Protein AF-0000000084369225 (afdb_homodimer)

Foldseek 3Di:
DDPAAEEEEEAEQAQQQQDDDPPPPGGLRVLLCVLVLLLLLVQQVVPDFRYWYWYKYAQACDQDDPVSDPRIHTQGDIGRHYLLVLLVSVPPRHRDHDPDPDLATQLVNVVRVLVSVCVVCPPPDYAAEYEYEDLCPSHPQLPPVSLVVSQVSCVVVVYAYEYENSCVVPDDPPPSSVNRVVSVVVSQVSHPNYDYYYSVVSVVCSQPPDDADDDWDWQFKDKEKEPFDPVPPVGDQVPDPRMDIAIKIKTFPDDDDDADDDADFDQDPVRDTDHDDDDDWDKDWAFPPPPVDPVCVVVPDPVVVVPGDTDIDTDDPVRDFDFDDDDPDTHGDPPVVVVVVFDWDAFYKYWDFKDAPVPDDPVQQDDGKMKMAGDPVDPVRRVVLQVVLVVCVVVRMKTWIWGDGHTSDDIFIKIWHKDWADDPDPPPVDPPPPDDSVPTRIIIMIGTGDDPVRDDDDDDPDPQQPCDPVRDRPSPPVVVDADPQLVVLVVVLVVLQDQCVVANQPPVPPDPPPPNPPSDDPRRDDDCPPRPHLVDADDLVNSQVSVLSSQLSSVQSNDPVHSVVSVPDPPSRDDRDPVNVCSVPRDPVSCVRNVVSVVSSCVRVVPDDPDPPPPPPPVPPPPPPPPDPPPCCVDPVVVVVVVVD/DDPAAEEEEEAEQAQQQQDDDPPPPGGLRVLLCVLVLLLLLVQQVVPDFRYWYWYKYAQACDQDDPVSDHRIHTQGDIGRHYLLVLLVSVPPRHRDHDPDPDLATQLVNVVRVLVSVCVVCPPPDYAAEYEYEDLCPSHPQLDPVSLVVSLVSCVVVVYAYEYENSCVVPDDPPPSSVNRVVSVVVSQVSHPNYDYDYSVVSVVCSQPPDDAQDDWDWQFKDKEKEQFDPVPPVGDQVPDPRMDIAIKIKTFPDDDDDADDDADFDQDPVRDTDHDDDDDWDKDWAFPPPPVDPVCVVVPDPVVVVPGDTDIDTDDPVRDFDFDDDDPDTHGDPPVVVVVVFDWDAFYKYWDFKDAPVVDDPVQQDDGKMKMAGDPVDPVRRVVLQVVLVVCVVVRMKTWIWGDGHTSDDIFIKIWHKDWADDPDPPPVDPPPPDDSVPTRIIIMIGTGDDPVRDDDDDDPDPQQPCDPVRDRPSPPVVVDADPQLVVLVVVLVVLQDQCVVANQPPVPPDPPPPNPPSDDPRRDDDCPPRPHLVDADDLVNSQVSVLSSQLSSVQSNDPVHSVVSVPDPPSRDDRDPVNVCSVPGDPVSCVRNVVSVVVSCVRVVPDDPDPPPPPPPVPPPPPPPPDPPPCCVDPVVVVVVVVD

Organism: Wickerhamomyces anomalus (strain ATCC 58044 / CBS 1984 / NCYC 433 / NRRL Y-366-8) (NCBI:txid683960)

Solvent-accessible surface area (backbone atoms only — not comparable to full-atom values): 70685 Å² total; per-residue (Å²): 130,57,92,26,36,37,37,38,38,38,37,45,17,29,44,75,24,54,42,65,57,85,80,68,86,42,27,30,42,60,54,34,40,50,46,54,52,50,51,49,41,52,49,14,54,68,46,47,79,52,44,27,33,24,39,32,37,23,45,32,92,52,45,46,45,96,84,62,43,74,22,26,24,56,78,38,68,80,35,59,56,39,65,65,52,54,29,47,63,61,68,62,69,51,55,39,81,63,89,68,90,72,38,57,36,64,64,53,48,50,54,49,49,52,49,53,50,50,65,71,45,62,88,55,67,57,44,40,35,39,38,37,33,37,68,46,74,70,50,47,82,72,43,69,68,58,44,51,51,48,45,50,50,33,61,74,68,55,38,28,44,34,38,32,25,28,53,64,76,46,90,64,86,52,63,68,48,48,54,41,50,50,41,49,53,58,46,47,71,67,33,68,85,33,47,81,39,28,21,66,56,45,50,50,33,69,74,58,56,71,65,75,60,57,82,65,54,79,69,30,64,34,40,38,30,42,62,66,60,79,81,42,83,79,54,47,67,60,74,36,71,59,27,43,52,41,44,30,32,24,27,52,35,32,47,85,71,72,62,84,74,70,43,65,21,28,58,42,97,82,70,42,81,32,70,52,46,81,46,82,44,38,30,32,69,44,62,62,72,76,60,88,48,79,65,48,62,75,64,48,48,73,68,58,57,69,74,47,71,54,48,80,42,79,41,55,78,84,48,50,40,54,22,42,57,32,48,90,43,70,45,64,64,51,71,72,50,57,61,63,53,47,64,82,40,64,37,25,37,36,53,43,27,28,42,52,60,83,43,58,56,74,71,41,33,41,24,49,23,29,33,37,32,32,28,88,90,31,56,62,25,30,11,53,45,28,26,52,28,51,34,30,57,76,67,51,34,27,34,34,27,30,35,19,59,42,72,54,36,64,73,38,44,29,39,37,38,55,44,73,46,66,63,78,71,76,84,70,81,66,74,65,85,82,71,75,74,70,74,35,42,54,29,26,40,36,28,38,40,56,32,50,54,13,46,38,22,47,70,67,76,57,77,41,58,55,67,47,94,82,70,53,75,50,84,49,55,72,64,40,45,49,50,72,66,44,32,52,33,42,38,52,28,50,61,41,28,34,46,52,78,81,43,63,59,52,37,82,51,84,52,61,71,61,56,40,44,63,75,62,72,92,60,80,60,94,62,83,70,62,79,76,30,82,70,64,32,76,52,51,59,48,51,46,41,50,49,42,52,40,50,45,50,53,52,12,43,69,32,93,68,30,50,73,51,44,64,68,45,79,83,69,65,69,77,79,57,66,65,62,59,47,61,68,40,48,54,67,66,41,50,63,69,23,44,66,39,37,40,53,34,34,62,63,58,61,49,63,52,75,74,74,72,78,72,74,78,74,75,76,75,69,76,75,67,76,76,56,60,61,76,75,66,71,47,72,59,64,63,50,54,63,64,70,106,130,57,92,26,36,37,37,38,37,39,38,46,17,31,45,75,26,54,43,65,58,86,80,68,86,42,28,31,41,59,54,34,41,50,45,54,52,50,51,50,42,51,49,14,55,69,47,48,80,51,44,27,33,26,39,33,37,23,44,34,90,50,46,46,45,96,83,63,44,74,22,28,24,56,79,39,69,80,34,59,55,38,66,66,52,55,30,47,63,62,68,62,69,51,56,40,81,63,90,66,90,72,39,56,37,63,63,52,48,49,54,50,47,53,50,53,50,49,63,68,45,63,88,56,66,58,44,37,35,39,38,37,33,37,68,47,76,70,49,47,79,72,42,71,66,58,43,51,52,49,44,50,50,34,61,74,69,55,39,28,43,34,37,33,25,29,52,64,76,45,89,64,86,52,61,69,46,46,52,40,51,49,40,51,53,57,48,48,72,66,34,68,85,36,46,80,41,28,21,66,56,44,48,49,35,70,74,59,56,70,65,76,62,56,80,68,54,78,71,31,63,33,39,39,30,42,63,67,59,80,83,43,82,81,55,48,69,61,74,37,71,61,26,44,52,40,45,29,33,23,28,52,37,33,48,87,71,71,64,84,75,70,43,66,22,28,57,42,100,84,68,41,79,34,69,51,45,80,43,80,42,38,30,32,71,44,62,61,73,78,59,88,47,79,64,48,62,77,64,48,49,73,68,58,58,68,72,46,72,55,48,78,43,79,42,57,79,85,49,50,42,54,21,42,60,32,49,91,43,68,45,64,62,49,70,72,48,57,62,63,55,48,66,83,41,65,37,24,38,37,55,41,28,27,41,51,60,82,43,58,58,75,70,42,33,41,24,49,22,29,33,36,33,33,29,86,91,31,56,59,26,30,12,52,46,28,25,52,28,52,33,29,54,76,68,50,34,27,36,33,27,31,36,20,60,42,71,55,34,66,72,36,45,30,39,36,38,58,45,71,46,66,64,76,72,75,85,70,82,67,73,65,86,83,70,74,74,71,73,35,40,53,28,27,40,36,30,37,40,59,33,50,56,13,47,38,25,49,69,68,76,58,78,39,60,55,67,47,95,80,70,54,76,50,85,48,58,71,64,41,44,49,51,69,65,43,32,51,32,42,37,53,30,50,61,41,27,36,46,51,77,81,44,64,58,54,40,86,49,83,62,49,76,62,54,35,45,64,76,62,73,94,58,82,61,96,62,82,72,63,78,76,29,83,70,62,34,75,52,51,59,47,52,46,41,50,51,40,52,42,50,43,51,54,52,10,42,69,32,92,68,28,48,73,50,44,66,70,48,80,83,71,67,69,78,80,56,67,65,63,58,46,60,67,40,48,55,67,66,40,50,62,68,23,44,65,39,36,39,53,35,33,61,63,58,61,51,64,52,73,74,72,70,79,74,74,79,74,74,76,76,70,76,76,67,78,77,58,61,59,75,73,65,70,46,73,59,62,61,51,55,63,66,70,105

Radius of gyration: 36.24 Å; Cα contacts (8 Å, |Δi|>4): 2403; chains: 2; bounding box: 73×120×83 Å

Secondary structure (DSSP, 8-state):
--S-EEEEEEEE--GGGGS--TT-SS-HHHHHHHHHHHHHHHHHHHT-TTEEEEEEEES-S---STT--TTEEEEEEEE---HHHHHHHHHS------------HHHHHHHHHHHHHHHHHTTS--EEEEEEEE--SS-----HHHHHHHHHHHHHHTEEEEEEETTTTS----HHHHHHHHHHHHHHHTSTT-EEEEHHHHHHHHHSPPPP-PPPPP-EEEEEEES--TT-TT--GGG-TT-EEEEEEEEESB----PPPPEEEEE-TTS-EEE-EEEEEEEEEEE-S--SSHHHHHT--HHHHHHS-EEEEEE-GGGEEEEEEETTEEEE--HHHHHHTS----SEEEEEEEEETTTS-GGG--S--EEEEE-TT-HHHHHHHHHHHHHHHHHTEEEEEEEE-STT--EEEEEEEEEEE-----------SSS--TTSEEEEEEEEEPPGGGB-------TT--B-TT--B---GGGGS--HHHHHHHHHHHHHTBGGGTS----SSSS-SS-------SS------SS--TT----HHHHHHHHHHHHHHHHHHHSTTHHHHHTTSS--SPPPPHHHHHHTS--HHHHHHHHHHHHHHHHHHT----------------------S------HHHHHHHH--/--S-EEEEEEEE--GGGGS--TT-SS-HHHHHHHHHHHHHHHHHHHT-TTEEEEEEEES-S---STT--TTEEEEEEEE---HHHHHHHHHS------------HHHHHHHHHHHHHHHHHTTS--EEEEEEEE--SS-----HHHHHHHHHHHHHHTEEEEEEETTTTS----HHHHHHHHHHHHHHHTSTT-EEEEHHHHHHHHHSPPPP-PPPPP-EEEEEEES--TT-TT--GGG-TT-EEEEEEEEESB----PPPPEEEEEPTTS-EEE-EEEEEEEEEEE-S--SSHHHHHT--HHHHHHS-EEEEEE-GGGEEEEEEETTEEE---HHHHHHTS----SEEEEEEEEETTTS-GGG--S--EEEEE-TT-HHHHHHHHHHHHHHHHHTEEEEEEEE-STT--EEEEEEEEEEE-----------SSS--TTSEEEEEEEEEPPGGGB-------TT--B-TT--B---GGGGS--HHHHHHHHHHHHHTBGGGTS----SSSS-SS-------SS------SS--TT----HHHHHHHHHHHHHHHHHHHSTTHHHHHTTSS--SPPPPHHHHHHTS--HHHHHHHHHHHHHHHHHTT----------------------S------HHHHHHHHT-

pLDDT: mean 74.27, std 18.86, range [22.52, 97.38]

Nearest PDB structures (foldseek):
  5y58-assembly2_D  TM=8.095E-01  e=2.363E-42  Saccharomyces cerevisiae S288C
  5y58-assembly3_F  TM=7.830E-01  e=1.779E-42  Saccharomyces cerevisiae S288C
  5y58-assembly1_B  TM=7.819E-01  e=2.233E-42  Saccharomyces cerevisiae S288C
  6erg-assembly2_E  TM=7.793E-01  e=6.082E-32  Homo sapiens
  8ag4-assembly1_B  TM=6.938E-01  e=1.166E-30  Homo sapiens

Sequence (1290 aa):
MADKEITAFIIDVGAAMGGAHNGHGVSDLEYGLKYVKDVVASKIIKGRKTDLISLITVDSEESNNPAKLQHISVISEFKQPFYEDLRDLDLHPNPKEYDEDDHDGIIRALLLTFQSTNNFVGKKKFKKNVVLVTNSVNTPELDDEYSQAIVEIVTASNFNMILIGADFDNPTEVHDYVTNRQSWEQLFNQLPGSVLMSGKKANDLIEYPNPKIVRPVKTFSGEFRIGANLLDESFQPHDDISCVCFDVEGYPATKIDRPPGRKIYGLSKTDEPEPISTSNDYEIRLYTNDFDNENEMENADEDELETRQYDIQPVNKEELSKGYKYGKSTVVLPPVLEDKKKYKTSPGIDIRGVVSNTALPRCYSTSESVFIVGKKSSEKDTRALAGFVDSLTELDLFAIARYVQKPNSEVQMVVLIPVYIKKNDGASTKRKAEDENLEDIRALILTRLPFFEDEKISTFPPLTEAHTTSGKVLKKHEKFLPSDEALDAMESYIKSMDLDQEKETDFEGKKRIFNPLTAGSLLPLPTSLGNHDNLVKLATGIHRNNLVLKDVAIKGATFEGGLKEYCKQEDIIPPLEGKLLQDTLPDPKLVKNSQDELAKLAKLLNVSYIGRQKKQDKNNVDEIVAKEEEEDDISLEELLSRGARMADKEITAFIIDVGAAMGGAHNGHGVSDLEYGLKYVKDVVASKIIKGRKTDLISLITVDSEESNNPAKLQHISVISEFKQPFYEDLRDLDLHPNPKEYDEDDHDGIIRALLLTFQSTNNFVGKKKFKKNVVLVTNSVNTPELDDEYSQAIVEIVTASNFNMILIGADFDNPTEVHDYVTNRQSWEQLFNQLPGSVLMSGKKANDLIEYPNPKIVRPVKTFSGEFRIGANLLDESFQPHDDISCVCFDVEGYPATKIDRPPGRKIYGLSKTDEPEPISTSNDYEIRLYTNDFDNENEMENADEDELETRQYDIQPVNKEELSKGYKYGKSTVVLPPVLEDKKKYKTSPGIDIRGVVSNTALPRCYSTSESVFIVGKKSSEKDTRALAGFVDSLTELDLFAIARYVQKPNSEVQMVVLIPVYIKKNDGASTKRKAEDENLEDIRALILTRLPFFEDEKISTFPPLTEAHTTSGKVLKKHEKFLPSDEALDAMESYIKSMDLDQEKETDFEGKKRIFNPLTAGSLLPLPTSLGNHDNLVKLATGIHRNNLVLKDVAIKGATFEGGLKEYCKQEDIIPPLEGKLLQDTLPDPKLVKNSQDELAKLAKLLNVSYIGRQKKQDKNNVDEIVAKEEEEDDISLEELLSRGAR

Structure (mmCIF, N/CA/C/O backbone):
data_AF-0000000084369225-model_v1
#
loop_
_entity.id
_entity.type
_entity.pdbx_description
1 polymer 'ATP-dependent DNA helicase II subunit 2'
#
loop_
_atom_site.group_PDB
_atom_site.id
_atom_site.type_symbol
_atom_site.label_atom_id
_atom_site.label_alt_id
_atom_site.label_comp_id
_atom_site.label_asym_id
_atom_site.label_entity_id
_atom_site.label_seq_id
_atom_site.pdbx_PDB_ins_code
_atom_site.Cartn_x
_atom_site.Cartn_y
_atom_site.Cartn_z
_atom_site.occupancy
_atom_site.B_iso_or_equiv
_atom_site.auth_seq_id
_atom_site.auth_comp_id
_atom_site.auth_asym_id
_atom_site.auth_atom_id
_atom_site.pdbx_PDB_model_num
ATOM 1 N N . MET A 1 1 ? -19.156 21.562 11.156 1 42.41 1 MET A N 1
ATOM 2 C CA . MET A 1 1 ? -18.125 22.578 11.375 1 42.41 1 MET A CA 1
ATOM 3 C C . MET A 1 1 ? -17.594 23.109 10.055 1 42.41 1 MET A C 1
ATOM 5 O O . MET A 1 1 ? -17.484 22.359 9.078 1 42.41 1 MET A O 1
ATOM 9 N N . ALA A 1 2 ? -17.75 24.375 9.898 1 49.84 2 ALA A N 1
ATOM 10 C CA . ALA A 1 2 ? -17.531 25.125 8.664 1 49.84 2 ALA A CA 1
ATOM 11 C C . ALA A 1 2 ? -16.109 24.938 8.141 1 49.84 2 ALA A C 1
ATOM 13 O O . ALA A 1 2 ? -15.156 25.016 8.906 1 49.84 2 ALA A O 1
ATOM 14 N N . ASP A 1 3 ? -15.82 24.359 7.012 1 67.62 3 ASP A N 1
ATOM 15 C CA . ASP A 1 3 ? -14.578 24.141 6.277 1 67.62 3 ASP A CA 1
ATOM 16 C C . ASP A 1 3 ? -13.977 25.469 5.805 1 67.62 3 ASP A C 1
ATOM 18 O O . ASP A 1 3 ? -12.844 25.5 5.324 1 67.62 3 ASP A O 1
ATOM 22 N N . LYS A 1 4 ? -14.641 26.672 6.184 1 85.19 4 LYS A N 1
ATOM 23 C CA . LYS A 1 4 ? -14.141 27.984 5.773 1 85.19 4 LYS A CA 1
ATOM 24 C C . LYS A 1 4 ? -13.477 28.703 6.941 1 85.19 4 LYS A C 1
ATOM 26 O O . LYS A 1 4 ? -13.93 28.594 8.086 1 85.19 4 LYS A O 1
ATOM 31 N N . GLU A 1 5 ? -12.414 29.375 6.684 1 90.81 5 GLU A N 1
ATOM 32 C CA . GLU A 1 5 ? -11.664 30.047 7.734 1 90.81 5 GLU A CA 1
ATOM 33 C C . GLU A 1 5 ? -11.305 31.484 7.328 1 90.81 5 GLU A C 1
ATOM 35 O O . GLU A 1 5 ? -11.008 31.734 6.16 1 90.81 5 GLU A O 1
ATOM 40 N N . ILE A 1 6 ? -11.508 32.406 8.242 1 94.5 6 ILE A N 1
ATOM 41 C CA . ILE A 1 6 ? -11.133 33.781 8.055 1 94.5 6 ILE A CA 1
ATOM 42 C C . ILE A 1 6 ? -10.188 34.219 9.172 1 94.5 6 ILE A C 1
ATOM 44 O O . ILE A 1 6 ? -10.453 33.969 10.352 1 94.5 6 ILE A O 1
ATOM 48 N N . THR A 1 7 ? -9.023 34.75 8.82 1 96.31 7 THR A N 1
ATOM 49 C CA . THR A 1 7 ? -8.023 35.188 9.797 1 96.31 7 THR A CA 1
ATOM 50 C C . THR A 1 7 ? -7.656 36.656 9.594 1 96.31 7 THR A C 1
ATOM 52 O O . THR A 1 7 ? -7.199 37.031 8.516 1 96.31 7 THR A O 1
ATOM 55 N N . ALA A 1 8 ? -7.91 37.469 10.578 1 97.38 8 ALA A N 1
ATOM 56 C CA . ALA A 1 8 ? -7.477 38.875 10.57 1 97.38 8 ALA A CA 1
ATOM 57 C C . ALA A 1 8 ? -6.184 39.031 11.359 1 97.38 8 ALA A C 1
ATOM 59 O O . ALA A 1 8 ? -6.109 38.656 12.531 1 97.38 8 ALA A O 1
ATOM 60 N N . PHE A 1 9 ? -5.172 39.625 10.75 1 97.25 9 PHE A N 1
ATOM 61 C CA . PHE A 1 9 ? -3.9 39.875 11.414 1 97.25 9 PHE A CA 1
ATOM 62 C C . PHE A 1 9 ? -3.809 41.344 11.82 1 97.25 9 PHE A C 1
ATOM 64 O O . PHE A 1 9 ? -3.951 42.25 10.984 1 97.25 9 PHE A O 1
ATOM 71 N N . ILE A 1 1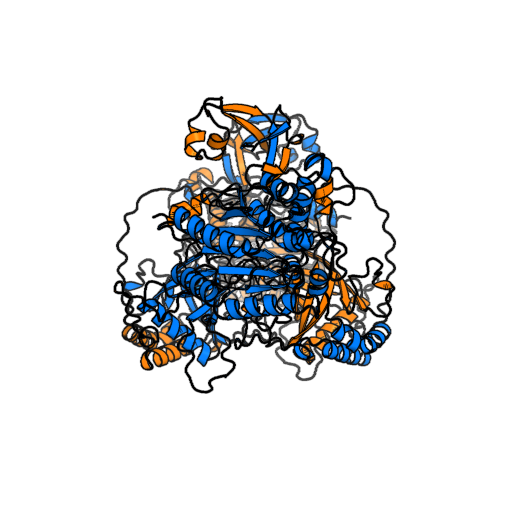0 ? -3.641 41.594 13.07 1 95.75 10 ILE A N 1
ATOM 72 C CA . ILE A 1 10 ? -3.393 42.938 13.594 1 95.75 10 ILE A CA 1
ATOM 73 C C . ILE A 1 10 ? -1.931 43.062 14.016 1 95.75 10 ILE A C 1
ATOM 75 O O . ILE A 1 10 ? -1.487 42.406 14.953 1 95.75 10 ILE A O 1
ATOM 79 N N . ILE A 1 11 ? -1.216 43.938 13.383 1 94.69 11 ILE A N 1
ATOM 80 C CA . ILE A 1 11 ? 0.216 44.062 13.625 1 94.69 11 ILE A CA 1
ATOM 81 C C . ILE A 1 11 ? 0.5 45.438 14.266 1 94.69 11 ILE A C 1
ATOM 83 O O . ILE A 1 11 ? 0.209 46.469 13.672 1 94.69 11 ILE A O 1
ATOM 87 N N . ASP A 1 12 ? 1.093 45.375 15.445 1 91.75 12 ASP A N 1
ATOM 88 C CA . ASP A 1 12 ? 1.538 46.594 16.109 1 91.75 12 ASP A CA 1
ATOM 89 C C . ASP A 1 12 ? 2.818 47.125 15.484 1 91.75 12 ASP A C 1
ATOM 91 O O . ASP A 1 12 ? 3.85 46.469 15.484 1 91.75 12 ASP A O 1
ATOM 95 N N . VAL A 1 13 ? 2.744 48.375 14.945 1 90.75 13 VAL A N 1
ATOM 96 C CA . VAL A 1 13 ? 3.912 48.938 14.297 1 90.75 13 VAL A CA 1
ATOM 97 C C . VAL A 1 13 ? 4.375 50.188 15.078 1 90.75 13 VAL A C 1
ATOM 99 O O . VAL A 1 13 ? 4.895 51.125 14.492 1 90.75 13 VAL A O 1
ATOM 102 N N . GLY A 1 14 ? 4.105 50.125 16.312 1 84.19 14 GLY A N 1
ATOM 103 C CA . GLY A 1 14 ? 4.59 51.219 17.156 1 84.19 14 GLY A CA 1
ATOM 104 C C . GLY A 1 14 ? 6.102 51.312 17.203 1 84.19 14 GLY A C 1
ATOM 105 O O . GLY A 1 14 ? 6.793 50.344 16.891 1 84.19 14 GLY A O 1
ATOM 106 N N . ALA A 1 15 ? 6.617 52.406 17.656 1 83.56 15 ALA A N 1
ATOM 107 C CA . ALA A 1 15 ? 8.055 52.656 17.688 1 83.56 15 ALA A CA 1
ATOM 108 C C . ALA A 1 15 ? 8.773 51.625 18.547 1 83.56 15 ALA A C 1
ATOM 110 O O . ALA A 1 15 ? 9.898 51.219 18.234 1 83.56 15 ALA A O 1
ATOM 111 N N . ALA A 1 16 ? 8.117 51.156 19.578 1 83.62 16 ALA A N 1
ATOM 112 C CA . ALA A 1 16 ? 8.727 50.188 20.484 1 83.62 16 ALA A CA 1
ATOM 113 C C . ALA A 1 16 ? 8.969 48.844 19.797 1 83.62 16 ALA A C 1
ATOM 115 O O . ALA A 1 16 ? 9.836 48.094 20.219 1 83.62 16 ALA A O 1
ATOM 116 N N . MET A 1 17 ? 8.25 48.625 18.75 1 90.19 17 MET A N 1
ATOM 117 C CA . MET A 1 17 ? 8.359 47.344 18.016 1 90.19 17 MET A CA 1
ATOM 118 C C . MET A 1 17 ? 9.617 47.344 17.172 1 90.19 17 MET A C 1
ATOM 120 O O . MET A 1 17 ? 10.047 46.281 16.703 1 90.19 17 MET A O 1
ATOM 124 N N . GLY A 1 18 ? 10.18 48.438 16.922 1 87.38 18 GLY A N 1
ATOM 125 C CA . GLY A 1 18 ? 11.391 48.531 16.125 1 87.38 18 GLY A CA 1
ATOM 126 C C . GLY A 1 18 ? 12.641 48.156 16.891 1 87.38 18 GLY A C 1
ATOM 127 O O . GLY A 1 18 ? 13.68 47.875 16.297 1 87.38 18 GLY A O 1
ATOM 128 N N . GLY A 1 19 ? 12.555 48.031 18.188 1 83.75 19 GLY A N 1
ATOM 129 C CA . GLY A 1 19 ? 13.688 47.625 19.016 1 83.75 19 GLY A CA 1
ATOM 130 C C . GLY A 1 19 ? 13.898 46.125 19.031 1 83.75 19 GLY A C 1
ATOM 131 O O . GLY A 1 19 ? 12.977 45.375 18.75 1 83.75 19 GLY A O 1
ATOM 132 N N . ALA A 1 20 ? 15.211 45.75 19.141 1 83.12 20 ALA A N 1
ATOM 133 C CA . ALA A 1 20 ? 15.562 44.312 19.25 1 83.12 20 ALA A CA 1
ATOM 134 C C . ALA A 1 20 ? 15.789 43.938 20.703 1 83.12 20 ALA A C 1
ATOM 136 O O . ALA A 1 20 ? 16.609 44.531 21.406 1 83.12 20 ALA A O 1
ATOM 137 N N . HIS A 1 21 ? 15 43.031 21.094 1 76.5 21 HIS A N 1
ATOM 138 C CA . HIS A 1 21 ? 15.148 42.562 22.469 1 76.5 21 HIS A CA 1
ATOM 139 C C . HIS A 1 21 ? 15.391 41.062 22.531 1 76.5 21 HIS A C 1
ATOM 141 O O . HIS A 1 21 ? 15.234 40.375 21.516 1 76.5 21 HIS A O 1
ATOM 147 N N . ASN A 1 22 ? 15.859 40.469 23.688 1 73.75 22 ASN A N 1
ATOM 148 C CA . ASN A 1 22 ? 15.992 39.062 24.031 1 73.75 22 ASN A CA 1
ATOM 149 C C . ASN A 1 22 ? 17.078 38.375 23.203 1 73.75 22 ASN A C 1
ATOM 151 O O . ASN A 1 22 ? 17.062 37.156 23.047 1 73.75 22 ASN A O 1
ATOM 155 N N . GLY A 1 23 ? 17.875 39.188 22.562 1 69.25 23 GLY A N 1
ATOM 156 C CA . GLY A 1 23 ? 19.047 38.594 21.906 1 69.25 23 GLY A CA 1
ATOM 157 C C . GLY A 1 23 ? 18.719 37.906 20.609 1 69.25 23 GLY A C 1
ATOM 158 O O . GLY A 1 23 ? 19.484 37.094 20.125 1 69.25 23 GLY A O 1
ATOM 159 N N . HIS A 1 24 ? 17.578 38.188 20.062 1 75.44 24 HIS A N 1
ATOM 160 C CA . HIS A 1 24 ? 17.188 37.5 18.844 1 75.44 24 HIS A CA 1
ATOM 161 C C . HIS A 1 24 ? 17.875 38.125 17.625 1 75.44 24 HIS A C 1
ATOM 163 O O . HIS A 1 24 ? 17.891 37.531 16.547 1 75.44 24 HIS A O 1
ATOM 169 N N . GLY A 1 25 ? 18.516 39.219 17.766 1 80.38 25 GLY A N 1
ATOM 170 C CA . GLY A 1 25 ? 19.234 39.906 16.703 1 80.38 25 GLY A CA 1
ATOM 171 C C . GLY A 1 25 ? 18.328 40.594 15.711 1 80.38 25 GLY A C 1
ATOM 172 O O . GLY A 1 25 ? 18.797 41.25 14.766 1 80.38 25 GLY A O 1
ATOM 173 N N . VAL A 1 26 ? 17.016 40.438 15.82 1 87.94 26 VAL A N 1
ATOM 174 C CA . VAL A 1 26 ? 16.062 41.094 14.938 1 87.94 26 VAL A CA 1
ATOM 175 C C . VAL A 1 26 ? 15.086 41.938 15.773 1 87.94 26 VAL A C 1
ATOM 177 O O . VAL A 1 26 ? 14.992 41.75 16.984 1 87.94 26 VAL A O 1
ATOM 180 N N . SER A 1 27 ? 14.461 42.844 15.078 1 90.56 27 SER A N 1
ATOM 181 C CA . SER A 1 27 ? 13.484 43.688 15.766 1 90.56 27 SER A CA 1
ATOM 182 C C . SER A 1 27 ? 12.297 42.875 16.25 1 90.56 27 SER A C 1
ATOM 184 O O . SER A 1 27 ? 12.055 41.781 15.75 1 90.56 27 SER A O 1
ATOM 186 N N . ASP A 1 28 ? 11.625 43.375 17.25 1 90.56 28 ASP A N 1
ATOM 187 C CA . ASP A 1 28 ? 10.453 42.688 17.781 1 90.56 28 ASP A CA 1
ATOM 188 C C . ASP A 1 28 ? 9.391 42.531 16.688 1 90.56 28 ASP A C 1
ATOM 190 O O . ASP A 1 28 ? 8.672 41.5 16.672 1 90.56 28 ASP A O 1
ATOM 194 N N . LEU A 1 29 ? 9.289 43.531 15.859 1 92.31 29 LEU A N 1
ATOM 195 C CA . LEU A 1 29 ? 8.344 43.438 14.758 1 92.31 29 LEU A CA 1
ATOM 196 C C . LEU A 1 29 ? 8.68 42.281 13.828 1 92.31 29 LEU A C 1
ATOM 198 O O . LEU A 1 29 ? 7.812 41.469 13.492 1 92.31 29 LEU A O 1
ATOM 202 N N . GLU A 1 30 ? 9.914 42.219 13.469 1 90.88 30 GLU A N 1
ATOM 203 C CA . GLU A 1 30 ? 10.344 41.156 12.578 1 90.88 30 GLU A CA 1
ATOM 204 C C . GLU A 1 30 ? 10.172 39.781 13.234 1 90.88 30 GLU A C 1
ATOM 206 O O . GLU A 1 30 ? 9.773 38.812 12.57 1 90.88 30 GLU A O 1
ATOM 211 N N . TYR A 1 31 ? 10.445 39.75 14.445 1 91.38 31 TYR A N 1
ATOM 212 C CA . TYR A 1 31 ? 10.344 38.5 15.203 1 91.38 31 TYR A CA 1
ATOM 213 C C . TYR A 1 31 ? 8.898 38.031 15.258 1 91.38 31 TYR A C 1
ATOM 215 O O . TYR A 1 31 ? 8.625 36.844 15.102 1 91.38 31 TYR A O 1
ATOM 223 N N . GLY A 1 32 ? 8.016 38.906 15.492 1 91.75 32 GLY A N 1
ATOM 224 C CA . GLY A 1 32 ? 6.602 38.562 15.547 1 91.75 32 GLY A CA 1
ATOM 225 C C . GLY A 1 32 ? 6.004 38.25 14.188 1 91.75 32 GLY A C 1
ATOM 226 O O . GLY A 1 32 ? 5.086 37.438 14.078 1 91.75 32 GLY A O 1
ATOM 227 N N . LEU A 1 33 ? 6.566 38.875 13.18 1 94.31 33 LEU A N 1
ATOM 228 C CA . LEU A 1 33 ? 6.016 38.719 11.836 1 94.31 33 LEU A CA 1
ATOM 229 C C . LEU A 1 33 ? 6.387 37.375 11.234 1 94.31 33 LEU A C 1
ATOM 231 O O . LEU A 1 33 ? 5.801 36.969 10.234 1 94.31 33 LEU A O 1
ATOM 235 N N . LYS A 1 34 ? 7.359 36.75 11.805 1 92.19 34 LYS A N 1
ATOM 236 C CA . LYS A 1 34 ? 7.754 35.438 11.289 1 92.19 34 LYS A CA 1
ATOM 237 C C . LYS A 1 34 ? 6.57 34.469 11.273 1 92.19 34 LYS A C 1
ATOM 239 O O . LYS A 1 34 ? 6.348 33.781 10.281 1 92.19 34 LYS A O 1
ATOM 244 N N . TYR A 1 35 ? 5.871 34.469 12.336 1 93.5 35 TYR A N 1
ATOM 245 C CA . TYR A 1 35 ? 4.691 33.625 12.445 1 93.5 35 TYR A CA 1
ATOM 246 C C . TYR A 1 35 ? 3.658 34 11.383 1 93.5 35 TYR A C 1
ATOM 248 O O . TYR A 1 35 ? 3.107 33.125 10.711 1 93.5 35 TYR A O 1
ATOM 256 N N . VAL A 1 36 ? 3.42 35.25 11.258 1 95.19 36 VAL A N 1
ATOM 257 C CA . VAL A 1 36 ? 2.402 35.719 10.328 1 95.19 36 VAL A CA 1
ATOM 258 C C . VAL A 1 36 ? 2.797 35.375 8.898 1 95.19 36 VAL A C 1
ATOM 260 O O . VAL A 1 36 ? 1.977 34.875 8.125 1 95.19 36 VAL A O 1
ATOM 263 N N . LYS A 1 37 ? 4.012 35.656 8.609 1 93.81 37 LYS A N 1
ATOM 264 C CA . LYS A 1 37 ? 4.496 35.375 7.266 1 93.81 37 LYS A CA 1
ATOM 265 C C . LYS A 1 37 ? 4.391 33.875 6.957 1 93.81 37 LYS A C 1
ATOM 267 O O . LYS A 1 37 ? 4.008 33.5 5.848 1 93.81 37 LYS A O 1
ATOM 272 N N . ASP A 1 38 ? 4.711 33.094 7.898 1 92.19 38 ASP A N 1
ATOM 273 C CA . ASP A 1 38 ? 4.637 31.641 7.715 1 92.19 38 ASP A CA 1
ATOM 274 C C . ASP A 1 38 ? 3.199 31.188 7.465 1 92.19 38 ASP A C 1
ATOM 276 O O . ASP A 1 38 ? 2.941 30.375 6.566 1 92.19 38 ASP A O 1
ATOM 280 N N . VAL A 1 39 ? 2.289 31.672 8.219 1 92.38 39 VAL A N 1
ATOM 281 C CA . VAL A 1 39 ? 0.881 31.312 8.094 1 92.38 39 VAL A CA 1
ATOM 282 C C . VAL A 1 39 ? 0.348 31.75 6.734 1 92.38 39 VAL A C 1
ATOM 284 O O . VAL A 1 39 ? -0.345 30.984 6.059 1 92.38 39 VAL A O 1
ATOM 287 N N . VAL A 1 40 ? 0.671 32.938 6.383 1 92.69 40 VAL A N 1
ATOM 288 C CA . VAL A 1 40 ? 0.199 33.469 5.105 1 92.69 40 VAL A CA 1
ATOM 289 C C . VAL A 1 40 ? 0.785 32.625 3.961 1 92.69 40 VAL A C 1
ATOM 291 O O . VAL A 1 40 ? 0.073 32.281 3.023 1 92.69 40 VAL A O 1
ATOM 294 N N . ALA A 1 41 ? 2.041 32.375 4.047 1 89.31 41 ALA A N 1
ATOM 295 C CA . ALA A 1 41 ? 2.676 31.547 3.025 1 89.31 41 ALA A CA 1
ATOM 296 C C . ALA A 1 41 ? 2.002 30.172 2.932 1 89.31 41 ALA A C 1
ATOM 298 O O . ALA A 1 41 ? 1.773 29.672 1.834 1 89.31 41 ALA A O 1
ATOM 299 N N . SER A 1 42 ? 1.724 29.594 4.051 1 87.5 42 SER A N 1
ATOM 300 C CA . SER A 1 42 ? 1.064 28.297 4.082 1 87.5 42 SER A CA 1
ATOM 301 C C . SER A 1 42 ? -0.3 28.344 3.4 1 87.5 42 SER A C 1
ATOM 303 O O . SER A 1 42 ? -0.672 27.438 2.668 1 87.5 42 SER A O 1
ATOM 305 N N . LYS A 1 43 ? -1.006 29.391 3.693 1 88.12 43 LYS A N 1
ATOM 306 C CA . LYS A 1 43 ? -2.324 29.562 3.09 1 88.12 43 LYS A CA 1
ATOM 307 C C . LYS A 1 43 ? -2.219 29.734 1.577 1 88.12 43 LYS A C 1
ATOM 309 O O . LYS A 1 43 ? -3.074 29.25 0.83 1 88.12 43 LYS A O 1
ATOM 314 N N . ILE A 1 44 ? -1.197 30.391 1.168 1 86.31 44 ILE A N 1
ATOM 315 C CA . ILE A 1 44 ? -0.975 30.594 -0.258 1 86.31 44 ILE A CA 1
ATOM 316 C C . ILE A 1 44 ? -0.673 29.266 -0.939 1 86.31 44 ILE A C 1
ATOM 318 O O . ILE A 1 44 ? -1.21 28.969 -2.01 1 86.31 44 ILE A O 1
ATOM 322 N N . ILE A 1 45 ? 0.118 28.516 -0.344 1 79.38 45 ILE A N 1
ATOM 323 C CA . ILE A 1 45 ? 0.531 27.234 -0.91 1 79.38 45 ILE A CA 1
ATOM 324 C C . ILE A 1 45 ? -0.673 26.297 -1.005 1 79.38 45 ILE A C 1
ATOM 326 O O . ILE A 1 45 ? -0.825 25.562 -1.986 1 79.38 45 ILE A O 1
ATOM 330 N N . LYS A 1 46 ? -1.462 26.297 -0.047 1 78.5 46 LYS A N 1
ATOM 331 C CA . LYS A 1 46 ? -2.652 25.453 -0.072 1 78.5 46 LYS A CA 1
ATOM 332 C C . LYS A 1 46 ? -3.65 25.938 -1.119 1 78.5 46 LYS A C 1
ATOM 334 O O . LYS A 1 46 ? -4.367 25.141 -1.721 1 78.5 46 LYS A O 1
ATOM 339 N N . GLY A 1 47 ? -3.754 27.219 -1.21 1 78.38 47 GLY A N 1
ATOM 340 C CA . GLY A 1 47 ? -4.527 27.828 -2.281 1 78.38 47 GLY A CA 1
ATOM 341 C C . GLY A 1 47 ? -6.023 27.672 -2.1 1 78.38 47 GLY A C 1
ATOM 342 O O . GLY A 1 47 ? -6.77 27.609 -3.08 1 78.38 47 GLY A O 1
ATOM 343 N N . ARG A 1 48 ? -6.52 27.594 -0.917 1 80.94 48 ARG A N 1
ATOM 344 C CA . ARG A 1 48 ? -7.949 27.453 -0.666 1 80.94 48 ARG A CA 1
ATOM 345 C C . ARG A 1 48 ? -8.68 28.781 -0.85 1 80.94 48 ARG A C 1
ATOM 347 O O . ARG A 1 48 ? -8.273 29.797 -0.289 1 80.94 48 ARG A O 1
ATOM 354 N N . LYS A 1 49 ? -9.742 28.703 -1.551 1 81.94 49 LYS A N 1
ATOM 355 C CA . LYS A 1 49 ? -10.523 29.922 -1.813 1 81.94 49 LYS A CA 1
ATOM 356 C C . LYS A 1 49 ? -11.289 30.359 -0.569 1 81.94 49 LYS A C 1
ATOM 358 O O . LYS A 1 49 ? -11.625 31.531 -0.426 1 81.94 49 LYS A O 1
ATOM 363 N N . THR A 1 50 ? -11.516 29.438 0.315 1 87.38 50 THR A N 1
ATOM 364 C CA . THR A 1 50 ? -12.344 29.734 1.483 1 87.38 50 THR A CA 1
ATOM 365 C C . THR A 1 50 ? -11.477 30.062 2.691 1 87.38 50 THR A C 1
ATOM 367 O O . THR A 1 50 ? -11.969 30.125 3.82 1 87.38 50 THR A O 1
ATOM 370 N N . ASP A 1 51 ? -10.203 30.219 2.467 1 89.81 51 ASP A N 1
ATOM 371 C CA . ASP A 1 51 ? -9.258 30.609 3.508 1 89.81 51 ASP A CA 1
ATOM 372 C C . ASP A 1 51 ? -8.797 32.031 3.314 1 89.81 51 ASP A C 1
ATOM 374 O O . ASP A 1 51 ? -7.824 32.312 2.598 1 89.81 51 ASP A O 1
ATOM 378 N N . LEU A 1 52 ? -9.492 32.938 4.031 1 94.44 52 LEU A N 1
ATOM 379 C CA . LEU A 1 52 ? -9.328 34.375 3.775 1 94.44 52 LEU A CA 1
ATOM 380 C C . LEU A 1 52 ? -8.477 35.031 4.863 1 94.44 52 LEU A C 1
ATOM 382 O O . LEU A 1 52 ? -8.445 34.531 5.996 1 94.44 52 LEU A O 1
ATOM 386 N N . ILE A 1 53 ? -7.789 36.125 4.461 1 96.12 53 ILE A N 1
ATOM 387 C CA . ILE A 1 53 ? -6.98 36.844 5.441 1 96.12 53 ILE A CA 1
ATOM 388 C C . ILE A 1 53 ? -7.234 38.344 5.32 1 96.12 53 ILE A C 1
ATOM 390 O O . ILE A 1 53 ? -7.734 38.812 4.293 1 96.12 53 ILE A O 1
ATOM 394 N N . SER A 1 54 ? -7.02 39.031 6.328 1 96.5 54 SER A N 1
ATOM 395 C CA . SER A 1 54 ? -6.977 40.5 6.371 1 96.5 54 SER A CA 1
ATOM 396 C C . SER A 1 54 ? -5.773 41 7.164 1 96.5 54 SER A C 1
ATOM 398 O O . SER A 1 54 ? -5.363 40.375 8.141 1 96.5 54 SER A O 1
ATOM 400 N N . LEU A 1 55 ? -5.184 42.062 6.703 1 95.06 55 LEU A N 1
ATOM 401 C CA . LEU A 1 55 ? -4.004 42.625 7.352 1 95.06 55 LEU A CA 1
ATOM 402 C C . LEU A 1 55 ? -4.285 44.031 7.84 1 95.06 55 LEU A C 1
ATOM 404 O O . LEU A 1 55 ? -4.695 44.906 7.059 1 95.06 55 LEU A O 1
ATOM 408 N N . ILE A 1 56 ? -4.066 44.281 9.133 1 94.69 56 ILE A N 1
ATOM 409 C CA . ILE A 1 56 ? -4.309 45.562 9.766 1 94.69 56 ILE A CA 1
ATOM 410 C C . ILE A 1 56 ? -3.074 46 10.562 1 94.69 56 ILE A C 1
ATOM 412 O O . ILE A 1 56 ? -2.451 45.156 11.234 1 94.69 56 ILE A O 1
ATOM 416 N N . THR A 1 57 ? -2.66 47.188 10.43 1 92.44 57 THR A N 1
ATOM 417 C CA . THR A 1 57 ? -1.573 47.719 11.234 1 92.44 57 THR A CA 1
ATOM 418 C C . THR A 1 57 ? -2.104 48.719 12.25 1 92.44 57 THR A C 1
ATOM 420 O O . THR A 1 57 ? -3.029 49.5 11.945 1 92.44 57 THR A O 1
ATOM 423 N N . VAL A 1 58 ? -1.581 48.719 13.406 1 90.5 58 VAL A N 1
ATOM 424 C CA . VAL A 1 58 ? -1.98 49.625 14.469 1 90.5 58 VAL A CA 1
ATOM 425 C C . VAL A 1 58 ? -0.776 50.469 14.922 1 90.5 58 VAL A C 1
ATOM 427 O O . VAL A 1 58 ? 0.367 50 14.805 1 90.5 58 VAL A O 1
ATOM 430 N N . ASP A 1 59 ? -1.024 51.625 15.477 1 86.44 59 ASP A N 1
ATOM 431 C CA . ASP A 1 59 ? -0.018 52.594 15.898 1 86.44 59 ASP A CA 1
ATOM 432 C C . ASP A 1 59 ? 0.836 53.031 14.711 1 86.44 59 ASP A C 1
ATOM 434 O O . ASP A 1 59 ? 2.055 53.188 14.836 1 86.44 59 ASP A O 1
ATOM 438 N N . SER A 1 60 ? 0.127 53.062 13.609 1 83.12 60 SER A N 1
ATOM 439 C CA . SER A 1 60 ? 0.771 53.5 12.375 1 83.12 60 SER A CA 1
ATOM 440 C C . SER A 1 60 ? 0.608 55 12.164 1 83.12 60 SER A C 1
ATOM 442 O O . SER A 1 60 ? -0.248 55.625 12.781 1 83.12 60 SER A O 1
ATOM 444 N N . GLU A 1 61 ? 1.36 55.5 11.32 1 78.31 61 GLU A N 1
ATOM 445 C CA . GLU A 1 61 ? 1.237 56.906 10.961 1 78.31 61 GLU A CA 1
ATOM 446 C C . GLU A 1 61 ? -0.006 57.156 10.109 1 78.31 61 GLU A C 1
ATOM 448 O O . GLU A 1 61 ? -0.682 58.156 10.273 1 78.31 61 GLU A O 1
ATOM 453 N N . GLU A 1 62 ? -0.251 56.156 9.375 1 81.69 62 GLU A N 1
ATOM 454 C CA . GLU A 1 62 ? -1.406 56.281 8.484 1 81.69 62 GLU A CA 1
ATOM 455 C C . GLU A 1 62 ? -2.68 55.812 9.18 1 81.69 62 GLU A C 1
ATOM 457 O O . GLU A 1 62 ? -2.627 54.969 10.102 1 81.69 62 GLU A O 1
ATOM 462 N N . SER A 1 63 ? -3.795 56.375 8.883 1 87.06 63 SER A N 1
ATOM 463 C CA . SER A 1 63 ? -5.105 56 9.422 1 87.06 63 SER A CA 1
ATOM 464 C C . SER A 1 63 ? -6.07 55.625 8.305 1 87.06 63 SER A C 1
ATOM 466 O O . SER A 1 63 ? -7.098 56.281 8.109 1 87.06 63 SER A O 1
ATOM 468 N N . ASN A 1 64 ? -5.758 54.625 7.633 1 89.88 64 ASN A N 1
ATOM 469 C CA . ASN A 1 64 ? -6.598 54.156 6.527 1 89.88 64 ASN A CA 1
ATOM 470 C C . ASN A 1 64 ? -7.531 53.031 6.961 1 89.88 64 ASN A C 1
ATOM 472 O O . ASN A 1 64 ? -7.16 51.844 6.918 1 89.88 64 ASN A O 1
ATOM 476 N N . ASN A 1 65 ? -8.812 53.281 7.328 1 89.31 65 ASN A N 1
ATOM 477 C CA . ASN A 1 65 ? -9.828 52.312 7.711 1 89.31 65 ASN A CA 1
ATOM 478 C C . ASN A 1 65 ? -11.234 52.875 7.52 1 89.31 65 ASN A C 1
ATOM 480 O O . ASN A 1 65 ? -11.43 54.094 7.523 1 89.31 65 ASN A O 1
ATOM 484 N N . PRO A 1 66 ? -12.141 52.125 7.328 1 85.06 66 PRO A N 1
ATOM 485 C CA . PRO A 1 66 ? -13.508 52.594 7.066 1 85.06 66 PRO A CA 1
ATOM 486 C C . PRO A 1 66 ? -14.102 53.375 8.234 1 85.06 66 PRO A C 1
ATOM 488 O O . PRO A 1 66 ? -14.977 54.219 8.031 1 85.06 66 PRO A O 1
ATOM 491 N N . ALA A 1 67 ? -13.688 53.125 9.445 1 87.19 67 ALA A N 1
ATOM 492 C CA . ALA A 1 67 ? -14.25 53.781 10.633 1 87.19 67 ALA A CA 1
ATOM 493 C C . ALA A 1 67 ? -13.484 55.031 10.992 1 87.19 67 ALA A C 1
ATOM 495 O O . ALA A 1 67 ? -13.828 55.719 11.953 1 87.19 67 ALA A O 1
ATOM 496 N N . LYS A 1 68 ? -12.406 55.406 10.312 1 86.5 68 LYS A N 1
ATOM 497 C CA . LYS A 1 68 ? -11.594 56.594 10.461 1 86.5 68 LYS A CA 1
ATOM 498 C C . LYS A 1 68 ? -10.953 56.656 11.844 1 86.5 68 LYS A C 1
ATOM 500 O O . LYS A 1 68 ? -10.93 57.719 12.469 1 86.5 68 LYS A O 1
ATOM 505 N N . LEU A 1 69 ? -10.625 55.531 12.234 1 87.38 69 LEU A N 1
ATOM 506 C CA . LEU A 1 69 ? -9.906 55.5 13.5 1 87.38 69 LEU A CA 1
ATOM 507 C C . LEU A 1 69 ? -8.445 55.906 13.312 1 87.38 69 LEU A C 1
ATOM 509 O O . LEU A 1 69 ? -7.824 55.531 12.312 1 87.38 69 LEU A O 1
ATOM 513 N N . GLN A 1 70 ? -8.047 56.625 14.234 1 84.75 70 GLN A N 1
ATOM 514 C CA . GLN A 1 70 ? -6.695 57.156 14.125 1 84.75 70 GLN A CA 1
ATOM 515 C C . GLN A 1 70 ? -5.648 56.062 14.328 1 84.75 70 GLN A C 1
ATOM 517 O O . GLN A 1 70 ? -5.824 55.188 15.172 1 84.75 70 GLN A O 1
ATOM 522 N N . HIS A 1 71 ? -4.574 56.031 13.516 1 86.06 71 HIS A N 1
ATOM 523 C CA . HIS A 1 71 ? -3.365 55.219 13.625 1 86.06 71 HIS A CA 1
ATOM 524 C C . HIS A 1 71 ? -3.664 53.75 13.391 1 86.06 71 HIS A C 1
ATOM 526 O O . HIS A 1 71 ? -3.01 52.875 13.969 1 86.06 71 HIS A O 1
ATOM 532 N N . ILE A 1 72 ? -4.742 53.531 12.797 1 90.44 72 ILE A N 1
ATOM 533 C CA . ILE A 1 72 ? -5.086 52.188 12.359 1 90.44 72 ILE A CA 1
ATOM 534 C C . ILE A 1 72 ? -5.207 52.156 10.836 1 90.44 72 ILE A C 1
ATOM 536 O O . ILE A 1 72 ? -5.887 53 10.25 1 90.44 72 ILE A O 1
ATOM 540 N N . SER A 1 73 ? -4.543 51.25 10.211 1 91.69 73 SER A N 1
ATOM 541 C CA . SER A 1 73 ? -4.578 51.156 8.758 1 91.69 73 SER A CA 1
ATOM 542 C C . SER A 1 73 ? -4.883 49.75 8.297 1 91.69 73 SER A C 1
ATOM 544 O O . SER A 1 73 ? -4.199 48.812 8.703 1 91.69 73 SER A O 1
ATOM 546 N N . VAL A 1 74 ? -5.91 49.656 7.527 1 93.44 74 VAL A N 1
ATOM 547 C CA . VAL A 1 74 ? -6.223 48.375 6.895 1 93.44 74 VAL A CA 1
ATOM 548 C C . VAL A 1 74 ? -5.43 48.219 5.598 1 93.44 74 VAL A C 1
ATOM 550 O O . VAL A 1 74 ? -5.688 48.938 4.625 1 93.44 74 VAL A O 1
ATOM 553 N N . ILE A 1 75 ? -4.523 47.375 5.555 1 91.12 75 ILE A N 1
ATOM 554 C CA . ILE A 1 75 ? -3.658 47.188 4.398 1 91.12 75 ILE A CA 1
ATOM 555 C C . ILE A 1 75 ? -4.379 46.312 3.354 1 91.12 75 ILE A C 1
ATOM 557 O O . ILE A 1 75 ? -4.293 46.594 2.154 1 91.12 75 ILE A O 1
ATOM 561 N N . SER A 1 76 ? -5.016 45.281 3.836 1 91.94 76 SER A N 1
ATOM 562 C CA . SER A 1 76 ? -5.773 44.406 2.947 1 91.94 76 SER A CA 1
ATOM 563 C C . SER A 1 76 ? -7.07 43.938 3.6 1 91.94 76 SER A C 1
ATOM 565 O O . SER A 1 76 ? -7.066 43.469 4.738 1 91.94 76 SER A O 1
ATOM 567 N N . GLU A 1 77 ? -8.125 44.094 2.873 1 92 77 GLU A N 1
ATOM 568 C CA . GLU A 1 77 ? -9.406 43.562 3.314 1 92 77 GLU A CA 1
ATOM 569 C C . GLU A 1 77 ? -9.438 42.031 3.18 1 92 77 GLU A C 1
ATOM 571 O O . GLU A 1 77 ? -8.477 41.438 2.703 1 92 77 GLU A O 1
ATOM 576 N N . PHE A 1 78 ? -10.508 41.5 3.648 1 94.38 78 PHE A N 1
ATOM 577 C CA . PHE A 1 78 ? -10.609 40.062 3.637 1 94.38 78 PHE A CA 1
ATOM 578 C C . PHE A 1 78 ? -10.57 39.5 2.211 1 94.38 78 PHE A C 1
ATOM 580 O O . PHE A 1 78 ? -11.406 39.875 1.384 1 94.38 78 PHE A O 1
ATOM 587 N N . LYS A 1 79 ? -9.531 38.688 1.949 1 92.12 79 LYS A N 1
ATOM 588 C CA . LYS A 1 79 ? -9.344 38.094 0.631 1 92.12 79 LYS A CA 1
ATOM 589 C C . LYS A 1 79 ? -8.477 36.844 0.715 1 92.12 79 LYS A C 1
ATOM 591 O O . LYS A 1 79 ? -7.836 36.594 1.739 1 92.12 79 LYS A O 1
ATOM 596 N N . GLN A 1 80 ? -8.594 36.125 -0.343 1 90.44 80 GLN A N 1
ATOM 597 C CA . GLN A 1 80 ? -7.637 35.031 -0.476 1 90.44 80 GLN A CA 1
ATOM 598 C C . GLN A 1 80 ? -6.219 35.562 -0.669 1 90.44 80 GLN A C 1
ATOM 600 O O . GLN A 1 80 ? -5.992 36.438 -1.49 1 90.44 80 GLN A O 1
ATOM 605 N N . PRO A 1 81 ? -5.324 35.062 0.15 1 90.56 81 PRO A N 1
ATOM 606 C CA . PRO A 1 81 ? -3.959 35.594 0.018 1 90.56 81 PRO A CA 1
ATOM 607 C C . PRO A 1 81 ? -3.25 35.062 -1.229 1 90.56 81 PRO A C 1
ATOM 609 O O . PRO A 1 81 ? -3.461 33.906 -1.625 1 90.56 81 PRO A O 1
ATOM 612 N N . PHE A 1 82 ? -2.43 35.969 -1.764 1 83.94 82 PHE A N 1
ATOM 613 C CA . PHE A 1 82 ? -1.59 35.625 -2.908 1 83.94 82 PHE A CA 1
ATOM 614 C C . PHE A 1 82 ? -0.143 36.031 -2.652 1 83.94 82 PHE A C 1
ATOM 616 O O . PHE A 1 82 ? 0.176 36.594 -1.597 1 83.94 82 PHE A O 1
ATOM 623 N N . TYR A 1 83 ? 0.658 35.781 -3.586 1 81.75 83 TYR A N 1
ATOM 624 C CA . TYR A 1 83 ? 2.096 36 -3.449 1 81.75 83 TYR A CA 1
ATOM 625 C C . TYR A 1 83 ? 2.41 37.438 -3.141 1 81.75 83 TYR A C 1
ATOM 627 O O . TYR A 1 83 ? 3.309 37.75 -2.348 1 81.75 83 TYR A O 1
ATOM 635 N N . GLU A 1 84 ? 1.697 38.312 -3.65 1 81.38 84 GLU A N 1
ATOM 636 C CA . GLU A 1 84 ? 1.928 39.75 -3.48 1 81.38 84 GLU A CA 1
ATOM 637 C C . GLU A 1 84 ? 1.673 40.188 -2.039 1 81.38 84 GLU A C 1
ATOM 639 O O . GLU A 1 84 ? 2.252 41.156 -1.567 1 81.38 84 GLU A O 1
ATOM 644 N N . ASP A 1 85 ? 0.842 39.438 -1.455 1 87.88 85 ASP A N 1
ATOM 645 C CA . ASP A 1 85 ? 0.503 39.781 -0.079 1 87.88 85 ASP A CA 1
ATOM 646 C C . ASP A 1 85 ? 1.697 39.562 0.85 1 87.88 85 ASP A C 1
ATOM 648 O O . ASP A 1 85 ? 1.79 40.219 1.901 1 87.88 85 ASP A O 1
ATOM 652 N N . LEU A 1 86 ? 2.578 38.688 0.474 1 89.06 86 LEU A N 1
ATOM 653 C CA . LEU A 1 86 ? 3.795 38.5 1.257 1 89.06 86 LEU A CA 1
ATOM 654 C C . LEU A 1 86 ? 4.691 39.75 1.165 1 89.06 86 LEU A C 1
ATOM 656 O O . LEU A 1 86 ? 5.355 40.094 2.139 1 89.06 86 LEU A O 1
ATOM 660 N N . ARG A 1 87 ? 4.668 40.312 0.06 1 86.5 87 ARG A N 1
ATOM 661 C CA . ARG A 1 87 ? 5.414 41.562 -0.114 1 86.5 87 ARG A CA 1
ATOM 662 C C . ARG A 1 87 ? 4.82 42.688 0.737 1 86.5 87 ARG A C 1
ATOM 664 O O . ARG A 1 87 ? 5.555 43.469 1.33 1 86.5 87 ARG A O 1
ATOM 671 N N . ASP A 1 88 ? 3.553 42.688 0.733 1 87.94 88 ASP A N 1
ATOM 672 C CA . ASP A 1 88 ? 2.863 43.688 1.52 1 87.94 88 ASP A CA 1
ATOM 673 C C . ASP A 1 88 ? 3.205 43.562 3.002 1 87.94 88 ASP A C 1
ATOM 675 O O . ASP A 1 88 ? 3.279 44.562 3.715 1 87.94 88 ASP A O 1
ATOM 679 N N . LEU A 1 89 ? 3.404 42.375 3.414 1 89.62 89 LEU A N 1
ATOM 680 C CA . LEU A 1 89 ? 3.729 42.125 4.812 1 89.62 89 LEU A CA 1
ATOM 681 C C . LEU A 1 89 ? 5.125 42.625 5.148 1 89.62 89 LEU A C 1
ATOM 683 O O . LEU A 1 89 ? 5.438 42.875 6.316 1 89.62 89 LEU A O 1
ATOM 687 N N . ASP A 1 90 ? 5.898 42.781 4.203 1 83.56 90 ASP A N 1
ATOM 688 C CA . ASP A 1 90 ? 7.254 43.281 4.418 1 83.56 90 ASP A CA 1
ATOM 689 C C . ASP A 1 90 ? 7.305 44.812 4.281 1 83.56 90 ASP A C 1
ATOM 691 O O . ASP A 1 90 ? 8.023 45.469 5.027 1 83.56 90 ASP A O 1
ATOM 695 N N . LEU A 1 91 ? 6.508 45.312 3.408 1 77.69 91 LEU A N 1
ATOM 696 C CA . LEU A 1 91 ? 6.594 46.719 3.033 1 77.69 91 LEU A CA 1
ATOM 697 C C . LEU A 1 91 ? 5.824 47.594 4.02 1 77.69 91 LEU A C 1
ATOM 699 O O . LEU A 1 91 ? 6.277 48.688 4.379 1 77.69 91 LEU A O 1
ATOM 703 N N . HIS A 1 92 ? 4.801 47.125 4.535 1 76.31 92 HIS A N 1
ATOM 704 C CA . HIS A 1 92 ? 3.867 48.031 5.188 1 76.31 92 HIS A CA 1
ATOM 705 C C . HIS A 1 92 ? 4.129 48.094 6.688 1 76.31 92 HIS A C 1
ATOM 707 O O . HIS A 1 92 ? 4.094 49.188 7.27 1 76.31 92 HIS A O 1
ATOM 713 N N . PRO A 1 93 ? 4.453 46.969 7.281 1 76.25 93 PRO A N 1
ATOM 714 C CA . PRO A 1 93 ? 4.734 47.125 8.711 1 76.25 93 PRO A CA 1
ATOM 715 C C . PRO A 1 93 ? 6.082 47.781 8.984 1 76.25 93 PRO A C 1
ATOM 717 O O . PRO A 1 93 ? 7.133 47.156 8.797 1 76.25 93 PRO A O 1
ATOM 720 N N . ASN A 1 94 ? 6.047 49.094 9.188 1 79.19 94 ASN A N 1
ATOM 721 C CA . ASN A 1 94 ? 7.242 49.875 9.477 1 79.19 94 ASN A CA 1
ATOM 722 C C . ASN A 1 94 ? 7.105 50.656 10.781 1 79.19 94 ASN A C 1
ATOM 724 O O . ASN A 1 94 ? 6.195 51.469 10.938 1 79.19 94 ASN A O 1
ATOM 728 N N . PRO A 1 95 ? 8.055 50.25 11.664 1 80.12 95 PRO A N 1
ATOM 729 C CA . PRO A 1 95 ? 7.957 50.938 12.945 1 80.12 95 PRO A CA 1
ATOM 730 C C . PRO A 1 95 ? 8.289 52.438 12.812 1 80.12 95 PRO A C 1
ATOM 732 O O . PRO A 1 95 ? 9.273 52.812 12.172 1 80.12 95 PRO A O 1
ATOM 735 N N . LYS A 1 96 ? 7.418 53.312 13 1 71.69 96 LYS A N 1
ATOM 736 C CA . LYS A 1 96 ? 7.695 54.75 12.977 1 71.69 96 LYS A CA 1
ATOM 737 C C . LYS A 1 96 ? 7.309 55.406 14.297 1 71.69 96 LYS A C 1
ATOM 739 O O . LYS A 1 96 ? 6.391 54.938 14.984 1 71.69 96 LYS A O 1
ATOM 744 N N . GLU A 1 97 ? 8.266 56.312 14.695 1 65.19 97 GLU A N 1
ATOM 745 C CA . GLU A 1 97 ? 8.016 57.094 15.906 1 65.19 97 GLU A CA 1
ATOM 746 C C . GLU A 1 97 ? 6.887 58.094 15.703 1 65.19 97 GLU A C 1
ATOM 748 O O . GLU A 1 97 ? 6.828 58.781 14.672 1 65.19 97 GLU A O 1
ATOM 753 N N . TYR A 1 98 ? 5.859 57.75 16.109 1 58.78 98 TYR A N 1
ATOM 754 C CA . TYR A 1 98 ? 4.918 58.875 16.062 1 58.78 98 TYR A CA 1
ATOM 755 C C . TYR A 1 98 ? 4.672 59.438 17.453 1 58.78 98 TYR A C 1
ATOM 757 O O . TYR A 1 98 ? 4.742 58.719 18.453 1 58.78 98 TYR A O 1
ATOM 765 N N . ASP A 1 99 ? 4.895 60.688 17.625 1 53.81 99 ASP A N 1
ATOM 766 C CA . ASP A 1 99 ? 4.898 61.5 18.828 1 53.81 99 ASP A CA 1
ATOM 767 C C . ASP A 1 99 ? 3.621 61.281 19.641 1 53.81 99 ASP A C 1
ATOM 769 O O . ASP A 1 99 ? 3.473 61.844 20.734 1 53.81 99 ASP A O 1
ATOM 773 N N . GLU A 1 100 ? 2.475 60.75 19.172 1 54.91 100 GLU A N 1
ATOM 774 C CA . GLU A 1 100 ? 1.291 61.125 19.938 1 54.91 100 GLU A CA 1
ATOM 775 C C . GLU A 1 100 ? 0.996 60.094 21.047 1 54.91 100 GLU A C 1
ATOM 777 O O . GLU A 1 100 ? 1.297 58.906 20.906 1 54.91 100 GLU A O 1
ATOM 782 N N . ASP A 1 101 ? 0.602 60.688 22.281 1 54.91 101 ASP A N 1
ATOM 783 C CA . ASP A 1 101 ? 0.117 60.188 23.562 1 54.91 101 ASP A CA 1
ATOM 784 C C . ASP A 1 101 ? -1.042 59.219 23.359 1 54.91 101 ASP A C 1
ATOM 786 O O . ASP A 1 101 ? -1.801 58.938 24.297 1 54.91 101 ASP A O 1
ATOM 790 N N . ASP A 1 102 ? -1.377 58.875 22.203 1 58.34 102 ASP A N 1
ATOM 791 C CA . ASP A 1 102 ? -2.545 58 22.062 1 58.34 102 ASP A CA 1
ATOM 792 C C . ASP A 1 102 ? -2.158 56.531 22.203 1 58.34 102 ASP A C 1
ATOM 794 O O . ASP A 1 102 ? -1.43 56 21.375 1 58.34 102 ASP A O 1
ATOM 798 N N . HIS A 1 103 ? -2.514 55.906 23.422 1 61.5 103 HIS A N 1
ATOM 799 C CA . HIS A 1 103 ? -2.1 54.594 23.844 1 61.5 103 HIS A CA 1
ATOM 800 C C . HIS A 1 103 ? -3.193 53.562 23.578 1 61.5 103 HIS A C 1
ATOM 802 O O . HIS A 1 103 ? -3.055 52.375 23.938 1 61.5 103 HIS A O 1
ATOM 808 N N . ASP A 1 104 ? -4.312 53.938 23.016 1 61.66 104 ASP A N 1
ATOM 809 C CA . ASP A 1 104 ? -5.406 52.969 22.953 1 61.66 104 ASP A CA 1
ATOM 810 C C . ASP A 1 104 ? -5.562 52.406 21.547 1 61.66 104 ASP A C 1
ATOM 812 O O . ASP A 1 104 ? -6.648 51.969 21.156 1 61.66 104 ASP A O 1
ATOM 816 N N . GLY A 1 105 ? -4.574 52.281 20.812 1 79 105 GLY A N 1
ATOM 817 C CA . GLY A 1 105 ? -4.664 51.906 19.406 1 79 105 GLY A CA 1
ATOM 818 C C . GLY A 1 105 ? -4.98 50.438 19.203 1 79 105 GLY A C 1
ATOM 819 O O . GLY A 1 105 ? -5.812 50.094 18.359 1 79 105 GLY A O 1
ATOM 820 N N . ILE A 1 106 ? -4.531 49.562 20.078 1 87.81 106 ILE A N 1
ATOM 821 C CA . ILE A 1 106 ? -4.648 48.125 19.891 1 87.81 106 ILE A CA 1
ATOM 822 C C . ILE A 1 106 ? -6.086 47.688 20.156 1 87.81 106 ILE A C 1
ATOM 824 O O . ILE A 1 106 ? -6.656 46.906 19.406 1 87.81 106 ILE A O 1
ATOM 828 N N . ILE A 1 107 ? -6.707 48.25 21.234 1 85.81 107 ILE A N 1
ATOM 829 C CA . ILE A 1 107 ? -8.07 47.875 21.594 1 85.81 107 ILE A CA 1
ATOM 830 C C . ILE A 1 107 ? -9.039 48.344 20.5 1 85.81 107 ILE A C 1
ATOM 832 O O . ILE A 1 107 ? -9.953 47.625 20.125 1 85.81 107 ILE A O 1
ATOM 836 N N . ARG A 1 108 ? -8.789 49.562 20.062 1 87.06 108 ARG A N 1
ATOM 837 C CA . ARG A 1 108 ? -9.617 50.062 18.984 1 87.06 108 ARG A CA 1
ATOM 838 C C . ARG A 1 108 ? -9.5 49.219 17.734 1 87.06 108 ARG A C 1
ATOM 840 O O . ARG A 1 108 ? -10.5 48.969 17.047 1 87.06 108 ARG A O 1
ATOM 847 N N . ALA A 1 109 ? -8.336 48.812 17.484 1 90.81 109 ALA A N 1
ATOM 848 C CA . ALA A 1 109 ? -8.109 47.969 16.312 1 90.81 109 ALA A CA 1
ATOM 849 C C . ALA A 1 109 ? -8.812 46.625 16.469 1 90.81 109 ALA A C 1
ATOM 851 O O . ALA A 1 109 ? -9.367 46.094 15.5 1 90.81 109 ALA A O 1
ATOM 852 N N . LEU A 1 110 ? -8.758 46.062 17.656 1 92.5 110 LEU A N 1
ATOM 853 C CA . LEU A 1 110 ? -9.438 44.812 17.938 1 92.5 110 LEU A CA 1
ATOM 854 C C . LEU A 1 110 ? -10.938 44.938 17.703 1 92.5 110 LEU A C 1
ATOM 856 O O . LEU A 1 110 ? -11.539 44.094 17.031 1 92.5 110 LEU A O 1
ATOM 860 N N . LEU A 1 111 ? -11.508 45.969 18.266 1 89.5 111 LEU A N 1
ATOM 861 C CA . LEU A 1 111 ? -12.938 46.188 18.141 1 89.5 111 LEU A CA 1
ATOM 862 C C . LEU A 1 111 ? -13.328 46.406 16.672 1 89.5 111 LEU A C 1
ATOM 864 O O . LEU A 1 111 ? -14.344 45.875 16.219 1 89.5 111 LEU A O 1
ATOM 868 N N . LEU A 1 112 ? -12.492 47.156 15.992 1 91.56 112 LEU A N 1
ATOM 869 C CA . LEU A 1 112 ? -12.719 47.344 14.562 1 91.56 112 LEU A CA 1
ATOM 870 C C . LEU A 1 112 ? -12.672 46.031 13.82 1 91.56 112 LEU A C 1
ATOM 872 O O . LEU A 1 112 ? -13.5 45.781 12.938 1 91.56 112 LEU A O 1
ATOM 876 N N . THR A 1 113 ? -11.734 45.219 14.133 1 94.81 113 THR A N 1
ATOM 877 C CA . THR A 1 113 ? -11.547 43.938 13.461 1 94.81 113 THR A CA 1
ATOM 878 C C . THR A 1 113 ? -12.727 43 13.734 1 94.81 113 THR A C 1
ATOM 880 O O . THR A 1 113 ? -13.195 42.312 12.828 1 94.81 113 THR A O 1
ATOM 883 N N . PHE A 1 114 ? -13.203 43 15 1 94.62 114 PHE A N 1
ATOM 884 C CA . PHE A 1 114 ? -14.359 42.188 15.336 1 94.62 114 PHE A CA 1
ATOM 885 C C . PHE A 1 114 ? -15.57 42.594 14.516 1 94.62 114 PHE A C 1
ATOM 887 O O . PHE A 1 114 ? -16.266 41.75 13.945 1 94.62 114 PHE A O 1
ATOM 894 N N . GLN A 1 115 ? -15.695 43.812 14.469 1 92.19 115 GLN A N 1
ATOM 895 C CA . GLN A 1 115 ? -16.844 44.344 13.742 1 92.19 115 GLN A CA 1
ATOM 896 C C . GLN A 1 115 ? -16.734 44.062 12.242 1 92.19 115 GLN A C 1
ATOM 898 O O . GLN A 1 115 ? -17.703 43.594 11.625 1 92.19 115 GLN A O 1
ATOM 903 N N . SER A 1 116 ? -15.641 44.375 11.688 1 93.75 116 SER A N 1
ATOM 904 C CA . SER A 1 116 ? -15.43 44.156 10.258 1 93.75 116 SER A CA 1
ATOM 905 C C . SER A 1 116 ? -15.57 42.688 9.898 1 93.75 116 SER A C 1
ATOM 907 O O . SER A 1 116 ? -16.109 42.344 8.844 1 93.75 116 SER A O 1
ATOM 909 N N . THR A 1 117 ? -15.047 41.781 10.727 1 95.44 117 THR A N 1
ATOM 910 C CA . THR A 1 117 ? -15.141 40.344 10.484 1 95.44 117 THR A CA 1
ATOM 911 C C . THR A 1 117 ? -16.594 39.875 10.531 1 95.44 117 THR A C 1
ATOM 913 O O . THR A 1 117 ? -17.031 39.125 9.656 1 95.44 117 THR A O 1
ATOM 916 N N . ASN A 1 118 ? -17.312 40.344 11.484 1 93.69 118 ASN A N 1
ATOM 917 C CA . ASN A 1 118 ? -18.719 40 11.602 1 93.69 118 ASN A CA 1
ATOM 918 C C . ASN A 1 118 ? -19.531 40.5 10.414 1 93.69 118 ASN A C 1
ATOM 920 O O . ASN A 1 118 ? -20.422 39.781 9.922 1 93.69 118 ASN A O 1
ATOM 924 N N . ASN A 1 119 ? -19.188 41.688 10.055 1 92.31 119 ASN A N 1
ATOM 925 C CA . ASN A 1 119 ? -19.891 42.281 8.906 1 92.31 119 ASN A CA 1
ATOM 926 C C . ASN A 1 119 ? -19.625 41.469 7.629 1 92.31 119 ASN A C 1
ATOM 928 O O . ASN A 1 119 ? -20.516 41.281 6.816 1 92.31 119 ASN A O 1
ATOM 932 N N . PHE A 1 120 ? -18.5 41.062 7.453 1 93.69 120 PHE A N 1
ATOM 933 C CA . PHE A 1 120 ? -18.094 40.344 6.258 1 93.69 120 PHE A CA 1
ATOM 934 C C . PHE A 1 120 ? -18.719 38.938 6.25 1 93.69 120 PHE A C 1
ATOM 936 O O . PHE A 1 120 ? -19.234 38.5 5.227 1 93.69 120 PHE A O 1
ATOM 943 N N . VAL A 1 121 ? -18.609 38.219 7.348 1 92.69 121 VAL A N 1
ATOM 944 C CA . VAL A 1 121 ? -19.078 36.844 7.449 1 92.69 121 VAL A CA 1
ATOM 945 C C . VAL A 1 121 ? -20.594 36.812 7.41 1 92.69 121 VAL A C 1
ATOM 947 O O . VAL A 1 121 ? -21.188 35.906 6.816 1 92.69 121 VAL A O 1
ATOM 950 N N . GLY A 1 122 ? -21.234 37.688 8.086 1 89.38 122 GLY A N 1
ATOM 951 C CA . GLY A 1 122 ? -22.688 37.688 8.133 1 89.38 122 GLY A CA 1
ATOM 952 C C . GLY A 1 122 ? -23.281 36.406 8.68 1 89.38 122 GLY A C 1
ATOM 953 O O . GLY A 1 122 ? -22.969 36.031 9.812 1 89.38 122 GLY A O 1
ATOM 954 N N . LYS A 1 123 ? -23.969 35.656 7.789 1 85.44 123 LYS A N 1
ATOM 955 C CA . LYS A 1 123 ? -24.641 34.438 8.211 1 85.44 123 LYS A CA 1
ATOM 956 C C . LYS A 1 123 ? -23.859 33.188 7.789 1 85.44 123 LYS A C 1
ATOM 958 O O . LYS A 1 123 ? -24.234 32.062 8.125 1 85.44 123 LYS A O 1
ATOM 963 N N . LYS A 1 124 ? -22.797 33.531 7.082 1 87.38 124 LYS A N 1
ATOM 964 C CA . LYS A 1 124 ? -22 32.406 6.613 1 87.38 124 LYS A CA 1
ATOM 965 C C . LYS A 1 124 ? -21.25 31.734 7.773 1 87.38 124 LYS A C 1
ATOM 967 O O . LYS A 1 124 ? -20.969 32.375 8.781 1 87.38 124 LYS A O 1
ATOM 972 N N . LYS A 1 125 ? -21.094 30.531 7.695 1 85.56 125 LYS A N 1
ATOM 973 C CA . LYS A 1 125 ? -20.391 29.766 8.727 1 85.56 125 LYS A CA 1
ATOM 974 C C . LYS A 1 125 ? -18.891 29.781 8.477 1 85.56 125 LYS A C 1
ATOM 976 O O . LYS A 1 125 ? -18.391 29.047 7.621 1 85.56 125 LYS A O 1
ATOM 981 N N . PHE A 1 126 ? -18.109 30.656 9.234 1 89.19 126 PHE A N 1
ATOM 982 C CA . PHE A 1 126 ? -16.656 30.766 9.172 1 89.19 126 PHE A CA 1
ATOM 983 C C . PHE A 1 126 ? -16.047 30.562 10.547 1 89.19 126 PHE A C 1
ATOM 985 O O . PHE A 1 126 ? -16.594 31.016 11.555 1 89.19 126 PHE A O 1
ATOM 992 N N . LYS A 1 127 ? -14.969 29.828 10.523 1 88.75 127 LYS A N 1
ATOM 993 C CA . LYS A 1 127 ? -14.125 29.938 11.703 1 88.75 127 LYS A CA 1
ATOM 994 C C . LYS A 1 127 ? -13.398 31.281 11.734 1 88.75 127 LYS A C 1
ATOM 996 O O . LYS A 1 127 ? -12.68 31.625 10.789 1 88.75 127 LYS A O 1
ATOM 1001 N N . LYS A 1 128 ? -13.656 32 12.766 1 93.19 128 LYS A N 1
ATOM 1002 C CA . LYS A 1 128 ? -13.133 33.375 12.844 1 93.19 128 LYS A CA 1
ATOM 1003 C C . LYS A 1 128 ? -11.898 33.438 13.742 1 93.19 128 LYS A C 1
ATOM 1005 O O . LYS A 1 128 ? -11.969 33.125 14.93 1 93.19 128 LYS A O 1
ATOM 1010 N N . ASN A 1 129 ? -10.766 33.875 13.141 1 94.88 129 ASN A N 1
ATOM 1011 C CA . ASN A 1 129 ? -9.516 34 13.891 1 94.88 129 ASN A CA 1
ATOM 1012 C C . ASN A 1 129 ? -8.992 35.438 13.852 1 94.88 129 ASN A C 1
ATOM 1014 O O . ASN A 1 129 ? -9.094 36.094 12.828 1 94.88 129 ASN A O 1
ATOM 1018 N N . VAL A 1 130 ? -8.5 35.875 14.992 1 96.31 130 VAL A N 1
ATOM 1019 C CA . VAL A 1 130 ? -7.812 37.156 15.07 1 96.31 130 VAL A CA 1
ATOM 1020 C C . VAL A 1 130 ? -6.43 36.969 15.695 1 96.31 130 VAL A C 1
ATOM 1022 O O . VAL A 1 130 ? -6.309 36.438 16.812 1 96.31 130 VAL A O 1
ATOM 1025 N N . VAL A 1 131 ? -5.434 37.344 14.977 1 96.88 131 VAL A N 1
ATOM 1026 C CA . VAL A 1 131 ? -4.059 37.219 15.453 1 96.88 131 VAL A CA 1
ATOM 1027 C C . VAL A 1 131 ? -3.482 38.625 15.719 1 96.88 131 VAL A C 1
ATOM 1029 O O . VAL A 1 131 ? -3.408 39.438 14.805 1 96.88 131 VAL A O 1
ATOM 1032 N N . LEU A 1 132 ? -3.133 38.844 16.938 1 96.19 132 LEU A N 1
ATOM 1033 C CA . LEU A 1 132 ? -2.541 40.125 17.328 1 96.19 132 LEU A CA 1
ATOM 1034 C C . LEU A 1 132 ? -1.058 39.938 17.641 1 96.19 132 LEU A C 1
ATOM 1036 O O . LEU A 1 132 ? -0.676 39.062 18.422 1 96.19 132 LEU A O 1
ATOM 1040 N N . VAL A 1 133 ? -0.208 40.75 16.984 1 95.44 133 VAL A N 1
ATOM 1041 C CA . VAL A 1 133 ? 1.229 40.75 17.234 1 95.44 133 VAL A CA 1
ATOM 1042 C C . VAL A 1 133 ? 1.632 42.062 17.906 1 95.44 133 VAL A C 1
ATOM 1044 O O . VAL A 1 133 ? 1.431 43.156 17.344 1 95.44 133 VAL A O 1
ATOM 1047 N N . THR A 1 134 ? 2.164 41.969 19.094 1 92.38 134 THR A N 1
ATOM 1048 C CA . THR A 1 134 ? 2.529 43.188 19.828 1 92.38 134 THR A CA 1
ATOM 1049 C C . THR A 1 134 ? 3.613 42.875 20.859 1 92.38 134 THR A C 1
ATOM 1051 O O . THR A 1 134 ? 3.807 41.719 21.234 1 92.38 134 THR A O 1
ATOM 1054 N N . ASN A 1 135 ? 4.406 43.875 21.219 1 88.19 135 ASN A N 1
ATOM 1055 C CA . ASN A 1 135 ? 5.285 43.75 22.375 1 88.19 135 ASN A CA 1
ATOM 1056 C C . ASN A 1 135 ? 4.688 44.406 23.609 1 88.19 135 ASN A C 1
ATOM 1058 O O . ASN A 1 135 ? 5.289 44.406 24.688 1 88.19 135 ASN A O 1
ATOM 1062 N N . SER A 1 136 ? 3.408 45.031 23.438 1 82.19 136 SER A N 1
ATOM 1063 C CA . SER A 1 136 ? 2.537 45.594 24.453 1 82.19 136 SER A CA 1
ATOM 1064 C C . SER A 1 136 ? 3.266 46.625 25.297 1 82.19 136 SER A C 1
ATOM 1066 O O . SER A 1 136 ? 2.98 46.812 26.484 1 82.19 136 SER A O 1
ATOM 1068 N N . VAL A 1 137 ? 4.301 47.25 24.703 1 75.44 137 VAL A N 1
ATOM 1069 C CA . VAL A 1 137 ? 5 48.312 25.453 1 75.44 137 VAL A CA 1
ATOM 1070 C C . VAL A 1 137 ? 4.094 49.531 25.609 1 75.44 137 VAL A C 1
ATOM 1072 O O . VAL A 1 137 ? 4.023 50.125 26.672 1 75.44 137 VAL A O 1
ATOM 1075 N N . ASN A 1 138 ? 3.504 49.875 24.453 1 65.12 138 ASN A N 1
ATOM 1076 C CA . ASN A 1 138 ? 2.656 51.062 24.484 1 65.12 138 ASN A CA 1
ATOM 1077 C C . ASN A 1 138 ? 1.184 50.688 24.641 1 65.12 138 ASN A C 1
ATOM 1079 O O . ASN A 1 138 ? 0.301 51.469 24.297 1 65.12 138 ASN A O 1
ATOM 1083 N N . THR A 1 139 ? 0.918 49.5 25.188 1 61.28 139 THR A N 1
ATOM 1084 C CA . THR A 1 139 ? -0.454 49 25.156 1 61.28 139 THR A CA 1
ATOM 1085 C C . THR A 1 139 ? -1.275 49.625 26.281 1 61.28 139 THR A C 1
ATOM 1087 O O . THR A 1 139 ? -0.848 49.656 27.438 1 61.28 139 THR A O 1
ATOM 1090 N N . PRO A 1 140 ? -2.354 50.312 25.812 1 56.94 140 PRO A N 1
ATOM 1091 C CA . PRO A 1 140 ? -3.252 50.875 26.828 1 56.94 140 PRO A CA 1
ATOM 1092 C C . PRO A 1 140 ? -3.633 49.844 27.906 1 56.94 140 PRO A C 1
ATOM 1094 O O . PRO A 1 140 ? -3.609 48.625 27.656 1 56.94 140 PRO A O 1
ATOM 1097 N N . GLU A 1 141 ? -3.775 50.312 29.078 1 58.34 141 GLU A N 1
ATOM 1098 C CA . GLU A 1 141 ? -4.297 49.625 30.25 1 58.34 141 GLU A CA 1
ATOM 1099 C C . GLU A 1 141 ? -5.609 48.906 29.922 1 58.34 141 GLU A C 1
ATOM 1101 O O . GLU A 1 141 ? -6.547 49.531 29.422 1 58.34 141 GLU A O 1
ATOM 1106 N N . LEU A 1 142 ? -5.625 47.531 29.406 1 73.56 142 LEU A N 1
ATOM 1107 C CA . LEU A 1 142 ? -6.797 46.656 29.391 1 73.56 142 LEU A CA 1
ATOM 1108 C C . LEU A 1 142 ? -7.598 46.812 30.688 1 73.56 142 LEU A C 1
ATOM 1110 O O . LEU A 1 142 ? -7.363 46.094 31.656 1 73.56 142 LEU A O 1
ATOM 1114 N N . ASP A 1 143 ? -8.336 48.062 30.688 1 74.31 143 ASP A N 1
ATOM 1115 C CA . ASP A 1 143 ? -9.18 48.219 31.875 1 74.31 143 ASP A CA 1
ATOM 1116 C C . ASP A 1 143 ? -10.266 47.156 31.938 1 74.31 143 ASP A C 1
ATOM 1118 O O . ASP A 1 143 ? -10.484 46.438 30.969 1 74.31 143 ASP A O 1
ATOM 1122 N N . ASP A 1 144 ? -10.883 47 32.938 1 78.88 144 ASP A N 1
ATOM 1123 C CA . ASP A 1 144 ? -11.844 45.938 33.219 1 78.88 144 ASP A CA 1
ATOM 1124 C C . ASP A 1 144 ? -13.039 46.031 32.281 1 78.88 144 ASP A C 1
ATOM 1126 O O . ASP A 1 144 ? -13.578 45 31.859 1 78.88 144 ASP A O 1
ATOM 1130 N N . GLU A 1 145 ? -13.352 47.281 31.922 1 80.75 145 GLU A N 1
ATOM 1131 C CA . GLU A 1 145 ? -14.516 47.438 31.062 1 80.75 145 GLU A CA 1
ATOM 1132 C C . GLU A 1 145 ? -14.234 46.938 29.641 1 80.75 145 GLU A C 1
ATOM 1134 O O . GLU A 1 145 ? -15.062 46.219 29.062 1 80.75 145 GLU A O 1
ATOM 1139 N N . TYR A 1 146 ? -13.109 47.281 29.172 1 82.25 146 TYR A N 1
ATOM 1140 C CA . TYR A 1 146 ? -12.734 46.844 27.828 1 82.25 146 TYR A CA 1
ATOM 1141 C C . TYR A 1 146 ? -12.562 45.344 27.797 1 82.25 146 TYR A C 1
ATOM 1143 O O . TYR A 1 146 ? -12.977 44.688 26.844 1 82.25 146 TYR A O 1
ATOM 1151 N N . SER A 1 147 ? -12.031 44.812 28.828 1 87.44 147 SER A N 1
ATOM 1152 C CA . SER A 1 147 ? -11.805 43.375 28.906 1 87.44 147 SER A CA 1
ATOM 1153 C C . SER A 1 147 ? -13.125 42.594 28.875 1 87.44 147 SER A C 1
ATOM 1155 O O . SER A 1 147 ? -13.242 41.594 28.156 1 87.44 147 SER A O 1
ATOM 1157 N N . GLN A 1 148 ? -14.062 43.125 29.578 1 87.44 148 GLN A N 1
ATOM 1158 C CA . GLN A 1 148 ? -15.359 42.469 29.609 1 87.44 148 GLN A CA 1
ATOM 1159 C C . GLN A 1 148 ? -16.047 42.531 28.25 1 87.44 148 GLN A C 1
ATOM 1161 O O . GLN A 1 148 ? -16.703 41.594 27.812 1 87.44 148 GLN A O 1
ATOM 1166 N N . ALA A 1 149 ? -15.898 43.688 27.656 1 86.75 149 ALA A N 1
ATOM 1167 C CA . ALA A 1 149 ? -16.484 43.875 26.344 1 86.75 149 ALA A CA 1
ATOM 1168 C C . ALA A 1 149 ? -15.891 42.875 25.328 1 86.75 149 ALA A C 1
ATOM 1170 O O . ALA A 1 149 ? -16.609 42.312 24.516 1 86.75 149 ALA A O 1
ATOM 1171 N N . ILE A 1 150 ? -14.656 42.75 25.391 1 90.56 150 ILE A N 1
ATOM 1172 C CA . ILE A 1 150 ? -13.953 41.844 24.484 1 90.56 150 ILE A CA 1
ATOM 1173 C C . ILE A 1 150 ? -14.398 40.406 24.734 1 90.56 150 ILE A C 1
ATOM 1175 O O . ILE A 1 150 ? -14.656 39.656 23.781 1 90.56 150 ILE A O 1
ATOM 1179 N N . VAL A 1 151 ? -14.477 40.031 25.969 1 92.81 151 VAL A N 1
ATOM 1180 C CA . VAL A 1 151 ? -14.891 38.688 26.312 1 92.81 151 VAL A CA 1
ATOM 1181 C C . VAL A 1 151 ? -16.297 38.406 25.75 1 92.81 151 VAL A C 1
ATOM 1183 O O . VAL A 1 151 ? -16.547 37.344 25.203 1 92.81 151 VAL A O 1
ATOM 1186 N N . GLU A 1 152 ? -17.125 39.406 25.906 1 92.19 152 GLU A N 1
ATOM 1187 C CA . GLU A 1 152 ? -18.5 39.25 25.438 1 92.19 152 GLU A CA 1
ATOM 1188 C C . GLU A 1 152 ? -18.547 39.094 23.922 1 92.19 152 GLU A C 1
ATOM 1190 O O . GLU A 1 152 ? -19.25 38.219 23.391 1 92.19 152 GLU A O 1
ATOM 1195 N N . ILE A 1 153 ? -17.828 39.875 23.234 1 91.81 153 ILE A N 1
ATOM 1196 C CA . ILE A 1 153 ? -17.828 39.844 21.766 1 91.81 153 ILE A CA 1
ATOM 1197 C C . ILE A 1 153 ? -17.234 38.531 21.281 1 91.81 153 ILE A C 1
ATOM 1199 O O . ILE A 1 153 ? -17.797 37.875 20.406 1 91.81 153 ILE A O 1
ATOM 1203 N N . VAL A 1 154 ? -16.141 38.094 21.797 1 93.12 154 VAL A N 1
ATOM 1204 C CA . VAL A 1 154 ? -15.422 36.906 21.391 1 93.12 154 VAL A CA 1
ATOM 1205 C C . VAL A 1 154 ? -16.281 35.656 21.641 1 93.12 154 VAL A C 1
ATOM 1207 O O . VAL A 1 154 ? -16.344 34.75 20.797 1 93.12 154 VAL A O 1
ATOM 1210 N N . THR A 1 155 ? -16.938 35.688 22.703 1 92.06 155 THR A N 1
ATOM 1211 C CA . THR A 1 155 ? -17.781 34.562 23.047 1 92.06 155 THR A CA 1
ATOM 1212 C C . THR A 1 155 ? -19.047 34.531 22.203 1 92.06 155 THR A C 1
ATOM 1214 O O . THR A 1 155 ? -19.469 33.469 21.734 1 92.06 155 THR A O 1
ATOM 1217 N N . ALA A 1 156 ? -19.625 35.688 22.031 1 90.25 156 ALA A N 1
ATOM 1218 C CA . ALA A 1 156 ? -20.891 35.781 21.297 1 90.25 156 ALA A CA 1
ATOM 1219 C C . ALA A 1 156 ? -20.672 35.438 19.812 1 90.25 156 ALA A C 1
ATOM 1221 O O . ALA A 1 156 ? -21.531 34.812 19.188 1 90.25 156 ALA A O 1
ATOM 1222 N N . SER A 1 157 ? -19.625 35.812 19.266 1 91.94 157 SER A N 1
ATOM 1223 C CA . SER A 1 157 ? -19.375 35.625 17.844 1 91.94 157 SER A CA 1
ATOM 1224 C C . SER A 1 157 ? -18.406 34.469 17.578 1 91.94 157 SER A C 1
ATOM 1226 O O . SER A 1 157 ? -18.016 34.25 16.438 1 91.94 157 SER A O 1
ATOM 1228 N N . ASN A 1 158 ? -17.953 33.781 18.562 1 89.38 158 ASN A N 1
ATOM 1229 C CA . ASN A 1 158 ? -17.109 32.594 18.453 1 89.38 158 ASN A CA 1
ATOM 1230 C C . ASN A 1 158 ? -15.789 32.938 17.75 1 89.38 158 ASN A C 1
ATOM 1232 O O . ASN A 1 158 ? -15.414 32.25 16.797 1 89.38 158 ASN A O 1
ATOM 1236 N N . PHE A 1 159 ? -15.07 33.906 18.219 1 92.56 159 PHE A N 1
ATOM 1237 C CA . PHE A 1 159 ? -13.75 34.25 17.719 1 92.56 159 PHE A CA 1
ATOM 1238 C C . PHE A 1 159 ? -12.672 33.438 18.422 1 92.56 159 PHE A C 1
ATOM 1240 O O . PHE A 1 159 ? -12.805 33.125 19.609 1 92.56 159 PHE A O 1
ATOM 1247 N N . ASN A 1 160 ? -11.719 33.094 17.703 1 92.5 160 ASN A N 1
ATOM 1248 C CA . ASN A 1 160 ? -10.469 32.594 18.297 1 92.5 160 ASN A CA 1
ATOM 1249 C C . ASN A 1 160 ? -9.398 33.688 18.297 1 92.5 160 ASN A C 1
ATOM 1251 O O . ASN A 1 160 ? -8.93 34.094 17.234 1 92.5 160 ASN A O 1
ATOM 1255 N N . MET A 1 161 ? -9.008 34.062 19.422 1 94.19 161 MET A N 1
ATOM 1256 C CA . MET A 1 161 ? -8.008 35.094 19.516 1 94.19 161 MET A CA 1
ATOM 1257 C C . MET A 1 161 ? -6.629 34.531 19.812 1 94.19 161 MET A C 1
ATOM 1259 O O . MET A 1 161 ? -6.48 33.656 20.688 1 94.19 161 MET A O 1
ATOM 1263 N N . ILE A 1 162 ? -5.715 34.969 19.031 1 95.25 162 ILE A N 1
ATOM 1264 C CA . ILE A 1 162 ? -4.328 34.562 19.234 1 95.25 162 ILE A CA 1
ATOM 1265 C C . ILE A 1 162 ? -3.457 35.781 19.453 1 95.25 162 ILE A C 1
ATOM 1267 O O . ILE A 1 162 ? -3.475 36.719 18.641 1 95.25 162 ILE A O 1
ATOM 1271 N N . LEU A 1 163 ? -2.824 35.844 20.531 1 95.75 163 LEU A N 1
ATOM 1272 C CA . LEU A 1 163 ? -1.899 36.938 20.812 1 95.75 163 LEU A CA 1
ATOM 1273 C C . LEU A 1 163 ? -0.456 36.469 20.797 1 95.75 163 LEU A C 1
ATOM 1275 O O . LEU A 1 163 ? -0.116 35.5 21.484 1 95.75 163 LEU A O 1
ATOM 1279 N N . ILE A 1 164 ? 0.307 37.094 19.984 1 95.88 164 ILE A N 1
ATOM 1280 C CA . ILE A 1 164 ? 1.739 36.812 19.938 1 95.88 164 ILE A CA 1
ATOM 1281 C C . ILE A 1 164 ? 2.506 37.969 20.578 1 95.88 164 ILE A C 1
ATOM 1283 O O . ILE A 1 164 ? 2.646 39.031 19.984 1 95.88 164 ILE A O 1
ATOM 1287 N N . GLY A 1 165 ? 2.928 37.688 21.781 1 93 165 GLY A N 1
ATOM 1288 C CA . GLY A 1 165 ? 3.803 38.625 22.438 1 93 165 GLY A CA 1
ATOM 1289 C C . GLY A 1 165 ? 5.246 38.531 21.984 1 93 165 GLY A C 1
ATOM 1290 O O . GLY A 1 165 ? 6.004 37.688 22.469 1 93 165 GLY A O 1
ATOM 1291 N N . ALA A 1 166 ? 5.637 39.406 21.109 1 90.19 166 ALA A N 1
ATOM 1292 C CA . ALA A 1 166 ? 6.941 39.344 20.453 1 90.19 166 ALA A CA 1
ATOM 1293 C C . ALA A 1 166 ? 8.07 39.25 21.484 1 90.19 166 ALA A C 1
ATOM 1295 O O . ALA A 1 166 ? 9.055 38.562 21.281 1 90.19 166 ALA A O 1
ATOM 1296 N N . ASP A 1 167 ? 7.902 39.938 22.625 1 86.69 167 ASP A N 1
ATOM 1297 C CA . ASP A 1 167 ? 8.969 39.969 23.625 1 86.69 167 ASP A CA 1
ATOM 1298 C C . ASP A 1 167 ? 8.461 39.469 24.969 1 86.69 167 ASP A C 1
ATOM 1300 O O . ASP A 1 167 ? 8.953 39.906 26.016 1 86.69 167 ASP A O 1
ATOM 1304 N N . PHE A 1 168 ? 7.48 38.656 25 1 88 168 PHE A N 1
ATOM 1305 C CA . PHE A 1 168 ? 6.859 38.219 26.234 1 88 168 PHE A CA 1
ATOM 1306 C C . PHE A 1 168 ? 7.742 37.188 26.953 1 88 168 PHE A C 1
ATOM 1308 O O . PHE A 1 168 ? 7.504 36.844 28.109 1 88 168 PHE A O 1
ATOM 1315 N N . ASP A 1 169 ? 8.672 36.688 26.281 1 82.69 169 ASP A N 1
ATOM 1316 C CA . ASP A 1 169 ? 9.609 35.781 26.906 1 82.69 169 ASP A CA 1
ATOM 1317 C C . ASP A 1 169 ? 10.727 36.5 27.625 1 82.69 169 ASP A C 1
ATOM 1319 O O . ASP A 1 169 ? 11.523 35.906 28.344 1 82.69 169 ASP A O 1
ATOM 1323 N N . ASN A 1 170 ? 10.82 37.75 27.406 1 76.75 170 ASN A N 1
ATOM 1324 C CA . ASN A 1 170 ? 11.852 38.562 28.047 1 76.75 170 ASN A CA 1
ATOM 1325 C C . ASN A 1 170 ? 11.484 38.906 29.5 1 76.75 170 ASN A C 1
ATOM 1327 O O . ASN A 1 170 ? 10.438 39.5 29.75 1 76.75 170 ASN A O 1
ATOM 1331 N N . PRO A 1 171 ? 12.359 38.438 30.344 1 75.06 171 PRO A N 1
ATOM 1332 C CA . PRO A 1 171 ? 12.094 38.844 31.734 1 75.06 171 PRO A CA 1
ATOM 1333 C C . PRO A 1 171 ? 12.328 40.344 31.969 1 75.06 171 PRO A C 1
ATOM 1335 O O . PRO A 1 171 ? 13.336 40.875 31.516 1 75.06 171 PRO A O 1
ATOM 1338 N N . THR A 1 172 ? 11.32 41.062 31.969 1 73.81 172 THR A N 1
ATOM 1339 C CA . THR A 1 172 ? 11.477 42.5 32.25 1 73.81 172 THR A CA 1
ATOM 1340 C C . THR A 1 172 ? 10.914 42.844 33.625 1 73.81 172 THR A C 1
ATOM 1342 O O . THR A 1 172 ? 9.945 42.219 34.094 1 73.81 172 THR A O 1
ATOM 1345 N N . GLU A 1 173 ? 11.609 43.812 34.281 1 73.62 173 GLU A N 1
ATOM 1346 C CA . GLU A 1 173 ? 11.156 44.281 35.594 1 73.62 173 GLU A CA 1
ATOM 1347 C C . GLU A 1 173 ? 10.438 45.625 35.469 1 73.62 173 GLU A C 1
ATOM 1349 O O . GLU A 1 173 ? 9.977 46.188 36.469 1 73.62 173 GLU A O 1
ATOM 1354 N N . VAL A 1 174 ? 10.273 46.031 34.188 1 78.62 174 VAL A N 1
ATOM 1355 C CA . VAL A 1 174 ? 9.57 47.281 34.031 1 78.62 174 VAL A CA 1
ATOM 1356 C C . VAL A 1 174 ? 8.094 47.125 34.406 1 78.62 174 VAL A C 1
ATOM 1358 O O . VAL A 1 174 ? 7.406 46.281 33.812 1 78.62 174 VAL A O 1
ATOM 1361 N N . HIS A 1 175 ? 7.656 47.938 35.281 1 80.25 175 HIS A N 1
ATOM 1362 C CA . HIS A 1 175 ? 6.348 47.781 35.906 1 80.25 175 HIS A CA 1
ATOM 1363 C C . HIS A 1 175 ? 5.234 47.812 34.875 1 80.25 175 HIS A C 1
ATOM 1365 O O . HIS A 1 175 ? 4.344 46.938 34.875 1 80.25 175 HIS A O 1
ATOM 1371 N N . ASP A 1 176 ? 5.262 48.75 33.969 1 76.06 176 ASP A N 1
ATOM 1372 C CA . ASP A 1 176 ? 4.199 48.906 32.969 1 76.06 176 ASP A CA 1
ATOM 1373 C C . ASP A 1 176 ? 4.121 47.688 32.062 1 76.06 176 ASP A C 1
ATOM 1375 O O . ASP A 1 176 ? 3.031 47.219 31.719 1 76.06 176 ASP A O 1
ATOM 1379 N N . TYR A 1 177 ? 5.219 47.156 31.812 1 78.69 177 TYR A N 1
ATOM 1380 C CA . TYR A 1 177 ? 5.277 45.969 30.938 1 78.69 177 TYR A CA 1
ATOM 1381 C C . TYR A 1 177 ? 4.699 44.75 31.625 1 78.69 177 TYR A C 1
ATOM 1383 O O . TYR A 1 177 ? 3.951 43.969 31.016 1 78.69 177 TYR A O 1
ATOM 1391 N N . VAL A 1 178 ? 5.012 44.656 32.844 1 83.12 178 VAL A N 1
ATOM 1392 C CA . VAL A 1 178 ? 4.547 43.5 33.625 1 83.12 178 VAL A CA 1
ATOM 1393 C C . VAL A 1 178 ? 3.035 43.594 33.781 1 83.12 178 VAL A C 1
ATOM 1395 O O . VAL A 1 178 ? 2.336 42.594 33.656 1 83.12 178 VAL A O 1
ATOM 1398 N N . THR A 1 179 ? 2.611 44.812 34.062 1 83.06 179 THR A N 1
ATOM 1399 C CA . THR A 1 179 ? 1.181 45 34.281 1 83.06 179 THR A CA 1
ATOM 1400 C C . THR A 1 179 ? 0.409 44.719 33 1 83.06 179 THR A C 1
ATOM 1402 O O . THR A 1 179 ? -0.662 44.125 33.031 1 83.06 179 THR A O 1
ATOM 1405 N N . ASN A 1 180 ? 0.943 45.188 31.906 1 83.19 180 ASN A N 1
ATOM 1406 C CA . ASN A 1 180 ? 0.297 44.938 30.625 1 83.19 180 ASN A CA 1
ATOM 1407 C C . ASN A 1 180 ? 0.227 43.438 30.297 1 83.19 180 ASN A C 1
ATOM 1409 O O . ASN A 1 180 ? -0.81 42.938 29.859 1 83.19 180 ASN A O 1
ATOM 1413 N N . ARG A 1 181 ? 1.267 42.812 30.516 1 86.44 181 ARG A N 1
ATOM 1414 C CA . ARG A 1 181 ? 1.323 41.375 30.25 1 86.44 181 ARG A CA 1
ATOM 1415 C C . ARG A 1 181 ? 0.325 40.625 31.125 1 86.44 181 ARG A C 1
ATOM 1417 O O . ARG A 1 181 ? -0.351 39.688 30.641 1 86.44 181 ARG A O 1
ATOM 1424 N N . GLN A 1 182 ? 0.251 41 32.312 1 85.69 182 GLN A N 1
ATOM 1425 C CA . GLN A 1 182 ? -0.68 40.344 33.25 1 85.69 182 GLN A CA 1
ATOM 1426 C C . GLN A 1 182 ? -2.127 40.594 32.844 1 85.69 182 GLN A C 1
ATOM 1428 O O . GLN A 1 182 ? -2.982 39.719 33 1 85.69 182 GLN A O 1
ATOM 1433 N N . SER A 1 183 ? -2.322 41.781 32.375 1 86.62 183 SER A N 1
ATOM 1434 C CA . SER A 1 183 ? -3.668 42.125 31.906 1 86.62 183 SER A CA 1
ATOM 1435 C C . SER A 1 183 ? -4.078 41.25 30.719 1 86.62 183 SER A C 1
ATOM 1437 O O . SER A 1 183 ? -5.227 40.812 30.641 1 86.62 183 SER A O 1
ATOM 1439 N N . TRP A 1 184 ? -3.145 41.031 29.828 1 90.5 184 TRP A N 1
ATOM 1440 C CA . TRP A 1 184 ? -3.414 40.156 28.688 1 90.5 184 TRP A CA 1
ATOM 1441 C C . TRP A 1 184 ? -3.682 38.75 29.156 1 90.5 184 TRP A C 1
ATOM 1443 O O . TRP A 1 184 ? -4.613 38.094 28.688 1 90.5 184 TRP A O 1
ATOM 1453 N N . GLU A 1 185 ? -2.885 38.281 30.062 1 89.69 185 GLU A N 1
ATOM 1454 C CA . GLU A 1 185 ? -3.043 36.906 30.578 1 89.69 185 GLU A CA 1
ATOM 1455 C C . GLU A 1 185 ? -4.406 36.719 31.234 1 89.69 185 GLU A C 1
ATOM 1457 O O . GLU A 1 185 ? -5.055 35.688 31.062 1 89.69 185 GLU A O 1
ATOM 1462 N N . GLN A 1 186 ? -4.773 37.781 31.984 1 88.94 186 GLN A N 1
ATOM 1463 C CA . GLN A 1 186 ? -6.074 37.719 32.625 1 88.94 186 GLN A CA 1
ATOM 1464 C C . GLN A 1 186 ? -7.207 37.688 31.609 1 88.94 186 GLN A C 1
ATOM 1466 O O . GLN A 1 186 ? -8.188 36.938 31.781 1 88.94 186 GLN A O 1
ATOM 1471 N N . LEU A 1 187 ? -7.051 38.469 30.656 1 90.88 187 LEU A N 1
ATOM 1472 C CA . LEU A 1 187 ? -8.062 38.5 29.609 1 90.88 187 LEU A CA 1
ATOM 1473 C C . LEU A 1 187 ? -8.148 37.156 28.891 1 90.88 187 LEU A C 1
ATOM 1475 O O . LEU A 1 187 ? -9.242 36.625 28.734 1 90.88 187 LEU A O 1
ATOM 1479 N N . PHE A 1 188 ? -7.059 36.594 28.484 1 93 188 PHE A N 1
ATOM 1480 C CA . PHE A 1 188 ? -7.035 35.375 27.672 1 93 188 PHE A CA 1
ATOM 1481 C C . PHE A 1 188 ? -7.465 34.156 28.484 1 93 188 PHE A C 1
ATOM 1483 O O . PHE A 1 188 ? -7.902 33.156 27.922 1 93 188 PHE A O 1
ATOM 1490 N N . ASN A 1 189 ? -7.32 34.25 29.703 1 90.69 189 ASN A N 1
ATOM 1491 C CA . ASN A 1 189 ? -7.828 33.188 30.562 1 90.69 189 ASN A CA 1
ATOM 1492 C C . ASN A 1 189 ? -9.352 33.062 30.484 1 90.69 189 ASN A C 1
ATOM 1494 O O . ASN A 1 189 ? -9.922 32.031 30.781 1 90.69 189 ASN A O 1
ATOM 1498 N N . GLN A 1 190 ? -9.922 34.156 30.094 1 90.44 190 GLN A N 1
ATOM 1499 C CA . GLN A 1 190 ? -11.383 34.188 30.031 1 90.44 190 GLN A CA 1
ATOM 1500 C C . GLN A 1 190 ? -11.891 33.906 28.625 1 90.44 190 GLN A C 1
ATOM 1502 O O . GLN A 1 190 ? -13.094 33.812 28.406 1 90.44 190 GLN A O 1
ATOM 1507 N N . LEU A 1 191 ? -11.055 33.812 27.719 1 91.62 191 LEU A N 1
ATOM 1508 C CA . LEU A 1 191 ? -11.453 33.688 26.328 1 91.62 191 LEU A CA 1
ATOM 1509 C C . LEU A 1 191 ? -11.391 32.219 25.891 1 91.62 191 LEU A C 1
ATOM 1511 O O . LEU A 1 191 ? -10.312 31.625 25.844 1 91.62 191 LEU A O 1
ATOM 1515 N N . PRO A 1 192 ? -12.516 31.688 25.516 1 84.62 192 PRO A N 1
ATOM 1516 C CA . PRO A 1 192 ? -12.5 30.297 25.062 1 84.62 192 PRO A CA 1
ATOM 1517 C C . PRO A 1 192 ? -11.781 30.125 23.719 1 84.62 192 PRO A C 1
ATOM 1519 O O . PRO A 1 192 ? -11.906 30.953 22.828 1 84.62 192 PRO A O 1
ATOM 1522 N N . GLY A 1 193 ? -11 29.062 23.547 1 78.38 193 GLY A N 1
ATOM 1523 C CA . GLY A 1 193 ? -10.352 28.719 22.297 1 78.38 193 GLY A CA 1
ATOM 1524 C C . GLY A 1 193 ? -9.227 29.672 21.922 1 78.38 193 GLY A C 1
ATOM 1525 O O . GLY A 1 193 ? -8.703 29.609 20.812 1 78.38 193 GLY A O 1
ATOM 1526 N N . SER A 1 194 ? -8.914 30.609 22.75 1 87.25 194 SER A N 1
ATOM 1527 C CA . SER A 1 194 ? -7.906 31.625 22.469 1 87.25 194 SER A CA 1
ATOM 1528 C C . SER A 1 194 ? -6.559 31.25 23.078 1 87.25 194 SER A C 1
ATOM 1530 O O . SER A 1 194 ? -6.5 30.453 24.016 1 87.25 194 SER A O 1
ATOM 1532 N N . VAL A 1 195 ? -5.527 31.75 22.422 1 91.81 195 VAL A N 1
ATOM 1533 C CA . VAL A 1 195 ? -4.188 31.344 22.828 1 91.81 195 VAL A CA 1
ATOM 1534 C C . VAL A 1 195 ? -3.289 32.594 22.953 1 91.81 195 VAL A C 1
ATOM 1536 O O . VAL A 1 195 ? -3.316 33.469 22.094 1 91.81 195 VAL A O 1
ATOM 1539 N N . LEU A 1 196 ? -2.656 32.688 24.078 1 93.94 196 LEU A N 1
ATOM 1540 C CA . LEU A 1 196 ? -1.59 33.656 24.281 1 93.94 196 LEU A CA 1
ATOM 1541 C C . LEU A 1 196 ? -0.221 33 24.219 1 93.94 196 LEU A C 1
ATOM 1543 O O . LEU A 1 196 ? 0.045 32.031 24.953 1 93.94 196 LEU A O 1
ATOM 1547 N N . MET A 1 197 ? 0.577 33.406 23.281 1 92.44 197 MET A N 1
ATOM 1548 C CA . MET A 1 197 ? 1.896 32.812 23.172 1 92.44 197 MET A CA 1
ATOM 1549 C C . MET A 1 197 ? 2.977 33.875 22.984 1 92.44 197 MET A C 1
ATOM 1551 O O . MET A 1 197 ? 2.701 34.969 22.484 1 92.44 197 MET A O 1
ATOM 1555 N N . SER A 1 198 ? 4.168 33.5 23.422 1 92.25 198 SER A N 1
ATOM 1556 C CA . SER A 1 198 ? 5.324 34.375 23.203 1 92.25 198 SER A CA 1
ATOM 1557 C C . SER A 1 198 ? 5.848 34.25 21.781 1 92.25 198 SER A C 1
ATOM 1559 O O . SER A 1 198 ? 5.477 33.344 21.047 1 92.25 198 SER A O 1
ATOM 1561 N N . GLY A 1 199 ? 6.598 35.25 21.438 1 91.31 199 GLY A N 1
ATOM 1562 C CA . GLY A 1 199 ? 7.234 35.188 20.125 1 91.31 199 GLY A CA 1
ATOM 1563 C C . GLY A 1 199 ? 8.039 33.906 19.922 1 91.31 199 GLY A C 1
ATOM 1564 O O . GLY A 1 199 ? 8.008 33.312 18.844 1 91.31 199 GLY A O 1
ATOM 1565 N N . LYS A 1 200 ? 8.703 33.5 20.938 1 90 200 LYS A N 1
ATOM 1566 C CA . LYS A 1 200 ? 9.523 32.312 20.875 1 90 200 LYS A CA 1
ATOM 1567 C C . LYS A 1 200 ? 8.656 31.062 20.656 1 90 200 LYS A C 1
ATOM 1569 O O . LYS A 1 200 ? 8.961 30.234 19.797 1 90 200 LYS A O 1
ATOM 1574 N N . LYS A 1 201 ? 7.645 30.969 21.375 1 89.94 201 LYS A N 1
ATOM 1575 C CA . LYS A 1 201 ? 6.75 29.828 21.25 1 89.94 201 LYS A CA 1
ATOM 1576 C C . LYS A 1 201 ? 6.113 29.781 19.859 1 89.94 201 LYS A C 1
ATOM 1578 O O . LYS A 1 201 ? 5.984 28.719 19.266 1 89.94 201 LYS A O 1
ATOM 1583 N N . ALA A 1 202 ? 5.73 30.922 19.391 1 91.88 202 ALA A N 1
ATOM 1584 C CA . ALA A 1 202 ? 5.125 31.016 18.062 1 91.88 202 ALA A CA 1
ATOM 1585 C C . ALA A 1 202 ? 6.102 30.562 16.984 1 91.88 202 ALA A C 1
ATOM 1587 O O . ALA A 1 202 ? 5.727 29.828 16.062 1 91.88 202 ALA A O 1
ATOM 1588 N N . ASN A 1 203 ? 7.293 30.969 17.109 1 88.62 203 ASN A N 1
ATOM 1589 C CA . ASN A 1 203 ? 8.305 30.609 16.125 1 88.62 203 ASN A CA 1
ATOM 1590 C C . ASN A 1 203 ? 8.672 29.141 16.188 1 88.62 203 ASN A C 1
ATOM 1592 O O . ASN A 1 203 ? 8.961 28.516 15.172 1 88.62 203 ASN A O 1
ATOM 1596 N N . ASP A 1 204 ? 8.602 28.609 17.359 1 83 204 ASP A N 1
ATOM 1597 C CA . ASP A 1 204 ? 8.836 27.188 17.516 1 83 204 ASP A CA 1
ATOM 1598 C C . ASP A 1 204 ? 7.734 26.359 16.844 1 83 204 ASP A C 1
ATOM 1600 O O . ASP A 1 204 ? 8 25.297 16.281 1 83 204 ASP A O 1
ATOM 1604 N N . LEU A 1 205 ? 6.617 26.859 16.922 1 83.56 205 LEU A N 1
ATOM 1605 C CA . LEU A 1 205 ? 5.461 26.156 16.359 1 83.56 205 LEU A CA 1
ATOM 1606 C C . LEU A 1 205 ? 5.562 26.078 14.836 1 83.56 205 LEU A C 1
ATOM 1608 O O . LEU A 1 205 ? 5.113 25.094 14.234 1 83.56 205 LEU A O 1
ATOM 1612 N N . ILE A 1 206 ? 6.062 27.062 14.242 1 85.19 206 ILE A N 1
ATOM 1613 C CA . ILE A 1 206 ? 6.113 27.078 12.789 1 85.19 206 ILE A CA 1
ATOM 1614 C C . ILE A 1 206 ? 7.242 26.172 12.297 1 85.19 206 ILE A C 1
ATOM 1616 O O . ILE A 1 206 ? 7.191 25.641 11.188 1 85.19 206 ILE A O 1
ATOM 1620 N N . GLU A 1 207 ? 8.141 25.984 13.102 1 76.25 207 GLU A N 1
ATOM 1621 C CA . GLU A 1 207 ? 9.258 25.109 12.75 1 76.25 207 GLU A CA 1
ATOM 1622 C C . GLU A 1 207 ? 8.859 23.641 12.867 1 76.25 207 GLU A C 1
ATOM 1624 O O . GLU A 1 207 ? 9.398 22.797 12.148 1 76.25 207 GLU A O 1
ATOM 1629 N N . TYR A 1 208 ? 8.016 23.391 13.789 1 72.94 208 TYR A N 1
ATOM 1630 C CA . TYR A 1 208 ? 7.516 22.047 14.016 1 72.94 208 TYR A CA 1
ATOM 1631 C C . TYR A 1 208 ? 5.992 22.031 14.047 1 72.94 208 TYR A C 1
ATOM 1633 O O . TYR A 1 208 ? 5.391 21.859 15.117 1 72.94 208 TYR A O 1
ATOM 1641 N N . PRO A 1 209 ? 5.477 22.188 12.828 1 67.94 209 PRO A N 1
ATOM 1642 C CA . PRO A 1 209 ? 4.023 22.375 12.812 1 67.94 209 PRO A CA 1
ATOM 1643 C C . PRO A 1 209 ? 3.27 21.078 13.125 1 67.94 209 PRO A C 1
ATOM 1645 O O . PRO A 1 209 ? 3.797 19.984 12.906 1 67.94 209 PRO A O 1
ATOM 1648 N N . ASN A 1 210 ? 2.117 21.312 13.648 1 64.62 210 ASN A N 1
ATOM 1649 C CA . ASN A 1 210 ? 1.229 20.188 13.891 1 64.62 210 ASN A CA 1
ATOM 1650 C C . ASN A 1 210 ? 0.629 19.656 12.586 1 64.62 210 ASN A C 1
ATOM 1652 O O . ASN A 1 210 ? 0.384 20.422 11.656 1 64.62 210 ASN A O 1
ATOM 1656 N N . PRO A 1 211 ? 0.65 18.359 12.508 1 63 211 PRO A N 1
ATOM 1657 C CA . PRO A 1 211 ? 0.076 17.797 11.281 1 63 211 PRO A CA 1
ATOM 1658 C C . PRO A 1 211 ? -1.353 18.281 11.031 1 63 211 PRO A C 1
ATOM 1660 O O . PRO A 1 211 ? -2.074 18.609 11.969 1 63 211 PRO A O 1
ATOM 1663 N N . LYS A 1 212 ? -1.697 18.359 9.75 1 61.69 212 LYS A N 1
ATOM 1664 C CA . LYS A 1 212 ? -3.004 18.828 9.297 1 61.69 212 LYS A CA 1
ATOM 1665 C C . LYS A 1 212 ? -4.102 17.828 9.664 1 61.69 212 LYS A C 1
ATOM 1667 O O . LYS A 1 212 ? -3.895 16.625 9.602 1 61.69 212 LYS A O 1
ATOM 1672 N N . ILE A 1 213 ? -5.152 18.328 10.273 1 60.56 213 ILE A N 1
ATOM 1673 C CA . ILE A 1 213 ? -6.328 17.5 10.531 1 60.56 213 ILE A CA 1
ATOM 1674 C C . ILE A 1 213 ? -7.242 17.5 9.312 1 60.56 213 ILE A C 1
ATOM 1676 O O . ILE A 1 213 ? -7.605 18.562 8.805 1 60.56 213 ILE A O 1
ATOM 1680 N N . VAL A 1 214 ? -7.363 16.375 8.633 1 60.62 214 VAL A N 1
ATOM 1681 C CA . VAL A 1 214 ? -8.203 16.297 7.441 1 60.62 214 VAL A CA 1
ATOM 1682 C C . VAL A 1 214 ? -9.531 15.625 7.793 1 60.62 214 VAL A C 1
ATOM 1684 O O . VAL A 1 214 ? -9.578 14.742 8.656 1 60.62 214 VAL A O 1
ATOM 1687 N N . ARG A 1 215 ? -10.594 16.25 7.277 1 63.62 215 ARG A N 1
ATOM 1688 C CA . ARG A 1 215 ? -11.883 15.586 7.422 1 63.62 215 ARG A CA 1
ATOM 1689 C C . ARG A 1 215 ? -11.875 14.203 6.781 1 63.62 215 ARG A C 1
ATOM 1691 O O . ARG A 1 215 ? -11.328 14.023 5.688 1 63.62 215 ARG A O 1
ATOM 1698 N N . PRO A 1 216 ? -12.438 13.297 7.547 1 69.06 216 PRO A N 1
ATOM 1699 C CA . PRO A 1 216 ? -12.422 11.945 6.984 1 69.06 216 PRO A CA 1
ATOM 1700 C C . PRO A 1 216 ? -13.289 11.82 5.734 1 69.06 216 PRO A C 1
ATOM 1702 O O . PRO A 1 216 ? -14.383 12.383 5.676 1 69.06 216 PRO A O 1
ATOM 1705 N N . VAL A 1 217 ? -12.828 11.367 4.734 1 75.56 217 VAL A N 1
ATOM 1706 C CA . VAL A 1 217 ? -13.562 11.055 3.516 1 75.56 217 VAL A CA 1
ATOM 1707 C C . VAL A 1 217 ? -13.992 9.586 3.531 1 75.56 217 VAL A C 1
ATOM 1709 O O . VAL A 1 217 ? -13.188 8.703 3.826 1 75.56 217 VAL A O 1
ATOM 1712 N N . LYS A 1 218 ? -15.297 9.469 3.295 1 85.69 218 LYS A N 1
ATOM 1713 C CA . LYS A 1 218 ? -15.82 8.109 3.242 1 85.69 218 LYS A CA 1
ATOM 1714 C C . LYS A 1 218 ? -15.203 7.328 2.084 1 85.69 218 LYS A C 1
ATOM 1716 O O . LYS A 1 218 ? -15.25 7.773 0.936 1 85.69 218 LYS A O 1
ATOM 1721 N N . THR A 1 219 ? -14.625 6.254 2.352 1 88.5 219 THR A N 1
ATOM 1722 C CA . THR A 1 219 ? -13.984 5.453 1.32 1 88.5 219 THR A CA 1
ATOM 1723 C C . THR A 1 219 ? -14.781 4.176 1.052 1 88.5 219 THR A C 1
ATOM 1725 O O . THR A 1 219 ? -14.531 3.48 0.066 1 88.5 219 THR A O 1
ATOM 1728 N N . PHE A 1 220 ? -15.688 3.844 1.947 1 93.38 220 PHE A N 1
ATOM 1729 C CA . PHE A 1 220 ? -16.469 2.621 1.811 1 93.38 220 PHE A CA 1
ATOM 1730 C C . PHE A 1 220 ? -17.875 2.812 2.377 1 93.38 220 PHE A C 1
ATOM 1732 O O . PHE A 1 220 ? -18.047 3.445 3.42 1 93.38 220 PHE A O 1
ATOM 1739 N N . SER A 1 221 ? -18.781 2.365 1.685 1 93.69 221 SER A N 1
ATOM 1740 C CA . SER A 1 221 ? -20.172 2.215 2.131 1 93.69 221 SER A CA 1
ATOM 1741 C C . SER A 1 221 ? -20.766 0.891 1.661 1 93.69 221 SER A C 1
ATOM 1743 O O . SER A 1 221 ? -20.719 0.573 0.471 1 93.69 221 SER A O 1
ATOM 1745 N N . GLY A 1 222 ? -21.219 0.079 2.598 1 93.38 222 GLY A N 1
ATOM 1746 C CA . GLY A 1 222 ? -21.75 -1.22 2.223 1 93.38 222 GLY A CA 1
ATOM 1747 C C . GLY A 1 222 ? -22.375 -1.967 3.389 1 93.38 222 GLY A C 1
ATOM 1748 O O . GLY A 1 222 ? -22.578 -1.398 4.465 1 93.38 222 GLY A O 1
ATOM 1749 N N . GLU A 1 223 ? -22.703 -3.17 3.094 1 91.88 223 GLU A N 1
ATOM 1750 C CA . GLU A 1 223 ? -23.359 -4.004 4.09 1 91.88 223 GLU A CA 1
ATOM 1751 C C . GLU A 1 223 ? -22.344 -4.844 4.867 1 91.88 223 GLU A C 1
ATOM 1753 O O . GLU A 1 223 ? -21.344 -5.293 4.309 1 91.88 223 GLU A O 1
ATOM 1758 N N . PHE A 1 224 ? -22.672 -4.883 6.117 1 93.75 224 PHE A N 1
ATOM 1759 C CA . PHE A 1 224 ? -22.016 -5.82 7.008 1 93.75 224 PHE A CA 1
ATOM 1760 C C . PHE A 1 224 ? -22.859 -7.059 7.234 1 93.75 224 PHE A C 1
ATOM 1762 O O . PHE A 1 224 ? -23.953 -6.973 7.789 1 93.75 224 PHE A O 1
ATOM 1769 N N . ARG A 1 225 ? -22.344 -8.195 6.797 1 88.75 225 ARG A N 1
ATOM 1770 C CA . ARG A 1 225 ? -23.188 -9.391 6.77 1 88.75 225 ARG A CA 1
ATOM 1771 C C . ARG A 1 225 ? -22.562 -10.516 7.598 1 88.75 225 ARG A C 1
ATOM 1773 O O . ARG A 1 225 ? -21.375 -10.812 7.461 1 88.75 225 ARG A O 1
ATOM 1780 N N . ILE A 1 226 ? -23.391 -11.031 8.414 1 85.94 226 ILE A N 1
ATOM 1781 C CA . ILE A 1 226 ? -23.016 -12.188 9.227 1 85.94 226 ILE A CA 1
ATOM 1782 C C . ILE A 1 226 ? -23.859 -13.398 8.828 1 85.94 226 ILE A C 1
ATOM 1784 O O . ILE A 1 226 ? -25.078 -13.367 8.922 1 85.94 226 ILE A O 1
ATOM 1788 N N . GLY A 1 227 ? -23.172 -14.367 8.305 1 77 227 GLY A N 1
ATOM 1789 C CA . GLY A 1 227 ? -23.859 -15.602 7.957 1 77 227 GLY A CA 1
ATOM 1790 C C . GLY A 1 227 ? -24.484 -15.57 6.578 1 77 227 GLY A C 1
ATOM 1791 O O . GLY A 1 227 ? -25.375 -16.375 6.273 1 77 227 GLY A O 1
ATOM 1792 N N . ALA A 1 228 ? -24.125 -14.688 5.762 1 73.75 228 ALA A N 1
ATOM 1793 C CA . ALA A 1 228 ? -24.703 -14.578 4.426 1 73.75 228 ALA A CA 1
ATOM 1794 C C . ALA A 1 228 ? -24.172 -15.664 3.502 1 73.75 228 ALA A C 1
ATOM 1796 O O . ALA A 1 228 ? -22.984 -16 3.553 1 73.75 228 ALA A O 1
ATOM 1797 N N . ASN A 1 229 ? -25.109 -16.25 2.801 1 70.88 229 ASN A N 1
ATOM 1798 C CA . ASN A 1 229 ? -24.719 -17.188 1.743 1 70.88 229 ASN A CA 1
ATOM 1799 C C . ASN A 1 229 ? -24.531 -16.469 0.408 1 70.88 229 ASN A C 1
ATOM 1801 O O . ASN A 1 229 ? -25.5 -16.234 -0.312 1 70.88 229 ASN A O 1
ATOM 1805 N N . LEU A 1 230 ? -23.422 -16.203 0.014 1 69.5 230 LEU A N 1
ATOM 1806 C CA . LEU A 1 230 ? -23.109 -15.391 -1.157 1 69.5 230 LEU A CA 1
ATOM 1807 C C . LEU A 1 230 ? -23.188 -16.219 -2.432 1 69.5 230 LEU A C 1
ATOM 1809 O O . LEU A 1 230 ? -23.188 -15.68 -3.537 1 69.5 230 LEU A O 1
ATOM 1813 N N . LEU A 1 231 ? -23.203 -17.531 -2.281 1 68.06 231 LEU A N 1
ATOM 1814 C CA . LEU A 1 231 ? -23.297 -18.391 -3.451 1 68.06 231 LEU A CA 1
ATOM 1815 C C . LEU A 1 231 ? -24.703 -18.422 -4.012 1 68.06 231 LEU A C 1
ATOM 1817 O O . LEU A 1 231 ? -24.922 -18.766 -5.176 1 68.06 231 LEU A O 1
ATOM 1821 N N . ASP A 1 232 ? -25.578 -18.094 -3.111 1 60.5 232 ASP A N 1
ATOM 1822 C CA . ASP A 1 232 ? -26.969 -18.047 -3.562 1 60.5 232 ASP A CA 1
ATOM 1823 C C . ASP A 1 232 ? -27.25 -16.75 -4.312 1 60.5 232 ASP A C 1
ATOM 1825 O O . ASP A 1 232 ? -27.281 -15.664 -3.719 1 60.5 232 ASP A O 1
ATOM 1829 N N . GLU A 1 233 ? -27.125 -16.891 -5.676 1 57.81 233 GLU A N 1
ATOM 1830 C CA . GLU A 1 233 ? -27.359 -15.742 -6.539 1 57.81 233 GLU A CA 1
ATOM 1831 C C . GLU A 1 233 ? -28.656 -15.023 -6.172 1 57.81 233 GLU A C 1
ATOM 1833 O O . GLU A 1 233 ? -28.797 -13.828 -6.434 1 57.81 233 GLU A O 1
ATOM 1838 N N . SER A 1 234 ? -29.547 -15.828 -5.656 1 54 234 SER A N 1
ATOM 1839 C CA . SER A 1 234 ? -30.859 -15.281 -5.309 1 54 234 SER A CA 1
ATOM 1840 C C . SER A 1 234 ? -30.844 -14.688 -3.902 1 54 234 SER A C 1
ATOM 1842 O O . SER A 1 234 ? -31.891 -14.258 -3.4 1 54 234 SER A O 1
ATOM 1844 N N . PHE A 1 235 ? -29.578 -14.773 -3.387 1 54.16 235 PHE A N 1
ATOM 1845 C CA . PHE A 1 235 ? -29.469 -14.344 -1.998 1 54.16 235 PHE A CA 1
ATOM 1846 C C . PHE A 1 235 ? -29.844 -12.875 -1.852 1 54.16 235 PHE A C 1
ATOM 1848 O O . PHE A 1 235 ? -29.297 -12.016 -2.545 1 54.16 235 PHE A O 1
ATOM 1855 N N . GLN A 1 236 ? -31.016 -12.664 -1.287 1 54.47 236 GLN A N 1
ATOM 1856 C CA . GLN A 1 236 ? -31.375 -11.328 -0.838 1 54.47 236 GLN A CA 1
ATOM 1857 C C . GLN A 1 236 ? -31.188 -11.18 0.67 1 54.47 236 GLN A C 1
ATOM 1859 O O . GLN A 1 236 ? -31.844 -11.875 1.451 1 54.47 236 GLN A O 1
ATOM 1864 N N . PRO A 1 237 ? -29.953 -10.625 1.088 1 53.31 237 PRO A N 1
ATOM 1865 C CA . PRO A 1 237 ? -29.609 -10.562 2.508 1 53.31 237 PRO A CA 1
ATOM 1866 C C . PRO A 1 237 ? -30.812 -10.281 3.402 1 53.31 237 PRO A C 1
ATOM 1868 O O . PRO A 1 237 ? -30.906 -10.828 4.5 1 53.31 237 PRO A O 1
ATOM 1871 N N . HIS A 1 238 ? -31.703 -9.43 2.879 1 51.91 238 HIS A N 1
ATOM 1872 C CA . HIS A 1 238 ? -32.75 -8.922 3.771 1 51.91 238 HIS A CA 1
ATOM 1873 C C . HIS A 1 238 ? -33.812 -9.977 4.031 1 51.91 238 HIS A C 1
ATOM 1875 O O . HIS A 1 238 ? -34.562 -9.867 5 1 51.91 238 HIS A O 1
ATOM 1881 N N . ASP A 1 239 ? -33.812 -11.039 3.145 1 51.88 239 ASP A N 1
ATOM 1882 C CA . ASP A 1 239 ? -34.906 -11.992 3.279 1 51.88 239 ASP A CA 1
ATOM 1883 C C . ASP A 1 239 ? -34.438 -13.242 4.031 1 51.88 239 ASP A C 1
ATOM 1885 O O . ASP A 1 239 ? -35.25 -14.125 4.32 1 51.88 239 ASP A O 1
ATOM 1889 N N . ASP A 1 240 ? -33.188 -13.219 4.32 1 55.03 240 ASP A N 1
ATOM 1890 C CA . ASP A 1 240 ? -32.719 -14.469 4.902 1 55.03 240 ASP A CA 1
ATOM 1891 C C . ASP A 1 240 ? -32.688 -14.383 6.426 1 55.03 240 ASP A C 1
ATOM 1893 O O . ASP A 1 240 ? -31.969 -13.547 6.988 1 55.03 240 ASP A O 1
ATOM 1897 N N . ILE A 1 241 ? -33.688 -14.992 7.098 1 57.22 241 ILE A N 1
ATOM 1898 C CA . ILE A 1 241 ? -33.812 -15.062 8.547 1 57.22 241 ILE A CA 1
ATOM 1899 C C . ILE A 1 241 ? -32.5 -15.562 9.164 1 57.22 241 ILE A C 1
ATOM 1901 O O . ILE A 1 241 ? -32.219 -15.305 10.336 1 57.22 241 ILE A O 1
ATOM 1905 N N . SER A 1 242 ? -31.656 -16.047 8.297 1 63.06 242 SER A N 1
ATOM 1906 C CA . SER A 1 242 ? -30.469 -16.688 8.859 1 63.06 242 SER A CA 1
ATOM 1907 C C . SER A 1 242 ? -29.234 -15.797 8.703 1 63.06 242 SER A C 1
ATOM 1909 O O . SER A 1 242 ? -28.109 -16.234 8.938 1 63.06 242 SER A O 1
ATOM 1911 N N . CYS A 1 243 ? -29.562 -14.484 8.352 1 75.94 243 CYS A N 1
ATOM 1912 C CA . CYS A 1 243 ? -28.406 -13.609 8.18 1 75.94 243 CYS A CA 1
ATOM 1913 C C . CYS A 1 243 ? -28.641 -12.258 8.859 1 75.94 243 CYS A C 1
ATOM 1915 O O . CYS A 1 243 ? -29.766 -11.773 8.914 1 75.94 243 CYS A O 1
ATOM 1917 N N . VAL A 1 244 ? -27.75 -11.766 9.648 1 82.94 244 VAL A N 1
ATOM 1918 C CA . VAL A 1 244 ? -27.766 -10.422 10.203 1 82.94 244 VAL A CA 1
ATOM 1919 C C . VAL A 1 244 ? -27.031 -9.469 9.266 1 82.94 244 VAL A C 1
ATOM 1921 O O . VAL A 1 244 ? -25.875 -9.703 8.906 1 82.94 244 VAL A O 1
ATOM 1924 N N . CYS A 1 245 ? -27.812 -8.539 8.797 1 87.12 245 CYS A N 1
ATOM 1925 C CA . CYS A 1 245 ? -27.234 -7.594 7.859 1 87.12 245 CYS A CA 1
ATOM 1926 C C . CYS A 1 245 ? -27.5 -6.156 8.297 1 87.12 245 CYS A C 1
ATOM 1928 O O . CYS A 1 245 ? -28.625 -5.816 8.672 1 87.12 245 CYS A O 1
ATOM 1930 N N . PHE A 1 246 ? -26.484 -5.293 8.344 1 89.25 246 PHE A N 1
ATOM 1931 C CA . PHE A 1 246 ? -26.625 -3.871 8.625 1 89.25 246 PHE A CA 1
ATOM 1932 C C . PHE A 1 246 ? -25.625 -3.049 7.832 1 89.25 246 PHE A C 1
ATOM 1934 O O . PHE A 1 246 ? -24.688 -3.6 7.25 1 89.25 246 PHE A O 1
ATOM 1941 N N . ASP A 1 247 ? -25.844 -1.768 7.816 1 92.25 247 ASP A N 1
ATOM 1942 C CA . ASP A 1 247 ? -25.031 -0.899 6.98 1 92.25 247 ASP A CA 1
ATOM 1943 C C . ASP A 1 247 ? -23.859 -0.315 7.773 1 92.25 247 ASP A C 1
ATOM 1945 O O . ASP A 1 247 ? -24.016 0.044 8.945 1 92.25 247 ASP A O 1
ATOM 1949 N N . VAL A 1 248 ? -22.75 -0.264 7.09 1 94.69 248 VAL A N 1
ATOM 1950 C CA . VAL A 1 248 ? -21.562 0.302 7.711 1 94.69 248 VAL A CA 1
ATOM 1951 C C . VAL A 1 248 ? -20.875 1.261 6.734 1 94.69 248 VAL A C 1
ATOM 1953 O O . VAL A 1 248 ? -21.188 1.27 5.543 1 94.69 248 VAL A O 1
ATOM 1956 N N . GLU A 1 249 ? -20.016 2.061 7.285 1 92.25 249 GLU A N 1
ATOM 1957 C CA . GLU A 1 249 ? -19.219 3.016 6.531 1 92.25 249 GLU A CA 1
ATOM 1958 C C . GLU A 1 249 ? -17.734 2.895 6.887 1 92.25 249 GLU A C 1
ATOM 1960 O O . GLU A 1 249 ? -17.391 2.539 8.016 1 92.25 249 GLU A O 1
ATOM 1965 N N . GLY A 1 250 ? -16.922 3.129 5.867 1 91.81 250 GLY A N 1
ATOM 1966 C CA . GLY A 1 250 ? -15.477 3.062 6.062 1 91.81 250 GLY A CA 1
ATOM 1967 C C . GLY A 1 250 ? -14.781 4.398 5.859 1 91.81 250 GLY A C 1
ATOM 1968 O O . GLY A 1 250 ? -15.109 5.133 4.926 1 91.81 250 GLY A O 1
ATOM 1969 N N . TYR A 1 251 ? -13.844 4.719 6.797 1 87.25 251 TYR A N 1
ATOM 1970 C CA . TYR A 1 251 ? -13.016 5.918 6.734 1 87.25 251 TYR A CA 1
ATOM 1971 C C . TYR A 1 251 ? -11.539 5.57 6.879 1 87.25 251 TYR A C 1
ATOM 1973 O O . TYR A 1 251 ? -11.18 4.656 7.629 1 87.25 251 TYR A O 1
ATOM 1981 N N . PRO A 1 252 ? -10.711 6.289 6.234 1 85.62 252 PRO A N 1
ATOM 1982 C CA . PRO A 1 252 ? -9.289 5.977 6.375 1 85.62 252 PRO A CA 1
ATOM 1983 C C . PRO A 1 252 ? -8.781 6.141 7.805 1 85.62 252 PRO A C 1
ATOM 1985 O O . PRO A 1 252 ? -9.07 7.148 8.453 1 85.62 252 PRO A O 1
ATOM 1988 N N . ALA A 1 253 ? -8.141 5.195 8.297 1 84.06 253 ALA A N 1
ATOM 1989 C CA . ALA A 1 253 ? -7.457 5.285 9.586 1 84.06 253 ALA A CA 1
ATOM 1990 C C . ALA A 1 253 ? -5.996 5.68 9.406 1 84.06 253 ALA A C 1
ATOM 1992 O O . ALA A 1 253 ? -5.492 6.559 10.109 1 84.06 253 ALA A O 1
ATOM 1993 N N . THR A 1 254 ? -5.34 4.996 8.531 1 84.75 254 THR A N 1
ATOM 1994 C CA . THR A 1 254 ? -3.986 5.359 8.125 1 84.75 254 THR A CA 1
ATOM 1995 C C . THR A 1 254 ? -3.898 5.52 6.613 1 84.75 254 THR A C 1
ATOM 1997 O O . THR A 1 254 ? -4.469 4.723 5.863 1 84.75 254 THR A O 1
ATOM 2000 N N . LYS A 1 255 ? -3.357 6.574 6.195 1 84.12 255 LYS A N 1
ATOM 2001 C CA . LYS A 1 255 ? -3.125 6.871 4.785 1 84.12 255 LYS A CA 1
ATOM 2002 C C . LYS A 1 255 ? -1.869 7.715 4.598 1 84.12 255 LYS A C 1
ATOM 2004 O O . LYS A 1 255 ? -1.712 8.758 5.242 1 84.12 255 LYS A O 1
ATOM 2009 N N . ILE A 1 256 ? -1.037 7.293 3.758 1 84.06 256 ILE A N 1
ATOM 2010 C CA . ILE A 1 256 ? 0.236 7.973 3.547 1 84.06 256 ILE A CA 1
ATOM 2011 C C . ILE A 1 256 ? -0.01 9.359 2.959 1 84.06 256 ILE A C 1
ATOM 2013 O O . ILE A 1 256 ? -0.759 9.508 1.989 1 84.06 256 ILE A O 1
ATOM 2017 N N . ASP A 1 257 ? 0.585 10.312 3.576 1 81.38 257 ASP A N 1
ATOM 2018 C CA . ASP A 1 257 ? 0.553 11.688 3.072 1 81.38 257 ASP A CA 1
ATOM 2019 C C . ASP A 1 257 ? 1.753 11.969 2.17 1 81.38 257 ASP A C 1
ATOM 2021 O O . ASP A 1 257 ? 2.865 11.516 2.453 1 81.38 257 ASP A O 1
ATOM 2025 N N . ARG A 1 258 ? 1.519 12.617 1.168 1 79.5 258 ARG A N 1
ATOM 2026 C CA . ARG A 1 258 ? 2.578 12.953 0.224 1 79.5 258 ARG A CA 1
ATOM 2027 C C . ARG A 1 258 ? 2.695 14.461 0.05 1 79.5 258 ARG A C 1
ATOM 2029 O O . ARG A 1 258 ? 1.724 15.195 0.254 1 79.5 258 ARG A O 1
ATOM 2036 N N . PRO A 1 259 ? 3.906 14.836 -0.204 1 76.44 259 PRO A N 1
ATOM 2037 C CA . PRO A 1 259 ? 4.059 16.266 -0.481 1 76.44 259 PRO A CA 1
ATOM 2038 C C . PRO A 1 259 ? 3.252 16.719 -1.697 1 76.44 259 PRO A C 1
ATOM 2040 O O . PRO A 1 259 ? 2.918 15.906 -2.561 1 76.44 259 PRO A O 1
ATOM 2043 N N . PRO A 1 260 ? 2.938 17.938 -1.729 1 70.81 260 PRO A N 1
ATOM 2044 C CA . PRO A 1 260 ? 2.172 18.453 -2.873 1 70.81 260 PRO A CA 1
ATOM 2045 C C . PRO A 1 260 ? 2.887 18.219 -4.203 1 70.81 260 PRO A C 1
ATOM 2047 O O . PRO A 1 260 ? 4.113 18.328 -4.277 1 70.81 260 PRO A O 1
ATOM 2050 N N . GLY A 1 261 ? 2.133 17.797 -5.125 1 69.31 261 GLY A N 1
ATOM 2051 C CA . GLY A 1 261 ? 2.67 17.531 -6.449 1 69.31 261 GLY A CA 1
ATOM 2052 C C . GLY A 1 261 ? 2.889 18.781 -7.273 1 69.31 261 GLY A C 1
ATOM 2053 O O . GLY A 1 261 ? 2.385 19.844 -6.93 1 69.31 261 GLY A O 1
ATOM 2054 N N . ARG A 1 262 ? 3.75 18.625 -8.188 1 74.88 262 ARG A N 1
ATOM 2055 C CA . ARG A 1 262 ? 4.02 19.688 -9.148 1 74.88 262 ARG A CA 1
ATOM 2056 C C . ARG A 1 262 ? 3.129 19.562 -10.383 1 74.88 262 ARG A C 1
ATOM 2058 O O . ARG A 1 262 ? 2.691 18.453 -10.719 1 74.88 262 ARG A O 1
ATOM 2065 N N . LYS A 1 263 ? 2.771 20.719 -10.852 1 74.69 263 LYS A N 1
ATOM 2066 C CA . LYS A 1 263 ? 2.031 20.719 -12.109 1 74.69 263 LYS A CA 1
ATOM 2067 C C . LYS A 1 263 ? 2.932 21.109 -13.273 1 74.69 263 LYS A C 1
ATOM 2069 O O . LYS A 1 263 ? 3.902 21.844 -13.102 1 74.69 263 LYS A O 1
ATOM 2074 N N . ILE A 1 264 ? 2.572 20.516 -14.359 1 75.94 264 ILE A N 1
ATOM 2075 C CA . ILE A 1 264 ? 3.355 20.797 -15.555 1 75.94 264 ILE A CA 1
ATOM 2076 C C . ILE A 1 264 ? 2.795 22.031 -16.266 1 75.94 264 ILE A C 1
ATOM 2078 O O . ILE A 1 264 ? 1.581 22.156 -16.438 1 75.94 264 ILE A O 1
ATOM 2082 N N . TYR A 1 265 ? 3.754 22.984 -16.531 1 76.75 265 TYR A N 1
ATOM 2083 C CA . TYR A 1 265 ? 3.396 24.203 -17.234 1 76.75 265 TYR A CA 1
ATOM 2084 C C . TYR A 1 265 ? 4.258 24.391 -18.484 1 76.75 265 TYR A C 1
ATOM 2086 O O . TYR A 1 265 ? 5.371 23.859 -18.562 1 76.75 265 TYR A O 1
ATOM 2094 N N . GLY A 1 266 ? 3.598 24.906 -19.5 1 75.94 266 GLY A N 1
ATOM 2095 C CA . GLY A 1 266 ? 4.34 25.328 -20.688 1 75.94 266 GLY A CA 1
ATOM 2096 C C . GLY A 1 266 ? 4.617 26.812 -20.719 1 75.94 266 GLY A C 1
ATOM 2097 O O . GLY A 1 266 ? 3.855 27.609 -20.156 1 75.94 266 GLY A O 1
ATOM 2098 N N . LEU A 1 267 ? 5.855 27.156 -21.156 1 72.88 267 LEU A N 1
ATOM 2099 C CA . LEU A 1 267 ? 6.172 28.562 -21.297 1 72.88 267 LEU A CA 1
ATOM 2100 C C . LEU A 1 267 ? 5.523 29.141 -22.547 1 72.88 267 LEU A C 1
ATOM 2102 O O . LEU A 1 267 ? 5.711 28.609 -23.656 1 72.88 267 LEU A O 1
ATOM 2106 N N . SER A 1 268 ? 4.613 30.078 -22.25 1 69.56 268 SER A N 1
ATOM 2107 C CA . SER A 1 268 ? 4 30.781 -23.391 1 69.56 268 SER A CA 1
ATOM 2108 C C . SER A 1 268 ? 5.027 31.609 -24.141 1 69.56 268 SER A C 1
ATOM 2110 O O . SER A 1 268 ? 6.184 31.703 -23.734 1 69.56 268 SER A O 1
ATOM 2112 N N . LYS A 1 269 ? 4.582 32.156 -25.266 1 66.88 269 LYS A N 1
ATOM 2113 C CA . LYS A 1 269 ? 5.426 33.031 -26.047 1 66.88 269 LYS A CA 1
ATOM 2114 C C . LYS A 1 269 ? 5.902 34.219 -25.219 1 66.88 269 LYS A C 1
ATOM 2116 O O . LYS A 1 269 ? 6.961 34.812 -25.5 1 66.88 269 LYS A O 1
ATOM 2121 N N . THR A 1 270 ? 5.156 34.625 -24.125 1 67.81 270 THR A N 1
ATOM 2122 C CA . THR A 1 270 ? 5.535 35.719 -23.25 1 67.81 270 THR A CA 1
ATOM 2123 C C . THR A 1 270 ? 6.324 35.219 -22.047 1 67.81 270 THR A C 1
ATOM 2125 O O . THR A 1 270 ? 6.5 35.938 -21.062 1 67.81 270 THR A O 1
ATOM 2128 N N . ASP A 1 271 ? 6.734 33.969 -22.031 1 66.94 271 ASP A N 1
ATOM 2129 C CA . ASP A 1 271 ? 7.566 33.312 -21.016 1 66.94 271 ASP A CA 1
ATOM 2130 C C . ASP A 1 271 ? 6.809 33.188 -19.703 1 66.94 271 ASP A C 1
ATOM 2132 O O . ASP A 1 271 ? 7.391 33.344 -18.625 1 66.94 271 ASP A O 1
ATOM 2136 N N . GLU A 1 272 ? 5.488 33.219 -19.797 1 69.06 272 GLU A N 1
ATOM 2137 C CA . GLU A 1 272 ? 4.664 32.969 -18.625 1 69.06 272 GLU A CA 1
ATOM 2138 C C . GLU A 1 272 ? 4.207 31.516 -18.547 1 69.06 272 GLU A C 1
ATOM 2140 O O . GLU A 1 272 ? 3.885 30.906 -19.578 1 69.06 272 GLU A O 1
ATOM 2145 N N . PRO A 1 273 ? 4.34 30.969 -17.359 1 72.25 273 PRO A N 1
ATOM 2146 C CA . PRO A 1 273 ? 3.875 29.594 -17.234 1 72.25 273 PRO A CA 1
ATOM 2147 C C . PRO A 1 273 ? 2.371 29.453 -17.453 1 72.25 273 PRO A C 1
ATOM 2149 O O . PRO A 1 273 ? 1.582 30.188 -16.844 1 72.25 273 PRO A O 1
ATOM 2152 N N . GLU A 1 274 ? 2.031 28.656 -18.453 1 73.81 274 GLU A N 1
ATOM 2153 C CA . GLU A 1 274 ? 0.632 28.391 -18.766 1 73.81 274 GLU A CA 1
ATOM 2154 C C . GLU A 1 274 ? 0.319 26.906 -18.625 1 73.81 274 GLU A C 1
ATOM 2156 O O . GLU A 1 274 ? 1.158 26.047 -18.938 1 73.81 274 GLU A O 1
ATOM 2161 N N . PRO A 1 275 ? -0.873 26.656 -18.109 1 74.81 275 PRO A N 1
ATOM 2162 C CA . PRO A 1 275 ? -1.251 25.234 -18.031 1 74.81 275 PRO A CA 1
ATOM 2163 C C . PRO A 1 275 ? -1.274 24.562 -19.406 1 74.81 275 PRO A C 1
ATOM 2165 O O . PRO A 1 275 ? -1.654 25.188 -20.391 1 74.81 275 PRO A O 1
ATOM 2168 N N . ILE A 1 276 ? -0.834 23.359 -19.422 1 76.69 276 ILE A N 1
ATOM 2169 C CA . ILE A 1 276 ? -0.729 22.641 -20.672 1 76.69 276 ILE A CA 1
ATOM 2170 C C . ILE A 1 276 ? -1.813 21.562 -20.75 1 76.69 276 ILE A C 1
ATOM 2172 O O . ILE A 1 276 ? -2.279 21.078 -19.703 1 76.69 276 ILE A O 1
ATOM 2176 N N . SER A 1 277 ? -2.32 21.422 -21.875 1 78.06 277 SER A N 1
ATOM 2177 C CA . SER A 1 277 ? -3.16 20.266 -22.156 1 78.06 277 SER A CA 1
ATOM 2178 C C . SER A 1 277 ? -2.375 19.188 -22.906 1 78.06 277 SER A C 1
ATOM 2180 O O . SER A 1 277 ? -1.543 19.5 -23.75 1 78.06 277 SER A O 1
ATOM 2182 N N . THR A 1 278 ? -2.531 18 -22.328 1 77.75 278 THR A N 1
ATOM 2183 C CA . THR A 1 278 ? -1.823 16.891 -22.953 1 77.75 278 THR A CA 1
ATOM 2184 C C . THR A 1 278 ? -2.756 16.078 -23.859 1 77.75 278 THR A C 1
ATOM 2186 O O . THR A 1 278 ? -3.906 15.82 -23.5 1 77.75 278 THR A O 1
ATOM 2189 N N . SER A 1 279 ? -2.371 15.984 -25.109 1 76.19 279 SER A N 1
ATOM 2190 C CA . SER A 1 279 ? -3.072 15.086 -26.016 1 76.19 279 SER A CA 1
ATOM 2191 C C . SER A 1 279 ? -2.188 13.914 -26.422 1 76.19 279 SER A C 1
ATOM 2193 O O . SER A 1 279 ? -0.988 14.078 -26.656 1 76.19 279 SER A O 1
ATOM 2195 N N . ASN A 1 280 ? -2.682 12.742 -26.25 1 78.31 280 ASN A N 1
ATOM 2196 C CA . ASN A 1 280 ? -1.948 11.547 -26.641 1 78.31 280 ASN A CA 1
ATOM 2197 C C . ASN A 1 280 ? -2.211 11.172 -28.094 1 78.31 280 ASN A C 1
ATOM 2199 O O . ASN A 1 280 ? -3.361 11.148 -28.531 1 78.31 280 ASN A O 1
ATOM 2203 N N . ASP A 1 281 ? -1.096 11.148 -28.859 1 78.38 281 ASP A N 1
ATOM 2204 C CA . ASP A 1 281 ? -1.177 10.609 -30.203 1 78.38 281 ASP A CA 1
ATOM 2205 C C . ASP A 1 281 ? -0.669 9.172 -30.25 1 78.38 281 ASP A C 1
ATOM 2207 O O . ASP A 1 281 ? 0.297 8.828 -29.578 1 78.38 281 ASP A O 1
ATOM 2211 N N . TYR A 1 282 ? -1.404 8.352 -31 1 82.75 282 TYR A N 1
ATOM 2212 C CA . TYR A 1 282 ? -1.049 6.945 -31.141 1 82.75 282 TYR A CA 1
ATOM 2213 C C . TYR A 1 282 ? -0.604 6.633 -32.562 1 82.75 282 TYR A C 1
ATOM 2215 O O . TYR A 1 282 ? -1.218 7.098 -33.531 1 82.75 282 TYR A O 1
ATOM 2223 N N . GLU A 1 283 ? 0.544 5.984 -32.688 1 83 283 GLU A N 1
ATOM 2224 C CA . GLU A 1 283 ? 1.062 5.656 -34 1 83 283 GLU A CA 1
ATOM 2225 C C . GLU A 1 283 ? 1.545 4.211 -34.062 1 83 283 GLU A C 1
ATOM 2227 O O . GLU A 1 283 ? 2.02 3.664 -33.062 1 83 283 GLU A O 1
ATOM 2232 N N . ILE A 1 284 ? 1.303 3.551 -35.188 1 82.69 284 ILE A N 1
ATOM 2233 C CA . ILE A 1 284 ? 1.872 2.246 -35.5 1 82.69 284 ILE A CA 1
ATOM 2234 C C . ILE A 1 284 ? 3.102 2.422 -36.406 1 82.69 284 ILE A C 1
ATOM 2236 O O . ILE A 1 284 ? 3.053 3.143 -37.406 1 82.69 284 ILE A O 1
ATOM 2240 N N . ARG A 1 285 ? 4.191 1.922 -35.969 1 76.62 285 ARG A N 1
ATOM 2241 C CA . ARG A 1 285 ? 5.406 1.969 -36.781 1 76.62 285 ARG A CA 1
ATOM 2242 C C . ARG A 1 285 ? 5.496 0.763 -37.719 1 76.62 285 ARG A C 1
ATOM 2244 O O . ARG A 1 285 ? 5.578 -0.377 -37.25 1 76.62 285 ARG A O 1
ATOM 2251 N N . LEU A 1 286 ? 5.305 1 -38.938 1 75.81 286 LEU A N 1
ATOM 2252 C CA . LEU A 1 286 ? 5.418 -0.043 -39.938 1 75.81 286 LEU A CA 1
ATOM 2253 C C . LEU A 1 286 ? 6.832 -0.103 -40.5 1 75.81 286 LEU A C 1
ATOM 2255 O O . LEU A 1 286 ? 7.219 0.746 -41.312 1 75.81 286 LEU A O 1
ATOM 2259 N N . TYR A 1 287 ? 7.562 -0.975 -39.906 1 68.75 287 TYR A N 1
ATOM 2260 C CA . TYR A 1 287 ? 8.945 -1.089 -40.375 1 68.75 287 TYR A CA 1
ATOM 2261 C C . TYR A 1 287 ? 9.016 -1.684 -41.75 1 68.75 287 TYR A C 1
ATOM 2263 O O . TYR A 1 287 ? 8.25 -2.59 -42.094 1 68.75 287 TYR A O 1
ATOM 2271 N N . THR A 1 288 ? 9.562 -0.978 -42.719 1 59.62 288 THR A N 1
ATOM 2272 C CA . THR A 1 288 ? 9.727 -1.411 -44.094 1 59.62 288 THR A CA 1
ATOM 2273 C C . THR A 1 288 ? 10.469 -2.744 -44.156 1 59.62 288 THR A C 1
ATOM 2275 O O . THR A 1 288 ? 11.242 -3.072 -43.281 1 59.62 288 THR A O 1
ATOM 2278 N N . ASN A 1 289 ? 10.109 -3.746 -45.031 1 53.31 289 ASN A N 1
ATOM 2279 C CA . ASN A 1 289 ? 10.297 -5.133 -45.438 1 53.31 289 ASN A CA 1
ATOM 2280 C C . ASN A 1 289 ? 11.734 -5.594 -45.219 1 53.31 289 ASN A C 1
ATOM 2282 O O . ASN A 1 289 ? 12.164 -6.602 -45.781 1 53.31 289 ASN A O 1
ATOM 2286 N N . ASP A 1 290 ? 12.664 -4.844 -44.812 1 50.41 290 ASP A N 1
ATOM 2287 C CA . ASP A 1 290 ? 13.812 -5.707 -45.062 1 50.41 290 ASP A CA 1
ATOM 2288 C C . ASP A 1 290 ? 13.859 -6.855 -44.062 1 50.41 290 ASP A C 1
ATOM 2290 O O . ASP A 1 290 ? 14.906 -7.477 -43.844 1 50.41 290 ASP A O 1
ATOM 2294 N N . PHE A 1 291 ? 12.914 -6.844 -43.094 1 50.38 291 PHE A N 1
ATOM 2295 C CA . PHE A 1 291 ? 13.109 -8.047 -42.312 1 50.38 291 PHE A CA 1
ATOM 2296 C C . PHE A 1 291 ? 12.617 -9.281 -43.062 1 50.38 291 PHE A C 1
ATOM 2298 O O . PHE A 1 291 ? 11.547 -9.258 -43.688 1 50.38 291 PHE A O 1
ATOM 2305 N N . ASP A 1 292 ? 13.406 -10.055 -43.688 1 49.59 292 ASP A N 1
ATOM 2306 C CA . ASP A 1 292 ? 13.094 -11.25 -44.469 1 49.59 292 ASP A CA 1
ATOM 2307 C C . ASP A 1 292 ? 11.977 -12.055 -43.812 1 49.59 292 ASP A C 1
ATOM 2309 O O . ASP A 1 292 ? 11.203 -12.734 -44.5 1 49.59 292 ASP A O 1
ATOM 2313 N N . ASN A 1 293 ? 12.008 -12.383 -42.406 1 44.16 293 ASN A N 1
ATOM 2314 C CA . ASN A 1 293 ? 11.023 -13.242 -41.75 1 44.16 293 ASN A CA 1
ATOM 2315 C C . ASN A 1 293 ? 10.359 -12.539 -40.562 1 44.16 293 ASN A C 1
ATOM 2317 O O . ASN A 1 293 ? 10.992 -11.719 -39.906 1 44.16 293 ASN A O 1
ATOM 2321 N N . GLU A 1 294 ? 8.984 -12.453 -40.5 1 47.06 294 GLU A N 1
ATOM 2322 C CA . GLU A 1 294 ? 8.094 -11.969 -39.469 1 47.06 294 GLU A CA 1
ATOM 2323 C C . GLU A 1 294 ? 8.695 -12.203 -38.062 1 47.06 294 GLU A C 1
ATOM 2325 O O . GLU A 1 294 ? 8.508 -11.391 -37.156 1 47.06 294 GLU A O 1
ATOM 2330 N N . ASN A 1 295 ? 9.383 -13.227 -37.969 1 47.47 295 ASN A N 1
ATOM 2331 C CA . ASN A 1 295 ? 10 -13.633 -36.719 1 47.47 295 ASN A CA 1
ATOM 2332 C C . ASN A 1 295 ? 11.117 -12.672 -36.312 1 47.47 295 ASN A C 1
ATOM 2334 O O . ASN A 1 295 ? 11.414 -12.523 -35.125 1 47.47 295 ASN A O 1
ATOM 2338 N N . GLU A 1 296 ? 11.656 -12.094 -37.312 1 53 296 GLU A N 1
ATOM 2339 C CA . GLU A 1 296 ? 12.805 -11.242 -37 1 53 296 GLU A CA 1
ATOM 2340 C C . GLU A 1 296 ? 12.375 -9.961 -36.312 1 53 296 GLU A C 1
ATOM 2342 O O . GLU A 1 296 ? 13.094 -9.438 -35.438 1 53 296 GLU A O 1
ATOM 2347 N N . MET A 1 297 ? 11.281 -9.469 -36.75 1 54.72 297 MET A N 1
ATOM 2348 C CA . MET A 1 297 ? 10.773 -8.25 -36.125 1 54.72 297 MET A CA 1
ATOM 2349 C C . MET A 1 297 ? 10.461 -8.492 -34.625 1 54.72 297 MET A C 1
ATOM 2351 O O . MET A 1 297 ? 10.75 -7.645 -33.781 1 54.72 297 MET A O 1
ATOM 2355 N N . GLU A 1 298 ? 9.828 -9.57 -34.5 1 53.47 298 GLU A N 1
ATOM 2356 C CA . GLU A 1 298 ? 9.398 -9.898 -33.156 1 53.47 298 GLU A CA 1
ATOM 2357 C C . GLU A 1 298 ? 10.594 -10.047 -32.219 1 53.47 298 GLU A C 1
ATOM 2359 O O . GLU A 1 298 ? 10.484 -9.789 -31.016 1 53.47 298 GLU A O 1
ATOM 2364 N N . ASN A 1 299 ? 11.703 -10.492 -32.875 1 51.88 299 ASN A N 1
ATOM 2365 C CA . ASN A 1 299 ? 12.906 -10.719 -32.094 1 51.88 299 ASN A CA 1
ATOM 2366 C C . ASN A 1 299 ? 13.836 -9.508 -32.125 1 51.88 299 ASN A C 1
ATOM 2368 O O . ASN A 1 299 ? 14.961 -9.562 -31.625 1 51.88 299 ASN A O 1
ATOM 2372 N N . ALA A 1 300 ? 13.508 -8.555 -32.938 1 55.59 300 ALA A N 1
ATOM 2373 C CA . ALA A 1 300 ? 14.438 -7.441 -33.062 1 55.59 300 ALA A CA 1
ATOM 2374 C C . ALA A 1 300 ? 14.523 -6.641 -31.766 1 55.59 300 ALA A C 1
ATOM 2376 O O . ALA A 1 300 ? 13.5 -6.387 -31.109 1 55.59 300 ALA A O 1
ATOM 2377 N N . ASP A 1 301 ? 15.703 -6.449 -31.281 1 56.12 301 ASP A N 1
ATOM 2378 C CA . ASP A 1 301 ? 15.977 -5.691 -30.078 1 56.12 301 ASP A CA 1
ATOM 2379 C C . ASP A 1 301 ? 15.602 -4.223 -30.25 1 56.12 301 ASP A C 1
ATOM 2381 O O . ASP A 1 301 ? 15.562 -3.711 -31.359 1 56.12 301 ASP A O 1
ATOM 2385 N N . GLU A 1 302 ? 15.117 -3.555 -29.25 1 55.22 302 GLU A N 1
ATOM 2386 C CA . GLU A 1 302 ? 14.727 -2.148 -29.219 1 55.22 302 GLU A CA 1
ATOM 2387 C C . GLU A 1 302 ? 15.727 -1.279 -29.969 1 55.22 302 GLU A C 1
ATOM 2389 O O . GLU A 1 302 ? 15.336 -0.351 -30.688 1 55.22 302 GLU A O 1
ATOM 2394 N N . ASP A 1 303 ? 16.922 -1.681 -29.922 1 56.41 303 ASP A N 1
ATOM 2395 C CA . ASP A 1 303 ? 17.984 -0.887 -30.547 1 56.41 303 ASP A CA 1
ATOM 2396 C C . ASP A 1 303 ? 17.922 -0.993 -32.062 1 56.41 303 ASP A C 1
ATOM 2398 O O . ASP A 1 303 ? 18.156 -0.006 -32.781 1 56.41 303 ASP A O 1
ATOM 2402 N N . GLU A 1 304 ? 17.656 -2.211 -32.531 1 60.28 304 GLU A N 1
ATOM 2403 C CA . GLU A 1 304 ? 17.625 -2.393 -33.969 1 60.28 304 GLU A CA 1
ATOM 2404 C C . GLU A 1 304 ? 16.422 -1.685 -34.594 1 60.28 304 GLU A C 1
ATOM 2406 O O . GLU A 1 304 ? 16.5 -1.168 -35.719 1 60.28 304 GLU A O 1
ATOM 2411 N N . LEU A 1 305 ? 15.422 -1.713 -33.812 1 63.19 305 LEU A N 1
ATOM 2412 C CA . LEU A 1 305 ? 14.203 -1.074 -34.312 1 63.19 305 LEU A CA 1
ATOM 2413 C C . LEU A 1 305 ? 14.367 0.442 -34.344 1 63.19 305 LEU A C 1
ATOM 2415 O O . LEU A 1 305 ? 13.75 1.114 -35.188 1 63.19 305 LEU A O 1
ATOM 2419 N N . GLU A 1 306 ? 15.203 0.946 -33.438 1 60.69 306 GLU A N 1
ATOM 2420 C CA . GLU A 1 306 ? 15.375 2.393 -33.375 1 60.69 306 GLU A CA 1
ATOM 2421 C C . GLU A 1 306 ? 16.094 2.922 -34.594 1 60.69 306 GLU A C 1
ATOM 2423 O O . GLU A 1 306 ? 15.883 4.066 -35 1 60.69 306 GLU A O 1
ATOM 2428 N N . THR A 1 307 ? 16.938 2.066 -35.281 1 62.31 307 THR A N 1
ATOM 2429 C CA . THR A 1 307 ? 17.75 2.547 -36.406 1 62.31 307 THR A CA 1
ATOM 2430 C C . THR A 1 307 ? 17.062 2.27 -37.719 1 62.31 307 THR A C 1
ATOM 2432 O O . THR A 1 307 ? 17.5 2.75 -38.781 1 62.31 307 THR A O 1
ATOM 2435 N N . ARG A 1 308 ? 16.047 1.562 -37.656 1 67.81 308 ARG A N 1
ATOM 2436 C CA . ARG A 1 308 ? 15.445 1.186 -38.938 1 67.81 308 ARG A CA 1
ATOM 2437 C C . ARG A 1 308 ? 14.367 2.182 -39.344 1 67.81 308 ARG A C 1
ATOM 2439 O O . ARG A 1 308 ? 13.703 2.773 -38.5 1 67.81 308 ARG A O 1
ATOM 2446 N N . GLN A 1 309 ? 14.32 2.393 -40.656 1 71.5 309 GLN A N 1
ATOM 2447 C CA . GLN A 1 309 ? 13.328 3.305 -41.219 1 71.5 309 GLN A CA 1
ATOM 2448 C C . GLN A 1 309 ? 11.922 2.727 -41.094 1 71.5 309 GLN A C 1
ATOM 2450 O O . GLN A 1 309 ? 11.719 1.523 -41.281 1 71.5 309 GLN A O 1
ATOM 2455 N N . TYR A 1 310 ? 11.078 3.348 -40.438 1 75.38 310 TYR A N 1
ATOM 2456 C CA . TYR A 1 310 ? 9.688 2.906 -40.344 1 75.38 310 TYR A CA 1
ATOM 2457 C C . TYR A 1 310 ? 8.734 3.98 -40.844 1 75.38 310 TYR A C 1
ATOM 2459 O O . TYR A 1 310 ? 9.086 5.16 -40.906 1 75.38 310 TYR A O 1
ATOM 2467 N N . ASP A 1 311 ? 7.621 3.482 -41.562 1 78.69 311 ASP A N 1
ATOM 2468 C CA . ASP A 1 311 ? 6.508 4.367 -41.875 1 78.69 311 ASP A CA 1
ATOM 2469 C C . ASP A 1 311 ? 5.551 4.492 -40.688 1 78.69 311 ASP A C 1
ATOM 2471 O O . ASP A 1 311 ? 5.375 3.545 -39.938 1 78.69 311 ASP A O 1
ATOM 2475 N N . ILE A 1 312 ? 5.09 5.676 -40.438 1 80.12 312 ILE A N 1
ATOM 2476 C CA . ILE A 1 312 ? 4.207 5.941 -39.312 1 80.12 312 ILE A CA 1
ATOM 2477 C C . ILE A 1 312 ? 2.752 5.891 -39.781 1 80.12 312 ILE A C 1
ATOM 2479 O O . ILE A 1 312 ? 2.387 6.52 -40.781 1 80.12 312 ILE A O 1
ATOM 2483 N N . GLN A 1 313 ? 1.979 5.031 -39.219 1 83 313 GLN A N 1
ATOM 2484 C CA . GLN A 1 313 ? 0.529 5.02 -39.406 1 83 313 GLN A CA 1
ATOM 2485 C C . GLN A 1 313 ? -0.173 5.551 -38.156 1 83 313 GLN A C 1
ATOM 2487 O O . GLN A 1 313 ? -0.215 4.875 -37.125 1 83 313 GLN A O 1
ATOM 2492 N N . PRO A 1 314 ? -0.742 6.75 -38.25 1 82.56 314 PRO A N 1
ATOM 2493 C CA . PRO A 1 314 ? -1.471 7.27 -37.094 1 82.56 314 PRO A CA 1
ATOM 2494 C C . PRO A 1 314 ? -2.719 6.453 -36.781 1 82.56 314 PRO A C 1
ATOM 2496 O O . PRO A 1 314 ? -3.398 5.969 -37.688 1 82.56 314 PRO A O 1
ATOM 2499 N N . VAL A 1 315 ? -2.93 6.18 -35.562 1 83.5 315 VAL A N 1
ATOM 2500 C CA . VAL A 1 315 ? -4.098 5.438 -35.094 1 83.5 315 VAL A CA 1
ATOM 2501 C C . VAL A 1 315 ? -4.957 6.328 -34.188 1 83.5 315 VAL A C 1
ATOM 2503 O O . VAL A 1 315 ? -4.438 7.016 -33.312 1 83.5 315 VAL A O 1
ATOM 2506 N N . ASN A 1 316 ? -6.238 6.395 -34.5 1 79.69 316 ASN A N 1
ATOM 2507 C CA . ASN A 1 316 ? -7.168 7.133 -33.656 1 79.69 316 ASN A CA 1
ATOM 2508 C C . ASN A 1 316 ? -7.477 6.375 -32.344 1 79.69 316 ASN A C 1
ATOM 2510 O O . ASN A 1 316 ? -7.383 5.148 -32.312 1 79.69 316 ASN A O 1
ATOM 2514 N N . LYS A 1 317 ? -7.773 7.16 -31.359 1 78.88 317 LYS A N 1
ATOM 2515 C CA . LYS A 1 317 ? -8.07 6.598 -30.047 1 78.88 317 LYS A CA 1
ATOM 2516 C C . LYS A 1 317 ? -9.164 5.531 -30.141 1 78.88 317 LYS A C 1
ATOM 2518 O O . LYS A 1 317 ? -9.117 4.527 -29.438 1 78.88 317 LYS A O 1
ATOM 2523 N N . GLU A 1 318 ? -10.047 5.73 -31.062 1 75.44 318 GLU A N 1
ATOM 2524 C CA . GLU A 1 318 ? -11.18 4.816 -31.219 1 75.44 318 GLU A CA 1
ATOM 2525 C C . GLU A 1 318 ? -10.734 3.475 -31.781 1 75.44 318 GLU A C 1
ATOM 2527 O O . GLU A 1 318 ? -11.438 2.471 -31.641 1 75.44 318 GLU A O 1
ATOM 2532 N N . GLU A 1 319 ? -9.555 3.523 -32.406 1 76.38 319 GLU A N 1
ATOM 2533 C CA . GLU A 1 319 ? -9.07 2.307 -33.062 1 76.38 319 GLU A CA 1
ATOM 2534 C C . GLU A 1 319 ? -8.125 1.537 -32.125 1 76.38 319 GLU A C 1
ATOM 2536 O O . GLU A 1 319 ? -7.5 0.561 -32.562 1 76.38 319 GLU A O 1
ATOM 2541 N N . LEU A 1 320 ? -8.086 2.041 -30.984 1 79.62 320 LEU A N 1
ATOM 2542 C CA . LEU A 1 320 ? -7.242 1.351 -30.016 1 79.62 320 LEU A CA 1
ATOM 2543 C C . LEU A 1 320 ? -8.008 0.229 -29.328 1 79.62 320 LEU A C 1
ATOM 2545 O O . LEU A 1 320 ? -9.203 0.362 -29.062 1 79.62 320 LEU A O 1
ATOM 2549 N N . SER A 1 321 ? -7.379 -0.948 -29.281 1 74.94 321 SER A N 1
ATOM 2550 C CA . SER A 1 321 ? -7.953 -2.072 -28.547 1 74.94 321 SER A CA 1
ATOM 2551 C C . SER A 1 321 ? -6.969 -2.637 -27.531 1 74.94 321 SER A C 1
ATOM 2553 O O . SER A 1 321 ? -5.754 -2.512 -27.703 1 74.94 321 SER A O 1
ATOM 2555 N N . LYS A 1 322 ? -7.508 -3.047 -26.516 1 74.25 322 LYS A N 1
ATOM 2556 C CA . LYS A 1 322 ? -6.672 -3.717 -25.531 1 74.25 322 LYS A CA 1
ATOM 2557 C C . LYS A 1 322 ? -6.672 -5.227 -25.734 1 74.25 322 LYS A C 1
ATOM 2559 O O . LYS A 1 322 ? -7.703 -5.816 -26.078 1 74.25 322 LYS A O 1
ATOM 2564 N N . GLY A 1 323 ? -5.492 -5.812 -25.812 1 73.12 323 GLY A N 1
ATOM 2565 C CA . GLY A 1 323 ? -5.383 -7.246 -26.031 1 73.12 323 GLY A CA 1
ATOM 2566 C C . GLY A 1 323 ? -4.379 -7.914 -25.109 1 73.12 323 GLY A C 1
ATOM 2567 O O . GLY A 1 323 ? -3.645 -7.234 -24.391 1 73.12 323 GLY A O 1
ATOM 2568 N N . TYR A 1 324 ? -4.562 -9.188 -24.953 1 71.5 324 TYR A N 1
ATOM 2569 C CA . TYR A 1 324 ? -3.609 -10.023 -24.234 1 71.5 324 TYR A CA 1
ATOM 2570 C C . TYR A 1 324 ? -2.611 -10.664 -25.188 1 71.5 324 TYR A C 1
ATOM 2572 O O . TYR A 1 324 ? -2.975 -11.07 -26.297 1 71.5 324 TYR A O 1
ATOM 2580 N N . LYS A 1 325 ? -1.363 -10.578 -24.797 1 65.44 325 LYS A N 1
ATOM 2581 C CA . LYS A 1 325 ? -0.347 -11.227 -25.609 1 65.44 325 LYS A CA 1
ATOM 2582 C C . LYS A 1 325 ? -0.238 -12.711 -25.281 1 65.44 325 LYS A C 1
ATOM 2584 O O . LYS A 1 325 ? -0.084 -13.086 -24.109 1 65.44 325 LYS A O 1
ATOM 2589 N N . TYR A 1 326 ? -0.661 -13.469 -26.203 1 63.69 326 TYR A N 1
ATOM 2590 C CA . TYR A 1 326 ? -0.471 -14.914 -26.109 1 63.69 326 TYR A CA 1
ATOM 2591 C C . TYR A 1 326 ? 0.657 -15.375 -27.031 1 63.69 326 TYR A C 1
ATOM 2593 O O . TYR A 1 326 ? 0.413 -15.797 -28.156 1 63.69 326 TYR A O 1
ATOM 2601 N N . GLY A 1 327 ? 1.931 -15.289 -26.453 1 60.84 327 GLY A N 1
ATOM 2602 C CA . GLY A 1 327 ? 3.066 -15.555 -27.328 1 60.84 327 GLY A CA 1
ATOM 2603 C C . GLY A 1 327 ? 3.246 -14.508 -28.406 1 60.84 327 GLY A C 1
ATOM 2604 O O . GLY A 1 327 ? 3.441 -13.328 -28.109 1 60.84 327 GLY A O 1
ATOM 2605 N N . LYS A 1 328 ? 3.131 -15.008 -29.688 1 60.31 328 LYS A N 1
ATOM 2606 C CA . LYS A 1 328 ? 3.279 -14.117 -30.828 1 60.31 328 LYS A CA 1
ATOM 2607 C C . LYS A 1 328 ? 1.938 -13.523 -31.25 1 60.31 328 LYS A C 1
ATOM 2609 O O . LYS A 1 328 ? 1.889 -12.562 -32 1 60.31 328 LYS A O 1
ATOM 2614 N N . SER A 1 329 ? 0.937 -14.172 -30.656 1 62.81 329 SER A N 1
ATOM 2615 C CA . SER A 1 329 ? -0.402 -13.742 -31.062 1 62.81 329 SER A CA 1
ATOM 2616 C C . SER A 1 329 ? -1.016 -12.812 -30.016 1 62.81 329 SER A C 1
ATOM 2618 O O . SER A 1 329 ? -0.729 -12.93 -28.828 1 62.81 329 SER A O 1
ATOM 2620 N N . THR A 1 330 ? -1.51 -11.688 -30.484 1 64.69 330 THR A N 1
ATOM 2621 C CA . THR A 1 330 ? -2.273 -10.781 -29.625 1 64.69 330 THR A CA 1
ATOM 2622 C C . THR A 1 330 ? -3.766 -11.078 -29.719 1 64.69 330 THR A C 1
ATOM 2624 O O . THR A 1 330 ? -4.312 -11.211 -30.812 1 64.69 330 THR A O 1
ATOM 2627 N N . VAL A 1 331 ? -4.262 -11.453 -28.609 1 64.94 331 VAL A N 1
ATOM 2628 C CA . VAL A 1 331 ? -5.695 -11.742 -28.578 1 64.94 331 VAL A CA 1
ATOM 2629 C C . VAL A 1 331 ? -6.453 -10.539 -28.016 1 64.94 331 VAL A C 1
ATOM 2631 O O . VAL A 1 331 ? -6.18 -10.094 -26.906 1 64.94 331 VAL A O 1
ATOM 2634 N N . VAL A 1 332 ? -7.164 -9.875 -28.922 1 66.25 332 VAL A N 1
ATOM 2635 C CA . VAL A 1 332 ? -8.047 -8.789 -28.516 1 66.25 332 VAL A CA 1
ATOM 2636 C C . VAL A 1 332 ? -9.414 -9.352 -28.125 1 66.25 332 VAL A C 1
ATOM 2638 O O . VAL A 1 332 ? -10.102 -9.945 -28.953 1 66.25 332 VAL A O 1
ATOM 2641 N N . LEU A 1 333 ? -9.586 -9.391 -26.828 1 66.56 333 LEU A N 1
ATOM 2642 C CA . LEU A 1 333 ? -10.891 -9.859 -26.375 1 66.56 333 LEU A CA 1
ATOM 2643 C C . LEU A 1 333 ? -11.969 -8.82 -26.688 1 66.56 333 LEU A C 1
ATOM 2645 O O . LEU A 1 333 ? -11.734 -7.617 -26.562 1 66.56 333 LEU A O 1
ATOM 2649 N N . PRO A 1 334 ? -13.023 -9.312 -27.234 1 63.81 334 PRO A N 1
ATOM 2650 C CA . PRO A 1 334 ? -14.133 -8.375 -27.453 1 63.81 334 PRO A CA 1
ATOM 2651 C C . PRO A 1 334 ? -14.57 -7.68 -26.172 1 63.81 334 PRO A C 1
ATOM 2653 O O . PRO A 1 334 ? -14.422 -8.234 -25.078 1 63.81 334 PRO A O 1
ATOM 2656 N N . PRO A 1 335 ? -14.891 -6.441 -26.344 1 63.22 335 PRO A N 1
ATOM 2657 C CA . PRO A 1 335 ? -15.328 -5.66 -25.172 1 63.22 335 PRO A CA 1
ATOM 2658 C C . PRO A 1 335 ? -16.328 -6.41 -24.312 1 63.22 335 PRO A C 1
ATOM 2660 O O . PRO A 1 335 ? -16.344 -6.238 -23.078 1 63.22 335 PRO A O 1
ATOM 2663 N N . VAL A 1 336 ? -17.188 -7.223 -25 1 59.47 336 VAL A N 1
ATOM 2664 C CA . VAL A 1 336 ? -18.203 -7.961 -24.266 1 59.47 336 VAL A CA 1
ATOM 2665 C C . VAL A 1 336 ? -17.531 -8.891 -23.25 1 59.47 336 VAL A C 1
ATOM 2667 O O . VAL A 1 336 ? -18.047 -9.078 -22.141 1 59.47 336 VAL A O 1
ATOM 2670 N N . LEU A 1 337 ? -16.438 -9.344 -23.641 1 62.69 337 LEU A N 1
ATOM 2671 C CA . LEU A 1 337 ? -15.734 -10.289 -22.766 1 62.69 337 LEU A CA 1
ATOM 2672 C C . LEU A 1 337 ? -15.031 -9.562 -21.625 1 62.69 337 LEU A C 1
ATOM 2674 O O . LEU A 1 337 ? -14.797 -10.148 -20.562 1 62.69 337 LEU A O 1
ATOM 2678 N N . GLU A 1 338 ? -14.867 -8.32 -21.891 1 65.5 338 GLU A N 1
ATOM 2679 C CA . GLU A 1 338 ? -14.18 -7.551 -20.844 1 65.5 338 GLU A CA 1
ATOM 2680 C C . GLU A 1 338 ? -15.023 -7.461 -19.578 1 65.5 338 GLU A C 1
ATOM 2682 O O . GLU A 1 338 ? -14.5 -7.594 -18.469 1 65.5 338 GLU A O 1
ATOM 2687 N N . ASP A 1 339 ? -16.25 -7.301 -19.844 1 63.06 339 ASP A N 1
ATOM 2688 C CA . ASP A 1 339 ? -17.141 -7.188 -18.688 1 63.06 339 ASP A CA 1
ATOM 2689 C C . ASP A 1 339 ? -17.359 -8.547 -18.031 1 63.06 339 ASP A C 1
ATOM 2691 O O . ASP A 1 339 ? -17.484 -8.641 -16.812 1 63.06 339 ASP A O 1
ATOM 2695 N N . LYS A 1 340 ? -17.344 -9.547 -18.891 1 62.84 340 LYS A N 1
ATOM 2696 C CA . LYS A 1 340 ? -17.688 -10.867 -18.391 1 62.84 340 LYS A CA 1
ATOM 2697 C C . LYS A 1 340 ? -16.5 -11.5 -17.672 1 62.84 340 LYS A C 1
ATOM 2699 O O . LYS A 1 340 ? -16.672 -12.414 -16.859 1 62.84 340 LYS A O 1
ATOM 2704 N N . LYS A 1 341 ? -15.375 -10.945 -17.953 1 66.94 341 LYS A N 1
ATOM 2705 C CA . LYS A 1 341 ? -14.164 -11.492 -17.344 1 66.94 341 LYS A CA 1
ATOM 2706 C C . LYS A 1 341 ? -14.062 -11.094 -15.883 1 66.94 341 LYS A C 1
ATOM 2708 O O . LYS A 1 341 ? -13.359 -11.742 -15.102 1 66.94 341 LYS A O 1
ATOM 2713 N N . LYS A 1 342 ? -14.867 -10.094 -15.617 1 66.94 342 LYS A N 1
ATOM 2714 C CA . LYS A 1 342 ? -14.758 -9.586 -14.25 1 66.94 342 LYS A CA 1
ATOM 2715 C C . LYS A 1 342 ? -15.641 -10.391 -13.297 1 66.94 342 LYS A C 1
ATOM 2717 O O . LYS A 1 342 ? -16.75 -10.797 -13.656 1 66.94 342 LYS A O 1
ATOM 2722 N N . TYR A 1 343 ? -15.07 -10.828 -12.172 1 71.75 343 TYR A N 1
ATOM 2723 C CA . TYR A 1 343 ? -15.875 -11.367 -11.086 1 71.75 343 TYR A CA 1
ATOM 2724 C C . TYR A 1 343 ? -16.797 -10.305 -10.508 1 71.75 343 TYR A C 1
ATOM 2726 O O . TYR A 1 343 ? -16.328 -9.305 -9.945 1 71.75 343 TYR A O 1
ATOM 2734 N N . LYS A 1 344 ? -18.047 -10.43 -10.852 1 74.88 344 LYS A N 1
ATOM 2735 C CA . LYS A 1 344 ? -19 -9.43 -10.383 1 74.88 344 LYS A CA 1
ATOM 2736 C C . LYS A 1 344 ? -19.188 -9.516 -8.867 1 74.88 344 LYS A C 1
ATOM 2738 O O . LYS A 1 344 ? -19.438 -10.594 -8.328 1 74.88 344 LYS A O 1
ATOM 2743 N N . THR A 1 345 ? -18.844 -8.484 -8.242 1 81.44 345 THR A N 1
ATOM 2744 C CA . THR A 1 345 ? -18.953 -8.422 -6.793 1 81.44 345 THR A CA 1
ATOM 2745 C C . THR A 1 345 ? -19.75 -7.191 -6.359 1 81.44 345 THR A C 1
ATOM 2747 O O . THR A 1 345 ? -19.906 -6.242 -7.133 1 81.44 345 THR A O 1
ATOM 2750 N N . SER A 1 346 ? -20.406 -7.266 -5.195 1 84.06 346 SER A N 1
ATOM 2751 C CA . SER A 1 346 ? -21.078 -6.141 -4.562 1 84.06 346 SER A CA 1
ATOM 2752 C C . SER A 1 346 ? -20.375 -5.699 -3.291 1 84.06 346 SER A C 1
ATOM 2754 O O . SER A 1 346 ? -19.812 -6.527 -2.566 1 84.06 346 SER A O 1
ATOM 2756 N N . PRO A 1 347 ? -20.375 -4.41 -3.105 1 91.38 347 PRO A N 1
ATOM 2757 C CA . PRO A 1 347 ? -19.688 -3.93 -1.907 1 91.38 347 PRO A CA 1
ATOM 2758 C C . PRO A 1 347 ? -20.234 -4.539 -0.621 1 91.38 347 PRO A C 1
ATOM 2760 O O . PRO A 1 347 ? -21.453 -4.742 -0.5 1 91.38 347 PRO A O 1
ATOM 2763 N N . GLY A 1 348 ? -19.328 -4.844 0.268 1 93.94 348 GLY A N 1
ATOM 2764 C CA . GLY A 1 348 ? -19.766 -5.375 1.547 1 93.94 348 GLY A CA 1
ATOM 2765 C C . GLY A 1 348 ? -18.672 -6.082 2.311 1 93.94 348 GLY A C 1
ATOM 2766 O O . GLY A 1 348 ? -17.562 -6.246 1.8 1 93.94 348 GLY A O 1
ATOM 2767 N N . ILE A 1 349 ? -18.969 -6.367 3.551 1 95.5 349 ILE A N 1
ATOM 2768 C CA . ILE A 1 349 ? -18.125 -7.129 4.457 1 95.5 349 ILE A CA 1
ATOM 2769 C C . ILE A 1 349 ? -18.844 -8.398 4.898 1 95.5 349 ILE A C 1
ATOM 2771 O O . ILE A 1 349 ? -19.922 -8.328 5.488 1 95.5 349 ILE A O 1
ATOM 2775 N N . ASP A 1 350 ? -18.266 -9.477 4.625 1 91.19 350 ASP A N 1
ATOM 2776 C CA . ASP A 1 350 ? -18.859 -10.766 4.984 1 91.19 350 ASP A CA 1
ATOM 2777 C C . ASP A 1 350 ? -17.969 -11.516 5.969 1 91.19 350 ASP A C 1
ATOM 2779 O O . ASP A 1 350 ? -16.859 -11.938 5.617 1 91.19 350 ASP A O 1
ATOM 2783 N N . ILE A 1 351 ? -18.484 -11.766 7.129 1 91.31 351 ILE A N 1
ATOM 2784 C CA . ILE A 1 351 ? -17.688 -12.398 8.172 1 91.31 351 ILE A CA 1
ATOM 2785 C C . ILE A 1 351 ? -17.453 -13.867 7.832 1 91.31 351 ILE A C 1
ATOM 2787 O O . ILE A 1 351 ? -18.406 -14.602 7.551 1 91.31 351 ILE A O 1
ATOM 2791 N N . ARG A 1 352 ? -16.266 -14.273 7.914 1 87.81 352 ARG A N 1
ATOM 2792 C CA . ARG A 1 352 ? -15.898 -15.656 7.637 1 87.81 352 ARG A CA 1
ATOM 2793 C C . ARG A 1 352 ? -15.672 -16.438 8.93 1 87.81 352 ARG A C 1
ATOM 2795 O O . ARG A 1 352 ? -15.945 -17.641 9 1 87.81 352 ARG A O 1
ATOM 2802 N N . GLY A 1 353 ? -15.07 -15.773 9.828 1 88.38 353 GLY A N 1
ATOM 2803 C CA . GLY A 1 353 ? -14.75 -16.375 11.109 1 88.38 353 GLY A CA 1
ATOM 2804 C C . GLY A 1 353 ? -13.922 -15.477 12.008 1 88.38 353 GLY A C 1
ATOM 2805 O O . GLY A 1 353 ? -13.703 -14.305 11.68 1 88.38 353 GLY A O 1
ATOM 2806 N N . VAL A 1 354 ? -13.672 -15.992 13.195 1 90.12 354 VAL A N 1
ATOM 2807 C CA . VAL A 1 354 ? -12.906 -15.211 14.156 1 90.12 354 VAL A CA 1
ATOM 2808 C C . VAL A 1 354 ? -11.664 -15.992 14.578 1 90.12 354 VAL A C 1
ATOM 2810 O O . VAL A 1 354 ? -11.633 -17.219 14.484 1 90.12 354 VAL A O 1
ATOM 2813 N N . VAL A 1 355 ? -10.648 -15.289 14.938 1 86.62 355 VAL A N 1
ATOM 2814 C CA . VAL A 1 355 ? -9.391 -15.875 15.398 1 86.62 355 VAL A CA 1
ATOM 2815 C C . VAL A 1 355 ? -8.898 -15.133 16.641 1 86.62 355 VAL A C 1
ATOM 2817 O O . VAL A 1 355 ? -9.266 -13.977 16.859 1 86.62 355 VAL A O 1
ATOM 2820 N N . SER A 1 356 ? -8.07 -15.805 17.328 1 84.56 356 SER A N 1
ATOM 2821 C CA . SER A 1 356 ? -7.445 -15.148 18.469 1 84.56 356 SER A CA 1
ATOM 2822 C C . SER A 1 356 ? -6.555 -13.992 18.031 1 84.56 356 SER A C 1
ATOM 2824 O O . SER A 1 356 ? -5.902 -14.07 16.984 1 84.56 356 SER A O 1
ATOM 2826 N N . ASN A 1 357 ? -6.512 -12.977 18.812 1 80.62 357 ASN A N 1
ATOM 2827 C CA . ASN A 1 357 ? -5.691 -11.82 18.484 1 80.62 357 ASN A CA 1
ATOM 2828 C C . ASN A 1 357 ? -4.211 -12.18 18.422 1 80.62 357 ASN A C 1
ATOM 2830 O O . ASN A 1 357 ? -3.436 -11.516 17.719 1 80.62 357 ASN A O 1
ATOM 2834 N N . THR A 1 358 ? -3.791 -13.25 19.016 1 74.12 358 THR A N 1
ATOM 2835 C CA . THR A 1 358 ? -2.393 -13.656 19.047 1 74.12 358 THR A CA 1
ATOM 2836 C C . THR A 1 358 ? -2.062 -14.57 17.875 1 74.12 358 THR A C 1
ATOM 2838 O O . THR A 1 358 ? -0.89 -14.805 17.578 1 74.12 358 THR A O 1
ATOM 2841 N N . ALA A 1 359 ? -3.121 -15.016 17.25 1 74.06 359 ALA A N 1
ATOM 2842 C CA . ALA A 1 359 ? -2.916 -16 16.188 1 74.06 359 ALA A CA 1
ATOM 2843 C C . ALA A 1 359 ? -2.525 -15.328 14.883 1 74.06 359 ALA A C 1
ATOM 2845 O O . ALA A 1 359 ? -1.922 -15.961 14.008 1 74.06 359 ALA A O 1
ATOM 2846 N N . LEU A 1 360 ? -2.791 -14.117 14.688 1 78.69 360 LEU A N 1
ATOM 2847 C CA . LEU A 1 360 ? -2.516 -13.43 13.43 1 78.69 360 LEU A CA 1
ATOM 2848 C C . LEU A 1 360 ? -1.114 -12.828 13.438 1 78.69 360 LEU A C 1
ATOM 2850 O O . LEU A 1 360 ? -0.804 -11.977 14.266 1 78.69 360 LEU A O 1
ATOM 2854 N N . PRO A 1 361 ? -0.29 -13.25 12.516 1 77.31 361 PRO A N 1
ATOM 2855 C CA . PRO A 1 361 ? 1.045 -12.648 12.445 1 77.31 361 PRO A CA 1
ATOM 2856 C C . PRO A 1 361 ? 1.007 -11.172 12.062 1 77.31 361 PRO A C 1
ATOM 2858 O O . PRO A 1 361 ? 0.174 -10.758 11.258 1 77.31 361 PRO A O 1
ATOM 2861 N N . ARG A 1 362 ? 1.888 -10.445 12.555 1 76.75 362 ARG A N 1
ATOM 2862 C CA . ARG A 1 362 ? 1.934 -9.008 12.328 1 76.75 362 ARG A CA 1
ATOM 2863 C C . ARG A 1 362 ? 2.217 -8.688 10.867 1 76.75 362 ARG A C 1
ATOM 2865 O O . ARG A 1 362 ? 1.709 -7.703 10.328 1 76.75 362 ARG A O 1
ATOM 2872 N N . CYS A 1 363 ? 2.965 -9.531 10.234 1 75.19 363 CYS A N 1
ATOM 2873 C CA . CYS A 1 363 ? 3.391 -9.266 8.867 1 75.19 363 CYS A CA 1
ATOM 2874 C C . CYS A 1 363 ? 2.24 -9.469 7.891 1 75.19 363 CYS A C 1
ATOM 2876 O O . CYS A 1 363 ? 2.359 -9.141 6.707 1 75.19 363 CYS A O 1
ATOM 2878 N N . TYR A 1 364 ? 1.161 -9.945 8.336 1 78.44 364 TYR A N 1
ATOM 2879 C CA . TYR A 1 364 ? 0.037 -10.195 7.441 1 78.44 364 TYR A CA 1
ATOM 2880 C C . TYR A 1 364 ? -0.786 -8.93 7.227 1 78.44 364 TYR A C 1
ATOM 2882 O O . TYR A 1 364 ? -1.667 -8.898 6.367 1 78.44 364 TYR A O 1
ATOM 2890 N N . SER A 1 365 ? -0.526 -7.91 7.996 1 82 365 SER A N 1
ATOM 2891 C CA . SER A 1 365 ? -1.132 -6.621 7.676 1 82 365 SER A CA 1
ATOM 2892 C C . SER A 1 365 ? -0.399 -5.934 6.527 1 82 365 SER A C 1
ATOM 2894 O O . SER A 1 365 ? 0.765 -5.555 6.668 1 82 365 SER A O 1
ATOM 2896 N N . THR A 1 366 ? -1.015 -5.797 5.418 1 79.19 366 THR A N 1
ATOM 2897 C CA . THR A 1 366 ? -0.281 -5.434 4.215 1 79.19 366 THR A CA 1
ATOM 2898 C C . THR A 1 366 ? -0.792 -4.109 3.648 1 79.19 366 THR A C 1
ATOM 2900 O O . THR A 1 366 ? -0.472 -3.748 2.514 1 79.19 366 THR A O 1
ATOM 2903 N N . SER A 1 367 ? -1.655 -3.461 4.332 1 85.81 367 SER A N 1
ATOM 2904 C CA . SER A 1 367 ? -2.242 -2.281 3.707 1 85.81 367 SER A CA 1
ATOM 2905 C C . SER A 1 367 ? -2.5 -1.183 4.734 1 85.81 367 SER A C 1
ATOM 2907 O O . SER A 1 367 ? -2.373 -1.409 5.938 1 85.81 367 SER A O 1
ATOM 2909 N N . GLU A 1 368 ? -2.814 -0.04 4.137 1 88.44 368 GLU A N 1
ATOM 2910 C CA . GLU A 1 368 ? -3.398 1.016 4.957 1 88.44 368 GLU A CA 1
ATOM 2911 C C . GLU A 1 368 ? -4.672 0.537 5.645 1 88.44 368 GLU A C 1
ATOM 2913 O O . GLU A 1 368 ? -5.332 -0.39 5.168 1 88.44 368 GLU A O 1
ATOM 2918 N N . SER A 1 369 ? -4.898 1.075 6.738 1 89.44 369 SER A N 1
ATOM 2919 C CA . SER A 1 369 ? -6.035 0.619 7.527 1 89.44 369 SER A CA 1
ATOM 2920 C C . SER A 1 369 ? -7.242 1.533 7.34 1 89.44 369 SER A C 1
ATOM 2922 O O . SER A 1 369 ? -7.094 2.689 6.938 1 89.44 369 SER A O 1
ATOM 2924 N N . VAL A 1 370 ? -8.445 1.004 7.594 1 90.81 370 VAL A N 1
ATOM 2925 C CA . VAL A 1 370 ? -9.719 1.7 7.441 1 90.81 370 VAL A CA 1
ATOM 2926 C C . VAL A 1 370 ? -10.562 1.512 8.703 1 90.81 370 VAL A C 1
ATOM 2928 O O . VAL A 1 370 ? -10.664 0.402 9.234 1 90.81 370 VAL A O 1
ATOM 2931 N N . PHE A 1 371 ? -11.156 2.572 9.18 1 89 371 PHE A N 1
ATOM 2932 C CA . PHE A 1 371 ? -12.156 2.477 10.242 1 89 371 PHE A CA 1
ATOM 2933 C C . PHE A 1 371 ? -13.508 2.059 9.672 1 89 371 PHE A C 1
ATOM 2935 O O . PHE A 1 371 ? -13.977 2.623 8.68 1 89 371 PHE A O 1
ATOM 2942 N N . ILE A 1 372 ? -14.031 1.11 10.258 1 92.94 372 ILE A N 1
ATOM 2943 C CA . ILE A 1 372 ? -15.398 0.714 9.93 1 92.94 372 ILE A CA 1
ATOM 2944 C C . ILE A 1 372 ? -16.328 1.087 11.078 1 92.94 372 ILE A C 1
ATOM 2946 O O . ILE A 1 372 ? -16.141 0.655 12.219 1 92.94 372 ILE A O 1
ATOM 2950 N N . VAL A 1 373 ? -17.312 1.886 10.781 1 89.94 373 VAL A N 1
ATOM 2951 C CA . VAL A 1 373 ? -18.281 2.318 11.773 1 89.94 373 VAL A CA 1
ATOM 2952 C C . VAL A 1 373 ? -19.70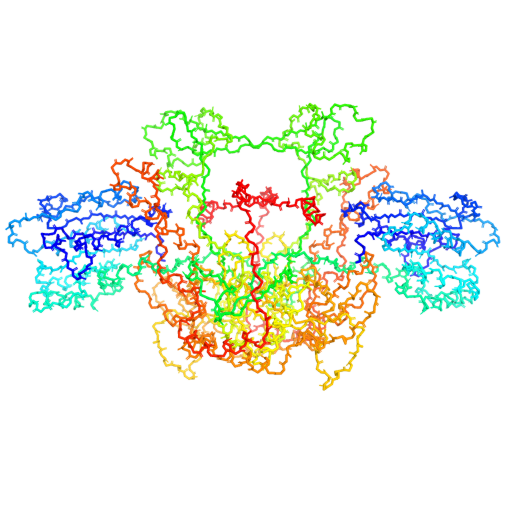3 2.061 11.242 1 89.94 373 VAL A C 1
ATOM 2954 O O . VAL A 1 373 ? -19.891 1.861 10.047 1 89.94 373 VAL A O 1
ATOM 2957 N N . GLY A 1 374 ? -20.625 1.961 12.195 1 89.38 374 GLY A N 1
ATOM 2958 C CA . GLY A 1 374 ? -22 1.895 11.75 1 89.38 374 GLY A CA 1
ATOM 2959 C C . GLY A 1 374 ? -22.438 3.115 10.953 1 89.38 374 GLY A C 1
ATOM 2960 O O . GLY A 1 374 ? -21.875 4.199 11.125 1 89.38 374 GLY A O 1
ATOM 2961 N N . LYS A 1 375 ? -23.359 2.852 10.078 1 86.88 375 LYS A N 1
ATOM 2962 C CA . LYS A 1 375 ? -23.875 3.99 9.32 1 86.88 375 LYS A CA 1
ATOM 2963 C C . LYS A 1 375 ? -24.328 5.109 10.258 1 86.88 375 LYS A C 1
ATOM 2965 O O . LYS A 1 375 ? -25.172 4.895 11.125 1 86.88 375 LYS A O 1
ATOM 2970 N N . LYS A 1 376 ? -23.797 6.234 10.07 1 74.06 376 LYS A N 1
ATOM 2971 C CA . LYS A 1 376 ? -23.953 7.379 10.969 1 74.06 376 LYS A CA 1
ATOM 2972 C C . LYS A 1 376 ? -25.422 7.742 11.133 1 74.06 376 LYS A C 1
ATOM 2974 O O . LYS A 1 376 ? -25.859 8.141 12.227 1 74.06 376 LYS A O 1
ATOM 2979 N N . SER A 1 377 ? -26.188 7.559 10.18 1 74.44 377 SER A N 1
ATOM 2980 C CA . SER A 1 377 ? -27.578 8 10.188 1 74.44 377 SER A CA 1
ATOM 2981 C C . SER A 1 377 ? -28.5 6.926 10.766 1 74.44 377 SER A C 1
ATOM 2983 O O . SER A 1 377 ? -29.703 7.125 10.883 1 74.44 377 SER A O 1
ATOM 2985 N N . SER A 1 378 ? -27.859 5.828 11.172 1 80.81 378 SER A N 1
ATOM 2986 C CA . SER A 1 378 ? -28.688 4.711 11.617 1 80.81 378 SER A CA 1
ATOM 2987 C C . SER A 1 378 ? -28.281 4.238 13.008 1 80.81 378 SER A C 1
ATOM 2989 O O . SER A 1 378 ? -27.219 3.623 13.172 1 80.81 378 SER A O 1
ATOM 2991 N N . GLU A 1 379 ? -29.156 4.43 13.867 1 78.44 379 GLU A N 1
ATOM 2992 C CA . GLU A 1 379 ? -28.906 3.996 15.234 1 78.44 379 GLU A CA 1
ATOM 2993 C C . GLU A 1 379 ? -28.828 2.475 15.328 1 78.44 379 GLU A C 1
ATOM 2995 O O . GLU A 1 379 ? -28.016 1.927 16.078 1 78.44 379 GLU A O 1
ATOM 3000 N N . LYS A 1 380 ? -29.719 1.892 14.594 1 81.56 380 LYS A N 1
ATOM 3001 C CA . LYS A 1 380 ? -29.766 0.433 14.617 1 81.56 380 LYS A CA 1
ATOM 3002 C C . LYS A 1 380 ? -28.469 -0.178 14.125 1 81.56 380 LYS A C 1
ATOM 3004 O O . LYS A 1 380 ? -27.953 -1.135 14.711 1 81.56 380 LYS A O 1
ATOM 3009 N N . ASP A 1 381 ? -28 0.374 13.07 1 87.19 381 ASP A N 1
ATOM 3010 C CA . ASP A 1 381 ? -26.766 -0.128 12.5 1 87.19 381 ASP A CA 1
ATOM 3011 C C . ASP A 1 381 ? -25.578 0.104 13.445 1 87.19 381 ASP A C 1
ATOM 3013 O O . ASP A 1 381 ? -24.734 -0.768 13.609 1 87.19 381 ASP A O 1
ATOM 3017 N N . THR A 1 382 ? -25.578 1.175 14.109 1 85.12 382 THR A N 1
ATOM 3018 C CA . THR A 1 382 ? -24.516 1.507 15.062 1 85.12 382 THR A CA 1
ATOM 3019 C C . THR A 1 382 ? -24.578 0.579 16.266 1 85.12 382 THR A C 1
ATOM 3021 O O . THR A 1 382 ? -23.531 0.121 16.75 1 85.12 382 THR A O 1
ATOM 3024 N N . ARG A 1 383 ? -25.703 0.277 16.672 1 84.25 383 ARG A N 1
ATOM 3025 C CA . ARG A 1 383 ? -25.891 -0.618 17.797 1 84.25 383 ARG A CA 1
ATOM 3026 C C . ARG A 1 383 ? -25.422 -2.031 17.469 1 84.25 383 ARG A C 1
ATOM 3028 O O . ARG A 1 383 ? -24.781 -2.689 18.281 1 84.25 383 ARG A O 1
ATOM 3035 N N . ALA A 1 384 ? -25.844 -2.432 16.312 1 86.56 384 ALA A N 1
ATOM 3036 C CA . ALA A 1 384 ? -25.453 -3.773 15.883 1 86.56 384 ALA A CA 1
ATOM 3037 C C . ALA A 1 384 ? -23.938 -3.914 15.828 1 86.56 384 ALA A C 1
ATOM 3039 O O . ALA A 1 384 ? -23.375 -4.883 16.344 1 86.56 384 ALA A O 1
ATOM 3040 N N . LEU A 1 385 ? -23.312 -2.955 15.258 1 91.31 385 LEU A N 1
ATOM 3041 C CA . LEU A 1 385 ? -21.859 -3.006 15.172 1 91.31 385 LEU A CA 1
ATOM 3042 C C . LEU A 1 385 ? -21.219 -2.928 16.562 1 91.31 385 LEU A C 1
ATOM 3044 O O . LEU A 1 385 ? -20.234 -3.6 16.828 1 91.31 385 LEU A O 1
ATOM 3048 N N . ALA A 1 386 ? -21.797 -2.096 17.359 1 87.38 386 ALA A N 1
ATOM 3049 C CA . ALA A 1 386 ? -21.281 -1.961 18.734 1 87.38 386 ALA A CA 1
ATOM 3050 C C . ALA A 1 386 ? -21.297 -3.305 19.453 1 87.38 386 ALA A C 1
ATOM 3052 O O . ALA A 1 386 ? -20.328 -3.645 20.141 1 87.38 386 ALA A O 1
ATOM 3053 N N . GLY A 1 387 ? -22.375 -3.998 19.281 1 87.25 387 GLY A N 1
ATOM 3054 C CA . GLY A 1 387 ? -22.438 -5.324 19.875 1 87.25 387 GLY A CA 1
ATOM 3055 C C . GLY A 1 387 ? -21.344 -6.246 19.375 1 87.25 387 GLY A C 1
ATOM 3056 O O . GLY A 1 387 ? -20.766 -7 20.172 1 87.25 387 GLY A O 1
ATOM 3057 N N . PHE A 1 388 ? -21.109 -6.199 18.109 1 92.12 388 PHE A N 1
ATOM 3058 C CA . PHE A 1 388 ? -20.078 -7.023 17.516 1 92.12 388 PHE A CA 1
ATOM 3059 C C . PHE A 1 388 ? -18.703 -6.637 18.047 1 92.12 388 PHE A C 1
ATOM 3061 O O . PHE A 1 388 ? -17.906 -7.504 18.422 1 92.12 388 PHE A O 1
ATOM 3068 N N . VAL A 1 389 ? -18.438 -5.371 18.141 1 92.44 389 VAL A N 1
ATOM 3069 C CA . VAL A 1 389 ? -17.156 -4.844 18.594 1 92.44 389 VAL A CA 1
ATOM 3070 C C . VAL A 1 389 ? -16.938 -5.211 20.062 1 92.44 389 VAL A C 1
ATOM 3072 O O . VAL A 1 389 ? -15.875 -5.711 20.438 1 92.44 389 VAL A O 1
ATOM 3075 N N . ASP A 1 390 ? -17.891 -4.988 20.844 1 88.75 390 ASP A N 1
ATOM 3076 C CA . ASP A 1 390 ? -17.797 -5.297 22.266 1 88.75 390 ASP A CA 1
ATOM 3077 C C . ASP A 1 390 ? -17.531 -6.781 22.484 1 88.75 390 ASP A C 1
ATOM 3079 O O . ASP A 1 390 ? -16.703 -7.148 23.344 1 88.75 390 ASP A O 1
ATOM 3083 N N . SER A 1 391 ? -18.219 -7.562 21.719 1 90.69 391 SER A N 1
ATOM 3084 C CA . SER A 1 391 ? -18.062 -9.008 21.859 1 90.69 391 SER A CA 1
ATOM 3085 C C . SER A 1 391 ? -16.656 -9.445 21.484 1 90.69 391 SER A C 1
ATOM 3087 O O . SER A 1 391 ? -16.031 -10.25 22.172 1 90.69 391 SER A O 1
ATOM 3089 N N . LEU A 1 392 ? -16.156 -8.969 20.375 1 92.38 392 LEU A N 1
ATOM 3090 C CA . LEU A 1 392 ? -14.789 -9.289 19.953 1 92.38 392 LEU A CA 1
ATOM 3091 C C . LEU A 1 392 ? -13.781 -8.875 21.016 1 92.38 392 LEU A C 1
ATOM 3093 O O . LEU A 1 392 ? -12.836 -9.609 21.312 1 92.38 392 LEU A O 1
ATOM 3097 N N . THR A 1 393 ? -13.992 -7.684 21.547 1 88.88 393 THR A N 1
ATOM 3098 C CA . THR A 1 393 ? -13.078 -7.141 22.547 1 88.88 393 THR A CA 1
ATOM 3099 C C . THR A 1 393 ? -13.094 -7.992 23.812 1 88.88 393 THR A C 1
ATOM 3101 O O . THR A 1 393 ? -12.031 -8.344 24.344 1 88.88 393 THR A O 1
ATOM 3104 N N . GLU A 1 394 ? -14.227 -8.32 24.266 1 87.19 394 GLU A N 1
ATOM 3105 C CA . GLU A 1 394 ? -14.367 -9.102 25.5 1 87.19 394 GLU A CA 1
ATOM 3106 C C . GLU A 1 394 ? -13.734 -10.484 25.344 1 87.19 394 GLU A C 1
ATOM 3108 O O . GLU A 1 394 ? -13.156 -11.016 26.297 1 87.19 394 GLU A O 1
ATOM 3113 N N . LEU A 1 395 ? -13.812 -11 24.156 1 90.31 395 LEU A N 1
ATOM 3114 C CA . LEU A 1 395 ? -13.328 -12.359 23.922 1 90.31 395 LEU A CA 1
ATOM 3115 C C . LEU A 1 395 ? -11.898 -12.344 23.406 1 90.31 395 LEU A C 1
ATOM 3117 O O . LEU A 1 395 ? -11.297 -13.398 23.188 1 90.31 395 LEU A O 1
ATOM 3121 N N . ASP A 1 396 ? -11.289 -11.188 23.156 1 88.56 396 ASP A N 1
ATOM 3122 C CA . ASP A 1 396 ? -9.93 -11.008 22.656 1 88.56 396 ASP A CA 1
ATOM 3123 C C . ASP A 1 396 ? -9.758 -11.703 21.297 1 88.56 396 ASP A C 1
ATOM 3125 O O . ASP A 1 396 ? -8.82 -12.477 21.109 1 88.56 396 ASP A O 1
ATOM 3129 N N . LEU A 1 397 ? -10.734 -11.398 20.453 1 90.88 397 LEU A N 1
ATOM 3130 C CA . LEU A 1 397 ? -10.742 -12.031 19.125 1 90.88 397 LEU A CA 1
ATOM 3131 C C . LEU A 1 397 ? -10.703 -10.977 18.031 1 90.88 397 LEU A C 1
ATOM 3133 O O . LEU A 1 397 ? -11.086 -9.828 18.234 1 90.88 397 LEU A O 1
ATOM 3137 N N . PHE A 1 398 ? -10.148 -11.375 16.891 1 91.25 398 PHE A N 1
ATOM 3138 C CA . PHE A 1 398 ? -10.258 -10.648 15.625 1 91.25 398 PHE A CA 1
ATOM 3139 C C . PHE A 1 398 ? -11.195 -11.375 14.664 1 91.25 398 PHE A C 1
ATOM 3141 O O . PHE A 1 398 ? -11.367 -12.594 14.758 1 91.25 398 PHE A O 1
ATOM 3148 N N . ALA A 1 399 ? -11.797 -10.609 13.82 1 93.88 399 ALA A N 1
ATOM 3149 C CA . ALA A 1 399 ? -12.656 -11.219 12.812 1 93.88 399 ALA A CA 1
ATOM 3150 C C . ALA A 1 399 ? -11.984 -11.234 11.445 1 93.88 399 ALA A C 1
ATOM 3152 O O . ALA A 1 399 ? -11.312 -10.273 11.07 1 93.88 399 ALA A O 1
ATOM 3153 N N . ILE A 1 400 ? -12.102 -12.305 10.75 1 91.12 400 ILE A N 1
ATOM 3154 C CA . ILE A 1 400 ? -11.68 -12.43 9.359 1 91.12 400 ILE A CA 1
ATOM 3155 C C . ILE A 1 400 ? -12.891 -12.281 8.438 1 91.12 400 ILE A C 1
ATOM 3157 O O . ILE A 1 400 ? -13.953 -12.844 8.711 1 91.12 400 ILE A O 1
ATOM 3161 N N . ALA A 1 401 ? -12.711 -11.5 7.387 1 93.62 401 ALA A N 1
ATOM 3162 C CA . ALA A 1 401 ? -13.883 -11.227 6.559 1 93.62 401 ALA A CA 1
ATOM 3163 C C . ALA A 1 401 ? -13.5 -11.094 5.086 1 93.62 401 ALA A C 1
ATOM 3165 O O . ALA A 1 401 ? -12.336 -10.844 4.766 1 93.62 401 ALA A O 1
ATOM 3166 N N . ARG A 1 402 ? -14.477 -11.383 4.254 1 91.62 402 ARG A N 1
ATOM 3167 C CA . ARG A 1 402 ? -14.445 -11.031 2.84 1 91.62 402 ARG A CA 1
ATOM 3168 C C . ARG A 1 402 ? -14.875 -9.578 2.631 1 91.62 402 ARG A C 1
ATOM 3170 O O . ARG A 1 402 ? -15.906 -9.148 3.146 1 91.62 402 ARG A O 1
ATOM 3177 N N . TYR A 1 403 ? -14.109 -8.82 1.899 1 94.19 403 TYR A N 1
ATOM 3178 C CA . TYR A 1 403 ? -14.352 -7.391 1.759 1 94.19 403 TYR A CA 1
ATOM 3179 C C . TYR A 1 403 ? -14.336 -6.977 0.292 1 94.19 403 TYR A C 1
ATOM 3181 O O . TYR A 1 403 ? -13.398 -7.305 -0.442 1 94.19 403 TYR A O 1
ATOM 3189 N N . VAL A 1 404 ? -15.375 -6.355 -0.181 1 92.88 404 VAL A N 1
ATOM 3190 C CA . VAL A 1 404 ? -15.477 -5.703 -1.48 1 92.88 404 VAL A CA 1
ATOM 3191 C C . VAL A 1 404 ? -15.742 -4.211 -1.289 1 92.88 404 VAL A C 1
ATOM 3193 O O . VAL A 1 404 ? -16.812 -3.826 -0.791 1 92.88 404 VAL A O 1
ATOM 3196 N N . GLN A 1 405 ? -14.859 -3.414 -1.683 1 94.12 405 GLN A N 1
ATOM 3197 C CA . GLN A 1 405 ? -14.906 -1.989 -1.375 1 94.12 405 GLN A CA 1
ATOM 3198 C C . GLN A 1 405 ? -15.906 -1.267 -2.275 1 94.12 405 GLN A C 1
ATOM 3200 O O . GLN A 1 405 ? -16.672 -0.42 -1.81 1 94.12 405 GLN A O 1
ATOM 3205 N N . LYS A 1 406 ? -15.836 -1.54 -3.623 1 91.69 406 LYS A N 1
ATOM 3206 C CA . LYS A 1 406 ? -16.688 -0.926 -4.645 1 91.69 406 LYS A CA 1
ATOM 3207 C C . LYS A 1 406 ? -17.328 -1.985 -5.535 1 91.69 406 LYS A C 1
ATOM 3209 O O . LYS A 1 406 ? -16.859 -3.127 -5.582 1 91.69 406 LYS A O 1
ATOM 3214 N N . PRO A 1 407 ? -18.312 -1.564 -6.141 1 87.06 407 PRO A N 1
ATOM 3215 C CA . PRO A 1 407 ? -18.922 -2.543 -7.043 1 87.06 407 PRO A CA 1
ATOM 3216 C C . PRO A 1 407 ? -17.953 -3.066 -8.094 1 87.06 407 PRO A C 1
ATOM 3218 O O . PRO A 1 407 ? -17.203 -2.287 -8.688 1 87.06 407 PRO A O 1
ATOM 3221 N N . ASN A 1 408 ? -17.953 -4.359 -8.203 1 82.31 408 ASN A N 1
ATOM 3222 C CA . ASN A 1 408 ? -17.156 -5.059 -9.211 1 82.31 408 ASN A CA 1
ATOM 3223 C C . ASN A 1 408 ? -15.656 -4.848 -8.992 1 82.31 408 ASN A C 1
ATOM 3225 O O . ASN A 1 408 ? -14.883 -4.816 -9.945 1 82.31 408 ASN A O 1
ATOM 3229 N N . SER A 1 409 ? -15.383 -4.605 -7.789 1 85.88 409 SER A N 1
ATOM 3230 C CA . SER A 1 409 ? -13.961 -4.5 -7.453 1 85.88 409 SER A CA 1
ATOM 3231 C C . SER A 1 409 ? -13.438 -5.809 -6.879 1 85.88 409 SER A C 1
ATOM 3233 O O . SER A 1 409 ? -14.172 -6.785 -6.762 1 85.88 409 SER A O 1
ATOM 3235 N N . GLU A 1 410 ? -12.211 -5.844 -6.609 1 85.56 410 GLU A N 1
ATOM 3236 C CA . GLU A 1 410 ? -11.516 -7.031 -6.129 1 85.56 410 GLU A CA 1
ATOM 3237 C C . GLU A 1 410 ? -12.086 -7.5 -4.793 1 85.56 410 GLU A C 1
ATOM 3239 O O . GLU A 1 410 ? -12.406 -6.684 -3.928 1 85.56 410 GLU A O 1
ATOM 3244 N N . VAL A 1 411 ? -12.242 -8.812 -4.73 1 88.5 411 VAL A N 1
ATOM 3245 C CA . VAL A 1 411 ? -12.531 -9.43 -3.439 1 88.5 411 VAL A CA 1
ATOM 3246 C C . VAL A 1 411 ? -11.258 -9.484 -2.596 1 88.5 411 VAL A C 1
ATOM 3248 O O . VAL A 1 411 ? -10.227 -9.977 -3.051 1 88.5 411 VAL A O 1
ATOM 3251 N N . GLN A 1 412 ? -11.398 -8.992 -1.413 1 91.19 412 GLN A N 1
ATOM 3252 C CA . GLN A 1 412 ? -10.266 -9.008 -0.498 1 91.19 412 GLN A CA 1
ATOM 3253 C C . GLN A 1 412 ? -10.578 -9.82 0.755 1 91.19 412 GLN A C 1
ATOM 3255 O O . GLN A 1 412 ? -11.742 -9.938 1.15 1 91.19 412 GLN A O 1
ATOM 3260 N N . MET A 1 413 ? -9.492 -10.367 1.273 1 90.44 413 MET A N 1
ATOM 3261 C CA . MET A 1 413 ? -9.578 -10.875 2.641 1 90.44 413 MET A CA 1
ATOM 3262 C C . MET A 1 413 ? -9 -9.867 3.629 1 90.44 413 MET A C 1
ATOM 3264 O O . MET A 1 413 ? -7.965 -9.25 3.359 1 90.44 413 MET A O 1
ATOM 3268 N N . VAL A 1 414 ? -9.758 -9.711 4.723 1 93.31 414 VAL A N 1
ATOM 3269 C CA . VAL A 1 414 ? -9.344 -8.672 5.652 1 93.31 414 VAL A CA 1
ATOM 3270 C C . VAL A 1 414 ? -9.477 -9.172 7.09 1 93.31 414 VAL A C 1
ATOM 3272 O O . VAL A 1 414 ? -10.156 -10.172 7.344 1 93.31 414 VAL A O 1
ATOM 3275 N N . VAL A 1 415 ? -8.766 -8.531 7.957 1 92.69 415 VAL A N 1
ATOM 3276 C CA . VAL A 1 415 ? -8.961 -8.719 9.391 1 92.69 415 VAL A CA 1
ATOM 3277 C C . VAL A 1 415 ? -9.656 -7.488 9.984 1 92.69 415 VAL A C 1
ATOM 3279 O O . VAL A 1 415 ? -9.367 -6.355 9.594 1 92.69 415 VAL A O 1
ATOM 3282 N N . LEU A 1 416 ? -10.586 -7.738 10.836 1 95.5 416 LEU A N 1
ATOM 3283 C CA . LEU A 1 416 ? -11.305 -6.691 11.562 1 95.5 416 LEU A CA 1
ATOM 3284 C C . LEU A 1 416 ? -10.898 -6.68 13.039 1 95.5 416 LEU A C 1
ATOM 3286 O O . LEU A 1 416 ? -11.156 -7.645 13.766 1 95.5 416 LEU A O 1
ATOM 3290 N N . ILE A 1 417 ? -10.328 -5.605 13.438 1 92.19 417 ILE A N 1
ATOM 3291 C CA . ILE A 1 417 ? -9.82 -5.445 14.797 1 92.19 417 ILE A CA 1
ATOM 3292 C C . ILE A 1 417 ? -10.695 -4.453 15.562 1 92.19 417 ILE A C 1
ATOM 3294 O O . ILE A 1 417 ? -10.852 -3.307 15.141 1 92.19 417 ILE A O 1
ATOM 3298 N N . PRO A 1 418 ? -11.297 -4.887 16.656 1 91.62 418 PRO A N 1
ATOM 3299 C CA . PRO A 1 418 ? -12.141 -3.965 17.422 1 91.62 418 PRO A CA 1
ATOM 3300 C C . PRO A 1 418 ? -11.344 -2.852 18.094 1 91.62 418 PRO A C 1
ATOM 3302 O O . PRO A 1 418 ? -10.242 -3.094 18.594 1 91.62 418 PRO A O 1
ATOM 3305 N N . VAL A 1 419 ? -11.914 -1.677 18.047 1 85.38 419 VAL A N 1
ATOM 3306 C CA . VAL A 1 419 ? -11.266 -0.529 18.672 1 85.38 419 VAL A CA 1
ATOM 3307 C C . VAL A 1 419 ? -12.32 0.42 19.234 1 85.38 419 VAL A C 1
ATOM 3309 O O . VAL A 1 419 ? -13.445 0.468 18.75 1 85.38 419 VAL A O 1
ATOM 3312 N N . TYR A 1 420 ? -11.961 1.11 20.297 1 79.94 420 TYR A N 1
ATOM 3313 C CA . TYR A 1 420 ? -12.781 2.184 20.844 1 79.94 420 TYR A CA 1
ATOM 3314 C C . TYR A 1 420 ? -12.172 3.547 20.531 1 79.94 420 TYR A C 1
ATOM 3316 O O . TYR A 1 420 ? -11.008 3.803 20.859 1 79.94 420 TYR A O 1
ATOM 3324 N N . ILE A 1 421 ? -12.883 4.32 19.844 1 75.38 421 ILE A N 1
ATOM 3325 C CA . ILE A 1 421 ? -12.43 5.672 19.531 1 75.38 421 ILE A CA 1
ATOM 3326 C C . ILE A 1 421 ? -12.961 6.652 20.562 1 75.38 421 ILE A C 1
ATOM 3328 O O . ILE A 1 421 ? -14.18 6.746 20.781 1 75.38 421 ILE A O 1
ATOM 3332 N N . LYS A 1 422 ? -12 7.238 21.328 1 61.88 422 LYS A N 1
ATOM 3333 C CA . LYS A 1 422 ? -12.391 8.156 22.406 1 61.88 422 LYS A CA 1
ATOM 3334 C C . LYS A 1 422 ? -12.859 9.492 21.844 1 61.88 422 LYS A C 1
ATOM 3336 O O . LYS A 1 422 ? -12.305 9.977 20.844 1 61.88 422 LYS A O 1
ATOM 3341 N N . LYS A 1 423 ? -13.977 9.914 22.375 1 54.81 423 LYS A N 1
ATOM 3342 C CA . LYS A 1 423 ? -14.43 11.266 22.047 1 54.81 423 LYS A CA 1
ATOM 3343 C C . LYS A 1 423 ? -13.461 12.312 22.578 1 54.81 423 LYS A C 1
ATOM 3345 O O . LYS A 1 423 ? -12.812 12.094 23.609 1 54.81 423 LYS A O 1
ATOM 3350 N N . ASN A 1 424 ? -13.008 13.305 22.031 1 47.22 424 ASN A N 1
ATOM 3351 C CA . ASN A 1 424 ? -12.203 14.43 22.484 1 47.22 424 ASN A CA 1
ATOM 3352 C C . ASN A 1 424 ? -12.508 14.797 23.938 1 47.22 424 ASN A C 1
ATOM 3354 O O . ASN A 1 424 ? -12.352 15.953 24.328 1 47.22 424 ASN A O 1
ATOM 3358 N N . ASP A 1 425 ? -13.203 14.148 24.953 1 40.25 425 ASP A N 1
ATOM 3359 C CA . ASP A 1 425 ? -13.203 15.039 26.109 1 40.25 425 ASP A CA 1
ATOM 3360 C C . ASP A 1 425 ? -11.781 15.328 26.594 1 40.25 425 ASP A C 1
ATOM 3362 O O . ASP A 1 425 ? -10.867 14.547 26.328 1 40.25 425 ASP A O 1
ATOM 3366 N N . GLY A 1 426 ? -11.305 16.594 27.297 1 33.97 426 GLY A N 1
ATOM 3367 C CA . GLY A 1 426 ? -10.273 16.875 28.281 1 33.97 426 GLY A CA 1
ATOM 3368 C C . GLY A 1 426 ? -9.75 15.617 28.969 1 33.97 426 GLY A C 1
ATOM 3369 O O . GLY A 1 426 ? -10.406 14.57 28.953 1 33.97 426 GLY A O 1
ATOM 3370 N N . ALA A 1 427 ? -8.352 15.609 29.141 1 28.83 427 ALA A N 1
ATOM 3371 C CA . ALA A 1 427 ? -7.543 14.648 29.875 1 28.83 427 ALA A CA 1
ATOM 3372 C C . ALA A 1 427 ? -8.281 14.141 31.109 1 28.83 427 ALA A C 1
ATOM 3374 O O . ALA A 1 427 ? -8.383 14.844 32.125 1 28.83 427 ALA A O 1
ATOM 3375 N N . SER A 1 428 ? -9.516 13.773 31.266 1 30.28 428 SER A N 1
ATOM 3376 C CA . SER A 1 428 ? -9.672 13.281 32.625 1 30.28 428 SER A CA 1
ATOM 3377 C C . SER A 1 428 ? -8.75 12.102 32.906 1 30.28 428 SER A C 1
ATOM 3379 O O . SER A 1 428 ? -8.664 11.18 32.094 1 30.28 428 SER A O 1
ATOM 3381 N N . THR A 1 429 ? -7.539 12.391 33.594 1 27.64 429 THR A N 1
ATOM 3382 C CA . THR A 1 429 ? -6.527 11.508 34.156 1 27.64 429 THR A CA 1
ATOM 3383 C C . THR A 1 429 ? -7.156 10.211 34.656 1 27.64 429 THR A C 1
ATOM 3385 O O . THR A 1 429 ? -6.449 9.289 35.062 1 27.64 429 THR A O 1
ATOM 3388 N N . LYS A 1 430 ? -8.305 10.336 35.438 1 28.88 430 LYS A N 1
ATOM 3389 C CA . LYS A 1 430 ? -8.625 9.211 36.312 1 28.88 430 LYS A CA 1
ATOM 3390 C C . LYS A 1 430 ? -9.234 8.055 35.531 1 28.88 430 LYS A C 1
ATOM 3392 O O . LYS A 1 430 ? -10.141 8.266 34.719 1 28.88 430 LYS A O 1
ATOM 3397 N N . ARG A 1 431 ? -8.453 7.043 35.406 1 32.84 431 ARG A N 1
ATOM 3398 C CA . ARG A 1 431 ? -8.977 5.738 35 1 32.84 431 ARG A CA 1
ATOM 3399 C C . ARG A 1 431 ? -10.344 5.488 35.656 1 32.84 431 ARG A C 1
ATOM 3401 O O . ARG A 1 431 ? -10.445 5.332 36.875 1 32.84 431 ARG A O 1
ATOM 3408 N N . LYS A 1 432 ? -11.477 6.207 35.406 1 31.84 432 LYS A N 1
ATOM 3409 C CA . LYS A 1 432 ? -12.461 5.648 36.312 1 31.84 432 LYS A CA 1
ATOM 3410 C C . LYS A 1 432 ? -12.523 4.129 36.188 1 31.84 432 LYS A C 1
ATOM 3412 O O . LYS A 1 432 ? -12.625 3.594 35.094 1 31.84 432 LYS A O 1
ATOM 3417 N N . ALA A 1 433 ? -12.016 3.498 37.094 1 31.59 433 ALA A N 1
ATOM 3418 C CA . ALA A 1 433 ? -12.094 2.055 37.312 1 31.59 433 ALA A CA 1
ATOM 3419 C C . ALA A 1 433 ? -13.297 1.456 36.562 1 31.59 433 ALA A C 1
ATOM 3421 O O . ALA A 1 433 ? -13.18 0.42 35.906 1 31.59 433 ALA A O 1
ATOM 3422 N N . GLU A 1 434 ? -14.523 1.489 37.062 1 33.81 434 GLU A N 1
ATOM 3423 C CA . GLU A 1 434 ? -15.836 0.861 36.969 1 33.81 434 GLU A CA 1
ATOM 3424 C C . GLU A 1 434 ? -16.641 1.451 35.812 1 33.81 434 GLU A C 1
ATOM 3426 O O . GLU A 1 434 ? -17.781 1.052 35.562 1 33.81 434 GLU A O 1
ATOM 3431 N N . ASP A 1 435 ? -16.547 2.826 35.406 1 38.34 435 ASP A N 1
ATOM 3432 C CA . ASP A 1 435 ? -17.531 3.389 34.469 1 38.34 435 ASP A CA 1
ATOM 3433 C C . ASP A 1 435 ? -17.312 2.877 33.062 1 38.34 435 ASP A C 1
ATOM 3435 O O . ASP A 1 435 ? -16.203 3 32.5 1 38.34 435 ASP A O 1
ATOM 3439 N N . GLU A 1 436 ? -18.047 2.004 32.5 1 45.19 436 GLU A N 1
ATOM 3440 C CA . GLU A 1 436 ? -18.391 1.364 31.234 1 45.19 436 GLU A CA 1
ATOM 3441 C C . GLU A 1 436 ? -18.188 2.318 30.062 1 45.19 436 GLU A C 1
ATOM 3443 O O . GLU A 1 436 ? -18.656 3.463 30.094 1 45.19 436 GLU A O 1
ATOM 3448 N N . ASN A 1 437 ? -17.016 2.365 29.266 1 53.41 437 ASN A N 1
ATOM 3449 C CA . ASN A 1 437 ? -16.609 2.842 27.938 1 53.41 437 ASN A CA 1
ATOM 3450 C C . ASN A 1 437 ? -17.828 3.096 27.047 1 53.41 437 ASN A C 1
ATOM 3452 O O . ASN A 1 437 ? -17.734 2.99 25.828 1 53.41 437 ASN A O 1
ATOM 3456 N N . LEU A 1 438 ? -18.891 3.439 27.609 1 56.75 438 LEU A N 1
ATOM 3457 C CA . LEU A 1 438 ? -20.156 3.465 26.891 1 56.75 438 LEU A CA 1
ATOM 3458 C C . LEU A 1 438 ? -20.203 4.629 25.906 1 56.75 438 LEU A C 1
ATOM 3460 O O . LEU A 1 438 ? -20.953 4.594 24.922 1 56.75 438 LEU A O 1
ATOM 3464 N N . GLU A 1 439 ? -19.203 5.695 26.125 1 62.69 439 GLU A N 1
ATOM 3465 C CA . GLU A 1 439 ? -19.328 6.852 25.234 1 62.69 439 GLU A CA 1
ATOM 3466 C C . GLU A 1 439 ? -18.391 6.734 24.047 1 62.69 439 GLU A C 1
ATOM 3468 O O . GLU A 1 439 ? -18.531 7.457 23.047 1 62.69 439 GLU A O 1
ATOM 3473 N N . ASP A 1 440 ? -17.562 5.805 24.094 1 72.88 440 ASP A N 1
ATOM 3474 C CA . ASP A 1 440 ? -16.594 5.664 23.016 1 72.88 440 ASP A CA 1
ATOM 3475 C C . ASP A 1 440 ? -17.234 5.09 21.766 1 72.88 440 ASP A C 1
ATOM 3477 O O . ASP A 1 440 ? -18.156 4.27 21.859 1 72.88 440 ASP A O 1
ATOM 3481 N N . ILE A 1 441 ? -16.812 5.609 20.734 1 78.75 441 ILE A N 1
ATOM 3482 C CA . ILE A 1 441 ? -17.297 5.094 19.469 1 78.75 441 ILE A CA 1
ATOM 3483 C C . ILE A 1 441 ? -16.688 3.713 19.203 1 78.75 441 ILE A C 1
ATOM 3485 O O . ILE A 1 441 ? -15.492 3.508 19.375 1 78.75 441 ILE A O 1
ATOM 3489 N N . ARG A 1 442 ? -17.609 2.789 18.984 1 85.38 442 ARG A N 1
ATOM 3490 C CA . ARG A 1 442 ? -17.172 1.444 18.641 1 85.38 442 ARG A CA 1
ATOM 3491 C C . ARG A 1 442 ? -16.875 1.337 17.141 1 85.38 442 ARG A C 1
ATOM 3493 O O . ARG A 1 442 ? -17.719 1.686 16.312 1 85.38 442 ARG A O 1
ATOM 3500 N N . ALA A 1 443 ? -15.68 0.944 16.828 1 88.75 443 ALA A N 1
ATOM 3501 C CA . ALA A 1 443 ? -15.289 0.8 15.422 1 88.75 443 ALA A CA 1
ATOM 3502 C C . ALA A 1 443 ? -14.422 -0.439 15.219 1 88.75 443 ALA A C 1
ATOM 3504 O O . ALA A 1 443 ? -14 -1.076 16.188 1 88.75 443 ALA A O 1
ATOM 3505 N N . LEU A 1 444 ? -14.305 -0.812 13.992 1 93.06 444 LEU A N 1
ATOM 3506 C CA . LEU A 1 444 ? -13.383 -1.858 13.578 1 93.06 444 LEU A CA 1
ATOM 3507 C C . LEU A 1 444 ? -12.281 -1.287 12.688 1 93.06 444 LEU A C 1
ATOM 3509 O O . LEU A 1 444 ? -12.539 -0.402 11.867 1 93.06 444 LEU A O 1
ATOM 3513 N N . ILE A 1 445 ? -11.141 -1.743 12.906 1 91.31 445 ILE A N 1
ATOM 3514 C CA . ILE A 1 445 ? -10.047 -1.434 11.984 1 91.31 445 ILE A CA 1
ATOM 3515 C C . ILE A 1 445 ? -9.906 -2.553 10.961 1 91.31 445 ILE A C 1
ATOM 3517 O O . ILE A 1 445 ? -9.727 -3.719 11.32 1 91.31 445 ILE A O 1
ATOM 3521 N N . LEU A 1 446 ? -10.016 -2.178 9.773 1 94.75 446 LEU A N 1
ATOM 3522 C CA . LEU A 1 446 ? -9.922 -3.117 8.664 1 94.75 446 LEU A CA 1
ATOM 3523 C C . LEU A 1 446 ? -8.555 -3.039 7.992 1 94.75 446 LEU A C 1
ATOM 3525 O O . LEU A 1 446 ? -8.109 -1.955 7.609 1 94.75 446 LEU A O 1
ATOM 3529 N N . THR A 1 447 ? -7.867 -4.137 7.879 1 92.19 447 THR A N 1
ATOM 3530 C CA . THR A 1 447 ? -6.605 -4.246 7.156 1 92.19 447 THR A CA 1
ATOM 3531 C C . THR A 1 447 ? -6.605 -5.477 6.254 1 92.19 447 THR A C 1
ATOM 3533 O O . THR A 1 447 ? -7.109 -6.535 6.637 1 92.19 447 THR A O 1
ATOM 3536 N N . ARG A 1 448 ? -5.996 -5.34 5.137 1 91.88 448 ARG A N 1
ATOM 3537 C CA . ARG A 1 448 ? -5.961 -6.418 4.152 1 91.88 448 ARG A CA 1
ATOM 3538 C C . ARG A 1 448 ? -5.02 -7.531 4.59 1 91.88 448 ARG A C 1
ATOM 3540 O O . ARG A 1 448 ? -3.932 -7.266 5.105 1 91.88 448 ARG A O 1
ATOM 3547 N N . LEU A 1 449 ? -5.484 -8.727 4.395 1 88.94 449 LEU A N 1
ATOM 3548 C CA . LEU A 1 449 ? -4.656 -9.914 4.586 1 88.94 449 LEU A CA 1
ATOM 3549 C C . LEU A 1 449 ? -4.121 -10.422 3.25 1 88.94 449 LEU A C 1
ATOM 3551 O O . LEU A 1 449 ? -4.816 -10.367 2.234 1 88.94 449 LEU A O 1
ATOM 3555 N N . PRO A 1 450 ? -2.936 -10.914 3.211 1 84.62 450 PRO A N 1
ATOM 3556 C CA . PRO A 1 450 ? -2.385 -11.422 1.956 1 84.62 450 PRO A CA 1
ATOM 3557 C C . PRO A 1 450 ? -3.033 -12.734 1.521 1 84.62 450 PRO A C 1
ATOM 3559 O O . PRO A 1 450 ? -3.322 -13.594 2.359 1 84.62 450 PRO A O 1
ATOM 3562 N N . PHE A 1 451 ? -3.32 -12.781 0.237 1 83.81 451 PHE A N 1
ATOM 3563 C CA . PHE A 1 451 ? -3.625 -14.078 -0.355 1 83.81 451 PHE A CA 1
ATOM 3564 C C . PHE A 1 451 ? -2.363 -14.93 -0.479 1 83.81 451 PHE A C 1
ATOM 3566 O O . PHE A 1 451 ? -1.252 -14.43 -0.293 1 83.81 451 PHE A O 1
ATOM 3573 N N . PHE A 1 452 ? -2.551 -16.094 -0.776 1 79.44 452 PHE A N 1
ATOM 3574 C CA . PHE A 1 452 ? -1.411 -17 -0.929 1 79.44 452 PHE A CA 1
ATOM 3575 C C . PHE A 1 452 ? -0.442 -16.469 -1.978 1 79.44 452 PHE A C 1
ATOM 3577 O O . PHE A 1 452 ? 0.775 -16.5 -1.784 1 79.44 452 PHE A O 1
ATOM 3584 N N . GLU A 1 453 ? -0.954 -15.93 -3.023 1 79.69 453 GLU A N 1
ATOM 3585 C CA . GLU A 1 453 ? -0.135 -15.406 -4.113 1 79.69 453 GLU A CA 1
ATOM 3586 C C . GLU A 1 453 ? 0.68 -14.195 -3.666 1 79.69 453 GLU A C 1
ATOM 3588 O O . GLU A 1 453 ? 1.734 -13.906 -4.234 1 79.69 453 GLU A O 1
ATOM 3593 N N . ASP A 1 454 ? 0.179 -13.523 -2.676 1 80.69 454 ASP A N 1
ATOM 3594 C CA . ASP A 1 454 ? 0.821 -12.305 -2.197 1 80.69 454 ASP A CA 1
ATOM 3595 C C . ASP A 1 454 ? 2.049 -12.625 -1.349 1 80.69 454 ASP A C 1
ATOM 3597 O O . ASP A 1 454 ? 2.891 -11.758 -1.11 1 80.69 454 ASP A O 1
ATOM 3601 N N . GLU A 1 455 ? 2.061 -13.805 -0.832 1 78.69 455 GLU A N 1
ATOM 3602 C CA . GLU A 1 455 ? 3.188 -14.211 0.006 1 78.69 455 GLU A CA 1
ATOM 3603 C C . GLU A 1 455 ? 4.398 -14.586 -0.843 1 78.69 455 GLU A C 1
ATOM 3605 O O . GLU A 1 455 ? 4.305 -15.445 -1.724 1 78.69 455 GLU A O 1
ATOM 3610 N N . LYS A 1 456 ? 5.438 -13.781 -0.726 1 70.19 456 LYS A N 1
ATOM 3611 C CA . LYS A 1 456 ? 6.645 -14.078 -1.494 1 70.19 456 LYS A CA 1
ATOM 3612 C C . LYS A 1 456 ? 7.648 -14.867 -0.658 1 70.19 456 LYS A C 1
ATOM 3614 O O . LYS A 1 456 ? 8.367 -14.289 0.164 1 70.19 456 LYS A O 1
ATOM 3619 N N . ILE A 1 457 ? 7.363 -16.094 -0.512 1 58.88 457 ILE A N 1
ATOM 3620 C CA . ILE A 1 457 ? 8.203 -17 0.265 1 58.88 457 ILE A CA 1
ATOM 3621 C C . ILE A 1 457 ? 9.492 -17.297 -0.5 1 58.88 457 ILE A C 1
ATOM 3623 O O . ILE A 1 457 ? 9.453 -17.719 -1.659 1 58.88 457 ILE A O 1
ATOM 3627 N N . SER A 1 458 ? 10.523 -16.547 -0.226 1 56.34 458 SER A N 1
ATOM 3628 C CA . SER A 1 458 ? 11.789 -16.766 -0.928 1 56.34 458 SER A CA 1
ATOM 3629 C C . SER A 1 458 ? 12.656 -17.797 -0.2 1 56.34 458 SER A C 1
ATOM 3631 O O . SER A 1 458 ? 12.539 -17.953 1.017 1 56.34 458 SER A O 1
ATOM 3633 N N . THR A 1 459 ? 13.117 -18.812 -0.97 1 55.31 459 THR A N 1
ATOM 3634 C CA . THR A 1 459 ? 14.125 -19.703 -0.404 1 55.31 459 THR A CA 1
ATOM 3635 C C . THR A 1 459 ? 15.469 -18.984 -0.277 1 55.31 459 THR A C 1
ATOM 3637 O O . THR A 1 459 ? 15.93 -18.344 -1.227 1 55.31 459 THR A O 1
ATOM 3640 N N . PHE A 1 460 ? 15.812 -18.703 1.014 1 57.19 460 PHE A N 1
ATOM 3641 C CA . PHE A 1 460 ? 17.125 -18.125 1.231 1 57.19 460 PHE A CA 1
ATOM 3642 C C . PHE A 1 460 ? 18.172 -19.203 1.442 1 57.19 460 PHE A C 1
ATOM 3644 O O . PHE A 1 460 ? 17.875 -20.266 1.994 1 57.19 460 PHE A O 1
ATOM 3651 N N . PRO A 1 461 ? 19.234 -19.219 0.565 1 49.22 461 PRO A N 1
ATOM 3652 C CA . PRO A 1 461 ? 20.266 -20.219 0.773 1 49.22 461 PRO A CA 1
ATOM 3653 C C . PRO A 1 461 ? 20.594 -20.438 2.25 1 49.22 461 PRO A C 1
ATOM 3655 O O . PRO A 1 461 ? 20.531 -19.5 3.043 1 49.22 461 PRO A O 1
ATOM 3658 N N . PRO A 1 462 ? 20.562 -21.766 2.57 1 46.44 462 PRO A N 1
ATOM 3659 C CA . PRO A 1 462 ? 20.922 -22.031 3.965 1 46.44 462 PRO A CA 1
ATOM 3660 C C . PRO A 1 462 ? 22.203 -21.312 4.395 1 46.44 462 PRO A C 1
ATOM 3662 O O . PRO A 1 462 ? 23.109 -21.125 3.582 1 46.44 462 PRO A O 1
ATOM 3665 N N . LEU A 1 463 ? 22.047 -20.422 5.305 1 45.03 463 LEU A N 1
ATOM 3666 C CA . LEU A 1 463 ? 23.203 -19.703 5.836 1 45.03 463 LEU A CA 1
ATOM 3667 C C . LEU A 1 463 ? 24.375 -20.656 6.066 1 45.03 463 LEU A C 1
ATOM 3669 O O . LEU A 1 463 ? 25.516 -20.219 6.18 1 45.03 463 LEU A O 1
ATOM 3673 N N . THR A 1 464 ? 24.109 -21.891 6.312 1 40.81 464 THR A N 1
ATOM 3674 C CA . THR A 1 464 ? 25.172 -22.812 6.691 1 40.81 464 THR A CA 1
ATOM 3675 C C . THR A 1 464 ? 25.859 -23.391 5.457 1 40.81 464 THR A C 1
ATOM 3677 O O . THR A 1 464 ? 26.859 -24.094 5.574 1 40.81 464 THR A O 1
ATOM 3680 N N . GLU A 1 465 ? 25.25 -23.344 4.328 1 41.84 465 GLU A N 1
ATOM 3681 C CA . GLU A 1 465 ? 25.953 -24.078 3.271 1 41.84 465 GLU A CA 1
ATOM 3682 C C . GLU A 1 465 ? 26.844 -23.141 2.457 1 41.84 465 GLU A C 1
ATOM 3684 O O . GLU A 1 465 ? 26.359 -22.312 1.698 1 41.84 465 GLU A O 1
ATOM 3689 N N . ALA A 1 466 ? 27.781 -22.406 3.004 1 39.5 466 ALA A N 1
ATOM 3690 C CA . ALA A 1 466 ? 28.844 -21.875 2.146 1 39.5 466 ALA A CA 1
ATOM 3691 C C . ALA A 1 466 ? 29.438 -22.984 1.272 1 39.5 466 ALA A C 1
ATOM 3693 O O . ALA A 1 466 ? 29.828 -24.031 1.773 1 39.5 466 ALA A O 1
ATOM 3694 N N . HIS A 1 467 ? 28.906 -23.172 0.102 1 36.84 467 HIS A N 1
ATOM 3695 C CA . HIS A 1 467 ? 29.625 -24.094 -0.785 1 36.84 467 HIS A CA 1
ATOM 3696 C C . HIS A 1 467 ? 31.016 -23.562 -1.111 1 36.84 467 HIS A C 1
ATOM 3698 O O . HIS A 1 467 ? 31.188 -22.391 -1.442 1 36.84 467 HIS A O 1
ATOM 3704 N N . THR A 1 468 ? 32.094 -24 -0.469 1 35.16 468 THR A N 1
ATOM 3705 C CA . THR A 1 468 ? 33.406 -23.719 -1.031 1 35.16 468 THR A CA 1
ATOM 3706 C C . THR A 1 468 ? 33.406 -23.984 -2.533 1 35.16 468 THR A C 1
ATOM 3708 O O . THR A 1 468 ? 32.594 -24.766 -3.039 1 35.16 468 THR A O 1
ATOM 3711 N N . THR A 1 469 ? 34.062 -23.219 -3.357 1 35.62 469 THR A N 1
ATOM 3712 C CA . THR A 1 469 ? 34.375 -23.531 -4.746 1 35.62 469 THR A CA 1
ATOM 3713 C C . THR A 1 469 ? 34.594 -25.031 -4.922 1 35.62 469 THR A C 1
ATOM 3715 O O . THR A 1 469 ? 34.469 -25.562 -6.031 1 35.62 469 THR A O 1
ATOM 3718 N N . SER A 1 470 ? 35.281 -25.703 -4 1 35.75 470 SER A N 1
ATOM 3719 C CA . SER A 1 470 ? 35.75 -27.062 -4.16 1 35.75 470 SER A CA 1
ATOM 3720 C C . SER A 1 470 ? 34.719 -28.078 -3.734 1 35.75 470 SER A C 1
ATOM 3722 O O . SER A 1 470 ? 35 -29.281 -3.658 1 35.75 470 SER A O 1
ATOM 3724 N N . GLY A 1 471 ? 33.344 -27.828 -3.711 1 37.59 471 GLY A N 1
ATOM 3725 C CA . GLY A 1 471 ? 32.281 -28.812 -3.533 1 37.59 471 GLY A CA 1
ATOM 3726 C C . GLY A 1 471 ? 32.094 -29.219 -2.086 1 37.59 471 GLY A C 1
ATOM 3727 O O . GLY A 1 471 ? 31.234 -30.062 -1.786 1 37.59 471 GLY A O 1
ATOM 3728 N N . LYS A 1 472 ? 33.094 -29.172 -1.133 1 38.56 472 LYS A N 1
ATOM 3729 C CA . LYS A 1 472 ? 32.969 -29.75 0.204 1 38.56 472 LYS A CA 1
ATOM 3730 C C . LYS A 1 472 ? 31.969 -28.969 1.046 1 38.56 472 LYS A C 1
ATOM 3732 O O . LYS A 1 472 ? 31.984 -27.734 1.055 1 38.56 472 LYS A O 1
ATOM 3737 N N . VAL A 1 473 ? 30.859 -29.578 1.495 1 40.22 473 VAL A N 1
ATOM 3738 C CA . VAL A 1 473 ? 29.844 -29.094 2.424 1 40.22 473 VAL A CA 1
ATOM 3739 C C . VAL A 1 473 ? 30.5 -28.719 3.754 1 40.22 473 VAL A C 1
ATOM 3741 O O . VAL A 1 473 ? 31.062 -29.578 4.43 1 40.22 473 VAL A O 1
ATOM 3744 N N . LEU A 1 474 ? 31.25 -27.719 4.012 1 41.66 474 LEU A N 1
ATOM 3745 C CA . LEU A 1 474 ? 31.688 -27.422 5.367 1 41.66 474 LEU A CA 1
ATOM 3746 C C . LEU A 1 474 ? 30.5 -27.203 6.293 1 41.66 474 LEU A C 1
ATOM 3748 O O . LEU A 1 474 ? 29.656 -26.344 6.027 1 41.66 474 LEU A O 1
ATOM 3752 N N . LYS A 1 475 ? 29.953 -28.141 7.016 1 42.94 475 LYS A N 1
ATOM 3753 C CA . LYS A 1 475 ? 28.953 -28.125 8.078 1 42.94 475 LYS A CA 1
ATOM 3754 C C . LYS A 1 475 ? 29.203 -26.984 9.055 1 42.94 475 LYS A C 1
ATOM 3756 O O . LYS A 1 475 ? 29.828 -27.172 10.102 1 42.94 475 LYS A O 1
ATOM 3761 N N . LYS A 1 476 ? 29.75 -25.812 8.859 1 44.16 476 LYS A N 1
ATOM 3762 C CA . LYS A 1 476 ? 30.172 -24.812 9.844 1 44.16 476 LYS A CA 1
ATOM 3763 C C . LYS A 1 476 ? 28.969 -23.984 10.32 1 44.16 476 LYS A C 1
ATOM 3765 O O . LYS A 1 476 ? 28.781 -22.859 9.883 1 44.16 476 LYS A O 1
ATOM 3770 N N . HIS A 1 477 ? 27.828 -24.531 10.82 1 49.94 477 HIS A N 1
ATOM 3771 C CA . HIS A 1 477 ? 26.688 -23.875 11.453 1 49.94 477 HIS A CA 1
ATOM 3772 C C . HIS A 1 477 ? 27.156 -22.797 12.422 1 49.94 477 HIS A C 1
ATOM 3774 O O . HIS A 1 477 ? 26.5 -21.75 12.547 1 49.94 477 HIS A O 1
ATOM 3780 N N . GLU A 1 478 ? 28.328 -23.047 13.172 1 55.59 478 GLU A N 1
ATOM 3781 C CA . GLU A 1 478 ? 28.812 -22.203 14.266 1 55.59 478 GLU A CA 1
ATOM 3782 C C . GLU A 1 478 ? 29.297 -20.859 13.742 1 55.59 478 GLU A C 1
ATOM 3784 O O . GLU A 1 478 ? 29.312 -19.875 14.484 1 55.59 478 GLU A O 1
ATOM 3789 N N . LYS A 1 479 ? 29.391 -20.844 12.391 1 59.19 479 LYS A N 1
ATOM 3790 C CA . LYS A 1 479 ? 30.078 -19.641 11.93 1 59.19 479 LYS A CA 1
ATOM 3791 C C . LYS A 1 479 ? 29.078 -18.5 11.664 1 59.19 479 LYS A C 1
ATOM 3793 O O . LYS A 1 479 ? 29.453 -17.328 11.688 1 59.19 479 LYS A O 1
ATOM 3798 N N . PHE A 1 480 ? 27.828 -18.891 11.578 1 69.06 480 PHE A N 1
ATOM 3799 C CA . PHE A 1 480 ? 26.875 -17.828 11.25 1 69.06 480 PHE A CA 1
ATOM 3800 C C . PHE A 1 480 ? 26.109 -17.391 12.492 1 69.06 480 PHE A C 1
ATOM 3802 O O . PHE A 1 480 ? 25.281 -16.484 12.43 1 69.06 480 PHE A O 1
ATOM 3809 N N . LEU A 1 481 ? 26.484 -18 13.594 1 76.56 481 LEU A N 1
ATOM 3810 C CA . LEU A 1 481 ? 25.797 -17.641 14.828 1 76.56 481 LEU A CA 1
ATOM 3811 C C . LEU A 1 481 ? 26.688 -16.797 15.727 1 76.56 481 LEU A C 1
ATOM 3813 O O . LEU A 1 481 ? 27.891 -17.016 15.789 1 76.56 481 LEU A O 1
ATOM 3817 N N . PRO A 1 482 ? 26.141 -15.867 16.312 1 78.75 482 PRO A N 1
ATOM 3818 C CA . PRO A 1 482 ? 26.922 -15.062 17.266 1 78.75 482 PRO A CA 1
ATOM 3819 C C . PRO A 1 482 ? 27.391 -15.867 18.469 1 78.75 482 PRO A C 1
ATOM 3821 O O . PRO A 1 482 ? 26.75 -16.844 18.844 1 78.75 482 PRO A O 1
ATOM 3824 N N . SER A 1 483 ? 28.516 -15.5 18.906 1 81.56 483 SER A N 1
ATOM 3825 C CA . SER A 1 483 ? 29 -16.094 20.156 1 81.56 483 SER A CA 1
ATOM 3826 C C . SER A 1 483 ? 28.078 -15.734 21.312 1 81.56 483 SER A C 1
ATOM 3828 O O . SER A 1 483 ? 27.312 -14.773 21.234 1 81.56 483 SER A O 1
ATOM 3830 N N . ASP A 1 484 ? 28.156 -16.516 22.359 1 85 484 ASP A N 1
ATOM 3831 C CA . ASP A 1 484 ? 27.344 -16.25 23.547 1 85 484 ASP A CA 1
ATOM 3832 C C . ASP A 1 484 ? 27.656 -14.867 24.125 1 85 484 ASP A C 1
ATOM 3834 O O . ASP A 1 484 ? 26.75 -14.164 24.578 1 85 484 ASP A O 1
ATOM 3838 N N . GLU A 1 485 ? 28.938 -14.555 24.062 1 86.69 485 GLU A N 1
ATOM 3839 C CA . GLU A 1 485 ? 29.344 -13.242 24.547 1 86.69 485 GLU A CA 1
ATOM 3840 C C . GLU A 1 485 ? 28.75 -12.125 23.703 1 86.69 485 GLU A C 1
ATOM 3842 O O . GLU A 1 485 ? 28.297 -11.109 24.219 1 86.69 485 GLU A O 1
ATOM 3847 N N . ALA A 1 486 ? 28.828 -12.367 22.469 1 84.88 486 ALA A N 1
ATOM 3848 C CA . ALA A 1 486 ? 28.266 -11.383 21.562 1 84.88 486 ALA A CA 1
ATOM 3849 C C . ALA A 1 486 ? 26.75 -11.266 21.75 1 84.88 486 ALA A C 1
ATOM 3851 O O . ALA A 1 486 ? 26.203 -10.164 21.703 1 84.88 486 ALA A O 1
ATOM 3852 N N . LEU A 1 487 ? 26.094 -12.352 22.016 1 88.44 487 LEU A N 1
ATOM 3853 C CA . LEU A 1 487 ? 24.656 -12.352 22.25 1 88.44 487 LEU A CA 1
ATOM 3854 C C . LEU A 1 487 ? 24.312 -11.617 23.531 1 88.44 487 LEU A C 1
ATOM 3856 O O . LEU A 1 487 ? 23.359 -10.844 23.562 1 88.44 487 LEU A O 1
ATOM 3860 N N . ASP A 1 488 ? 25.109 -11.859 24.5 1 90.12 488 ASP A N 1
ATOM 3861 C CA . ASP A 1 488 ? 24.891 -11.18 25.781 1 90.12 488 ASP A CA 1
ATOM 3862 C C . ASP A 1 488 ? 25.094 -9.672 25.625 1 90.12 488 ASP A C 1
ATOM 3864 O O . ASP A 1 488 ? 24.312 -8.883 26.172 1 90.12 488 ASP A O 1
ATOM 3868 N N . ALA A 1 489 ? 26.125 -9.375 24.938 1 88.75 489 ALA A N 1
ATOM 3869 C CA . ALA A 1 489 ? 26.375 -7.961 24.703 1 88.75 489 ALA A CA 1
ATOM 3870 C C . ALA A 1 489 ? 25.25 -7.328 23.891 1 88.75 489 ALA A C 1
ATOM 3872 O O . ALA A 1 489 ? 24.828 -6.199 24.156 1 88.75 489 ALA A O 1
ATOM 3873 N N . MET A 1 490 ? 24.797 -8.008 22.984 1 90.31 490 MET A N 1
ATOM 3874 C CA . MET A 1 490 ? 23.703 -7.523 22.141 1 90.31 490 MET A CA 1
ATOM 3875 C C . MET A 1 490 ? 22.438 -7.352 22.953 1 90.31 490 MET A C 1
ATOM 3877 O O . MET A 1 490 ? 21.734 -6.348 22.828 1 90.31 490 MET A O 1
ATOM 3881 N N . GLU A 1 491 ? 22.125 -8.234 23.766 1 91.31 491 GLU A N 1
ATOM 3882 C CA . GLU A 1 491 ? 20.938 -8.148 24.609 1 91.31 491 GLU A CA 1
ATOM 3883 C C . GLU A 1 491 ? 21.031 -6.941 25.547 1 91.31 491 GLU A C 1
ATOM 3885 O O . GLU A 1 491 ? 20.031 -6.23 25.734 1 91.31 491 GLU A O 1
ATOM 3890 N N . SER A 1 492 ? 22.203 -6.816 26.047 1 90.06 492 SER A N 1
ATOM 3891 C CA . SER A 1 492 ? 22.406 -5.676 26.922 1 90.06 492 SER A CA 1
ATOM 3892 C C . SER A 1 492 ? 22.203 -4.359 26.188 1 90.06 492 SER A C 1
ATOM 3894 O O . SER A 1 492 ? 21.578 -3.43 26.719 1 90.06 492 SER A O 1
ATOM 3896 N N . TYR A 1 493 ? 22.719 -4.293 25.109 1 89.12 493 TYR A N 1
ATOM 3897 C CA . TYR A 1 493 ? 22.531 -3.098 24.297 1 89.12 493 TYR A CA 1
ATOM 3898 C C . TYR A 1 493 ? 21.047 -2.869 24 1 89.12 493 TYR A C 1
ATOM 3900 O O . TYR A 1 493 ? 20.531 -1.761 24.172 1 89.12 493 TYR A O 1
ATOM 3908 N N . ILE A 1 494 ? 20.422 -3.879 23.516 1 90.81 494 ILE A N 1
ATOM 3909 C CA . ILE A 1 494 ? 19.016 -3.791 23.156 1 90.81 494 ILE A CA 1
ATOM 3910 C C . ILE A 1 494 ? 18.188 -3.322 24.359 1 90.81 494 ILE A C 1
ATOM 3912 O O . ILE A 1 494 ? 17.312 -2.461 24.219 1 90.81 494 ILE A O 1
ATOM 3916 N N . LYS A 1 495 ? 18.469 -3.785 25.453 1 88.31 495 LYS A N 1
ATOM 3917 C CA . LYS A 1 495 ? 17.766 -3.375 26.656 1 88.31 495 LYS A CA 1
ATOM 3918 C C . LYS A 1 495 ? 18 -1.896 26.953 1 88.31 495 LYS A C 1
ATOM 3920 O O . LYS A 1 495 ? 17.094 -1.202 27.438 1 88.31 495 LYS A O 1
ATOM 3925 N N . SER A 1 496 ? 19.156 -1.499 26.609 1 87 496 SER A N 1
ATOM 3926 C CA . SER A 1 496 ? 19.5 -0.105 26.875 1 87 496 SER A CA 1
ATOM 3927 C C . SER A 1 496 ? 18.797 0.833 25.891 1 87 496 SER A C 1
ATOM 3929 O O . SER A 1 496 ? 18.672 2.031 26.156 1 87 496 SER A O 1
ATOM 3931 N N . MET A 1 497 ? 18.312 0.312 24.828 1 87.06 497 MET A N 1
ATOM 3932 C CA . MET A 1 497 ? 17.672 1.122 23.797 1 87.06 497 MET A CA 1
ATOM 3933 C C . MET A 1 497 ? 16.156 1.036 23.922 1 87.06 497 MET A C 1
ATOM 3935 O O . MET A 1 497 ? 15.438 1.338 22.953 1 87.06 497 MET A O 1
ATOM 3939 N N . ASP A 1 498 ? 15.672 0.649 24.984 1 83.69 498 ASP A N 1
ATOM 3940 C CA . ASP A 1 498 ? 14.234 0.533 25.219 1 83.69 498 ASP A CA 1
ATOM 3941 C C . ASP A 1 498 ? 13.57 1.908 25.266 1 83.69 498 ASP A C 1
ATOM 3943 O O . ASP A 1 498 ? 13.852 2.711 26.156 1 83.69 498 ASP A O 1
ATOM 3947 N N . LEU A 1 499 ? 12.766 2.176 24.438 1 80.69 499 LEU A N 1
ATOM 3948 C CA . LEU A 1 499 ? 12.109 3.473 24.297 1 80.69 499 LEU A CA 1
ATOM 3949 C C . LEU A 1 499 ? 11.18 3.742 25.484 1 80.69 499 LEU A C 1
ATOM 3951 O O . LEU A 1 499 ? 10.859 4.898 25.766 1 80.69 499 LEU A O 1
ATOM 3955 N N . ASP A 1 500 ? 10.688 2.746 26.125 1 75.56 500 ASP A N 1
ATOM 3956 C CA . ASP A 1 500 ? 9.727 2.902 27.219 1 75.56 500 ASP A CA 1
ATOM 3957 C C . ASP A 1 500 ? 10.414 3.4 28.484 1 75.56 500 ASP A C 1
ATOM 3959 O O . ASP A 1 500 ? 9.75 3.811 29.438 1 75.56 500 ASP A O 1
ATOM 3963 N N . GLN A 1 501 ? 11.695 3.264 28.469 1 71.12 501 GLN A N 1
ATOM 3964 C CA . GLN A 1 501 ? 12.422 3.693 29.672 1 71.12 501 GLN A CA 1
ATOM 3965 C C . GLN A 1 501 ? 12.266 5.195 29.891 1 71.12 501 GLN A C 1
ATOM 3967 O O . GLN A 1 501 ? 12.227 5.656 31.031 1 71.12 501 GLN A O 1
ATOM 3972 N N . GLU A 1 502 ? 12.211 5.895 28.859 1 63.72 502 GLU A N 1
ATOM 3973 C CA . GLU A 1 502 ? 12.141 7.348 29 1 63.72 502 GLU A CA 1
ATOM 3974 C C . GLU A 1 502 ? 10.695 7.836 28.953 1 63.72 502 GLU A C 1
ATOM 3976 O O . GLU A 1 502 ? 10.258 8.586 29.828 1 63.72 502 GLU A O 1
ATOM 3981 N N . LYS A 1 503 ? 10.047 7.461 27.875 1 63.44 503 LYS A N 1
ATOM 3982 C CA . LYS A 1 503 ? 8.641 7.816 27.688 1 63.44 503 LYS A CA 1
ATOM 3983 C C . LYS A 1 503 ? 7.809 6.594 27.312 1 63.44 503 LYS A C 1
ATOM 3985 O O . LYS A 1 503 ? 8.156 5.855 26.391 1 63.44 503 LYS A O 1
ATOM 3990 N N . GLU A 1 504 ? 6.887 6.289 28.188 1 60.94 504 GLU A N 1
ATOM 3991 C CA . GLU A 1 504 ? 6.059 5.109 27.953 1 60.94 504 GLU A CA 1
ATOM 3992 C C . GLU A 1 504 ? 5.367 5.188 26.594 1 60.94 504 GLU A C 1
ATOM 3994 O O . GLU A 1 504 ? 4.855 6.242 26.203 1 60.94 504 GLU A O 1
ATOM 3999 N N . THR A 1 505 ? 5.75 4.219 25.688 1 59.66 505 THR A N 1
ATOM 4000 C CA . THR A 1 505 ? 5.016 4.074 24.438 1 59.66 505 THR A CA 1
ATOM 4001 C C . THR A 1 505 ? 3.584 3.617 24.703 1 59.66 505 THR A C 1
ATOM 4003 O O . THR A 1 505 ? 3.359 2.639 25.422 1 59.66 505 THR A O 1
ATOM 4006 N N . ASP A 1 506 ? 2.523 4.332 25.188 1 53.53 506 ASP A N 1
ATOM 4007 C CA . ASP A 1 506 ? 1.175 3.938 25.578 1 53.53 506 ASP A CA 1
ATOM 4008 C C . ASP A 1 506 ? 0.307 3.639 24.359 1 53.53 506 ASP A C 1
ATOM 4010 O O . ASP A 1 506 ? -0.297 4.547 23.781 1 53.53 506 ASP A O 1
ATOM 4014 N N . PHE A 1 507 ? 0.566 2.471 23.703 1 48.22 507 PHE A N 1
ATOM 4015 C CA . PHE A 1 507 ? -0.402 2.184 22.641 1 48.22 507 PHE A CA 1
ATOM 4016 C C . PHE A 1 507 ? -1.683 1.601 23.234 1 48.22 507 PHE A C 1
ATOM 4018 O O . PHE A 1 507 ? -2.652 1.368 22.516 1 48.22 507 PHE A O 1
ATOM 4025 N N . GLU A 1 508 ? -1.683 0.815 24.328 1 44.59 508 GLU A N 1
ATOM 4026 C CA . GLU A 1 508 ? -2.865 0.11 24.812 1 44.59 508 GLU A CA 1
ATOM 4027 C C . GLU A 1 508 ? -4.074 1.041 24.891 1 44.59 508 GLU A C 1
ATOM 4029 O O . GLU A 1 508 ? -5.129 0.66 25.391 1 44.59 508 GLU A O 1
ATOM 4034 N N . GLY A 1 509 ? -4.184 1.899 24.031 1 45.06 509 GLY A N 1
ATOM 4035 C CA . GLY A 1 509 ? -5.434 2.637 23.969 1 45.06 509 GLY A CA 1
ATOM 4036 C C . GLY A 1 509 ? -5.629 3.586 25.141 1 45.06 509 GLY A C 1
ATOM 4037 O O . GLY A 1 509 ? -6.648 4.27 25.219 1 45.06 509 GLY A O 1
ATOM 4038 N N . LYS A 1 510 ? -5.148 3.205 26.203 1 44.03 510 LYS A N 1
ATOM 4039 C CA . LYS A 1 510 ? -5.473 4.203 27.219 1 44.03 510 LYS A CA 1
ATOM 4040 C C . LYS A 1 510 ? -5.082 5.605 26.75 1 44.03 510 LYS A C 1
ATOM 4042 O O . LYS A 1 510 ? -5.703 6.594 27.141 1 44.03 510 LYS A O 1
ATOM 4047 N N . LYS A 1 511 ? -4.059 5.66 25.984 1 45.03 511 LYS A N 1
ATOM 4048 C CA . LYS A 1 511 ? -3.758 6.992 25.469 1 45.03 511 LYS A CA 1
ATOM 4049 C C . LYS A 1 511 ? -4.082 7.094 23.984 1 45.03 511 LYS A C 1
ATOM 4051 O O . LYS A 1 511 ? -4.676 6.18 23.406 1 45.03 511 LYS A O 1
ATOM 4056 N N . ARG A 1 512 ? -2.998 7.398 22.922 1 48.44 512 ARG A N 1
ATOM 4057 C CA . ARG A 1 512 ? -3.182 8.047 21.625 1 48.44 512 ARG A CA 1
ATOM 4058 C C . ARG A 1 512 ? -3.537 7.035 20.547 1 48.44 512 ARG A C 1
ATOM 4060 O O . ARG A 1 512 ? -2.65 6.441 19.938 1 48.44 512 ARG A O 1
ATOM 4067 N N . ILE A 1 513 ? -4.344 6.051 20.5 1 47.81 513 ILE A N 1
ATOM 4068 C CA . ILE A 1 513 ? -4.234 5.438 19.188 1 47.81 513 ILE A CA 1
ATOM 4069 C C . ILE A 1 513 ? -4.355 6.508 18.094 1 47.81 513 ILE A C 1
ATOM 4071 O O . ILE A 1 513 ? -3.541 6.559 17.172 1 47.81 513 ILE A O 1
ATOM 4075 N N . PHE A 1 514 ? -5.488 6.969 17.609 1 51.44 514 PHE A N 1
ATOM 4076 C CA . PHE A 1 514 ? -5.789 7.98 16.594 1 51.44 514 PHE A CA 1
ATOM 4077 C C . PHE A 1 514 ? -6.32 9.25 17.25 1 51.44 514 PHE A C 1
ATOM 4079 O O . PHE A 1 514 ? -7.344 9.227 17.938 1 51.44 514 PHE A O 1
ATOM 4086 N N . ASN A 1 515 ? -5.438 9.953 17.906 1 47.69 515 ASN A N 1
ATOM 4087 C CA . ASN A 1 515 ? -5.965 11.172 18.516 1 47.69 515 ASN A CA 1
ATOM 4088 C C . ASN A 1 515 ? -6.973 11.867 17.609 1 47.69 515 ASN A C 1
ATOM 4090 O O . ASN A 1 515 ? -6.672 12.156 16.453 1 47.69 515 ASN A O 1
ATOM 4094 N N . PRO A 1 516 ? -8.188 11.711 18 1 45.97 516 PRO A N 1
ATOM 4095 C CA . PRO A 1 516 ? -9.133 12.539 17.25 1 45.97 516 PRO A CA 1
ATOM 4096 C C . PRO A 1 516 ? -8.641 13.969 17.031 1 45.97 516 PRO A C 1
ATOM 4098 O O . PRO A 1 516 ? -8.359 14.672 18.016 1 45.97 516 PRO A O 1
ATOM 4101 N N . LEU A 1 517 ? -7.758 14.203 16.234 1 45.69 517 LEU A N 1
ATOM 4102 C CA . LEU A 1 517 ? -7.441 15.617 16.062 1 45.69 517 LEU A CA 1
ATOM 4103 C C . LEU A 1 517 ? -8.672 16.406 15.617 1 45.69 517 LEU A C 1
ATOM 4105 O O . LEU A 1 517 ? -9.336 16.016 14.656 1 45.69 517 LEU A O 1
ATOM 4109 N N . THR A 1 518 ? -9.5 16.812 16.531 1 44.59 518 THR A N 1
ATOM 4110 C CA . THR A 1 518 ? -10.555 17.75 16.188 1 44.59 518 THR A CA 1
ATOM 4111 C C . THR A 1 518 ? -10.062 18.766 15.164 1 44.59 518 THR A C 1
ATOM 4113 O O . THR A 1 518 ? -8.906 19.203 15.227 1 44.59 518 THR A O 1
ATOM 4116 N N . ALA A 1 519 ? -10.797 18.766 14.055 1 48.16 519 ALA A N 1
ATOM 4117 C CA . ALA A 1 519 ? -10.594 19.734 12.977 1 48.16 519 ALA A CA 1
ATOM 4118 C C . ALA A 1 519 ? -10.359 21.125 13.547 1 48.16 519 ALA A C 1
ATOM 4120 O O . ALA A 1 519 ? -11.305 21.797 13.969 1 48.16 519 ALA A O 1
ATOM 4121 N N . GLY A 1 520 ? -9.414 21.297 14.438 1 53.88 520 GLY A N 1
ATOM 4122 C CA . GLY A 1 520 ? -9.195 22.656 14.906 1 53.88 520 GLY A CA 1
ATOM 4123 C C . GLY A 1 520 ? -8.742 23.609 13.805 1 53.88 520 GLY A C 1
ATOM 4124 O O . GLY A 1 520 ? -8.922 23.312 12.617 1 53.88 520 GLY A O 1
ATOM 4125 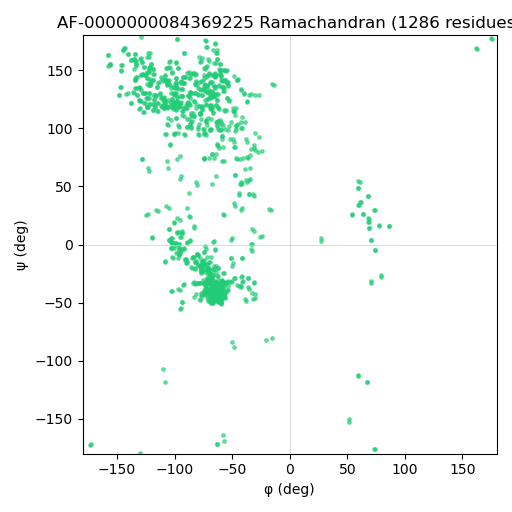N N . SER A 1 521 ? -8.359 24.812 14.172 1 62.81 521 SER A N 1
ATOM 4126 C CA . SER A 1 521 ? -7.871 25.906 13.336 1 62.81 521 SER A CA 1
ATOM 4127 C C . SER A 1 521 ? -6.703 25.453 12.469 1 62.81 521 SER A C 1
ATOM 4129 O O . SER A 1 521 ? -5.938 24.562 12.859 1 62.81 521 SER A O 1
ATOM 4131 N N . LEU A 1 522 ? -6.719 25.859 11.211 1 71.94 522 LEU A N 1
ATOM 4132 C CA . LEU A 1 522 ? -5.621 25.641 10.273 1 71.94 522 LEU A CA 1
ATOM 4133 C C . LEU A 1 522 ? -4.371 26.391 10.711 1 71.94 522 LEU A C 1
ATOM 4135 O O . LEU A 1 522 ? -3.301 26.219 10.125 1 71.94 522 LEU A O 1
ATOM 4139 N N . LEU A 1 523 ? -4.547 27.172 11.789 1 83.25 523 LEU A N 1
ATOM 4140 C CA . LEU A 1 523 ? -3.402 27.922 12.305 1 83.25 523 LEU A CA 1
ATOM 4141 C C . LEU A 1 523 ? -2.521 27.031 13.18 1 83.25 523 LEU A C 1
ATOM 4143 O O . LEU A 1 523 ? -3.023 26.156 13.883 1 83.25 523 LEU A O 1
ATOM 4147 N N . PRO A 1 524 ? -1.246 27.219 13.016 1 83.69 524 PRO A N 1
ATOM 4148 C CA . PRO A 1 524 ? -0.37 26.516 13.953 1 83.69 524 PRO A CA 1
ATOM 4149 C C . PRO A 1 524 ? -0.562 26.953 15.398 1 83.69 524 PRO A C 1
ATOM 4151 O O . PRO A 1 524 ? -0.227 28.094 15.75 1 83.69 524 PRO A O 1
ATOM 4154 N N . LEU A 1 525 ? -1.217 26.219 16.156 1 82.19 525 LEU A N 1
ATOM 4155 C CA . LEU A 1 525 ? -1.476 26.516 17.562 1 82.19 525 LEU A CA 1
ATOM 4156 C C . LEU A 1 525 ? -0.877 25.453 18.469 1 82.19 525 LEU A C 1
ATOM 4158 O O . LEU A 1 525 ? -0.668 24.312 18.031 1 82.19 525 LEU A O 1
ATOM 4162 N N . PRO A 1 526 ? -0.466 25.875 19.562 1 76.12 526 PRO A N 1
ATOM 4163 C CA . PRO A 1 526 ? 0.058 24.875 20.5 1 76.12 526 PRO A CA 1
ATOM 4164 C C . PRO A 1 526 ? -0.978 23.812 20.875 1 76.12 526 PRO A C 1
ATOM 4166 O O . PRO A 1 526 ? -2.109 24.156 21.219 1 76.12 526 PRO A O 1
ATOM 4169 N N . THR A 1 527 ? -0.84 22.672 20.359 1 65.44 527 THR A N 1
ATOM 4170 C CA . THR A 1 527 ? -1.741 21.578 20.703 1 65.44 527 THR A CA 1
ATOM 4171 C C . THR A 1 527 ? -1.022 20.531 21.562 1 65.44 527 THR A C 1
ATOM 4173 O O . THR A 1 527 ? 0.159 20.25 21.344 1 65.44 527 THR A O 1
ATOM 4176 N N . SER A 1 528 ? -1.653 20.359 22.672 1 56.97 528 SER A N 1
ATOM 4177 C CA . SER A 1 528 ? -1.086 19.281 23.469 1 56.97 528 SER A CA 1
ATOM 4178 C C . SER A 1 528 ? -1.191 17.938 22.766 1 56.97 528 SER A C 1
ATOM 4180 O O . SER A 1 528 ? -2.283 17.531 22.359 1 56.97 528 SER A O 1
ATOM 4182 N N . LEU A 1 529 ? -0.203 17.703 21.969 1 54.28 529 LEU A N 1
ATOM 4183 C CA . LEU A 1 529 ? -0.262 16.391 21.328 1 54.28 529 LEU A CA 1
ATOM 4184 C C . LEU A 1 529 ? -0.331 15.281 22.359 1 54.28 529 LEU A C 1
ATOM 4186 O O . LEU A 1 529 ? -0.318 14.102 22 1 54.28 529 LEU A O 1
ATOM 4190 N N . GLY A 1 530 ? -0.846 15.734 23.469 1 49.34 530 GLY A N 1
ATOM 4191 C CA . GLY A 1 530 ? -0.862 14.75 24.547 1 49.34 530 GLY A CA 1
ATOM 4192 C C . GLY A 1 530 ? 0.489 14.102 24.781 1 49.34 530 GLY A C 1
ATOM 4193 O O . GLY A 1 530 ? 1.529 14.727 24.562 1 49.34 530 GLY A O 1
ATOM 4194 N N . ASN A 1 531 ? 0.648 12.93 25.219 1 47.75 531 ASN A N 1
ATOM 4195 C CA . ASN A 1 531 ? 1.882 12.188 25.438 1 47.75 531 ASN A CA 1
ATOM 4196 C C . ASN A 1 531 ? 2.584 11.852 24.125 1 47.75 531 ASN A C 1
ATOM 4198 O O . ASN A 1 531 ? 2.035 11.133 23.281 1 47.75 531 ASN A O 1
ATOM 4202 N N . HIS A 1 532 ? 3.232 12.953 23.656 1 52.81 532 HIS A N 1
ATOM 4203 C CA . HIS A 1 532 ? 4.082 12.688 22.5 1 52.81 532 HIS A CA 1
ATOM 4204 C C . HIS A 1 532 ? 4.789 11.336 22.625 1 52.81 532 HIS A C 1
ATOM 4206 O O . HIS A 1 532 ? 5.539 11.117 23.578 1 52.81 532 HIS A O 1
ATOM 4212 N N . ASP A 1 533 ? 4.098 10.297 22.078 1 62.28 533 ASP A N 1
ATOM 4213 C CA . ASP A 1 533 ? 4.566 8.914 22.078 1 62.28 533 ASP A CA 1
ATOM 4214 C C . ASP A 1 533 ? 5.793 8.758 21.172 1 62.28 533 ASP A C 1
ATOM 4216 O O . ASP A 1 533 ? 5.973 9.516 20.219 1 62.28 533 ASP A O 1
ATOM 4220 N N . ASN A 1 534 ? 6.781 8.211 21.734 1 67.62 534 ASN A N 1
ATOM 4221 C CA . ASN A 1 534 ? 8.047 7.91 21.078 1 67.62 534 ASN A CA 1
ATOM 4222 C C . ASN A 1 534 ? 7.82 7.348 19.672 1 67.62 534 ASN A C 1
ATOM 4224 O O . ASN A 1 534 ? 8.734 7.336 18.859 1 67.62 534 ASN A O 1
ATOM 4228 N N . LEU A 1 535 ? 6.562 7.047 19.484 1 70.56 535 LEU A N 1
ATOM 4229 C CA . LEU A 1 535 ? 6.32 6.398 18.203 1 70.56 535 LEU A CA 1
ATOM 4230 C C . LEU A 1 535 ? 5.734 7.383 17.203 1 70.56 535 LEU A C 1
ATOM 4232 O O . LEU A 1 535 ? 5.68 7.098 16 1 70.56 535 LEU A O 1
ATOM 4236 N N . VAL A 1 536 ? 5.344 8.555 17.734 1 71.25 536 VAL A N 1
ATOM 4237 C CA . VAL A 1 536 ? 4.73 9.531 16.828 1 71.25 536 VAL A CA 1
ATOM 4238 C C . VAL A 1 536 ? 5.801 10.453 16.266 1 71.25 536 VAL A C 1
ATOM 4240 O O . VAL A 1 536 ? 6.43 11.219 17 1 71.25 536 VAL A O 1
ATOM 4243 N N . LYS A 1 537 ? 6.055 10.305 14.992 1 79.06 537 LYS A N 1
ATOM 4244 C CA . LYS A 1 537 ? 7.074 11.109 14.328 1 79.06 537 LYS A CA 1
ATOM 4245 C C . LYS A 1 537 ? 6.492 11.859 13.141 1 79.06 537 LYS A C 1
ATOM 4247 O O . LYS A 1 537 ? 5.543 11.398 12.508 1 79.06 537 LYS A O 1
ATOM 4252 N N . LEU A 1 538 ? 7.078 13.031 12.945 1 80.25 538 LEU A N 1
ATOM 4253 C CA . LEU A 1 538 ? 6.668 13.82 11.789 1 80.25 538 LEU A CA 1
ATOM 4254 C C . LEU A 1 538 ? 7.422 13.375 10.539 1 80.25 538 LEU A C 1
ATOM 4256 O O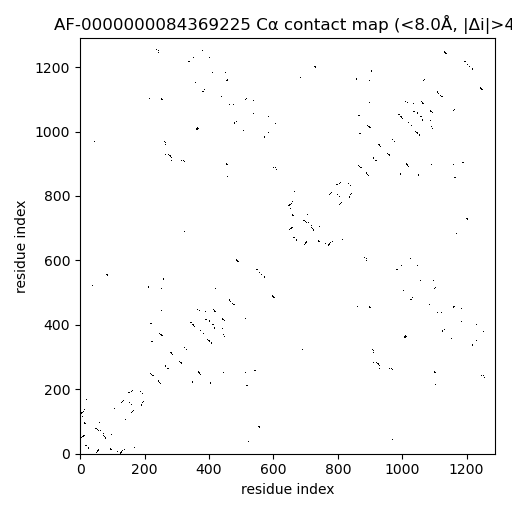 . LEU A 1 538 ? 8.586 12.969 10.625 1 80.25 538 LEU A O 1
ATOM 4260 N N . ALA A 1 539 ? 6.762 13.477 9.422 1 81.44 539 ALA A N 1
ATOM 4261 C CA . ALA A 1 539 ? 7.395 13.117 8.156 1 81.44 539 ALA A CA 1
ATOM 4262 C C . ALA A 1 539 ? 8.43 14.156 7.742 1 81.44 539 ALA A C 1
ATOM 4264 O O . ALA A 1 539 ? 8.078 15.25 7.285 1 81.44 539 ALA A O 1
ATOM 4265 N N . THR A 1 540 ? 9.617 13.852 7.848 1 79.12 540 THR A N 1
ATOM 4266 C CA . THR A 1 540 ? 10.711 14.773 7.594 1 79.12 540 THR A CA 1
ATOM 4267 C C . THR A 1 540 ? 10.672 15.297 6.16 1 79.12 540 THR A C 1
ATOM 4269 O O . THR A 1 540 ? 10.875 16.484 5.918 1 79.12 540 THR A O 1
ATOM 4272 N N . GLY A 1 541 ? 10.414 14.391 5.246 1 77.94 541 GLY A N 1
ATOM 4273 C CA . GLY A 1 541 ? 10.391 14.789 3.85 1 77.94 541 GLY A CA 1
ATOM 4274 C C . GLY A 1 541 ? 9.312 15.82 3.545 1 77.94 541 GLY A C 1
ATOM 4275 O O . GLY A 1 541 ? 9.57 16.797 2.836 1 77.94 541 GLY A O 1
ATOM 4276 N N . ILE A 1 542 ? 8.172 15.617 4.105 1 80.12 542 ILE A N 1
ATOM 4277 C CA . ILE A 1 542 ? 7.051 16.531 3.879 1 80.12 542 ILE A CA 1
ATOM 4278 C C . ILE A 1 542 ? 7.355 17.891 4.504 1 80.12 542 ILE A C 1
ATOM 4280 O O . ILE A 1 542 ? 7.145 18.922 3.873 1 80.12 542 ILE A O 1
ATOM 4284 N N . HIS A 1 543 ? 7.84 17.891 5.641 1 80.38 543 HIS A N 1
ATOM 4285 C CA . HIS A 1 543 ? 8.125 19.141 6.344 1 80.38 543 HIS A CA 1
ATOM 4286 C C . HIS A 1 543 ? 9.273 19.891 5.68 1 80.38 543 HIS A C 1
ATOM 4288 O O . HIS A 1 543 ? 9.258 21.125 5.613 1 80.38 543 HIS A O 1
ATOM 4294 N N . ARG A 1 544 ? 10.219 19.125 5.258 1 79.88 544 ARG A N 1
ATOM 4295 C CA . ARG A 1 544 ? 11.328 19.766 4.543 1 79.88 544 ARG A CA 1
ATOM 4296 C C . ARG A 1 544 ? 10.836 20.453 3.281 1 79.88 544 ARG A C 1
ATOM 4298 O O . ARG A 1 544 ? 11.195 21.609 3.02 1 79.88 544 ARG A O 1
ATOM 4305 N N . ASN A 1 545 ? 10.109 19.766 2.561 1 79.12 545 ASN A N 1
ATOM 4306 C CA . ASN A 1 545 ? 9.562 20.344 1.339 1 79.12 545 ASN A CA 1
ATOM 4307 C C . ASN A 1 545 ? 8.742 21.594 1.632 1 79.12 545 ASN A C 1
ATOM 4309 O O . ASN A 1 545 ? 8.898 22.609 0.955 1 79.12 545 ASN A O 1
ATOM 4313 N N . ASN A 1 546 ? 7.918 21.531 2.611 1 79.88 546 ASN A N 1
ATOM 4314 C CA . ASN A 1 546 ? 7.086 22.672 2.975 1 79.88 546 ASN A CA 1
ATOM 4315 C C . ASN A 1 546 ? 7.934 23.859 3.453 1 79.88 546 ASN A C 1
ATOM 4317 O O . ASN A 1 546 ? 7.656 25 3.107 1 79.88 546 ASN A O 1
ATOM 4321 N N . LEU A 1 547 ? 8.859 23.547 4.242 1 80.81 547 LEU A N 1
ATOM 4322 C CA . LEU A 1 547 ? 9.75 24.594 4.758 1 80.81 547 LEU A CA 1
ATOM 4323 C C . LEU A 1 547 ? 10.469 25.297 3.619 1 80.81 547 LEU A C 1
ATOM 4325 O O . LEU A 1 547 ? 10.555 26.531 3.611 1 80.81 547 LEU A O 1
ATOM 4329 N N . VAL A 1 548 ? 10.969 24.547 2.727 1 80 548 VAL A N 1
ATOM 4330 C CA . VAL A 1 548 ? 11.711 25.125 1.607 1 80 548 VAL A CA 1
ATOM 4331 C C . VAL A 1 548 ? 10.781 26 0.766 1 80 548 VAL A C 1
ATOM 4333 O O . VAL A 1 548 ? 11.133 27.125 0.412 1 80 548 VAL A O 1
ATOM 4336 N N . LEU A 1 549 ? 9.672 25.516 0.508 1 80.25 549 LEU A N 1
ATOM 4337 C CA . LEU A 1 549 ? 8.727 26.266 -0.314 1 80.25 549 LEU A CA 1
ATOM 4338 C C . LEU A 1 549 ? 8.328 27.562 0.367 1 80.25 549 LEU A C 1
ATOM 4340 O O . LEU A 1 549 ? 8.281 28.625 -0.276 1 80.25 549 LEU A O 1
ATOM 4344 N N . LYS A 1 550 ? 8.07 27.516 1.601 1 84.12 550 LYS A N 1
ATOM 4345 C CA . LYS A 1 550 ? 7.668 28.719 2.338 1 84.12 550 LYS A CA 1
ATOM 4346 C C . LYS A 1 550 ? 8.805 29.734 2.404 1 84.12 550 LYS A C 1
ATOM 4348 O O . LYS A 1 550 ? 8.594 30.922 2.197 1 84.12 550 LYS A O 1
ATOM 4353 N N . ASP A 1 551 ? 9.938 29.188 2.68 1 84.5 551 ASP A N 1
ATOM 4354 C CA . ASP A 1 551 ? 11.086 30.078 2.799 1 84.5 551 ASP A CA 1
ATOM 4355 C C . ASP A 1 551 ? 11.391 30.766 1.472 1 84.5 551 ASP A C 1
ATOM 4357 O O . ASP A 1 551 ? 11.68 31.969 1.441 1 84.5 551 ASP A O 1
ATOM 4361 N N . VAL A 1 552 ? 11.352 30.062 0.469 1 81.06 552 VAL A N 1
ATOM 4362 C CA . VAL A 1 552 ? 11.602 30.609 -0.858 1 81.06 552 VAL A CA 1
ATOM 4363 C C . VAL A 1 552 ? 10.523 31.641 -1.201 1 81.06 552 VAL A C 1
ATOM 4365 O O . VAL A 1 552 ? 10.812 32.688 -1.784 1 81.06 552 VAL A O 1
ATOM 4368 N N . ALA A 1 553 ? 9.336 31.312 -0.849 1 82.94 553 ALA A N 1
ATOM 4369 C CA . ALA A 1 553 ? 8.242 32.25 -1.115 1 82.94 553 ALA A CA 1
ATOM 4370 C C . ALA A 1 553 ? 8.414 33.531 -0.333 1 82.94 553 ALA A C 1
ATOM 4372 O O . ALA A 1 553 ? 8.289 34.625 -0.893 1 82.94 553 ALA A O 1
ATOM 4373 N N . ILE A 1 554 ? 8.711 33.406 0.867 1 87.94 554 ILE A N 1
ATOM 4374 C CA . ILE A 1 554 ? 8.82 34.562 1.742 1 87.94 554 ILE A CA 1
ATOM 4375 C C . ILE A 1 554 ? 10.023 35.406 1.334 1 87.94 554 ILE A C 1
ATOM 4377 O O . ILE A 1 554 ? 9.906 36.625 1.149 1 87.94 554 ILE A O 1
ATOM 4381 N N . LYS A 1 555 ? 11.109 34.781 1.191 1 86.38 555 LYS A N 1
ATOM 4382 C CA . LYS A 1 555 ? 12.328 35.531 0.848 1 86.38 555 LYS A CA 1
ATOM 4383 C C . LYS A 1 555 ? 12.289 36 -0.597 1 86.38 555 LYS A C 1
ATOM 4385 O O . LYS A 1 555 ? 12.828 37.062 -0.915 1 86.38 555 LYS A O 1
ATOM 4390 N N . GLY A 1 556 ? 11.742 35.25 -1.416 1 82.94 556 GLY A N 1
ATOM 4391 C CA . GLY A 1 556 ? 11.578 35.688 -2.797 1 82.94 556 GLY A CA 1
ATOM 4392 C C . GLY A 1 556 ? 10.703 36.906 -2.941 1 82.94 556 GLY A C 1
ATOM 4393 O O . GLY A 1 556 ? 10.938 37.75 -3.82 1 82.94 556 GLY A O 1
ATOM 4394 N N . ALA A 1 557 ? 9.711 37 -2.129 1 83 557 ALA A N 1
ATOM 4395 C CA . ALA A 1 557 ? 8.797 38.125 -2.18 1 83 557 ALA A CA 1
ATOM 4396 C C . ALA A 1 557 ? 9.492 39.438 -1.767 1 83 557 ALA A C 1
ATOM 4398 O O . ALA A 1 557 ? 9.133 40.531 -2.232 1 83 557 ALA A O 1
ATOM 4399 N N . THR A 1 558 ? 10.453 39.312 -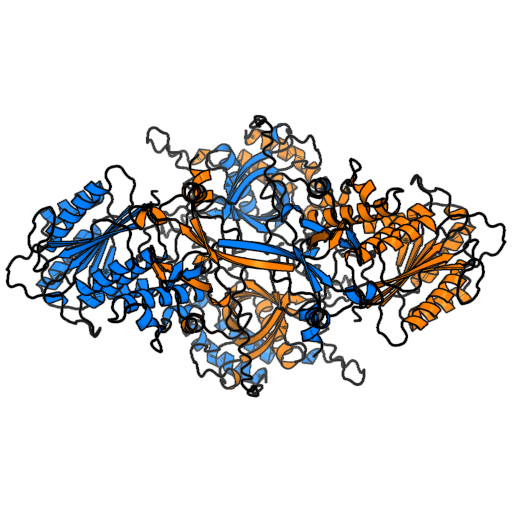0.91 1 83.06 558 THR A N 1
ATOM 4400 C CA . THR A 1 558 ? 11.117 40.5 -0.373 1 83.06 558 THR A CA 1
ATOM 4401 C C . THR A 1 558 ? 12.391 40.812 -1.152 1 83.06 558 THR A C 1
ATOM 4403 O O . THR A 1 558 ? 13.008 41.844 -0.959 1 83.06 558 THR A O 1
ATOM 4406 N N . PHE A 1 559 ? 12.68 40 -2.02 1 85.5 559 PHE A N 1
ATOM 4407 C CA . PHE A 1 559 ? 13.906 40.156 -2.789 1 85.5 559 PHE A CA 1
ATOM 4408 C C . PHE A 1 559 ? 13.711 41.188 -3.883 1 85.5 559 PHE A C 1
ATOM 4410 O O . PHE A 1 559 ? 12.672 41.219 -4.543 1 85.5 559 PHE A O 1
ATOM 4417 N N . GLU A 1 560 ? 14.578 42.125 -4.148 1 82.62 560 GLU A N 1
ATOM 4418 C CA . GLU A 1 560 ? 14.477 43.219 -5.098 1 82.62 560 GLU A CA 1
ATOM 4419 C C . GLU A 1 560 ? 14.266 42.719 -6.52 1 82.62 560 GLU A C 1
ATOM 4421 O O . GLU A 1 560 ? 13.484 43.281 -7.281 1 82.62 560 GLU A O 1
ATOM 4426 N N . GLY A 1 561 ? 14.781 41.562 -6.898 1 77.31 561 GLY A N 1
ATOM 4427 C CA . GLY A 1 561 ? 14.648 41 -8.234 1 77.31 561 GLY A CA 1
ATOM 4428 C C . GLY A 1 561 ? 13.492 40 -8.359 1 77.31 561 GLY A C 1
ATOM 4429 O O . GLY A 1 561 ? 13.227 39.5 -9.445 1 77.31 561 GLY A O 1
ATOM 4430 N N . GLY A 1 562 ? 12.703 40 -7.312 1 77.69 562 GLY A N 1
ATOM 4431 C CA . GLY A 1 562 ? 11.562 39.125 -7.336 1 77.69 562 GLY A CA 1
ATOM 4432 C C . GLY A 1 562 ? 11.938 37.656 -7.137 1 77.69 562 GLY A C 1
ATOM 4433 O O . GLY A 1 562 ? 13.094 37.344 -6.82 1 77.69 562 GLY A O 1
ATOM 4434 N N . LEU A 1 563 ? 10.953 36.875 -7.246 1 76.5 563 LEU A N 1
ATOM 4435 C CA . LEU A 1 563 ? 11.117 35.438 -6.992 1 76.5 563 LEU A CA 1
ATOM 4436 C C . LEU A 1 563 ? 12.086 34.812 -7.992 1 76.5 563 LEU A C 1
ATOM 4438 O O . LEU A 1 563 ? 12.93 34 -7.617 1 76.5 563 LEU A O 1
ATOM 4442 N N . LYS A 1 564 ? 12.008 35.188 -9.266 1 73.38 564 LYS A N 1
ATOM 4443 C CA . LYS A 1 564 ? 12.828 34.594 -10.32 1 73.38 564 LYS A CA 1
ATOM 4444 C C . LYS A 1 564 ? 14.312 34.844 -10.07 1 73.38 564 LYS A C 1
ATOM 4446 O O . LYS A 1 564 ? 15.133 33.969 -10.234 1 73.38 564 LYS A O 1
ATOM 4451 N N . GLU A 1 565 ? 14.594 36.062 -9.672 1 78.38 565 GLU A N 1
ATOM 4452 C CA . GLU A 1 565 ? 15.984 36.406 -9.414 1 78.38 565 GLU A CA 1
ATOM 4453 C C . GLU A 1 565 ? 16.484 35.781 -8.125 1 78.38 565 GLU A C 1
ATOM 4455 O O . GLU A 1 565 ? 17.672 35.406 -8.023 1 78.38 565 GLU A O 1
ATOM 4460 N N . TYR A 1 566 ? 15.562 35.688 -7.23 1 81.38 566 TYR A N 1
ATOM 4461 C CA . TYR A 1 566 ? 15.953 35.062 -5.969 1 81.38 566 TYR A CA 1
ATOM 4462 C C . TYR A 1 566 ? 16.359 33.625 -6.18 1 81.38 566 TYR A C 1
ATOM 4464 O O . TYR A 1 566 ? 17.344 33.156 -5.582 1 81.38 566 TYR A O 1
ATOM 4472 N N . CYS A 1 567 ? 15.688 32.938 -6.973 1 75.75 567 CYS A N 1
ATOM 4473 C CA . CYS A 1 567 ? 15.906 31.5 -7.191 1 75.75 567 CYS A CA 1
ATOM 4474 C C . CYS A 1 567 ? 17.219 31.266 -7.922 1 75.75 567 CYS A C 1
ATOM 4476 O O . CYS A 1 567 ? 17.734 30.141 -7.934 1 75.75 567 CYS A O 1
ATOM 4478 N N . LYS A 1 568 ? 17.797 32.281 -8.5 1 73.12 568 LYS A N 1
ATOM 4479 C CA . LYS A 1 568 ? 19.078 32.156 -9.195 1 73.12 568 LYS A CA 1
ATOM 4480 C C . LYS A 1 568 ? 20.25 32.188 -8.211 1 73.12 568 LYS A C 1
ATOM 4482 O O . LYS A 1 568 ? 21.375 31.828 -8.555 1 73.12 568 LYS A O 1
ATOM 4487 N N . GLN A 1 569 ? 19.891 32.625 -7.039 1 76.38 569 GLN A N 1
ATOM 4488 C CA . GLN A 1 569 ? 20.938 32.719 -6.035 1 76.38 569 GLN A CA 1
ATOM 4489 C C . GLN A 1 569 ? 21.391 31.328 -5.586 1 76.38 569 GLN A C 1
ATOM 4491 O O . GLN A 1 569 ? 20.672 30.344 -5.758 1 76.38 569 GLN A O 1
ATOM 4496 N N . GLU A 1 570 ? 22.609 31.344 -5.055 1 71.5 570 GLU A N 1
ATOM 4497 C CA . GLU A 1 570 ? 23.141 30.109 -4.512 1 71.5 570 GLU A CA 1
ATOM 4498 C C . GLU A 1 570 ? 22.672 29.891 -3.072 1 71.5 570 GLU A C 1
ATOM 4500 O O . GLU A 1 570 ? 22.406 30.844 -2.352 1 71.5 570 GLU A O 1
ATOM 4505 N N . ASP A 1 571 ? 22.453 28.75 -2.596 1 73.5 571 ASP A N 1
ATOM 4506 C CA . ASP A 1 571 ? 22.234 28.359 -1.207 1 73.5 571 ASP A CA 1
ATOM 4507 C C . ASP A 1 571 ? 20.906 28.922 -0.691 1 73.5 571 ASP A C 1
ATOM 4509 O O . ASP A 1 571 ? 20.859 29.547 0.369 1 73.5 571 ASP A O 1
ATOM 4513 N N . ILE A 1 572 ? 19.859 28.875 -1.515 1 77 572 ILE A N 1
ATOM 4514 C CA . ILE A 1 572 ? 18.547 29.406 -1.155 1 77 572 ILE A CA 1
ATOM 4515 C C . ILE A 1 572 ? 17.812 28.406 -0.264 1 77 572 ILE A C 1
ATOM 4517 O O . ILE A 1 572 ? 16.781 28.734 0.334 1 77 572 ILE A O 1
ATOM 4521 N N . ILE A 1 573 ? 18.328 27.25 -0.116 1 76.25 573 ILE A N 1
ATOM 4522 C CA . ILE A 1 573 ? 17.641 26.219 0.656 1 76.25 573 ILE A CA 1
ATOM 4523 C C . ILE A 1 573 ? 18 26.344 2.133 1 76.25 573 ILE A C 1
ATOM 4525 O O . ILE A 1 573 ? 19.188 26.281 2.494 1 76.25 573 ILE A O 1
ATOM 4529 N N . PRO A 1 574 ? 16.906 26.562 2.934 1 78.12 574 PRO A N 1
ATOM 4530 C CA . PRO A 1 574 ? 17.188 26.688 4.363 1 78.12 574 PRO A CA 1
ATOM 4531 C C . PRO A 1 574 ? 17.625 25.359 5 1 78.12 574 PRO A C 1
ATOM 4533 O O . PRO A 1 574 ? 17.234 24.297 4.527 1 78.12 574 PRO A O 1
ATOM 4536 N N . PRO A 1 575 ? 18.453 25.438 5.941 1 75.44 575 PRO A N 1
ATOM 4537 C CA . PRO A 1 575 ? 18.828 24.219 6.66 1 75.44 575 PRO A CA 1
ATOM 4538 C C . PRO A 1 575 ? 17.672 23.625 7.445 1 75.44 575 PRO A C 1
ATOM 4540 O O . PRO A 1 575 ? 16.719 24.328 7.793 1 75.44 575 PRO A O 1
ATOM 4543 N N . LEU A 1 576 ? 17.656 22.328 7.52 1 71.44 576 LEU A N 1
ATOM 4544 C CA . LEU A 1 576 ? 16.625 21.656 8.305 1 71.44 576 LEU A CA 1
ATOM 4545 C C . LEU A 1 576 ? 16.812 21.938 9.797 1 71.44 576 LEU A C 1
ATOM 4547 O O . LEU A 1 576 ? 17.938 21.953 10.297 1 71.44 576 LEU A O 1
ATOM 4551 N N . GLU A 1 577 ? 15.625 22.328 10.336 1 69.25 577 GLU A N 1
ATOM 4552 C CA . GLU A 1 577 ? 15.672 22.594 11.766 1 69.25 577 GLU A CA 1
ATOM 4553 C C . GLU A 1 577 ? 16.109 21.359 12.555 1 69.25 577 GLU A C 1
ATOM 4555 O O . GLU A 1 577 ? 15.758 20.234 12.195 1 69.25 577 GLU A O 1
ATOM 4560 N N . GLY A 1 578 ? 16.828 21.672 13.586 1 66.44 578 GLY A N 1
ATOM 4561 C CA . GLY A 1 578 ? 17.438 20.625 14.398 1 66.44 578 GLY A CA 1
ATOM 4562 C C . GLY A 1 578 ? 16.422 19.656 14.984 1 66.44 578 GLY A C 1
ATOM 4563 O O . GLY A 1 578 ? 16.625 18.453 14.977 1 66.44 578 GLY A O 1
ATOM 4564 N N . LYS A 1 579 ? 15.164 20.156 15.266 1 71.12 579 LYS A N 1
ATOM 4565 C CA . LYS A 1 579 ? 14.211 19.281 15.938 1 71.12 579 LYS A CA 1
ATOM 4566 C C . LYS A 1 579 ? 13.664 18.234 14.977 1 71.12 579 LYS A C 1
ATOM 4568 O O . LYS A 1 579 ? 13.453 17.078 15.359 1 71.12 579 LYS A O 1
ATOM 4573 N N . LEU A 1 580 ? 13.406 18.594 13.797 1 73.81 580 LEU A N 1
ATOM 4574 C CA . LEU A 1 580 ? 12.891 17.656 12.812 1 73.81 580 LEU A CA 1
ATOM 4575 C C . LEU A 1 580 ? 13.922 16.562 12.508 1 73.81 580 LEU A C 1
ATOM 4577 O O . LEU A 1 580 ? 13.562 15.398 12.32 1 73.81 580 LEU A O 1
ATOM 4581 N N . LEU A 1 581 ? 15.148 17 12.508 1 71.56 581 LEU A N 1
ATOM 4582 C CA . LEU A 1 581 ? 16.203 16.016 12.25 1 71.56 581 LEU A CA 1
ATOM 4583 C C . LEU A 1 581 ? 16.359 15.062 13.422 1 71.56 581 LEU A C 1
ATOM 4585 O O . LEU A 1 581 ? 16.594 13.867 13.219 1 71.56 581 LEU A O 1
ATOM 4589 N N . GLN A 1 582 ? 16.109 15.602 14.539 1 72.56 582 GLN A N 1
ATOM 4590 C CA . GLN A 1 582 ? 16.297 14.805 15.75 1 72.56 582 GLN A CA 1
ATOM 4591 C C . GLN A 1 582 ? 15.148 13.805 15.93 1 72.56 582 GLN A C 1
ATOM 4593 O O . GLN A 1 582 ? 15.312 12.781 16.594 1 72.56 582 GLN A O 1
ATOM 4598 N N . ASP A 1 583 ? 14.062 14.094 15.281 1 74.06 583 ASP A N 1
ATOM 4599 C CA . ASP A 1 583 ? 12.891 13.25 15.477 1 74.06 583 ASP A CA 1
ATOM 4600 C C . ASP A 1 583 ? 13.109 11.852 14.891 1 74.06 583 ASP A C 1
ATOM 4602 O O . ASP A 1 583 ? 12.602 10.867 15.422 1 74.06 583 ASP A O 1
ATOM 4606 N N . THR A 1 584 ? 13.93 11.789 13.844 1 74.88 584 THR A N 1
ATOM 4607 C CA . THR A 1 584 ? 14.125 10.5 13.195 1 74.88 584 THR A CA 1
ATOM 4608 C C . THR A 1 584 ? 15.383 9.82 13.727 1 74.88 584 THR A C 1
ATOM 4610 O O . THR A 1 584 ? 15.695 8.695 13.328 1 74.88 584 THR A O 1
ATOM 4613 N N . LEU A 1 585 ? 16.031 10.516 14.664 1 77 585 LEU A N 1
ATOM 4614 C CA . LEU A 1 585 ? 17.25 9.969 15.266 1 77 585 LEU A CA 1
ATOM 4615 C C . LEU A 1 585 ? 16.969 9.453 16.672 1 77 585 LEU A C 1
ATOM 4617 O O . LEU A 1 585 ? 15.953 9.797 17.281 1 77 585 LEU A O 1
ATOM 4621 N N . PRO A 1 586 ? 17.812 8.57 17.094 1 80.56 586 PRO A N 1
ATOM 4622 C CA . PRO A 1 586 ? 17.609 8.047 18.438 1 80.56 586 PRO A CA 1
ATOM 4623 C C . PRO A 1 586 ? 17.672 9.125 19.516 1 80.56 586 PRO A C 1
ATOM 4625 O O . PRO A 1 586 ? 18.391 10.117 19.359 1 80.56 586 PRO A O 1
ATOM 4628 N N . ASP A 1 587 ? 16.922 8.953 20.516 1 77.94 587 ASP A N 1
ATOM 4629 C CA . ASP A 1 587 ? 17 9.852 21.672 1 77.94 587 ASP A CA 1
ATOM 4630 C C . ASP A 1 587 ? 18.422 9.93 22.203 1 77.94 587 ASP A C 1
ATOM 4632 O O . ASP A 1 587 ? 19.047 8.898 22.484 1 77.94 587 ASP A O 1
ATOM 4636 N N . PRO A 1 588 ? 18.969 11.102 22.328 1 78.06 588 PRO A N 1
ATOM 4637 C CA . PRO A 1 588 ? 20.344 11.258 22.797 1 78.06 588 PRO A CA 1
ATOM 4638 C C . PRO A 1 588 ? 20.594 10.594 24.141 1 78.06 588 PRO A C 1
ATOM 4640 O O . PRO A 1 588 ? 21.703 10.094 24.391 1 78.06 588 PRO A O 1
ATOM 4643 N N . LYS A 1 589 ? 19.625 10.555 24.984 1 81.25 589 LYS A N 1
ATOM 4644 C CA . LYS A 1 589 ? 19.797 9.914 26.281 1 81.25 589 LYS A CA 1
ATOM 4645 C C . LYS A 1 589 ? 19.984 8.406 26.125 1 81.25 589 LYS A C 1
ATOM 4647 O O . LYS A 1 589 ? 20.828 7.816 26.812 1 81.25 589 LYS A O 1
ATOM 4652 N N . LEU A 1 590 ? 19.234 7.836 25.297 1 83.19 590 LEU A N 1
ATOM 4653 C CA . LEU A 1 590 ? 19.375 6.406 25.047 1 83.19 590 LEU A CA 1
ATOM 4654 C C . LEU A 1 590 ? 20.734 6.09 24.438 1 83.19 590 LEU A C 1
ATOM 4656 O O . LEU A 1 590 ? 21.359 5.074 24.766 1 83.19 590 LEU A O 1
ATOM 4660 N N . VAL A 1 591 ? 21.203 7.008 23.609 1 82.31 591 VAL A N 1
ATOM 4661 C CA . VAL A 1 591 ? 22.5 6.812 22.953 1 82.31 591 VAL A CA 1
ATOM 4662 C C . VAL A 1 591 ? 23.609 6.863 24 1 82.31 591 VAL A C 1
ATOM 4664 O O . VAL A 1 591 ? 24.516 6.027 23.984 1 82.31 591 VAL A O 1
ATOM 4667 N N . LYS A 1 592 ? 23.484 7.773 24.828 1 83.12 592 LYS A N 1
ATOM 4668 C CA . LYS A 1 592 ? 24.5 7.918 25.859 1 83.12 592 LYS A CA 1
ATOM 4669 C C . LYS A 1 592 ? 24.531 6.707 26.797 1 83.12 592 LYS A C 1
ATOM 4671 O O . LYS A 1 592 ? 25.594 6.199 27.141 1 83.12 592 LYS A O 1
ATOM 4676 N N . ASN A 1 593 ? 23.391 6.203 27.109 1 82.94 593 ASN A N 1
ATOM 4677 C CA . ASN A 1 593 ? 23.281 5.082 28.031 1 82.94 593 ASN A CA 1
ATOM 4678 C C . ASN A 1 593 ? 23.766 3.781 27.406 1 82.94 593 ASN A C 1
ATOM 4680 O O . ASN A 1 593 ? 24.125 2.84 28.109 1 82.94 593 ASN A O 1
ATOM 4684 N N . SER A 1 594 ? 23.797 3.727 26.078 1 86.56 594 SER A N 1
ATOM 4685 C CA . SER A 1 594 ? 24.094 2.469 25.406 1 86.56 594 SER A CA 1
ATOM 4686 C C . SER A 1 594 ? 25.516 2.477 24.844 1 86.56 594 SER A C 1
ATOM 4688 O O . SER A 1 594 ? 25.938 1.506 24.203 1 86.56 594 SER A O 1
ATOM 4690 N N . GLN A 1 595 ? 26.297 3.482 25.062 1 85.69 595 GLN A N 1
ATOM 4691 C CA . GLN A 1 595 ? 27.594 3.662 24.422 1 85.69 595 GLN A CA 1
ATOM 4692 C C . GLN A 1 595 ? 28.578 2.58 24.859 1 85.69 595 GLN A C 1
ATOM 4694 O O . GLN A 1 595 ? 29.344 2.062 24.047 1 85.69 595 GLN A O 1
ATOM 4699 N N . ASP A 1 596 ? 28.578 2.238 26.125 1 85.56 596 ASP A N 1
ATOM 4700 C CA . ASP A 1 596 ? 29.5 1.235 26.641 1 85.56 596 ASP A CA 1
ATOM 4701 C C . ASP A 1 596 ? 29.203 -0.145 26.062 1 85.56 596 ASP A C 1
ATOM 4703 O O . ASP A 1 596 ? 30.109 -0.872 25.656 1 85.56 596 ASP A O 1
ATOM 4707 N N . GLU A 1 597 ? 27.969 -0.433 26.109 1 87 597 GLU A N 1
ATOM 4708 C CA . GLU A 1 597 ? 27.547 -1.721 25.562 1 87 597 GLU A CA 1
ATOM 4709 C C . GLU A 1 597 ? 27.828 -1.798 24.062 1 87 597 GLU A C 1
ATOM 4711 O O . GLU A 1 597 ? 28.188 -2.859 23.547 1 87 597 GLU A O 1
ATOM 4716 N N . LEU A 1 598 ? 27.672 -0.686 23.422 1 86.81 598 LEU A N 1
ATOM 4717 C CA . LEU A 1 598 ? 27.906 -0.641 21.984 1 86.81 598 LEU A CA 1
ATOM 4718 C C . LEU A 1 598 ? 29.391 -0.824 21.672 1 86.81 598 LEU A C 1
ATOM 4720 O O . LEU A 1 598 ? 29.75 -1.52 20.719 1 86.81 598 LEU A O 1
ATOM 4724 N N . ALA A 1 599 ? 30.266 -0.238 22.375 1 83.62 599 ALA A N 1
ATOM 4725 C CA . ALA A 1 599 ? 31.703 -0.386 22.203 1 83.62 599 ALA A CA 1
ATOM 4726 C C . ALA A 1 599 ? 32.125 -1.838 22.391 1 83.62 599 ALA A C 1
ATOM 4728 O O . ALA A 1 599 ? 32.969 -2.352 21.625 1 83.62 599 ALA A O 1
ATOM 4729 N N . LYS A 1 600 ? 31.578 -2.441 23.344 1 85.25 600 LYS A N 1
ATOM 4730 C CA . LYS A 1 600 ? 31.859 -3.855 23.594 1 85.25 600 LYS A CA 1
ATOM 4731 C C . LYS A 1 600 ? 31.391 -4.715 22.422 1 85.25 600 LYS A C 1
ATOM 4733 O O . LYS A 1 600 ? 32.094 -5.621 21.984 1 85.25 600 LYS A O 1
ATOM 4738 N N . LEU A 1 601 ? 30.203 -4.441 21.984 1 86.06 601 LEU A N 1
ATOM 4739 C CA . LEU A 1 601 ? 29.625 -5.199 20.891 1 86.06 601 LEU A CA 1
ATOM 4740 C C . LEU A 1 601 ? 30.438 -5.027 19.609 1 86.06 601 LEU A C 1
ATOM 4742 O O . LEU A 1 601 ? 30.656 -5.992 18.875 1 86.06 601 LEU A O 1
ATOM 4746 N N . ALA A 1 602 ? 30.859 -3.824 19.281 1 81.75 602 ALA A N 1
ATOM 4747 C CA . ALA A 1 602 ? 31.656 -3.539 18.094 1 81.75 602 ALA A CA 1
ATOM 4748 C C . ALA A 1 602 ? 32.938 -4.355 18.094 1 81.75 602 ALA A C 1
ATOM 4750 O O . ALA A 1 602 ? 33.375 -4.855 17.062 1 81.75 602 ALA A O 1
ATOM 4751 N N . LYS A 1 603 ? 33.469 -4.543 19.203 1 79.62 603 LYS A N 1
ATOM 4752 C CA . LYS A 1 603 ? 34.688 -5.32 19.344 1 79.62 603 LYS A CA 1
ATOM 4753 C C . LYS A 1 603 ? 34.438 -6.809 19.125 1 79.62 603 LYS A C 1
ATOM 4755 O O . LYS A 1 603 ? 35.25 -7.496 18.484 1 79.62 603 LYS A O 1
ATOM 4760 N N . LEU A 1 604 ? 33.344 -7.277 19.656 1 81.56 604 LEU A N 1
ATOM 4761 C CA . LEU A 1 604 ? 33.031 -8.703 19.625 1 81.56 604 LEU A CA 1
ATOM 4762 C C . LEU A 1 604 ? 32.625 -9.133 18.219 1 81.56 604 LEU A C 1
ATOM 4764 O O . LEU A 1 604 ? 32.906 -10.258 17.797 1 81.56 604 LEU A O 1
ATOM 4768 N N . LEU A 1 605 ? 31.859 -8.406 17.484 1 76.44 605 LEU A N 1
ATOM 4769 C CA . LEU A 1 605 ? 31.344 -8.773 16.172 1 76.44 605 LEU A CA 1
ATOM 4770 C C . LEU A 1 605 ? 32.375 -8.469 15.078 1 76.44 605 LEU A C 1
ATOM 4772 O O . LEU A 1 605 ? 32.25 -8.969 13.961 1 76.44 605 LEU A O 1
ATOM 4776 N N . ASN A 1 606 ? 33.594 -8.227 15.367 1 64.25 606 ASN A N 1
ATOM 4777 C CA . ASN A 1 606 ? 34.688 -7.91 14.438 1 64.25 606 ASN A CA 1
ATOM 4778 C C . ASN A 1 606 ? 34.125 -7.242 13.172 1 64.25 606 ASN A C 1
ATOM 4780 O O . ASN A 1 606 ? 34.531 -7.598 12.062 1 64.25 606 ASN A O 1
ATOM 4784 N N . VAL A 1 607 ? 33.062 -6.926 12.969 1 56.62 607 VAL A N 1
ATOM 4785 C CA . VAL A 1 607 ? 32.438 -6.344 11.781 1 56.62 607 VAL A CA 1
ATOM 4786 C C . VAL A 1 607 ? 33 -4.93 11.57 1 56.62 607 VAL A C 1
ATOM 4788 O O . VAL A 1 607 ? 32.688 -4.023 12.352 1 56.62 607 VAL A O 1
ATOM 4791 N N . SER A 1 608 ? 34.438 -5.086 11.586 1 43.47 608 SER A N 1
ATOM 4792 C CA . SER A 1 608 ? 35 -3.762 11.336 1 43.47 608 SER A CA 1
ATOM 4793 C C . SER A 1 608 ? 34.5 -3.203 10 1 43.47 608 SER A C 1
ATOM 4795 O O . SER A 1 608 ? 33.938 -3.932 9.18 1 43.47 608 SER A O 1
ATOM 4797 N N . TYR A 1 609 ? 35.219 -2.154 9.531 1 41.78 609 TYR A N 1
ATOM 4798 C CA . TYR A 1 609 ? 35.094 -1.112 8.516 1 41.78 609 TYR A CA 1
ATOM 4799 C C . TYR A 1 609 ? 35.312 -1.686 7.117 1 41.78 609 TYR A C 1
ATOM 4801 O O . TYR A 1 609 ? 36.375 -2.219 6.801 1 41.78 609 TYR A O 1
ATOM 4809 N N . ILE A 1 610 ? 34.5 -2.383 6.5 1 37.06 610 ILE A N 1
ATOM 4810 C CA . ILE A 1 610 ? 34.906 -2.465 5.102 1 37.06 610 ILE A CA 1
ATOM 4811 C C . ILE A 1 610 ? 35 -1.061 4.508 1 37.06 610 ILE A C 1
ATOM 4813 O O . ILE A 1 610 ? 34.031 -0.301 4.547 1 37.06 610 ILE A O 1
ATOM 4817 N N . GLY A 1 611 ? 36.188 -0.524 4.355 1 33.47 611 GLY A N 1
ATOM 4818 C CA . GLY A 1 611 ? 36.5 0.694 3.625 1 33.47 611 GLY A CA 1
ATOM 4819 C C . GLY A 1 611 ? 35.75 0.798 2.299 1 33.47 611 GLY A C 1
ATOM 4820 O O . GLY A 1 611 ? 35.75 -0.152 1.515 1 33.47 611 GLY A O 1
ATOM 4821 N N . ARG A 1 612 ? 34.75 1.663 2.295 1 35.03 612 ARG A N 1
ATOM 4822 C CA . ARG A 1 612 ? 34.25 2.033 0.975 1 35.03 612 ARG A CA 1
ATOM 4823 C C . ARG A 1 612 ? 35.406 2.365 0.025 1 35.03 612 ARG A C 1
ATOM 4825 O O . ARG A 1 612 ? 36.219 3.234 0.316 1 35.03 612 ARG A O 1
ATOM 4832 N N . GLN A 1 613 ? 35.781 1.505 -0.764 1 32.31 613 GLN A N 1
ATOM 4833 C CA . GLN A 1 613 ? 36.469 2.133 -1.881 1 32.31 613 GLN A CA 1
ATOM 4834 C C . GLN A 1 613 ? 35.656 3.291 -2.455 1 32.31 613 GLN A C 1
ATOM 4836 O O . GLN A 1 613 ? 34.438 3.176 -2.639 1 32.31 613 GLN A O 1
ATOM 4841 N N . LYS A 1 614 ? 36.094 4.531 -2.438 1 30.8 614 LYS A N 1
ATOM 4842 C CA . LYS A 1 614 ? 35.562 5.672 -3.174 1 30.8 614 LYS A CA 1
ATOM 4843 C C . LYS A 1 614 ? 35.094 5.258 -4.566 1 30.8 614 LYS A C 1
ATOM 4845 O O . LYS A 1 614 ? 35.938 4.91 -5.418 1 30.8 614 LYS A O 1
ATOM 4850 N N . LYS A 1 615 ? 34.062 4.641 -4.828 1 30.27 615 LYS A N 1
ATOM 4851 C CA . LYS A 1 615 ? 33.719 4.645 -6.242 1 30.27 615 LYS A CA 1
ATOM 4852 C C . LYS A 1 615 ? 33.781 6.051 -6.824 1 30.27 615 LYS A C 1
ATOM 4854 O O . LYS A 1 615 ? 33.312 7.008 -6.207 1 30.27 615 LYS A O 1
ATOM 4859 N N . GLN A 1 616 ? 34.656 6.367 -7.75 1 25.66 616 GLN A N 1
ATOM 4860 C CA . GLN A 1 616 ? 34.719 7.523 -8.641 1 25.66 616 GLN A CA 1
ATOM 4861 C C . GLN A 1 616 ? 33.312 7.949 -9.062 1 25.66 616 GLN A C 1
ATOM 4863 O O . GLN A 1 616 ? 32.438 7.102 -9.328 1 25.66 616 GLN A O 1
ATOM 4868 N N . ASP A 1 617 ? 33.062 9.195 -8.891 1 26.83 617 ASP A N 1
ATOM 4869 C CA . ASP A 1 617 ? 31.922 9.969 -9.383 1 26.83 617 ASP A CA 1
ATOM 4870 C C . ASP A 1 617 ? 31.625 9.633 -10.844 1 26.83 617 ASP A C 1
ATOM 4872 O O . ASP A 1 617 ? 32.219 10.203 -11.75 1 26.83 617 ASP A O 1
ATOM 4876 N N . LYS A 1 618 ? 31.594 8.438 -11.383 1 27.97 618 LYS A N 1
ATOM 4877 C CA . LYS A 1 618 ? 31.047 8.578 -12.727 1 27.97 618 LYS A CA 1
ATOM 4878 C C . LYS A 1 618 ? 29.797 9.453 -12.727 1 27.97 618 LYS A C 1
ATOM 4880 O O . LYS A 1 618 ? 28.844 9.188 -11.977 1 27.97 618 LYS A O 1
ATOM 4885 N N . ASN A 1 619 ? 29.844 10.758 -13.156 1 23.22 619 ASN A N 1
ATOM 4886 C CA . ASN A 1 619 ? 28.938 11.836 -13.531 1 23.22 619 ASN A CA 1
ATOM 4887 C C . ASN A 1 619 ? 27.688 11.297 -14.211 1 23.22 619 ASN A C 1
ATOM 4889 O O . ASN A 1 619 ? 27.078 11.984 -15.039 1 23.22 619 ASN A O 1
ATOM 4893 N N . ASN A 1 620 ? 27.453 10.047 -14.43 1 24.38 620 ASN A N 1
ATOM 4894 C CA . ASN A 1 620 ? 26.234 9.883 -15.219 1 24.38 620 ASN A CA 1
ATOM 4895 C C . ASN A 1 620 ? 25.016 10.438 -14.5 1 24.38 620 ASN A C 1
ATOM 4897 O O . ASN A 1 620 ? 24.641 9.945 -13.438 1 24.38 620 ASN A O 1
ATOM 4901 N N . VAL A 1 621 ? 24.781 11.758 -14.594 1 22.98 621 VAL A N 1
ATOM 4902 C CA . VAL A 1 621 ? 23.562 12.547 -14.414 1 22.98 621 VAL A CA 1
ATOM 4903 C C . VAL A 1 621 ? 22.344 11.727 -14.836 1 22.98 621 VAL A C 1
ATOM 4905 O O . VAL A 1 621 ? 22.016 11.664 -16.016 1 22.98 621 VAL A O 1
ATOM 4908 N N . ASP A 1 622 ? 22.219 10.523 -14.516 1 24.31 622 ASP A N 1
ATOM 4909 C CA . ASP A 1 622 ? 20.953 9.945 -14.938 1 24.31 622 ASP A CA 1
ATOM 4910 C C . ASP A 1 622 ? 19.766 10.781 -14.43 1 24.31 622 ASP A C 1
ATOM 4912 O O . ASP A 1 622 ? 19.719 11.148 -13.258 1 24.31 622 ASP A O 1
ATOM 4916 N N . GLU A 1 623 ? 19.203 11.641 -15.242 1 22.55 623 GLU A N 1
ATOM 4917 C CA . GLU A 1 623 ? 17.969 12.43 -15.211 1 22.55 623 GLU A CA 1
ATOM 4918 C C . GLU A 1 623 ? 16.875 11.711 -14.445 1 22.55 623 GLU A C 1
ATOM 4920 O O . GLU A 1 623 ? 16.5 10.586 -14.797 1 22.55 623 GLU A O 1
ATOM 4925 N N . ILE A 1 624 ? 16.922 11.914 -13.242 1 23.53 624 ILE A N 1
ATOM 4926 C CA . ILE A 1 624 ? 15.844 11.492 -12.359 1 23.53 624 ILE A CA 1
ATOM 4927 C C . ILE A 1 624 ? 14.5 11.914 -12.945 1 23.53 624 ILE A C 1
ATOM 4929 O O . ILE A 1 624 ? 14.195 13.109 -13 1 23.53 624 ILE A O 1
ATOM 4933 N N . VAL A 1 625 ? 14.156 11.461 -14.125 1 24.25 625 VAL A N 1
ATOM 4934 C CA . VAL A 1 625 ? 12.789 11.68 -14.578 1 24.25 625 VAL A CA 1
ATOM 4935 C C . VAL A 1 625 ? 11.82 11.445 -13.422 1 24.25 625 VAL A C 1
ATOM 4937 O O . VAL A 1 625 ? 11.891 10.422 -12.742 1 24.25 625 VAL A O 1
ATOM 4940 N N . ALA A 1 626 ? 11.328 12.484 -12.773 1 25.53 626 ALA A N 1
ATOM 4941 C CA . ALA A 1 626 ? 10.141 12.562 -11.93 1 25.53 626 ALA A CA 1
ATOM 4942 C C . ALA A 1 626 ? 9.133 11.469 -12.297 1 25.53 626 ALA A C 1
ATOM 4944 O O . ALA A 1 626 ? 8.609 11.445 -13.414 1 25.53 626 ALA A O 1
ATOM 4945 N N . LYS A 1 627 ? 9.367 10.242 -11.797 1 27.47 627 LYS A N 1
ATOM 4946 C CA . LYS A 1 627 ? 8.414 9.172 -12.102 1 27.47 627 LYS A CA 1
ATOM 4947 C C . LYS A 1 627 ? 6.977 9.648 -11.891 1 27.47 627 LYS A C 1
ATOM 4949 O O . LYS A 1 627 ? 6.555 9.883 -10.758 1 27.47 627 LYS A O 1
ATOM 4954 N N . GLU A 1 628 ? 6.426 10.391 -12.656 1 25.66 628 GLU A N 1
ATOM 4955 C CA . GLU A 1 628 ? 4.973 10.328 -12.812 1 25.66 628 GLU A CA 1
ATOM 4956 C C . GLU A 1 628 ? 4.449 8.914 -12.57 1 25.66 628 GLU A C 1
ATOM 4958 O O . GLU A 1 628 ? 5.148 7.938 -12.828 1 25.66 628 GLU A O 1
ATOM 4963 N N . GLU A 1 629 ? 3.455 8.734 -11.711 1 29.08 629 GLU A N 1
ATOM 4964 C CA . GLU A 1 629 ? 2.688 7.5 -11.562 1 29.08 629 GLU A CA 1
ATOM 4965 C C . GLU A 1 629 ? 2.701 6.684 -12.852 1 29.08 629 GLU A C 1
ATOM 4967 O O . GLU A 1 629 ? 1.743 5.969 -13.148 1 29.08 629 GLU A O 1
ATOM 4972 N N . GLU A 1 630 ? 3.461 7.07 -13.875 1 27.02 630 GLU A N 1
ATOM 4973 C CA . GLU A 1 630 ? 3.395 6.105 -14.969 1 27.02 630 GLU A CA 1
ATOM 4974 C C . GLU A 1 630 ? 3.789 4.707 -14.492 1 27.02 630 GLU A C 1
ATOM 4976 O O . GLU A 1 630 ? 4.559 4.566 -13.547 1 27.02 630 GLU A O 1
ATOM 4981 N N . GLU A 1 631 ? 3.043 3.717 -15.039 1 28.36 631 GLU A N 1
ATOM 4982 C CA . GLU A 1 631 ? 3.211 2.268 -15.016 1 28.36 631 GLU A CA 1
ATOM 4983 C C . GLU A 1 631 ? 4.684 1.881 -15.125 1 28.36 631 GLU A C 1
ATOM 4985 O O . GLU A 1 631 ? 5.289 2.027 -16.188 1 28.36 631 GLU A O 1
ATOM 4990 N N . ASP A 1 632 ? 5.473 2.33 -14.328 1 29.8 632 ASP A N 1
ATOM 4991 C CA . ASP A 1 632 ? 6.816 1.76 -14.375 1 29.8 632 ASP A CA 1
ATOM 4992 C C . ASP A 1 632 ? 6.77 0.273 -14.727 1 29.8 632 ASP A C 1
ATOM 4994 O O . ASP A 1 632 ? 6.5 -0.563 -13.859 1 29.8 632 ASP A O 1
ATOM 4998 N N . ASP A 1 633 ? 6.164 -0.007 -15.828 1 27.8 633 ASP A N 1
ATOM 4999 C CA . ASP A 1 633 ? 6.531 -1.261 -16.484 1 27.8 633 ASP A CA 1
ATOM 5000 C C . ASP A 1 633 ? 8.047 -1.457 -16.469 1 27.8 633 ASP A C 1
ATOM 5002 O O . ASP A 1 633 ? 8.75 -0.889 -17.312 1 27.8 633 ASP A O 1
ATOM 5006 N N . ILE A 1 634 ? 8.672 -1.362 -15.398 1 31.41 634 ILE A N 1
ATOM 5007 C CA . ILE A 1 634 ? 9.992 -1.995 -15.438 1 31.41 634 ILE A CA 1
ATOM 5008 C C . ILE A 1 634 ? 9.945 -3.219 -16.344 1 31.41 634 ILE A C 1
ATOM 5010 O O . ILE A 1 634 ? 9.227 -4.184 -16.062 1 31.41 634 ILE A O 1
ATOM 5014 N N . SER A 1 635 ? 10.062 -2.963 -17.578 1 29.59 635 SER A N 1
ATOM 5015 C CA . SER A 1 635 ? 10.172 -4.066 -18.531 1 29.59 635 SER A CA 1
ATOM 5016 C C . SER A 1 635 ? 11.102 -5.16 -18.016 1 29.59 635 SER A C 1
ATOM 5018 O O . SER A 1 635 ? 11.992 -4.891 -17.203 1 29.59 635 SER A O 1
ATOM 5020 N N . LEU A 1 636 ? 10.648 -6.352 -18.125 1 28.88 636 LEU A N 1
ATOM 5021 C CA . LEU A 1 636 ? 11.43 -7.559 -17.859 1 28.88 636 LEU A CA 1
ATOM 5022 C C . LEU A 1 636 ? 12.875 -7.383 -18.297 1 28.88 636 LEU A C 1
ATOM 5024 O O . LEU A 1 636 ? 13.797 -7.84 -17.625 1 28.88 636 LEU A O 1
ATOM 5028 N N . GLU A 1 637 ? 13.109 -6.547 -19.312 1 29.59 637 GLU A N 1
ATOM 5029 C CA . GLU A 1 637 ? 14.43 -6.441 -19.906 1 29.59 637 GLU A CA 1
ATOM 5030 C C . GLU A 1 637 ? 15.375 -5.625 -19.031 1 29.59 637 GLU A C 1
ATOM 5032 O O . GLU A 1 637 ? 16.547 -5.973 -18.875 1 29.59 637 GLU A O 1
ATOM 5037 N N . GLU A 1 638 ? 14.938 -4.559 -18.516 1 32.31 638 GLU A N 1
ATOM 5038 C CA . GLU A 1 638 ? 15.883 -3.756 -17.75 1 32.31 638 GLU A CA 1
ATOM 5039 C C . GLU A 1 638 ? 16.234 -4.43 -16.422 1 32.31 638 GLU A C 1
ATOM 5041 O O . GLU A 1 638 ? 17.375 -4.348 -15.953 1 32.31 638 GLU A O 1
ATOM 5046 N N . LEU A 1 639 ? 15.297 -5.141 -15.859 1 28.78 639 LEU A N 1
ATOM 5047 C CA . LEU A 1 639 ? 15.656 -5.984 -14.727 1 28.78 639 LEU A CA 1
ATOM 5048 C C . LEU A 1 639 ? 16.641 -7.066 -15.148 1 28.78 639 LEU A C 1
ATOM 5050 O O . LEU A 1 639 ? 17.578 -7.371 -14.414 1 28.78 639 LEU A O 1
ATOM 5054 N N . LEU A 1 640 ? 16.516 -7.68 -16.328 1 28.44 640 LEU A N 1
ATOM 5055 C CA . LEU A 1 640 ? 17.438 -8.695 -16.828 1 28.44 640 LEU A CA 1
ATOM 5056 C C . LEU A 1 640 ? 18.797 -8.086 -17.141 1 28.44 640 LEU A C 1
ATOM 5058 O O . LEU A 1 640 ? 19.828 -8.742 -16.984 1 28.44 640 LEU A O 1
ATOM 5062 N N . SER A 1 641 ? 18.859 -6.887 -17.656 1 30 641 SER A N 1
ATOM 5063 C CA . SER A 1 641 ? 20.172 -6.371 -18.047 1 30 641 SER A CA 1
ATOM 5064 C C . SER A 1 641 ? 21.016 -6.051 -16.812 1 30 641 SER A C 1
ATOM 5066 O O . SER A 1 641 ? 22.25 -6.129 -16.875 1 30 641 SER A O 1
ATOM 5068 N N . ARG A 1 642 ? 20.516 -5.566 -15.852 1 30.59 642 ARG A N 1
ATOM 5069 C CA . ARG A 1 642 ? 21.375 -5.254 -14.711 1 30.59 642 ARG A CA 1
ATOM 5070 C C . ARG A 1 642 ? 21.875 -6.527 -14.039 1 30.59 642 ARG A C 1
ATOM 5072 O O . ARG A 1 642 ? 22.875 -6.5 -13.312 1 30.59 642 ARG A O 1
ATOM 5079 N N . GLY A 1 643 ? 21.156 -7.586 -14.062 1 25.78 643 GLY A N 1
ATOM 5080 C CA . GLY A 1 643 ? 21.719 -8.836 -13.57 1 25.78 643 GLY A CA 1
ATOM 5081 C C . GLY A 1 643 ? 22.812 -9.391 -14.461 1 25.78 643 GLY A C 1
ATOM 5082 O O . GLY A 1 643 ? 23.391 -10.438 -14.156 1 25.78 643 GLY A O 1
ATOM 5083 N N . ALA A 1 644 ? 22.828 -9.156 -15.734 1 26.8 644 ALA A N 1
ATOM 5084 C CA . ALA A 1 644 ? 23.906 -9.742 -16.531 1 26.8 644 ALA A CA 1
ATOM 5085 C C . ALA A 1 644 ? 25.25 -9.148 -16.141 1 26.8 644 ALA A C 1
ATOM 5087 O O . ALA A 1 644 ? 26.297 -9.633 -16.578 1 26.8 644 ALA A O 1
ATOM 5088 N N . ARG A 1 645 ? 25.359 -8.008 -15.477 1 25.91 645 ARG A N 1
ATOM 5089 C CA . ARG A 1 645 ? 26.781 -7.812 -15.164 1 25.91 645 ARG A CA 1
ATOM 5090 C C . ARG A 1 645 ? 27.156 -8.547 -13.883 1 25.91 645 ARG A C 1
ATOM 5092 O O . ARG A 1 645 ? 26.406 -8.547 -12.914 1 25.91 645 ARG A O 1
ATOM 5099 N N . MET B 1 1 ? 19.547 -22.469 -9.297 1 42.69 1 MET B N 1
ATOM 5100 C CA . MET B 1 1 ? 18.5 -23.281 -9.898 1 42.69 1 MET B CA 1
ATOM 5101 C C . MET B 1 1 ? 17.984 -22.641 -11.188 1 42.69 1 MET B C 1
ATOM 5103 O O . MET B 1 1 ? 17.906 -21.422 -11.289 1 42.69 1 MET B O 1
ATOM 5107 N N . ALA B 1 2 ? 18.078 -23.406 -12.211 1 50.19 2 ALA B N 1
ATOM 5108 C CA . ALA B 1 2 ? 17.875 -22.953 -13.594 1 50.19 2 ALA B CA 1
ATOM 5109 C C . ALA B 1 2 ? 16.469 -22.422 -13.789 1 50.19 2 ALA B C 1
ATOM 5111 O O . ALA B 1 2 ? 15.492 -23.031 -13.352 1 50.19 2 ALA B O 1
ATOM 5112 N N . ASP B 1 3 ? 16.203 -21.172 -14.102 1 67.94 3 ASP B N 1
ATOM 5113 C CA . ASP B 1 3 ? 14.977 -20.453 -14.414 1 67.94 3 ASP B CA 1
ATOM 5114 C C . ASP B 1 3 ? 14.375 -20.938 -15.727 1 67.94 3 ASP B C 1
ATOM 5116 O O . ASP B 1 3 ? 13.242 -20.594 -16.062 1 67.94 3 ASP B O 1
ATOM 5120 N N . LYS B 1 4 ? 15.047 -22.016 -16.406 1 85.25 4 LYS B N 1
ATOM 5121 C CA . LYS B 1 4 ? 14.555 -22.547 -17.672 1 85.25 4 LYS B CA 1
ATOM 5122 C C . LYS B 1 4 ? 13.883 -23.891 -17.469 1 85.25 4 LYS B C 1
ATOM 5124 O O . LYS B 1 4 ? 14.328 -24.703 -16.656 1 85.25 4 LYS B O 1
ATOM 5129 N N . GLU B 1 5 ? 12.82 -24.125 -18.172 1 90.88 5 GLU B N 1
ATOM 5130 C CA . GLU B 1 5 ? 12.062 -25.375 -18.016 1 90.88 5 GLU B CA 1
ATOM 5131 C C . GLU B 1 5 ? 11.711 -25.969 -19.359 1 90.88 5 GLU B C 1
ATOM 5133 O O . GLU B 1 5 ? 11.406 -25.25 -20.312 1 90.88 5 GLU B O 1
ATOM 5138 N N . ILE B 1 6 ? 11.906 -27.25 -19.484 1 94.5 6 ILE B N 1
ATOM 5139 C CA . ILE B 1 6 ? 11.531 -28.016 -20.672 1 94.5 6 ILE B CA 1
ATOM 5140 C C . ILE B 1 6 ? 10.586 -29.141 -20.281 1 94.5 6 ILE B C 1
ATOM 5142 O O . ILE B 1 6 ? 10.844 -29.875 -19.328 1 94.5 6 ILE B O 1
ATOM 5146 N N . THR B 1 7 ? 9.422 -29.219 -20.922 1 96.25 7 THR B N 1
ATOM 5147 C CA . THR B 1 7 ? 8.422 -30.234 -20.625 1 96.25 7 THR B CA 1
ATOM 5148 C C . THR B 1 7 ? 8.047 -31.031 -21.875 1 96.25 7 THR B C 1
ATOM 5150 O O . THR B 1 7 ? 7.602 -30.453 -22.859 1 96.25 7 THR B O 1
ATOM 5153 N N . ALA B 1 8 ? 8.297 -32.312 -21.859 1 97.38 8 ALA B N 1
ATOM 5154 C CA . ALA B 1 8 ? 7.859 -33.188 -22.938 1 97.38 8 ALA B CA 1
ATOM 5155 C C . ALA B 1 8 ? 6.562 -33.906 -22.562 1 97.38 8 ALA B C 1
ATOM 5157 O O . ALA B 1 8 ? 6.48 -34.562 -21.516 1 97.38 8 ALA B O 1
ATOM 5158 N N . PHE B 1 9 ? 5.547 -33.812 -23.406 1 97.19 9 PHE B N 1
ATOM 5159 C CA . PHE B 1 9 ? 4.277 -34.5 -23.188 1 97.19 9 PHE B CA 1
ATOM 5160 C C . PHE B 1 9 ? 4.18 -35.75 -24.047 1 97.19 9 PHE B C 1
ATOM 5162 O O . PHE B 1 9 ? 4.328 -35.688 -25.266 1 97.19 9 PHE B O 1
ATOM 5169 N N . ILE B 1 10 ? 4.008 -36.844 -23.422 1 95.75 10 ILE B N 1
ATOM 5170 C CA . ILE B 1 10 ? 3.758 -38.125 -24.109 1 95.75 10 ILE B CA 1
ATOM 5171 C C . ILE B 1 10 ? 2.293 -38.5 -23.938 1 95.75 10 ILE B C 1
ATOM 5173 O O . ILE B 1 10 ? 1.848 -38.812 -22.828 1 95.75 10 ILE B O 1
ATOM 5177 N N . ILE B 1 11 ? 1.579 -38.594 -25.016 1 94.69 11 ILE B N 1
ATOM 5178 C CA . ILE B 1 11 ? 0.147 -38.875 -24.953 1 94.69 11 ILE B CA 1
ATOM 5179 C C . ILE B 1 11 ? -0.141 -40.219 -25.594 1 94.69 11 ILE B C 1
ATOM 5181 O O . ILE B 1 11 ? 0.152 -40.438 -26.766 1 94.69 11 ILE B O 1
ATOM 5185 N N . ASP B 1 12 ? -0.737 -41.094 -24.797 1 91.75 12 ASP B N 1
ATOM 5186 C CA . ASP B 1 12 ? -1.187 -42.375 -25.297 1 91.75 12 ASP B CA 1
ATOM 5187 C C . ASP B 1 12 ? -2.467 -42.25 -26.109 1 91.75 12 ASP B C 1
ATOM 5189 O O . ASP B 1 12 ? -3.498 -41.812 -25.594 1 91.75 12 ASP B O 1
ATOM 5193 N N . VAL B 1 13 ? -2.395 -42.625 -27.406 1 90.75 13 VAL B N 1
ATOM 5194 C CA . VAL B 1 13 ? -3.562 -42.5 -28.266 1 90.75 13 VAL B CA 1
ATOM 5195 C C . VAL B 1 13 ? -4.031 -43.875 -28.703 1 90.75 13 VAL B C 1
ATOM 5197 O O . VAL B 1 13 ? -4.57 -44.031 -29.812 1 90.75 13 VAL B O 1
ATOM 5200 N N . GLY B 1 14 ? -3.773 -44.812 -27.875 1 84.19 14 GLY B N 1
ATOM 5201 C CA . GLY B 1 14 ? -4.266 -46.125 -28.172 1 84.19 14 GLY B CA 1
ATOM 5202 C C . GLY B 1 14 ? -5.777 -46.219 -28.203 1 84.19 14 GLY B C 1
ATOM 5203 O O . GLY B 1 14 ? -6.469 -45.344 -27.672 1 84.19 14 GLY B O 1
ATOM 5204 N N . ALA B 1 15 ? -6.293 -47.281 -28.766 1 83.44 15 ALA B N 1
ATOM 5205 C CA . ALA B 1 15 ? -7.73 -47.469 -28.938 1 83.44 15 ALA B CA 1
ATOM 5206 C C . ALA B 1 15 ? -8.453 -47.438 -27.594 1 83.44 15 ALA B C 1
ATOM 5208 O O . ALA B 1 15 ? -9.578 -46.938 -27.5 1 83.44 15 ALA B O 1
ATOM 5209 N N . ALA B 1 16 ? -7.809 -47.938 -26.578 1 83.56 16 ALA B N 1
ATOM 5210 C CA . ALA B 1 16 ? -8.422 -48.031 -25.25 1 83.56 16 ALA B CA 1
ATOM 5211 C C . ALA B 1 16 ? -8.656 -46.625 -24.672 1 83.56 16 ALA B C 1
ATOM 5213 O O . ALA B 1 16 ? -9.523 -46.469 -23.812 1 83.56 16 ALA B O 1
ATOM 5214 N N . MET B 1 17 ? -7.938 -45.688 -25.156 1 90.06 17 MET B N 1
ATOM 5215 C CA . MET B 1 17 ? -8.039 -44.312 -24.656 1 90.06 17 MET B CA 1
ATOM 5216 C C . MET B 1 17 ? -9.297 -43.625 -25.188 1 90.06 17 MET B C 1
ATOM 5218 O O . MET B 1 17 ? -9.719 -42.594 -24.672 1 90.06 17 MET B O 1
ATOM 5222 N N . GLY B 1 18 ? -9.852 -44.156 -26.203 1 87.31 18 GLY B N 1
ATOM 5223 C CA . GLY B 1 18 ? -11.062 -43.625 -26.797 1 87.31 18 GLY B CA 1
ATOM 5224 C C . GLY B 1 18 ? -12.312 -43.938 -26 1 87.31 18 GLY B C 1
ATOM 5225 O O . GLY B 1 18 ? -13.352 -43.312 -26.172 1 87.31 18 GLY B O 1
ATOM 5226 N N . GLY B 1 19 ? -12.227 -44.844 -25.078 1 83.62 19 GLY B N 1
ATOM 5227 C CA . GLY B 1 19 ? -13.359 -45.219 -24.25 1 83.62 19 GLY B CA 1
ATOM 5228 C C . GLY B 1 19 ? -13.57 -44.281 -23.078 1 83.62 19 GLY B C 1
ATOM 5229 O O . GLY B 1 19 ? -12.648 -43.562 -22.672 1 83.62 19 GLY B O 1
ATOM 5230 N N . ALA B 1 20 ? -14.891 -44.094 -22.719 1 83.19 20 ALA B N 1
ATOM 5231 C CA . ALA B 1 20 ? -15.242 -43.281 -21.562 1 83.19 20 ALA B CA 1
ATOM 5232 C C . ALA B 1 20 ? -15.477 -44.125 -20.328 1 83.19 20 ALA B C 1
ATOM 5234 O O . ALA B 1 20 ? -16.297 -45.031 -20.344 1 83.19 20 ALA B O 1
ATOM 5235 N N . HIS B 1 21 ? -14.68 -43.875 -19.391 1 76.44 21 HIS B N 1
ATOM 5236 C CA . HIS B 1 21 ? -14.828 -44.625 -18.156 1 76.44 21 HIS B CA 1
ATOM 5237 C C . HIS B 1 21 ? -15.078 -43.688 -16.969 1 76.44 21 HIS B C 1
ATOM 5239 O O . HIS B 1 21 ? -14.922 -42.469 -17.094 1 76.44 21 HIS B O 1
ATOM 5245 N N . ASN B 1 22 ? -15.547 -44.188 -15.789 1 73.75 22 ASN B N 1
ATOM 5246 C CA . ASN B 1 22 ? -15.688 -43.531 -14.484 1 73.75 22 ASN B CA 1
ATOM 5247 C C . ASN B 1 22 ? -16.766 -42.469 -14.508 1 73.75 22 ASN B C 1
ATOM 5249 O O . ASN B 1 22 ? -16.766 -41.562 -13.664 1 73.75 22 ASN B O 1
ATOM 5253 N N . GLY B 1 23 ? -17.578 -42.469 -15.523 1 69.5 23 GLY B N 1
ATOM 5254 C CA . GLY B 1 23 ? -18.734 -41.594 -15.492 1 69.5 23 GLY B CA 1
ATOM 5255 C C . GLY B 1 23 ? -18.406 -40.156 -15.797 1 69.5 23 GLY B C 1
ATOM 5256 O O . GLY B 1 23 ? -19.172 -39.25 -15.484 1 69.5 23 GLY B O 1
ATOM 5257 N N . HIS B 1 24 ? -17.25 -39.938 -16.359 1 75.5 24 HIS B N 1
ATOM 5258 C CA . HIS B 1 24 ? -16.859 -38.531 -16.609 1 75.5 24 HIS B CA 1
ATOM 5259 C C . HIS B 1 24 ? -17.531 -38 -17.875 1 75.5 24 HIS B C 1
ATOM 5261 O O . HIS B 1 24 ? -17.531 -36.812 -18.109 1 75.5 24 HIS B O 1
ATOM 5267 N N . GLY B 1 25 ? -18.172 -38.812 -18.625 1 80.31 25 GLY B N 1
ATOM 5268 C CA . GLY B 1 25 ? -18.891 -38.438 -19.828 1 80.31 25 GLY B CA 1
ATOM 5269 C C . GLY B 1 25 ? -17.984 -38.125 -21 1 80.31 25 GLY B C 1
ATOM 5270 O O . GLY B 1 25 ? -18.438 -37.812 -22.094 1 80.31 25 GLY B O 1
ATOM 5271 N N . VAL B 1 26 ? -16.672 -38.125 -20.812 1 87.94 26 VAL B N 1
ATOM 5272 C CA . VAL B 1 26 ? -15.711 -37.875 -21.891 1 87.94 26 VAL B CA 1
ATOM 5273 C C . VAL B 1 26 ? -14.742 -39.062 -21.984 1 87.94 26 VAL B C 1
ATOM 5275 O O . VAL B 1 26 ? -14.648 -39.875 -21.062 1 87.94 26 VAL B O 1
ATOM 5278 N N . SER B 1 27 ? -14.109 -39.125 -23.141 1 90.44 27 SER B N 1
ATOM 5279 C CA . SER B 1 27 ? -13.141 -40.188 -23.328 1 90.44 27 SER B CA 1
ATOM 5280 C C . SER B 1 27 ? -11.953 -40.062 -22.375 1 90.44 27 SER B C 1
ATOM 5282 O O . SER B 1 27 ? -11.695 -38.969 -21.875 1 90.44 27 SER B O 1
ATOM 5284 N N . ASP B 1 28 ? -11.289 -41.156 -22.109 1 90.44 28 ASP B N 1
ATOM 5285 C CA . ASP B 1 28 ? -10.109 -41.094 -21.25 1 90.44 28 ASP B CA 1
ATOM 5286 C C . ASP B 1 28 ? -9.047 -40.188 -21.812 1 90.44 28 ASP B C 1
ATOM 5288 O O . ASP B 1 28 ? -8.328 -39.5 -21.062 1 90.44 28 ASP B O 1
ATOM 5292 N N . LEU B 1 29 ? -8.945 -40.188 -23.109 1 92.19 29 LEU B N 1
ATOM 5293 C CA . LEU B 1 29 ? -7.992 -39.281 -23.766 1 92.19 29 LEU B CA 1
ATOM 5294 C C . LEU B 1 29 ? -8.328 -37.812 -23.484 1 92.19 29 LEU B C 1
ATOM 5296 O O . LEU B 1 29 ? -7.457 -37.062 -23.062 1 92.19 29 LEU B O 1
ATOM 5300 N N . GLU B 1 30 ? -9.562 -37.5 -23.672 1 90.75 30 GLU B N 1
ATOM 5301 C CA . GLU B 1 30 ? -9.992 -36.125 -23.422 1 90.75 30 GLU B CA 1
ATOM 5302 C C . GLU B 1 30 ? -9.82 -35.75 -21.953 1 90.75 30 GLU B C 1
ATOM 5304 O O . GLU B 1 30 ? -9.414 -34.625 -21.641 1 90.75 30 GLU B O 1
ATOM 5309 N N . TYR B 1 31 ? -10.094 -36.688 -21.156 1 91.31 31 TYR B N 1
ATOM 5310 C CA . TYR B 1 31 ? -9.992 -36.438 -19.719 1 91.31 31 TYR B CA 1
ATOM 5311 C C . TYR B 1 31 ? -8.547 -36.188 -19.312 1 91.31 31 TYR B C 1
ATOM 5313 O O . TYR B 1 31 ? -8.273 -35.312 -18.5 1 91.31 31 TYR B O 1
ATOM 5321 N N . GLY B 1 32 ? -7.676 -36.938 -19.828 1 91.69 32 GLY B N 1
ATOM 5322 C CA . GLY B 1 32 ? -6.266 -36.781 -19.531 1 91.69 32 GLY B CA 1
ATOM 5323 C C . GLY B 1 32 ? -5.656 -35.531 -20.172 1 91.69 32 GLY B C 1
ATOM 5324 O O . GLY B 1 32 ? -4.73 -34.938 -19.625 1 91.69 32 GLY B O 1
ATOM 5325 N N . LEU B 1 33 ? -6.207 -35.156 -21.281 1 94.25 33 LEU B N 1
ATOM 5326 C CA . LEU B 1 33 ? -5.652 -34.031 -22.047 1 94.25 33 LEU B CA 1
ATOM 5327 C C . LEU B 1 33 ? -6.016 -32.688 -21.391 1 94.25 33 LEU B C 1
ATOM 5329 O O . LEU B 1 33 ? -5.418 -31.672 -21.719 1 94.25 33 LEU B O 1
ATOM 5333 N N . LYS B 1 34 ? -6.984 -32.719 -20.531 1 92.12 34 LYS B N 1
ATOM 5334 C CA . LYS B 1 34 ? -7.375 -31.469 -19.859 1 92.12 34 LYS B CA 1
ATOM 5335 C C . LYS B 1 34 ? -6.191 -30.844 -19.141 1 92.12 34 LYS B C 1
ATOM 5337 O O . LYS B 1 34 ? -5.965 -29.641 -19.234 1 92.12 34 LYS B O 1
ATOM 5342 N N . TYR B 1 35 ? -5.496 -31.656 -18.453 1 93.5 35 TYR B N 1
ATOM 5343 C CA . TYR B 1 35 ? -4.316 -31.203 -17.734 1 93.5 35 TYR B CA 1
ATOM 5344 C C . TYR B 1 35 ? -3.279 -30.625 -18.703 1 93.5 35 TYR B C 1
ATOM 5346 O O . TYR B 1 35 ? -2.734 -29.547 -18.469 1 93.5 35 TYR B O 1
ATOM 5354 N N . VAL B 1 36 ? -3.037 -31.344 -19.734 1 95.19 36 VAL B N 1
ATOM 5355 C CA . VAL B 1 36 ? -2.018 -30.953 -20.703 1 95.19 36 VAL B CA 1
ATOM 5356 C C . VAL B 1 36 ? -2.406 -29.625 -21.359 1 95.19 36 VAL B C 1
ATOM 5358 O O . VAL B 1 36 ? -1.582 -28.719 -21.469 1 95.19 36 VAL B O 1
ATOM 5361 N N . LYS B 1 37 ? -3.625 -29.594 -21.766 1 93.81 37 LYS B N 1
ATOM 5362 C CA . LYS B 1 37 ? -4.105 -28.375 -22.406 1 93.81 37 LYS B CA 1
ATOM 5363 C C . LYS B 1 37 ? -3.998 -27.172 -21.469 1 93.81 37 LYS B C 1
ATOM 5365 O O . LYS B 1 37 ? -3.615 -26.078 -21.891 1 93.81 37 LYS B O 1
ATOM 5370 N N . ASP B 1 38 ? -4.324 -27.375 -20.25 1 92.25 38 ASP B N 1
ATOM 5371 C CA . ASP B 1 38 ? -4.25 -26.312 -19.266 1 92.25 38 ASP B CA 1
ATOM 5372 C C . ASP B 1 38 ? -2.811 -25.828 -19.078 1 92.25 38 ASP B C 1
ATOM 5374 O O . ASP B 1 38 ? -2.549 -24.625 -19.047 1 92.25 38 ASP B O 1
ATOM 5378 N N . VAL B 1 39 ? -1.905 -26.719 -18.969 1 92.44 39 VAL B N 1
ATOM 5379 C CA . VAL B 1 39 ? -0.497 -26.406 -18.766 1 92.44 39 VAL B CA 1
ATOM 5380 C C . VAL B 1 39 ? 0.043 -25.641 -19.984 1 92.44 39 VAL B C 1
ATOM 5382 O O . VAL B 1 39 ? 0.731 -24.625 -19.828 1 92.44 39 VAL B O 1
ATOM 5385 N N . VAL B 1 40 ? -0.282 -26.125 -21.109 1 92.69 40 VAL B N 1
ATOM 5386 C CA . VAL B 1 40 ? 0.198 -25.484 -22.328 1 92.69 40 VAL B CA 1
ATOM 5387 C C . VAL B 1 40 ? -0.383 -24.078 -22.438 1 92.69 40 VAL B C 1
ATOM 5389 O O . VAL B 1 40 ? 0.334 -23.141 -22.766 1 92.69 40 VAL B O 1
ATOM 5392 N N . ALA B 1 41 ? -1.645 -23.969 -22.188 1 89.44 41 ALA B N 1
ATOM 5393 C CA . ALA B 1 41 ? -2.273 -22.656 -22.219 1 89.44 41 ALA B CA 1
ATOM 5394 C C . ALA B 1 41 ? -1.602 -21.703 -21.234 1 89.44 41 ALA B C 1
ATOM 5396 O O . ALA B 1 41 ? -1.366 -20.547 -21.547 1 89.44 41 ALA B O 1
ATOM 5397 N N . SER B 1 42 ? -1.323 -22.203 -20.062 1 87.56 42 SER B N 1
ATOM 5398 C CA . SER B 1 42 ? -0.665 -21.391 -19.047 1 87.56 42 SER B CA 1
ATOM 5399 C C . SER B 1 42 ? 0.703 -20.906 -19.516 1 87.56 42 SER B C 1
ATOM 5401 O O . SER B 1 42 ? 1.078 -19.766 -19.297 1 87.56 42 SER B O 1
ATOM 5403 N N . LYS B 1 43 ? 1.406 -21.797 -20.125 1 88.31 43 LYS B N 1
ATOM 5404 C CA . LYS B 1 43 ? 2.729 -21.453 -20.641 1 88.31 43 LYS B CA 1
ATOM 5405 C C . LYS B 1 43 ? 2.631 -20.406 -21.75 1 88.31 43 LYS B C 1
ATOM 5407 O O . LYS B 1 43 ? 3.48 -19.516 -21.844 1 88.31 43 LYS B O 1
ATOM 5412 N N . ILE B 1 44 ? 1.618 -20.5 -22.516 1 86.5 44 ILE B N 1
ATOM 5413 C CA . ILE B 1 44 ? 1.403 -19.547 -23.609 1 86.5 44 ILE B CA 1
ATOM 5414 C C . ILE B 1 44 ? 1.104 -18.172 -23.031 1 86.5 44 ILE B C 1
ATOM 5416 O O . ILE B 1 44 ? 1.646 -17.172 -23.484 1 86.5 44 ILE B O 1
ATOM 5420 N N . ILE B 1 45 ? 0.3 -18.141 -22.062 1 79.56 45 ILE B N 1
ATOM 5421 C CA . ILE B 1 45 ? -0.11 -16.891 -21.453 1 79.56 45 ILE B CA 1
ATOM 5422 C C . ILE B 1 45 ? 1.093 -16.219 -20.797 1 79.56 45 ILE B C 1
ATOM 5424 O O . ILE B 1 45 ? 1.25 -14.992 -20.875 1 79.56 45 ILE B O 1
ATOM 5428 N N . LYS B 1 46 ? 1.88 -16.953 -20.172 1 78.75 46 LYS B N 1
ATOM 5429 C CA . LYS B 1 46 ? 3.07 -16.391 -19.547 1 78.75 46 LYS B CA 1
ATOM 5430 C C . LYS B 1 46 ? 4.074 -15.906 -20.594 1 78.75 46 LYS B C 1
ATOM 5432 O O . LYS B 1 46 ? 4.793 -14.93 -20.359 1 78.75 46 LYS B O 1
ATOM 5437 N N . GLY B 1 47 ? 4.188 -16.656 -21.609 1 78.56 47 GLY B N 1
ATOM 5438 C CA . GLY B 1 47 ? 4.965 -16.234 -22.766 1 78.56 47 GLY B CA 1
ATOM 5439 C C . GLY B 1 47 ? 6.461 -16.281 -22.531 1 78.56 47 GLY B C 1
ATOM 5440 O O . GLY B 1 47 ? 7.215 -15.5 -23.109 1 78.56 47 GLY B O 1
ATOM 5441 N N . ARG B 1 48 ? 6.945 -17.156 -21.703 1 81.06 48 ARG B N 1
ATOM 5442 C CA . ARG B 1 48 ? 8.375 -17.25 -21.438 1 81.06 48 ARG B CA 1
ATOM 5443 C C . ARG B 1 48 ? 9.102 -17.969 -22.562 1 81.06 48 ARG B C 1
ATOM 5445 O O . ARG B 1 48 ? 8.688 -19.047 -23 1 81.06 48 ARG B O 1
ATOM 5452 N N . LYS B 1 49 ? 10.172 -17.391 -22.953 1 82.12 49 LYS B N 1
ATOM 5453 C CA . LYS B 1 49 ? 10.953 -17.953 -24.047 1 82.12 49 LYS B CA 1
ATOM 5454 C C . LYS B 1 49 ? 11.711 -19.203 -23.594 1 82.12 49 LYS B C 1
ATOM 5456 O O . LYS B 1 49 ? 12.031 -20.078 -24.391 1 82.12 49 LYS B O 1
ATOM 5461 N N . THR B 1 50 ? 11.945 -19.297 -22.312 1 87.31 50 THR B N 1
ATOM 5462 C CA . THR B 1 50 ? 12.766 -20.391 -21.797 1 87.31 50 THR B CA 1
ATOM 5463 C C . THR B 1 50 ? 11.891 -21.516 -21.266 1 87.31 50 THR B C 1
ATOM 5465 O O . THR B 1 50 ? 12.383 -22.438 -20.594 1 87.31 50 THR B O 1
ATOM 5468 N N . ASP B 1 51 ? 10.625 -21.453 -21.531 1 89.88 51 ASP B N 1
ATOM 5469 C CA . ASP B 1 51 ? 9.672 -22.5 -21.156 1 89.88 51 ASP B CA 1
ATOM 5470 C C . ASP B 1 51 ? 9.211 -23.266 -22.391 1 89.88 51 ASP B C 1
ATOM 5472 O O . ASP B 1 51 ? 8.242 -22.875 -23.047 1 89.88 51 ASP B O 1
ATOM 5476 N N . LEU B 1 52 ? 9.906 -24.391 -22.609 1 94.44 52 LEU B N 1
ATOM 5477 C CA . LEU B 1 52 ? 9.742 -25.109 -23.875 1 94.44 52 LEU B CA 1
ATOM 5478 C C . LEU B 1 52 ? 8.891 -26.359 -23.672 1 94.44 52 LEU B C 1
ATOM 5480 O O . LEU B 1 52 ? 8.844 -26.922 -22.562 1 94.44 52 LEU B O 1
ATOM 5484 N N . ILE B 1 53 ? 8.195 -26.766 -24.781 1 96.12 53 ILE B N 1
ATOM 5485 C CA . ILE B 1 53 ? 7.383 -27.984 -24.703 1 96.12 53 ILE B CA 1
ATOM 5486 C C . ILE B 1 53 ? 7.637 -28.859 -25.922 1 96.12 53 ILE B C 1
ATOM 5488 O O . ILE B 1 53 ? 8.141 -28.375 -26.953 1 96.12 53 ILE B O 1
ATOM 5492 N N . SER B 1 54 ? 7.418 -30.062 -25.812 1 96.5 54 SER B N 1
ATOM 5493 C CA . SER B 1 54 ? 7.375 -31.031 -26.891 1 96.5 54 SER B CA 1
ATOM 5494 C C . SER B 1 54 ? 6.168 -31.953 -26.766 1 96.5 54 SER B C 1
ATOM 5496 O O . SER B 1 54 ? 5.758 -32.281 -25.656 1 96.5 54 SER B O 1
ATOM 5498 N N . LEU B 1 55 ? 5.574 -32.281 -27.875 1 95 55 LEU B N 1
ATOM 5499 C CA . LEU B 1 55 ? 4.395 -33.156 -27.891 1 95 55 LEU B CA 1
ATOM 5500 C C . LEU B 1 55 ? 4.672 -34.438 -28.672 1 95 55 LEU B C 1
ATOM 5502 O O . LEU B 1 55 ? 5.082 -34.406 -29.828 1 95 55 LEU B O 1
ATOM 5506 N N . ILE B 1 56 ? 4.445 -35.562 -28.016 1 94.62 56 ILE B N 1
ATOM 5507 C CA . ILE B 1 56 ? 4.684 -36.875 -28.594 1 94.62 56 ILE B CA 1
ATOM 5508 C C . ILE B 1 56 ? 3.447 -37.75 -28.406 1 94.62 56 ILE B C 1
ATOM 5510 O O . ILE B 1 56 ? 2.824 -37.75 -27.344 1 94.62 56 ILE B O 1
ATOM 5514 N N . THR B 1 57 ? 3.033 -38.438 -29.406 1 92.38 57 THR B N 1
ATOM 5515 C CA . THR B 1 57 ? 1.941 -39.375 -29.297 1 92.38 57 THR B CA 1
ATOM 5516 C C . THR B 1 57 ? 2.465 -40.812 -29.422 1 92.38 57 THR B C 1
ATOM 5518 O O . THR B 1 57 ? 3.385 -41.094 -30.203 1 92.38 57 THR B O 1
ATOM 5521 N N . VAL B 1 58 ? 1.937 -41.688 -28.656 1 90.5 58 VAL B N 1
ATOM 5522 C CA . VAL B 1 58 ? 2.328 -43.094 -28.672 1 90.5 58 VAL B CA 1
ATOM 5523 C C . VAL B 1 58 ? 1.122 -43.969 -29.016 1 90.5 58 VAL B C 1
ATOM 5525 O O . VAL B 1 58 ? -0.021 -43.594 -28.75 1 90.5 58 VAL B O 1
ATOM 5528 N N . ASP B 1 59 ? 1.374 -45.156 -29.547 1 86.31 59 ASP B N 1
ATOM 5529 C CA . ASP B 1 59 ? 0.366 -46.094 -30.016 1 86.31 59 ASP B CA 1
ATOM 5530 C C . ASP B 1 59 ? -0.48 -45.469 -31.125 1 86.31 59 ASP B C 1
ATOM 5532 O O . ASP B 1 59 ? -1.699 -45.656 -31.156 1 86.31 59 ASP B O 1
ATOM 5536 N N . SER B 1 60 ? 0.226 -44.656 -31.875 1 82.88 60 SER B N 1
ATOM 5537 C CA . SER B 1 60 ? -0.409 -43.969 -33 1 82.88 60 SER B CA 1
ATOM 5538 C C . SER B 1 60 ? -0.25 -44.781 -34.281 1 82.88 60 SER B C 1
ATOM 5540 O O . SER B 1 60 ? 0.597 -45.688 -34.375 1 82.88 60 SER B O 1
ATOM 5542 N N . GLU B 1 61 ? -0.995 -44.438 -35.188 1 78.06 61 GLU B N 1
ATOM 5543 C CA . GLU B 1 61 ? -0.872 -45.094 -36.5 1 78.06 61 GLU B CA 1
ATOM 5544 C C . GLU B 1 61 ? 0.375 -44.594 -37.219 1 78.06 61 GLU B C 1
ATOM 5546 O O . GLU B 1 61 ? 1.054 -45.375 -37.906 1 78.06 61 GLU B O 1
ATOM 5551 N N . GLU B 1 62 ? 0.624 -43.406 -36.969 1 81.5 62 GLU B N 1
ATOM 5552 C CA . GLU B 1 62 ? 1.782 -42.812 -37.625 1 81.5 62 GLU B CA 1
ATOM 5553 C C . GLU B 1 62 ? 3.055 -43.031 -36.812 1 81.5 62 GLU B C 1
ATOM 5555 O O . GLU B 1 62 ? 2.998 -43.188 -35.594 1 81.5 62 GLU B O 1
ATOM 5560 N N . SER B 1 63 ? 4.164 -43.156 -37.438 1 86.94 63 SER B N 1
ATOM 5561 C CA . SER B 1 63 ? 5.477 -43.344 -36.812 1 86.94 63 SER B CA 1
ATOM 5562 C C . SER B 1 63 ? 6.441 -42.25 -37.25 1 86.94 63 SER B C 1
ATOM 5564 O O . SER B 1 63 ? 7.449 -42.531 -37.906 1 86.94 63 SER B O 1
ATOM 5566 N N . ASN B 1 64 ? 6.148 -41.094 -36.875 1 89.69 64 ASN B N 1
ATOM 5567 C CA . ASN B 1 64 ? 6.992 -39.938 -37.25 1 89.69 64 ASN B CA 1
ATOM 5568 C C . ASN B 1 64 ? 7.926 -39.562 -36.094 1 89.69 64 ASN B C 1
ATOM 5570 O O . ASN B 1 64 ? 7.547 -38.781 -35.219 1 89.69 64 ASN B O 1
ATOM 5574 N N . ASN B 1 65 ? 9.195 -40.031 -36.062 1 89.38 65 ASN B N 1
ATOM 5575 C CA . ASN B 1 65 ? 10.219 -39.688 -35.062 1 89.38 65 ASN B CA 1
ATOM 5576 C C . ASN B 1 65 ? 11.625 -39.906 -35.625 1 89.38 65 ASN B C 1
ATOM 5578 O O . ASN B 1 65 ? 11.812 -40.688 -36.562 1 89.38 65 ASN B O 1
ATOM 5582 N N . PRO B 1 66 ? 12.523 -39.281 -35.156 1 85.12 66 PRO B N 1
ATOM 5583 C CA . PRO B 1 66 ? 13.891 -39.375 -35.688 1 85.12 66 PRO B CA 1
ATOM 5584 C C . PRO B 1 66 ? 14.477 -40.781 -35.531 1 85.12 66 PRO B C 1
ATOM 5586 O O . PRO B 1 66 ? 15.352 -41.156 -36.312 1 85.12 66 PRO B O 1
ATOM 5589 N N . ALA B 1 67 ? 14.062 -41.562 -34.562 1 87.19 67 ALA B N 1
ATOM 5590 C CA . ALA B 1 67 ? 14.617 -42.875 -34.281 1 87.19 67 ALA B CA 1
ATOM 5591 C C . ALA B 1 67 ? 13.852 -43.969 -35.031 1 87.19 67 ALA B C 1
ATOM 5593 O O . ALA B 1 67 ? 14.188 -45.125 -34.938 1 87.19 67 ALA B O 1
ATOM 5594 N N . LYS B 1 68 ? 12.773 -43.656 -35.75 1 86.5 68 LYS B N 1
ATOM 5595 C CA . LYS B 1 68 ? 11.969 -44.531 -36.562 1 86.5 68 LYS B CA 1
ATOM 5596 C C . LYS B 1 68 ? 11.32 -45.656 -35.75 1 86.5 68 LYS B C 1
ATOM 5598 O O . LYS B 1 68 ? 11.297 -46.812 -36.156 1 86.5 68 LYS B O 1
ATOM 5603 N N . LEU B 1 69 ? 10.992 -45.219 -34.625 1 87.38 69 LEU B N 1
ATOM 5604 C CA . LEU B 1 69 ? 10.266 -46.156 -33.781 1 87.38 69 LEU B CA 1
ATOM 5605 C C . LEU B 1 69 ? 8.805 -46.281 -34.219 1 87.38 69 LEU B C 1
ATOM 5607 O O . LEU B 1 69 ? 8.188 -45.281 -34.562 1 87.38 69 LEU B O 1
ATOM 5611 N N . GLN B 1 70 ? 8.398 -47.438 -34.156 1 84.75 70 GLN B N 1
ATOM 5612 C CA . GLN B 1 70 ? 7.047 -47.688 -34.656 1 84.75 70 GLN B CA 1
ATOM 5613 C C . GLN B 1 70 ? 6 -47.156 -33.688 1 84.75 70 GLN B C 1
ATOM 5615 O O . GLN B 1 70 ? 6.168 -47.219 -32.469 1 84.75 70 GLN B O 1
ATOM 5620 N N . HIS B 1 71 ? 4.934 -46.5 -34.188 1 86.19 71 HIS B N 1
ATOM 5621 C CA . HIS B 1 71 ? 3.721 -46.062 -33.5 1 86.19 71 HIS B CA 1
ATOM 5622 C C . HIS B 1 71 ? 4.023 -44.938 -32.531 1 86.19 71 HIS B C 1
ATOM 5624 O O . HIS B 1 71 ? 3.369 -44.812 -31.484 1 86.19 71 HIS B O 1
ATOM 5630 N N . ILE B 1 72 ? 5.094 -44.344 -32.75 1 90.44 72 ILE B N 1
ATOM 5631 C CA . ILE B 1 72 ? 5.441 -43.156 -31.984 1 90.44 72 ILE B CA 1
ATOM 5632 C C . ILE B 1 72 ? 5.57 -41.969 -32.938 1 90.44 72 ILE B C 1
ATOM 5634 O O . ILE B 1 72 ? 6.25 -42.062 -33.969 1 90.44 72 ILE B O 1
ATOM 5638 N N . SER B 1 73 ? 4.91 -40.906 -32.656 1 91.62 73 SER B N 1
ATOM 5639 C CA . SER B 1 73 ? 4.949 -39.719 -33.531 1 91.62 73 SER B CA 1
ATOM 5640 C C . SER B 1 73 ? 5.258 -38.469 -32.75 1 91.62 73 SER B C 1
ATOM 5642 O O . SER B 1 73 ? 4.582 -38.156 -31.75 1 91.62 73 SER B O 1
ATOM 5644 N N . VAL B 1 74 ? 6.293 -37.812 -33.156 1 93.31 74 VAL B N 1
ATOM 5645 C CA . VAL B 1 74 ? 6.609 -36.5 -32.594 1 93.31 74 VAL B CA 1
ATOM 5646 C C . VAL B 1 74 ? 5.824 -35.438 -33.312 1 93.31 74 VAL B C 1
ATOM 5648 O O . VAL B 1 74 ? 6.082 -35.156 -34.5 1 93.31 74 VAL B O 1
ATOM 5651 N N . ILE B 1 75 ? 4.93 -34.812 -32.688 1 91.06 75 ILE B N 1
ATOM 5652 C CA . ILE B 1 75 ? 4.066 -33.812 -33.281 1 91.06 75 ILE B CA 1
ATOM 5653 C C . ILE B 1 75 ? 4.793 -32.469 -33.312 1 91.06 75 ILE B C 1
ATOM 5655 O O . ILE B 1 75 ? 4.715 -31.734 -34.312 1 91.06 75 ILE B O 1
ATOM 5659 N N . SER B 1 76 ? 5.426 -32.156 -32.188 1 91.94 76 SER B N 1
ATOM 5660 C CA . SER B 1 76 ? 6.188 -30.922 -32.094 1 91.94 76 SER B CA 1
ATOM 5661 C C . SER B 1 76 ? 7.484 -31.125 -31.312 1 91.94 76 SER B C 1
ATOM 5663 O O . SER B 1 76 ? 7.473 -31.688 -30.219 1 91.94 76 SER B O 1
ATOM 5665 N N . GLU B 1 77 ? 8.539 -30.672 -31.891 1 92 77 GLU B N 1
ATOM 5666 C CA . GLU B 1 77 ? 9.82 -30.672 -31.188 1 92 77 GLU B CA 1
ATOM 5667 C C . GLU B 1 77 ? 9.852 -29.594 -30.109 1 92 77 GLU B C 1
ATOM 5669 O O . GLU B 1 77 ? 8.891 -28.828 -29.953 1 92 77 GLU B O 1
ATOM 5674 N N . PHE B 1 78 ? 10.922 -29.609 -29.406 1 94.44 78 PHE B N 1
ATOM 5675 C CA . PHE B 1 78 ? 11.023 -28.656 -28.297 1 94.44 78 PHE B CA 1
ATOM 5676 C C . PHE B 1 78 ? 10.992 -27.234 -28.797 1 94.44 78 PHE B C 1
ATOM 5678 O O . PHE B 1 78 ? 11.836 -26.828 -29.609 1 94.44 78 PHE B O 1
ATOM 5685 N N . LYS B 1 79 ? 9.945 -26.484 -28.344 1 92.31 79 LYS B N 1
ATOM 5686 C CA . LYS B 1 79 ? 9.766 -25.094 -28.734 1 92.31 79 LYS B CA 1
ATOM 5687 C C . LYS B 1 79 ? 8.898 -24.344 -27.719 1 92.31 79 LYS B C 1
ATOM 5689 O O . LYS B 1 79 ? 8.25 -24.969 -26.875 1 92.31 79 LYS B O 1
ATOM 5694 N N . GLN B 1 80 ? 9.023 -23.078 -27.859 1 90.44 80 GLN B N 1
ATOM 5695 C CA . GLN B 1 80 ? 8.062 -22.266 -27.109 1 90.44 80 GLN B CA 1
ATOM 5696 C C . GLN B 1 80 ? 6.648 -22.469 -27.641 1 90.44 80 GLN B C 1
ATOM 5698 O O . GLN B 1 80 ? 6.426 -22.406 -28.859 1 90.44 80 GLN B O 1
ATOM 5703 N N . PRO B 1 81 ? 5.754 -22.766 -26.75 1 90.56 81 PRO B N 1
ATOM 5704 C CA . PRO B 1 81 ? 4.387 -22.984 -27.219 1 90.56 81 PRO B CA 1
ATOM 5705 C C . PRO B 1 81 ? 3.686 -21.688 -27.625 1 90.56 81 PRO B C 1
ATOM 5707 O O . PRO B 1 81 ? 3.898 -20.641 -27 1 90.56 81 PRO B O 1
ATOM 5710 N N . PHE B 1 82 ? 2.867 -21.859 -28.672 1 84.06 82 PHE B N 1
ATOM 5711 C CA . PHE B 1 82 ? 2.035 -20.766 -29.172 1 84.06 82 PHE B CA 1
ATOM 5712 C C . PHE B 1 82 ? 0.586 -21.219 -29.312 1 84.06 82 PHE B C 1
ATOM 5714 O O . PHE B 1 82 ? 0.26 -22.375 -29.062 1 84.06 82 PHE B O 1
ATOM 5721 N N . TYR B 1 83 ? -0.215 -20.328 -29.719 1 81.75 83 TYR B N 1
ATOM 5722 C CA . TYR B 1 83 ? -1.654 -20.562 -29.781 1 81.75 83 TYR B CA 1
ATOM 5723 C C . TYR B 1 83 ? -1.974 -21.734 -30.703 1 81.75 83 TYR B C 1
ATOM 5725 O O . TYR B 1 83 ? -2.871 -22.531 -30.422 1 81.75 83 TYR B O 1
ATOM 5733 N N . GLU B 1 84 ? -1.257 -21.906 -31.703 1 81.5 84 GLU B N 1
ATOM 5734 C CA . GLU B 1 84 ? -1.491 -22.953 -32.688 1 81.5 84 GLU B CA 1
ATOM 5735 C C . GLU B 1 84 ? -1.247 -24.344 -32.094 1 81.5 84 GLU B C 1
ATOM 5737 O O . GLU B 1 84 ? -1.836 -25.328 -32.531 1 81.5 84 GLU B O 1
ATOM 5742 N N . ASP B 1 85 ? -0.42 -24.312 -31.141 1 87.81 85 ASP B N 1
ATOM 5743 C CA . ASP B 1 85 ? -0.089 -25.594 -30.531 1 87.81 85 ASP B CA 1
ATOM 5744 C C . ASP B 1 85 ? -1.286 -26.156 -29.766 1 87.81 85 ASP B C 1
ATOM 5746 O O . ASP B 1 85 ? -1.382 -27.375 -29.578 1 87.81 85 ASP B O 1
ATOM 5750 N N . LEU B 1 86 ? -2.164 -25.312 -29.344 1 89.12 86 LEU B N 1
ATOM 5751 C CA . LEU B 1 86 ? -3.385 -25.781 -28.703 1 89.12 86 LEU B CA 1
ATOM 5752 C C . LEU B 1 86 ? -4.281 -26.5 -29.703 1 89.12 86 LEU B C 1
ATOM 5754 O O . LEU B 1 86 ? -4.945 -27.484 -29.344 1 89.12 86 LEU B O 1
ATOM 5758 N N . ARG B 1 87 ? -4.258 -26.031 -30.859 1 86.44 87 ARG B N 1
ATOM 5759 C CA . ARG B 1 87 ? -5.004 -26.703 -31.922 1 86.44 87 ARG B CA 1
ATOM 5760 C C . ARG B 1 87 ? -4.414 -28.078 -32.219 1 86.44 87 ARG B C 1
ATOM 5762 O O . ARG B 1 87 ? -5.152 -29.047 -32.438 1 86.44 87 ARG B O 1
ATOM 5769 N N . ASP B 1 88 ? -3.139 -28.062 -32.219 1 87.81 88 ASP B N 1
ATOM 5770 C CA . ASP B 1 88 ? -2.453 -29.328 -32.5 1 87.81 88 ASP B CA 1
ATOM 5771 C C . ASP B 1 88 ? -2.799 -30.375 -31.438 1 87.81 88 ASP B C 1
ATOM 5773 O O . ASP B 1 88 ? -2.875 -31.562 -31.75 1 87.81 88 ASP B O 1
ATOM 5777 N N . LEU B 1 89 ? -3.004 -29.922 -30.25 1 89.56 89 LEU B N 1
ATOM 5778 C CA . LEU B 1 89 ? -3.332 -30.828 -29.156 1 89.56 89 LEU B CA 1
ATOM 5779 C C . LEU B 1 89 ? -4.73 -31.406 -29.328 1 89.56 89 LEU B C 1
ATOM 5781 O O . LEU B 1 89 ? -5.047 -32.438 -28.766 1 89.56 89 LEU B O 1
ATOM 5785 N N . ASP B 1 90 ? -5.504 -30.797 -30.062 1 83.5 90 ASP B N 1
ATOM 5786 C CA . ASP B 1 90 ? -6.855 -31.281 -30.312 1 83.5 90 ASP B CA 1
ATOM 5787 C C . ASP B 1 90 ? -6.906 -32.156 -31.562 1 83.5 90 ASP B C 1
ATOM 5789 O O . ASP B 1 90 ? -7.617 -33.156 -31.594 1 83.5 90 ASP B O 1
ATOM 5793 N N . LEU B 1 91 ? -6.102 -31.812 -32.531 1 77.5 91 LEU B N 1
ATOM 5794 C CA . LEU B 1 91 ? -6.184 -32.438 -33.844 1 77.5 91 LEU B CA 1
ATOM 5795 C C . LEU B 1 91 ? -5.418 -33.75 -33.875 1 77.5 91 LEU B C 1
ATOM 5797 O O . LEU B 1 91 ? -5.871 -34.719 -34.469 1 77.5 91 LEU B O 1
ATOM 5801 N N . HIS B 1 92 ? -4.41 -33.844 -33.156 1 76.25 92 HIS B N 1
ATOM 5802 C CA . HIS B 1 92 ? -3.48 -34.938 -33.438 1 76.25 92 HIS B CA 1
ATOM 5803 C C . HIS B 1 92 ? -3.746 -36.125 -32.531 1 76.25 92 HIS B C 1
ATOM 5805 O O . HIS B 1 92 ? -3.717 -37.281 -32.969 1 76.25 92 HIS B O 1
ATOM 5811 N N . PRO B 1 93 ? -4.07 -35.844 -31.281 1 76.12 93 PRO B N 1
ATOM 5812 C CA . PRO B 1 93 ? -4.355 -37.031 -30.469 1 76.12 93 PRO B CA 1
ATOM 5813 C C . PRO B 1 93 ? -5.707 -37.656 -30.797 1 76.12 93 PRO B C 1
ATOM 5815 O O . PRO B 1 93 ? -6.754 -37.125 -30.438 1 76.12 93 PRO B O 1
ATOM 5818 N N . ASN B 1 94 ? -5.684 -38.656 -31.672 1 79.12 94 ASN B N 1
ATOM 5819 C CA . ASN B 1 94 ? -6.887 -39.375 -32.094 1 79.12 94 ASN B CA 1
ATOM 5820 C C . ASN B 1 94 ? -6.754 -40.875 -31.828 1 79.12 94 ASN B C 1
ATOM 5822 O O . ASN B 1 94 ? -5.84 -41.531 -32.344 1 79.12 94 ASN B O 1
ATOM 5826 N N . PRO B 1 95 ? -7.719 -41.281 -30.953 1 79.94 95 PRO B N 1
ATOM 5827 C CA . PRO B 1 95 ? -7.625 -42.719 -30.688 1 79.94 95 PRO B CA 1
ATOM 5828 C C . PRO B 1 95 ? -7.945 -43.594 -31.906 1 79.94 95 PRO B C 1
ATOM 5830 O O . PRO B 1 95 ? -8.922 -43.312 -32.625 1 79.94 95 PRO B O 1
ATOM 5833 N N . LYS B 1 96 ? -7.078 -44.281 -32.438 1 71.38 96 LYS B N 1
ATOM 5834 C CA . LYS B 1 96 ? -7.352 -45.188 -33.562 1 71.38 96 LYS B CA 1
ATOM 5835 C C . LYS B 1 96 ? -6.973 -46.625 -33.219 1 71.38 96 LYS B C 1
ATOM 5837 O O . LYS B 1 96 ? -6.062 -46.844 -32.406 1 71.38 96 LYS B O 1
ATOM 5842 N N . GLU B 1 97 ? -7.926 -47.5 -33.656 1 64.88 97 GLU B N 1
ATOM 5843 C CA . GLU B 1 97 ? -7.688 -48.938 -33.469 1 64.88 97 GLU B CA 1
ATOM 5844 C C . GLU B 1 97 ? -6.551 -49.438 -34.375 1 64.88 97 GLU B C 1
ATOM 5846 O O . GLU B 1 97 ? -6.484 -49.062 -35.531 1 64.88 97 GLU B O 1
ATOM 5851 N N . TYR B 1 98 ? -5.527 -49.531 -33.844 1 58.69 98 TYR B N 1
ATOM 5852 C CA . TYR B 1 98 ? -4.582 -50.219 -34.719 1 58.69 98 TYR B CA 1
ATOM 5853 C C . TYR B 1 98 ? -4.359 -51.656 -34.281 1 58.69 98 TYR B C 1
ATOM 5855 O O . TYR B 1 98 ? -4.441 -51.969 -33.062 1 58.69 98 TYR B O 1
ATOM 5863 N N . ASP B 1 99 ? -4.598 -52.562 -35.125 1 53.78 99 ASP B N 1
ATOM 5864 C CA . ASP B 1 99 ? -4.625 -54.031 -35 1 53.78 99 ASP B CA 1
ATOM 5865 C C . ASP B 1 99 ? -3.35 -54.531 -34.312 1 53.78 99 ASP B C 1
ATOM 5867 O O . ASP B 1 99 ? -3.219 -55.75 -34.062 1 53.78 99 ASP B O 1
ATOM 5871 N N . GLU B 1 100 ? -2.209 -53.812 -34.156 1 55.12 100 GLU B N 1
ATOM 5872 C CA . GLU B 1 100 ? -1.027 -54.656 -33.969 1 55.12 100 GLU B CA 1
ATOM 5873 C C . GLU B 1 100 ? -0.729 -54.844 -32.469 1 55.12 100 GLU B C 1
ATOM 5875 O O . GLU B 1 100 ? -1.026 -53.969 -31.656 1 55.12 100 GLU B O 1
ATOM 5880 N N . ASP B 1 101 ? -0.311 -56.188 -32.125 1 55.31 101 ASP B N 1
ATOM 5881 C CA . ASP B 1 101 ? 0.175 -56.844 -30.906 1 55.31 101 ASP B CA 1
ATOM 5882 C C . ASP B 1 101 ? 1.331 -56.062 -30.297 1 55.31 101 ASP B C 1
ATOM 5884 O O . ASP B 1 101 ? 2.084 -56.594 -29.484 1 55.31 101 ASP B O 1
ATOM 5888 N N . ASP B 1 102 ? 1.687 -54.969 -30.797 1 58.31 102 ASP B N 1
ATOM 5889 C CA . ASP B 1 102 ? 2.852 -54.312 -30.219 1 58.31 102 ASP B CA 1
ATOM 5890 C C . ASP B 1 102 ? 2.461 -53.469 -29.016 1 58.31 102 ASP B C 1
ATOM 5892 O O . ASP B 1 102 ? 1.74 -52.469 -29.141 1 58.31 102 ASP B O 1
ATOM 5896 N N . HIS B 1 103 ? 2.83 -54 -27.75 1 61.56 103 HIS B N 1
ATOM 5897 C CA . HIS B 1 103 ? 2.404 -53.5 -26.453 1 61.56 103 HIS B CA 1
ATOM 5898 C C . HIS B 1 103 ? 3.488 -52.625 -25.828 1 61.56 103 HIS B C 1
ATOM 5900 O O . HIS B 1 103 ? 3.346 -52.188 -24.688 1 61.56 103 HIS B O 1
ATOM 5906 N N . ASP B 1 104 ? 4.602 -52.406 -26.469 1 61.69 104 ASP B N 1
ATOM 5907 C CA . ASP B 1 104 ? 5.684 -51.75 -25.75 1 61.69 104 ASP B CA 1
ATOM 5908 C C . ASP B 1 104 ? 5.852 -50.312 -26.234 1 61.69 104 ASP B C 1
ATOM 5910 O O . ASP B 1 104 ? 6.953 -49.75 -26.188 1 61.69 104 ASP B O 1
ATOM 5914 N N . GLY B 1 105 ? 4.867 -49.656 -26.609 1 78.81 105 GLY B N 1
ATOM 5915 C CA . GLY B 1 105 ? 4.969 -48.375 -27.219 1 78.81 105 GLY B CA 1
ATOM 5916 C C . GLY B 1 105 ? 5.293 -47.25 -26.234 1 78.81 105 GLY B C 1
ATOM 5917 O O . GLY B 1 105 ? 6.121 -46.375 -26.516 1 78.81 105 GLY B O 1
ATOM 5918 N N . ILE B 1 106 ? 4.855 -47.375 -25 1 87.75 106 ILE B N 1
ATOM 5919 C CA . ILE B 1 106 ? 4.98 -46.281 -24.031 1 87.75 106 ILE B CA 1
ATOM 5920 C C . ILE B 1 106 ? 6.418 -46.219 -23.516 1 87.75 106 ILE B C 1
ATOM 5922 O O . ILE B 1 106 ? 6.992 -45.125 -23.406 1 87.75 106 ILE B O 1
ATOM 5926 N N . ILE B 1 107 ? 7.039 -47.375 -23.234 1 85.75 107 ILE B N 1
ATOM 5927 C CA . ILE B 1 107 ? 8.406 -47.406 -22.734 1 85.75 107 ILE B CA 1
ATOM 5928 C C . ILE B 1 107 ? 9.367 -46.875 -23.797 1 85.75 107 ILE B C 1
ATOM 5930 O O . ILE B 1 107 ? 10.289 -46.125 -23.484 1 85.75 107 ILE B O 1
ATOM 5934 N N . ARG B 1 108 ? 9.117 -47.344 -25 1 87.19 108 ARG B N 1
ATOM 5935 C CA . ARG B 1 108 ? 9.945 -46.844 -26.094 1 87.19 108 ARG B CA 1
ATOM 5936 C C . ARG B 1 108 ? 9.836 -45.344 -26.25 1 87.19 108 ARG B C 1
ATOM 5938 O O . ARG B 1 108 ? 10.844 -44.656 -26.484 1 87.19 108 ARG B O 1
ATOM 5945 N N . ALA B 1 109 ? 8.688 -44.906 -26.109 1 90.75 109 ALA B N 1
ATOM 5946 C CA . ALA B 1 109 ? 8.469 -43.469 -26.203 1 90.75 109 ALA B CA 1
ATOM 5947 C C . ALA B 1 109 ? 9.18 -42.719 -25.078 1 90.75 109 ALA B C 1
ATOM 5949 O O . ALA B 1 109 ? 9.734 -41.625 -25.297 1 90.75 109 ALA B O 1
ATOM 5950 N N . LEU B 1 110 ? 9.117 -43.25 -23.891 1 92.5 110 LEU B N 1
ATOM 5951 C CA . LEU B 1 110 ? 9.789 -42.656 -22.75 1 92.5 110 LEU B CA 1
ATOM 5952 C C . LEU B 1 110 ? 11.297 -42.562 -22.984 1 92.5 110 LEU B C 1
ATOM 5954 O O . LEU B 1 110 ? 11.898 -41.531 -22.781 1 92.5 110 LEU B O 1
ATOM 5958 N N . LEU B 1 111 ? 11.859 -43.688 -23.422 1 89.5 111 LEU B N 1
ATOM 5959 C CA . LEU B 1 111 ? 13.297 -43.719 -23.656 1 89.5 111 LEU B CA 1
ATOM 5960 C C . LEU B 1 111 ? 13.688 -42.75 -24.766 1 89.5 111 LEU B C 1
ATOM 5962 O O . LEU B 1 111 ? 14.703 -42.062 -24.641 1 89.5 111 LEU B O 1
ATOM 5966 N N . LEU B 1 112 ? 12.852 -42.719 -25.781 1 91.5 112 LEU B N 1
ATOM 5967 C CA . LEU B 1 112 ? 13.086 -41.75 -26.844 1 91.5 112 LEU B CA 1
ATOM 5968 C C . LEU B 1 112 ? 13.047 -40.312 -26.312 1 91.5 112 LEU B C 1
ATOM 5970 O O . LEU B 1 112 ? 13.875 -39.469 -26.688 1 91.5 112 LEU B O 1
ATOM 5974 N N . THR B 1 113 ? 12.109 -40.031 -25.5 1 94.81 113 THR B N 1
ATOM 5975 C CA . THR B 1 113 ? 11.922 -38.688 -24.953 1 94.81 113 THR B CA 1
ATOM 5976 C C . THR B 1 113 ? 13.102 -38.312 -24.062 1 94.81 113 THR B C 1
ATOM 5978 O O . THR B 1 113 ? 13.578 -37.156 -24.125 1 94.81 113 THR B O 1
ATOM 5981 N N . PHE B 1 114 ? 13.57 -39.281 -23.25 1 94.62 114 PHE B N 1
ATOM 5982 C CA . PHE B 1 114 ? 14.727 -39 -22.391 1 94.62 114 PHE B CA 1
ATOM 5983 C C . PHE B 1 114 ? 15.945 -38.656 -23.234 1 94.62 114 PHE B C 1
ATOM 5985 O O . PHE B 1 114 ? 16.625 -37.656 -22.953 1 94.62 114 PHE B O 1
ATOM 5992 N N . GLN B 1 115 ? 16.078 -39.406 -24.203 1 92.25 115 GLN B N 1
ATOM 5993 C CA . GLN B 1 115 ? 17.234 -39.188 -25.078 1 92.25 115 GLN B CA 1
ATOM 5994 C C . GLN B 1 115 ? 17.125 -37.844 -25.812 1 92.25 115 GLN B C 1
ATOM 5996 O O . GLN B 1 115 ? 18.078 -37.094 -25.859 1 92.25 115 GLN B O 1
ATOM 6001 N N . SER B 1 116 ? 16.031 -37.625 -26.406 1 93.81 116 SER B N 1
ATOM 6002 C CA . SER B 1 116 ? 15.82 -36.406 -27.156 1 93.81 116 SER B CA 1
ATOM 6003 C C . SER B 1 116 ? 15.969 -35.156 -26.266 1 93.81 116 SER B C 1
ATOM 6005 O O . SER B 1 116 ? 16.516 -34.156 -26.688 1 93.81 116 SER B O 1
ATOM 6007 N N . THR B 1 117 ? 15.43 -35.219 -25.047 1 95.44 117 THR B N 1
ATOM 6008 C CA . THR B 1 117 ? 15.523 -34.125 -24.109 1 95.44 117 THR B CA 1
ATOM 6009 C C . THR B 1 117 ? 16.984 -33.844 -23.719 1 95.44 117 THR B C 1
ATOM 6011 O O . THR B 1 117 ? 17.438 -32.719 -23.703 1 95.44 117 THR B O 1
ATOM 6014 N N . ASN B 1 118 ? 17.688 -34.906 -23.469 1 93.69 118 ASN B N 1
ATOM 6015 C CA . ASN B 1 118 ? 19.094 -34.75 -23.109 1 93.69 118 ASN B CA 1
ATOM 6016 C C . ASN B 1 118 ? 19.922 -34.188 -24.25 1 93.69 118 ASN B C 1
ATOM 6018 O O . ASN B 1 118 ? 20.812 -33.344 -24.031 1 93.69 118 ASN B O 1
ATOM 6022 N N . ASN B 1 119 ? 19.578 -34.656 -25.406 1 92.31 119 ASN B N 1
ATOM 6023 C CA . ASN B 1 119 ? 20.281 -34.156 -26.578 1 92.31 119 ASN B CA 1
ATOM 6024 C C . ASN B 1 119 ? 20.016 -32.656 -26.797 1 92.31 119 ASN B C 1
ATOM 6026 O O . ASN B 1 119 ? 20.922 -31.922 -27.156 1 92.31 119 ASN B O 1
ATOM 6030 N N . PHE B 1 120 ? 18.891 -32.281 -26.594 1 93.75 120 PHE B N 1
ATOM 6031 C CA . PHE B 1 120 ? 18.5 -30.891 -26.812 1 93.75 120 PHE B CA 1
ATOM 6032 C C . PHE B 1 120 ? 19.109 -29.984 -25.75 1 93.75 120 PHE B C 1
ATOM 6034 O O . PHE B 1 120 ? 19.641 -28.922 -26.062 1 93.75 120 PHE B O 1
ATOM 6041 N N . VAL B 1 121 ? 19.016 -30.359 -24.484 1 92.69 121 VAL B N 1
ATOM 6042 C CA . VAL B 1 121 ? 19.469 -29.547 -23.359 1 92.69 121 VAL B CA 1
ATOM 6043 C C . VAL B 1 121 ? 21 -29.5 -23.344 1 92.69 121 VAL B C 1
ATOM 6045 O O . VAL B 1 121 ? 21.594 -28.469 -23.047 1 92.69 121 VAL B O 1
ATOM 6048 N N . GLY B 1 122 ? 21.625 -30.594 -23.594 1 89.5 122 GLY B N 1
ATOM 6049 C CA . GLY B 1 122 ? 23.078 -30.641 -23.578 1 89.5 122 GLY B CA 1
ATOM 6050 C C . GLY B 1 122 ? 23.656 -30.234 -22.234 1 89.5 122 GLY B C 1
ATOM 6051 O O . GLY B 1 122 ? 23.344 -30.844 -21.203 1 89.5 122 GLY B O 1
ATOM 6052 N N . LYS B 1 123 ? 24.359 -29.078 -22.219 1 85.81 123 LYS B N 1
ATOM 6053 C CA . LYS B 1 123 ? 25.031 -28.625 -21.016 1 85.81 123 LYS B CA 1
ATOM 6054 C C . LYS B 1 123 ? 24.25 -27.5 -20.344 1 85.81 123 LYS B C 1
ATOM 6056 O O . LYS B 1 123 ? 24.625 -27.031 -19.266 1 85.81 123 LYS B O 1
ATOM 6061 N N . LYS B 1 124 ? 23.203 -27.156 -21.031 1 87.5 124 LYS B N 1
ATOM 6062 C CA . LYS B 1 124 ? 22.406 -26.062 -20.484 1 87.5 124 LYS B CA 1
ATOM 6063 C C . LYS B 1 124 ? 21.656 -26.516 -19.234 1 87.5 124 LYS B C 1
ATOM 6065 O O . LYS B 1 124 ? 21.359 -27.703 -19.078 1 87.5 124 LYS B O 1
ATOM 6070 N N . LYS B 1 125 ? 21.5 -25.672 -18.359 1 85.62 125 LYS B N 1
ATOM 6071 C CA . LYS B 1 125 ? 20.797 -25.969 -17.125 1 85.62 125 LYS B CA 1
ATOM 6072 C C . LYS B 1 125 ? 19.297 -25.781 -17.281 1 85.62 125 LYS B C 1
ATOM 6074 O O . LYS B 1 125 ? 18.797 -24.656 -17.266 1 85.62 125 LYS B O 1
ATOM 6079 N N . PHE B 1 126 ? 18.516 -26.922 -17.484 1 89.19 126 PHE B N 1
ATOM 6080 C CA . PHE B 1 126 ? 17.062 -26.953 -17.625 1 89.19 126 PHE B CA 1
ATOM 6081 C C . PHE B 1 126 ? 16.438 -27.859 -16.578 1 89.19 126 PHE B C 1
ATOM 6083 O O . PHE B 1 126 ? 16.984 -28.938 -16.281 1 89.19 126 PHE B O 1
ATOM 6090 N N . LYS B 1 127 ? 15.367 -27.359 -16.031 1 88.75 127 LYS B N 1
ATOM 6091 C CA . LYS B 1 127 ? 14.508 -28.344 -15.359 1 88.75 127 LYS B CA 1
ATOM 6092 C C . LYS B 1 127 ? 13.781 -29.219 -16.375 1 88.75 127 LYS B C 1
ATOM 6094 O O . LYS B 1 127 ? 13.07 -28.719 -17.234 1 88.75 127 LYS B O 1
ATOM 6099 N N . LYS B 1 128 ? 14.031 -30.484 -16.266 1 93.19 128 LYS B N 1
ATOM 6100 C CA . LYS B 1 128 ? 13.5 -31.406 -17.25 1 93.19 128 LYS B CA 1
ATOM 6101 C C . LYS B 1 128 ? 12.266 -32.125 -16.734 1 93.19 128 LYS B C 1
ATOM 6103 O O . LYS B 1 128 ? 12.336 -32.812 -15.711 1 93.19 128 LYS B O 1
ATOM 6108 N N . ASN B 1 129 ? 11.141 -31.953 -17.438 1 94.81 129 ASN B N 1
ATOM 6109 C CA . ASN B 1 129 ? 9.891 -32.594 -17.062 1 94.81 129 ASN B CA 1
ATOM 6110 C C . ASN B 1 129 ? 9.359 -33.5 -18.188 1 94.81 129 ASN B C 1
ATOM 6112 O O . ASN B 1 129 ? 9.461 -33.156 -19.359 1 94.81 129 ASN B O 1
ATOM 6116 N N . VAL B 1 130 ? 8.859 -34.656 -17.797 1 96.31 130 VAL B N 1
ATOM 6117 C CA . VAL B 1 130 ? 8.172 -35.531 -18.719 1 96.31 130 VAL B CA 1
ATOM 6118 C C . VAL B 1 130 ? 6.785 -35.875 -18.188 1 96.31 130 VAL B C 1
ATOM 6120 O O . VAL B 1 130 ? 6.66 -36.375 -17.062 1 96.31 130 VAL B O 1
ATOM 6123 N N . VAL B 1 131 ? 5.789 -35.562 -18.938 1 96.88 131 VAL B N 1
ATOM 6124 C CA . VAL B 1 131 ? 4.414 -35.875 -18.547 1 96.88 131 VAL B CA 1
ATOM 6125 C C . VAL B 1 131 ? 3.836 -36.969 -19.438 1 96.88 131 VAL B C 1
ATOM 6127 O O . VAL B 1 131 ? 3.771 -36.812 -20.656 1 96.88 131 VAL B O 1
ATOM 6130 N N . LEU B 1 132 ? 3.48 -38.031 -18.828 1 96.19 132 LEU B N 1
ATOM 6131 C CA . LEU B 1 132 ? 2.887 -39.156 -19.547 1 96.19 132 LEU B CA 1
ATOM 6132 C C . LEU B 1 132 ? 1.4 -39.281 -19.219 1 96.19 132 LEU B C 1
ATOM 6134 O O . LEU B 1 132 ? 1.016 -39.312 -18.047 1 96.19 132 LEU B O 1
ATOM 6138 N N . VAL B 1 133 ? 0.553 -39.312 -20.266 1 95.44 133 VAL B N 1
ATOM 6139 C CA . VAL B 1 133 ? -0.885 -39.5 -20.109 1 95.44 133 VAL B CA 1
ATOM 6140 C C . VAL B 1 133 ? -1.291 -40.844 -20.672 1 95.44 133 VAL B C 1
ATOM 6142 O O . VAL B 1 133 ? -1.091 -41.125 -21.859 1 95.44 133 VAL B O 1
ATOM 6145 N N . THR B 1 134 ? -1.828 -41.688 -19.859 1 92.31 134 THR B N 1
ATOM 6146 C CA . THR B 1 134 ? -2.197 -43.031 -20.297 1 92.31 134 THR B CA 1
ATOM 6147 C C . THR B 1 134 ? -3.287 -43.594 -19.406 1 92.31 134 THR B C 1
ATOM 6149 O O . THR B 1 134 ? -3.486 -43.156 -18.281 1 92.31 134 THR B O 1
ATOM 6152 N N . ASN B 1 135 ? -4.082 -44.531 -19.922 1 88 135 ASN B N 1
ATOM 6153 C CA . ASN B 1 135 ? -4.969 -45.312 -19.078 1 88 135 ASN B CA 1
ATOM 6154 C C . ASN B 1 135 ? -4.383 -46.719 -18.797 1 88 135 ASN B C 1
ATOM 6156 O O . ASN B 1 135 ? -4.992 -47.5 -18.078 1 88 135 ASN B O 1
ATOM 6160 N N . SER B 1 136 ? -3.098 -46.969 -19.375 1 81.62 136 SER B N 1
ATOM 6161 C CA . SER B 1 136 ? -2.234 -48.125 -19.141 1 81.62 136 SER B CA 1
ATOM 6162 C C . SER B 1 136 ? -2.973 -49.438 -19.406 1 81.62 136 SER B C 1
ATOM 6164 O O . SER B 1 136 ? -2.699 -50.438 -18.75 1 81.62 136 SER B O 1
ATOM 6166 N N . VAL B 1 137 ? -4.004 -49.375 -20.266 1 74.81 137 VAL B N 1
ATOM 6167 C CA . VAL B 1 137 ? -4.703 -50.625 -20.578 1 74.81 137 VAL B CA 1
ATOM 6168 C C . VAL B 1 137 ? -3.791 -51.531 -21.391 1 74.81 137 VAL B C 1
ATOM 6170 O O . VAL B 1 137 ? -3.738 -52.75 -21.141 1 74.81 137 VAL B O 1
ATOM 6173 N N . ASN B 1 138 ? -3.168 -50.906 -22.391 1 64.62 138 ASN B N 1
ATOM 6174 C CA . ASN B 1 138 ? -2.312 -51.688 -23.266 1 64.62 138 ASN B CA 1
ATOM 6175 C C . ASN B 1 138 ? -0.849 -51.625 -22.844 1 64.62 138 ASN B C 1
ATOM 6177 O O . ASN B 1 138 ? 0.048 -51.875 -23.641 1 64.62 138 ASN B O 1
ATOM 6181 N N . THR B 1 139 ? -0.6 -51.281 -21.594 1 60.56 139 THR B N 1
ATOM 6182 C CA . THR B 1 139 ? 0.763 -50.906 -21.219 1 60.56 139 THR B CA 1
ATOM 6183 C C . THR B 1 139 ? 1.608 -52.156 -20.969 1 60.56 139 THR B C 1
ATOM 6185 O O . THR B 1 139 ? 1.22 -53.031 -20.203 1 60.56 139 THR B O 1
ATOM 6188 N N . PRO B 1 140 ? 2.645 -52.281 -21.797 1 57.62 140 PRO B N 1
ATOM 6189 C CA . PRO B 1 140 ? 3.592 -53.406 -21.594 1 57.62 140 PRO B CA 1
ATOM 6190 C C . PRO B 1 140 ? 3.986 -53.562 -20.141 1 57.62 140 PRO B C 1
ATOM 6192 O O . PRO B 1 140 ? 3.947 -52.594 -19.359 1 57.62 140 PRO B O 1
ATOM 6195 N N . GLU B 1 141 ? 4.109 -54.75 -19.703 1 58.94 141 GLU B N 1
ATOM 6196 C CA . GLU B 1 141 ? 4.609 -55.188 -18.406 1 58.94 141 GLU B CA 1
ATOM 6197 C C . GLU B 1 141 ? 5.93 -54.5 -18.062 1 58.94 141 GLU B C 1
ATOM 6199 O O . GLU B 1 141 ? 6.895 -54.594 -18.828 1 58.94 141 GLU B O 1
ATOM 6204 N N . LEU B 1 142 ? 5.887 -53.156 -17.453 1 73.19 142 LEU B N 1
ATOM 6205 C CA . LEU B 1 142 ? 7.059 -52.625 -16.781 1 73.19 142 LEU B CA 1
ATOM 6206 C C . LEU B 1 142 ? 7.852 -53.719 -16.078 1 73.19 142 LEU B C 1
ATOM 6208 O O . LEU B 1 142 ? 7.57 -54.031 -14.914 1 73.19 142 LEU B O 1
ATOM 6212 N N . ASP B 1 143 ? 8.633 -54.469 -17.031 1 74.25 143 ASP B N 1
ATOM 6213 C CA . ASP B 1 143 ? 9.469 -55.5 -16.406 1 74.25 143 ASP B CA 1
ATOM 6214 C C . ASP B 1 143 ? 10.555 -54.844 -15.539 1 74.25 143 ASP B C 1
ATOM 6216 O O . ASP B 1 143 ? 10.773 -53.656 -15.594 1 74.25 143 ASP B O 1
ATOM 6220 N N . ASP B 1 144 ? 11.164 -55.562 -14.789 1 78.62 144 ASP B N 1
ATOM 6221 C CA . ASP B 1 144 ? 12.125 -55.094 -13.789 1 78.62 144 ASP B CA 1
ATOM 6222 C C . ASP B 1 144 ? 13.328 -54.438 -14.453 1 78.62 144 ASP 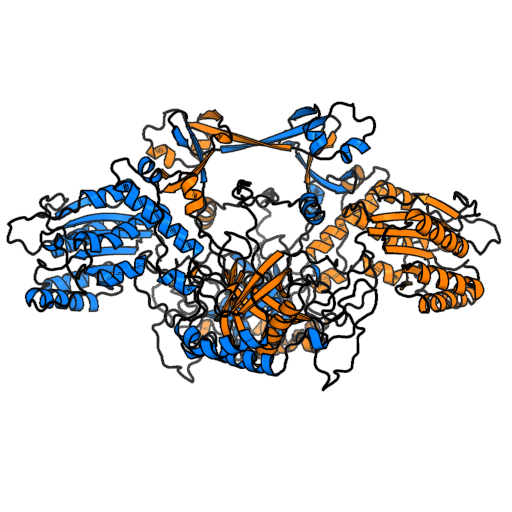B C 1
ATOM 6224 O O . ASP B 1 144 ? 13.867 -53.438 -13.938 1 78.62 144 ASP B O 1
ATOM 6228 N N . GLU B 1 145 ? 13.641 -54.938 -15.656 1 80.94 145 GLU B N 1
ATOM 6229 C CA . GLU B 1 145 ? 14.805 -54.406 -16.344 1 80.94 145 GLU B CA 1
ATOM 6230 C C . GLU B 1 145 ? 14.539 -53 -16.859 1 80.94 145 GLU B C 1
ATOM 6232 O O . GLU B 1 145 ? 15.367 -52.094 -16.688 1 80.94 145 GLU B O 1
ATOM 6237 N N . TYR B 1 146 ? 13.414 -52.844 -17.438 1 82.38 146 TYR B N 1
ATOM 6238 C CA . TYR B 1 146 ? 13.047 -51.531 -17.953 1 82.38 146 TYR B CA 1
ATOM 6239 C C . TYR B 1 146 ? 12.867 -50.531 -16.812 1 82.38 146 TYR B C 1
ATOM 6241 O O . TYR B 1 146 ? 13.289 -49.375 -16.922 1 82.38 146 TYR B O 1
ATOM 6249 N N . SER B 1 147 ? 12.328 -51 -15.734 1 87.56 147 SER B N 1
ATOM 6250 C CA . SER B 1 147 ? 12.109 -50.125 -14.586 1 87.56 147 SER B CA 1
ATOM 6251 C C . SER B 1 147 ? 13.43 -49.625 -14.023 1 87.56 147 SER B C 1
ATOM 6253 O O . SER B 1 147 ? 13.555 -48.438 -13.719 1 87.56 147 SER B O 1
ATOM 6255 N N . GLN B 1 148 ? 14.359 -50.5 -13.969 1 87.5 148 GLN B N 1
ATOM 6256 C CA . GLN B 1 148 ? 15.656 -50.094 -13.445 1 87.5 148 GLN B CA 1
ATOM 6257 C C . GLN B 1 148 ? 16.359 -49.125 -14.375 1 87.5 148 GLN B C 1
ATOM 6259 O O . GLN B 1 148 ? 17 -48.156 -13.914 1 87.5 148 GLN B O 1
ATOM 6264 N N . ALA B 1 149 ? 16.203 -49.406 -15.625 1 86.81 149 ALA B N 1
ATOM 6265 C CA . ALA B 1 149 ? 16.812 -48.5 -16.609 1 86.81 149 ALA B CA 1
ATOM 6266 C C . ALA B 1 149 ? 16.219 -47.094 -16.5 1 86.81 149 ALA B C 1
ATOM 6268 O O . ALA B 1 149 ? 16.938 -46.094 -16.578 1 86.81 149 ALA B O 1
ATOM 6269 N N . ILE B 1 150 ? 14.977 -47.031 -16.359 1 90.56 150 ILE B N 1
ATOM 6270 C CA . ILE B 1 150 ? 14.281 -45.781 -16.266 1 90.56 150 ILE B CA 1
ATOM 6271 C C . ILE B 1 150 ? 14.719 -45.031 -15 1 90.56 150 ILE B C 1
ATOM 6273 O O . ILE B 1 150 ? 14.984 -43.844 -15.031 1 90.56 150 ILE B O 1
ATOM 6277 N N . VAL B 1 151 ? 14.797 -45.75 -13.93 1 92.81 151 VAL B N 1
ATOM 6278 C CA . VAL B 1 151 ? 15.211 -45.156 -12.664 1 92.81 151 VAL B CA 1
ATOM 6279 C C . VAL B 1 151 ? 16.609 -44.562 -12.812 1 92.81 151 VAL B C 1
ATOM 6281 O O . VAL B 1 151 ? 16.875 -43.438 -12.359 1 92.81 151 VAL B O 1
ATOM 6284 N N . GLU B 1 152 ? 17.438 -45.312 -13.469 1 92.19 152 GLU B N 1
ATOM 6285 C CA . GLU B 1 152 ? 18.812 -44.844 -13.648 1 92.19 152 GLU B CA 1
ATOM 6286 C C . GLU B 1 152 ? 18.875 -43.594 -14.508 1 92.19 152 GLU B C 1
ATOM 6288 O O . GLU B 1 152 ? 19.578 -42.625 -14.172 1 92.19 152 GLU B O 1
ATOM 6293 N N . ILE B 1 153 ? 18.156 -43.562 -15.547 1 91.88 153 ILE B N 1
ATOM 6294 C CA . ILE B 1 153 ? 18.172 -42.438 -16.469 1 91.88 153 ILE B CA 1
ATOM 6295 C C . ILE B 1 153 ? 17.578 -41.188 -15.766 1 91.88 153 ILE B C 1
ATOM 6297 O O . ILE B 1 153 ? 18.141 -40.094 -15.836 1 91.88 153 ILE B O 1
ATOM 6301 N N . VAL B 1 154 ? 16.5 -41.312 -15.109 1 93.12 154 VAL B N 1
ATOM 6302 C CA . VAL B 1 154 ? 15.773 -40.219 -14.453 1 93.12 154 VAL B CA 1
ATOM 6303 C C . VAL B 1 154 ? 16.641 -39.625 -13.344 1 93.12 154 VAL B C 1
ATOM 6305 O O . VAL B 1 154 ? 16.688 -38.406 -13.188 1 93.12 154 VAL B O 1
ATOM 6308 N N . THR B 1 155 ? 17.281 -40.469 -12.68 1 92.06 155 THR B N 1
ATOM 6309 C CA . THR B 1 155 ? 18.125 -40 -11.578 1 92.06 155 THR B CA 1
ATOM 6310 C C . THR B 1 155 ? 19.391 -39.344 -12.102 1 92.06 155 THR B C 1
ATOM 6312 O O . THR B 1 155 ? 19.812 -38.312 -11.586 1 92.06 155 THR B O 1
ATOM 6315 N N . ALA B 1 156 ? 19.969 -39.969 -13.094 1 90.19 156 ALA B N 1
ATOM 6316 C CA . ALA B 1 156 ? 21.219 -39.438 -13.641 1 90.19 156 ALA B CA 1
ATOM 6317 C C . ALA B 1 156 ? 21.016 -38.094 -14.32 1 90.19 156 ALA B C 1
ATOM 6319 O O . ALA B 1 156 ? 21.875 -37.219 -14.234 1 90.19 156 ALA B O 1
ATOM 6320 N N . SER B 1 157 ? 19.969 -37.938 -14.969 1 91.88 157 SER B N 1
ATOM 6321 C CA . SER B 1 157 ? 19.734 -36.719 -15.75 1 91.88 157 SER B CA 1
ATOM 6322 C C . SER B 1 157 ? 18.781 -35.781 -15.039 1 91.88 157 SER B C 1
ATOM 6324 O O . SER B 1 157 ? 18.375 -34.75 -15.594 1 91.88 157 SER B O 1
ATOM 6326 N N . ASN B 1 158 ? 18.312 -36.062 -13.875 1 89.31 158 ASN B N 1
ATOM 6327 C CA . ASN B 1 158 ? 17.453 -35.219 -13.039 1 89.31 158 ASN B CA 1
ATOM 6328 C C . ASN B 1 158 ? 16.156 -34.875 -13.75 1 89.31 158 ASN B C 1
ATOM 6330 O O . ASN B 1 158 ? 15.773 -33.719 -13.836 1 89.31 158 ASN B O 1
ATOM 6334 N N . PHE B 1 159 ? 15.43 -35.875 -14.195 1 92.5 159 PHE B N 1
ATOM 6335 C CA . PHE B 1 159 ? 14.109 -35.719 -14.789 1 92.5 159 PHE B CA 1
ATOM 6336 C C . PHE B 1 159 ? 13.031 -35.719 -13.711 1 92.5 159 PHE B C 1
ATOM 6338 O O . PHE B 1 159 ? 13.156 -36.438 -12.711 1 92.5 159 PHE B O 1
ATOM 6345 N N . ASN B 1 160 ? 12.07 -34.938 -13.906 1 92.44 160 ASN B N 1
ATOM 6346 C CA . ASN B 1 160 ? 10.828 -35.094 -13.164 1 92.44 160 ASN B CA 1
ATOM 6347 C C . ASN B 1 160 ? 9.75 -35.781 -13.992 1 92.44 160 ASN B C 1
ATOM 6349 O O . ASN B 1 160 ? 9.289 -35.219 -15 1 92.44 160 ASN B O 1
ATOM 6353 N N . MET B 1 161 ? 9.359 -36.844 -13.547 1 94.19 161 MET B N 1
ATOM 6354 C CA . MET B 1 161 ? 8.352 -37.594 -14.297 1 94.19 161 MET B CA 1
ATOM 6355 C C . MET B 1 161 ? 6.973 -37.438 -13.664 1 94.19 161 MET B C 1
ATOM 6357 O O . MET B 1 161 ? 6.824 -37.562 -12.445 1 94.19 161 MET B O 1
ATOM 6361 N N . ILE B 1 162 ? 6.066 -37.125 -14.5 1 95.19 162 ILE B N 1
ATOM 6362 C CA . ILE B 1 162 ? 4.68 -37.031 -14.062 1 95.19 162 ILE B CA 1
ATOM 6363 C C . ILE B 1 162 ? 3.805 -37.969 -14.875 1 95.19 162 ILE B C 1
ATOM 6365 O O . ILE B 1 162 ? 3.83 -37.969 -16.109 1 95.19 162 ILE B O 1
ATOM 6369 N N . LEU B 1 163 ? 3.166 -38.844 -14.227 1 95.75 163 LEU B N 1
ATOM 6370 C CA . LEU B 1 163 ? 2.238 -39.75 -14.891 1 95.75 163 LEU B CA 1
ATOM 6371 C C . LEU B 1 163 ? 0.795 -39.438 -14.523 1 95.75 163 LEU B C 1
ATOM 6373 O O . LEU B 1 163 ? 0.453 -39.344 -13.344 1 95.75 163 LEU B O 1
ATOM 6377 N N . ILE B 1 164 ? 0.025 -39.219 -15.539 1 95.88 164 ILE B N 1
ATOM 6378 C CA . ILE B 1 164 ? -1.407 -39 -15.367 1 95.88 164 ILE B CA 1
ATOM 6379 C C . ILE B 1 164 ? -2.176 -40.25 -15.828 1 95.88 164 ILE B C 1
ATOM 6381 O O . ILE B 1 164 ? -2.314 -40.469 -17.031 1 95.88 164 ILE B O 1
ATOM 6385 N N . GLY B 1 165 ? -2.594 -40.969 -14.82 1 93 165 GLY B N 1
ATOM 6386 C CA . GLY B 1 165 ? -3.473 -42.094 -15.125 1 93 165 GLY B CA 1
ATOM 6387 C C . GLY B 1 165 ? -4.914 -41.656 -15.359 1 93 165 GLY B C 1
ATOM 6388 O O . GLY B 1 165 ? -5.672 -41.469 -14.398 1 93 165 GLY B O 1
ATOM 6389 N N . ALA B 1 166 ? -5.309 -41.562 -16.594 1 90.19 166 ALA B N 1
ATOM 6390 C CA . ALA B 1 166 ? -6.609 -41 -16.953 1 90.19 166 ALA B CA 1
ATOM 6391 C C . ALA B 1 166 ? -7.738 -41.75 -16.234 1 90.19 166 ALA B C 1
ATOM 6393 O O . ALA B 1 166 ? -8.719 -41.125 -15.812 1 90.19 166 ALA B O 1
ATOM 6394 N N . ASP B 1 167 ? -7.598 -43.031 -16 1 86.69 167 ASP B N 1
ATOM 6395 C CA . ASP B 1 167 ? -8.664 -43.812 -15.383 1 86.69 167 ASP B CA 1
ATOM 6396 C C . ASP B 1 167 ? -8.164 -44.531 -14.133 1 86.69 167 ASP B C 1
ATOM 6398 O O . ASP B 1 167 ? -8.664 -45.594 -13.781 1 86.69 167 ASP B O 1
ATOM 6402 N N . PHE B 1 168 ? -7.164 -44.031 -13.5 1 87.94 168 PHE B N 1
ATOM 6403 C CA . PHE B 1 168 ? -6.551 -44.688 -12.359 1 87.94 168 PHE B CA 1
ATOM 6404 C C . PHE B 1 168 ? -7.434 -44.562 -11.125 1 87.94 168 PHE B C 1
ATOM 6406 O O . PHE B 1 168 ? -7.191 -45.25 -10.117 1 87.94 168 PHE B O 1
ATOM 6413 N N . ASP B 1 169 ? -8.367 -43.75 -11.172 1 82.69 169 ASP B N 1
ATOM 6414 C CA . ASP B 1 169 ? -9.305 -43.625 -10.062 1 82.69 169 ASP B CA 1
ATOM 6415 C C . ASP B 1 169 ? -10.43 -44.656 -10.164 1 82.69 169 ASP B C 1
ATOM 6417 O O . ASP B 1 169 ? -11.219 -44.812 -9.234 1 82.69 169 ASP B O 1
ATOM 6421 N N . ASN B 1 170 ? -10.516 -45.281 -11.273 1 76.88 170 ASN B N 1
ATOM 6422 C CA . ASN B 1 170 ? -11.555 -46.281 -11.484 1 76.88 170 ASN B CA 1
ATOM 6423 C C . ASN B 1 170 ? -11.203 -47.594 -10.805 1 76.88 170 ASN B C 1
ATOM 6425 O O . ASN B 1 170 ? -10.156 -48.188 -11.094 1 76.88 170 ASN B O 1
ATOM 6429 N N . PRO B 1 171 ? -12.078 -47.938 -9.891 1 75.31 171 PRO B N 1
ATOM 6430 C CA . PRO B 1 171 ? -11.828 -49.281 -9.297 1 75.31 171 PRO B CA 1
ATOM 6431 C C . PRO B 1 171 ? -12.062 -50.406 -10.289 1 75.31 171 PRO B C 1
ATOM 6433 O O . PRO B 1 171 ? -13.055 -50.406 -11.023 1 75.31 171 PRO B O 1
ATOM 6436 N N . THR B 1 172 ? -11.047 -50.906 -10.852 1 74.06 172 THR B N 1
ATOM 6437 C CA . THR B 1 172 ? -11.211 -52.031 -11.75 1 74.06 172 THR B CA 1
ATOM 6438 C C . THR B 1 172 ? -10.656 -53.312 -11.109 1 74.06 172 THR B C 1
ATOM 6440 O O . THR B 1 172 ? -9.695 -53.25 -10.344 1 74.06 172 THR B O 1
ATOM 6443 N N . GLU B 1 173 ? -11.352 -54.438 -11.453 1 73.94 173 GLU B N 1
ATOM 6444 C CA . GLU B 1 173 ? -10.914 -55.75 -10.969 1 73.94 173 GLU B CA 1
ATOM 6445 C C . GLU B 1 173 ? -10.203 -56.531 -12.062 1 73.94 173 GLU B C 1
ATOM 6447 O O . GLU B 1 173 ? -9.75 -57.656 -11.844 1 73.94 173 GLU B O 1
ATOM 6452 N N . VAL B 1 174 ? -10.016 -55.812 -13.195 1 78.56 174 VAL B N 1
ATOM 6453 C CA . VAL B 1 174 ? -9.32 -56.5 -14.266 1 78.56 174 VAL B CA 1
ATOM 6454 C C . VAL B 1 174 ? -7.848 -56.688 -13.906 1 78.56 174 VAL B C 1
ATOM 6456 O O . VAL B 1 174 ? -7.152 -55.688 -13.625 1 78.56 174 VAL B O 1
ATOM 6459 N N . HIS B 1 175 ? -7.414 -57.875 -13.953 1 80.06 175 HIS B N 1
ATOM 6460 C CA . HIS B 1 175 ? -6.109 -58.25 -13.43 1 80.06 175 HIS B CA 1
ATOM 6461 C C . HIS B 1 175 ? -4.988 -57.5 -14.125 1 80.06 175 HIS B C 1
ATOM 6463 O O . HIS B 1 175 ? -4.098 -56.969 -13.469 1 80.06 175 HIS B O 1
ATOM 6469 N N . ASP B 1 176 ? -5.027 -57.438 -15.438 1 76.06 176 ASP B N 1
ATOM 6470 C CA . ASP B 1 176 ? -3.963 -56.781 -16.188 1 76.06 176 ASP B CA 1
ATOM 6471 C C . ASP B 1 176 ? -3.877 -55.281 -15.852 1 76.06 176 ASP B C 1
ATOM 6473 O O . ASP B 1 176 ? -2.781 -54.75 -15.734 1 76.06 176 ASP B O 1
ATOM 6477 N N . TYR B 1 177 ? -4.965 -54.75 -15.602 1 78.62 177 TYR B N 1
ATOM 6478 C CA . TYR B 1 177 ? -5.016 -53.312 -15.281 1 78.62 177 TYR B CA 1
ATOM 6479 C C . TYR B 1 177 ? -4.438 -53.062 -13.898 1 78.62 177 TYR B C 1
ATOM 6481 O O . TYR B 1 177 ? -3.678 -52.094 -13.711 1 78.62 177 TYR B O 1
ATOM 6489 N N . VAL B 1 178 ? -4.75 -53.906 -13.039 1 83.25 178 VAL B N 1
ATOM 6490 C CA . VAL B 1 178 ? -4.281 -53.781 -11.664 1 83.25 178 VAL B CA 1
ATOM 6491 C C . VAL B 1 178 ? -2.77 -53.969 -11.609 1 83.25 178 VAL B C 1
ATOM 6493 O O . VAL B 1 178 ? -2.066 -53.219 -10.93 1 83.25 178 VAL B O 1
ATOM 6496 N N . THR B 1 179 ? -2.357 -54.969 -12.359 1 83.06 179 THR B N 1
ATOM 6497 C CA . THR B 1 179 ? -0.928 -55.25 -12.383 1 83.06 179 THR B CA 1
ATOM 6498 C C . THR B 1 179 ? -0.151 -54.094 -12.992 1 83.06 179 THR B C 1
ATOM 6500 O O . THR B 1 179 ? 0.916 -53.719 -12.492 1 83.06 179 THR B O 1
ATOM 6503 N N . ASN B 1 180 ? -0.672 -53.562 -14.047 1 83.25 180 ASN B N 1
ATOM 6504 C CA . ASN B 1 180 ? -0.022 -52.438 -14.688 1 83.25 180 ASN B CA 1
ATOM 6505 C C . ASN B 1 180 ? 0.05 -51.219 -13.766 1 83.25 180 ASN B C 1
ATOM 6507 O O . ASN B 1 180 ? 1.089 -50.562 -13.672 1 83.25 180 ASN B O 1
ATOM 6511 N N . ARG B 1 181 ? -0.987 -50.969 -13.133 1 86.25 181 ARG B N 1
ATOM 6512 C CA . ARG B 1 181 ? -1.039 -49.844 -12.211 1 86.25 181 ARG B CA 1
ATOM 6513 C C . ARG B 1 181 ? -0.04 -50 -11.07 1 86.25 181 ARG B C 1
ATOM 6515 O O . ARG B 1 181 ? 0.644 -49.062 -10.688 1 86.25 181 ARG B O 1
ATOM 6522 N N . GLN B 1 182 ? 0.031 -51.188 -10.578 1 85.69 182 GLN B N 1
ATOM 6523 C CA . GLN B 1 182 ? 0.96 -51.469 -9.492 1 85.69 182 GLN B CA 1
ATOM 6524 C C . GLN B 1 182 ? 2.408 -51.312 -9.953 1 85.69 182 GLN B C 1
ATOM 6526 O O . GLN B 1 182 ? 3.264 -50.875 -9.188 1 85.69 182 GLN B O 1
ATOM 6531 N N . SER B 1 183 ? 2.604 -51.719 -11.172 1 86.75 183 SER B N 1
ATOM 6532 C CA . SER B 1 183 ? 3.949 -51.594 -11.719 1 86.75 183 SER B CA 1
ATOM 6533 C C . SER B 1 183 ? 4.363 -50.125 -11.812 1 86.75 183 SER B C 1
ATOM 6535 O O . SER B 1 183 ? 5.512 -49.781 -11.516 1 86.75 183 SER B O 1
ATOM 6537 N N . TRP B 1 184 ? 3.441 -49.312 -12.227 1 90.56 184 TRP B N 1
ATOM 6538 C CA . TRP B 1 184 ? 3.715 -47.875 -12.281 1 90.56 184 TRP B CA 1
ATOM 6539 C C . TRP B 1 184 ? 3.98 -47.312 -10.891 1 90.56 184 TRP B C 1
ATOM 6541 O O . TRP B 1 184 ? 4.918 -46.531 -10.695 1 90.56 184 TRP B O 1
ATOM 6551 N N . GLU B 1 185 ? 3.178 -47.688 -9.953 1 89.69 185 GLU B N 1
ATOM 6552 C CA . GLU B 1 185 ? 3.334 -47.219 -8.578 1 89.69 185 GLU B CA 1
ATOM 6553 C C . GLU B 1 185 ? 4.695 -47.625 -8.016 1 89.69 185 GLU B C 1
ATOM 6555 O O . GLU B 1 185 ? 5.348 -46.812 -7.344 1 89.69 185 GLU B O 1
ATOM 6560 N N . GLN B 1 186 ? 5.055 -48.844 -8.336 1 88.94 186 GLN B N 1
ATOM 6561 C CA . GLN B 1 186 ? 6.352 -49.312 -7.867 1 88.94 186 GLN B CA 1
ATOM 6562 C C . GLN B 1 186 ? 7.488 -48.531 -8.5 1 88.94 186 GLN B C 1
ATOM 6564 O O . GLN B 1 186 ? 8.461 -48.188 -7.828 1 88.94 186 GLN B O 1
ATOM 6569 N N . LEU B 1 187 ? 7.344 -48.312 -9.719 1 90.88 187 LEU B N 1
ATOM 6570 C CA . LEU B 1 187 ? 8.359 -47.531 -10.422 1 90.88 187 LEU B CA 1
ATOM 6571 C C . LEU B 1 187 ? 8.453 -46.125 -9.852 1 90.88 187 LEU B C 1
ATOM 6573 O O . LEU B 1 187 ? 9.547 -45.656 -9.539 1 90.88 187 LEU B O 1
ATOM 6577 N N . PHE B 1 188 ? 7.371 -45.406 -9.672 1 93 188 PHE B N 1
ATOM 6578 C CA . PHE B 1 188 ? 7.352 -44.031 -9.273 1 93 188 PHE B CA 1
ATOM 6579 C C . PHE B 1 188 ? 7.777 -43.875 -7.816 1 93 188 PHE B C 1
ATOM 6581 O O . PHE B 1 188 ? 8.227 -42.781 -7.406 1 93 188 PHE B O 1
ATOM 6588 N N . ASN B 1 189 ? 7.621 -44.844 -7.09 1 90.62 189 ASN B N 1
ATOM 6589 C CA . ASN B 1 189 ? 8.125 -44.812 -5.723 1 90.62 189 ASN B CA 1
ATOM 6590 C C . ASN B 1 189 ? 9.648 -44.719 -5.684 1 90.62 189 ASN B C 1
ATOM 6592 O O . ASN B 1 189 ? 10.219 -44.25 -4.688 1 90.62 189 ASN B O 1
ATOM 6596 N N . GLN B 1 190 ? 10.219 -45.094 -6.77 1 90.44 190 GLN B N 1
ATOM 6597 C CA . GLN B 1 190 ? 11.68 -45.094 -6.816 1 90.44 190 GLN B CA 1
ATOM 6598 C C . GLN B 1 190 ? 12.195 -43.812 -7.516 1 90.44 190 GLN B C 1
ATOM 6600 O O . GLN B 1 190 ? 13.406 -43.594 -7.578 1 90.44 190 GLN B O 1
ATOM 6605 N N . LEU B 1 191 ? 11.367 -43.094 -8.031 1 91.56 191 LEU B N 1
ATOM 6606 C CA . LEU B 1 191 ? 11.766 -41.906 -8.812 1 91.56 191 LEU B CA 1
ATOM 6607 C C . LEU B 1 191 ? 11.719 -40.656 -7.973 1 91.56 191 LEU B C 1
ATOM 6609 O O . LEU B 1 191 ? 10.641 -40.219 -7.555 1 91.56 191 LEU B O 1
ATOM 6613 N N . PRO B 1 192 ? 12.836 -40.031 -7.816 1 84.5 192 PRO B N 1
ATOM 6614 C CA . PRO B 1 192 ? 12.836 -38.781 -7.039 1 84.5 192 PRO B CA 1
ATOM 6615 C C . PRO B 1 192 ? 12.117 -37.625 -7.758 1 84.5 192 PRO B C 1
ATOM 6617 O O . PRO B 1 192 ? 12.25 -37.5 -8.977 1 84.5 192 PRO B O 1
ATOM 6620 N N . GLY B 1 193 ? 11.344 -36.812 -7.074 1 78.38 193 GLY B N 1
ATOM 6621 C CA . GLY B 1 193 ? 10.703 -35.625 -7.621 1 78.38 193 GLY B CA 1
ATOM 6622 C C . GLY B 1 193 ? 9.578 -35.969 -8.586 1 78.38 193 GLY B C 1
ATOM 6623 O O . GLY B 1 193 ? 9.062 -35.062 -9.273 1 78.38 193 GLY B O 1
ATOM 6624 N N . SER B 1 194 ? 9.258 -37.188 -8.766 1 87.12 194 SER B N 1
ATOM 6625 C CA . SER B 1 194 ? 8.25 -37.625 -9.719 1 87.12 194 SER B CA 1
ATOM 6626 C C . SER B 1 194 ? 6.898 -37.844 -9.047 1 87.12 194 SER B C 1
ATOM 6628 O O . SER B 1 194 ? 6.836 -38.062 -7.832 1 87.12 194 SER B O 1
ATOM 6630 N N . VAL B 1 195 ? 5.871 -37.656 -9.867 1 91.75 195 VAL B N 1
ATOM 6631 C CA . VAL B 1 195 ? 4.531 -37.719 -9.297 1 91.75 195 VAL B CA 1
ATOM 6632 C C . VAL B 1 195 ? 3.629 -38.594 -10.156 1 91.75 195 VAL B C 1
ATOM 6634 O O . VAL B 1 195 ? 3.65 -38.5 -11.391 1 91.75 195 VAL B O 1
ATOM 6637 N N . LEU B 1 196 ? 2.984 -39.531 -9.508 1 93.94 196 LEU B N 1
ATOM 6638 C CA . LEU B 1 196 ? 1.916 -40.281 -10.133 1 93.94 196 LEU B CA 1
ATOM 6639 C C . LEU B 1 196 ? 0.549 -39.812 -9.672 1 93.94 196 LEU B C 1
ATOM 6641 O O . LEU B 1 196 ? 0.28 -39.781 -8.469 1 93.94 196 LEU B O 1
ATOM 6645 N N . MET B 1 197 ? -0.242 -39.375 -10.602 1 92.44 197 MET B N 1
ATOM 6646 C CA . MET B 1 197 ? -1.56 -38.875 -10.203 1 92.44 197 MET B CA 1
ATOM 6647 C C . MET B 1 197 ? -2.643 -39.406 -11.133 1 92.44 197 MET B C 1
ATOM 6649 O O . MET B 1 197 ? -2.367 -39.75 -12.289 1 92.44 197 MET B O 1
ATOM 6653 N N . SER B 1 198 ? -3.836 -39.531 -10.57 1 92.19 198 SER B N 1
ATOM 6654 C CA . SER B 1 198 ? -4.992 -39.906 -11.367 1 92.19 198 SER B CA 1
ATOM 6655 C C . SER B 1 198 ? -5.512 -38.75 -12.203 1 92.19 198 SER B C 1
ATOM 6657 O O . SER B 1 198 ? -5.137 -37.594 -11.969 1 92.19 198 SER B O 1
ATOM 6659 N N . GLY B 1 199 ? -6.258 -39.125 -13.188 1 91.31 199 GLY B N 1
ATOM 6660 C CA . GLY B 1 199 ? -6.891 -38.062 -13.977 1 91.31 199 GLY B CA 1
ATOM 6661 C C . GLY B 1 199 ? -7.695 -37.094 -13.141 1 91.31 199 GLY B C 1
ATOM 6662 O O . GLY B 1 199 ? -7.656 -35.875 -13.375 1 91.31 199 GLY B O 1
ATOM 6663 N N . LYS B 1 200 ? -8.367 -37.625 -12.18 1 90 200 LYS B N 1
ATOM 6664 C CA . LYS B 1 200 ? -9.18 -36.781 -11.305 1 90 200 LYS B CA 1
ATOM 6665 C C . LYS B 1 200 ? -8.312 -35.812 -10.492 1 90 200 LYS B C 1
ATOM 6667 O O . LYS B 1 200 ? -8.609 -34.625 -10.414 1 90 200 LYS B O 1
ATOM 6672 N N . LYS B 1 201 ? -7.309 -36.312 -9.953 1 90 201 LYS B N 1
ATOM 6673 C CA . LYS B 1 201 ? -6.41 -35.469 -9.156 1 90 201 LYS B CA 1
ATOM 6674 C C . LYS B 1 201 ? -5.766 -34.406 -10.016 1 90 201 LYS B C 1
ATOM 6676 O O . LYS B 1 201 ? -5.637 -33.25 -9.578 1 90 201 LYS B O 1
ATOM 6681 N N . ALA B 1 202 ? -5.383 -34.781 -11.188 1 91.94 202 ALA B N 1
ATOM 6682 C CA . ALA B 1 202 ? -4.777 -33.812 -12.109 1 91.94 202 ALA B CA 1
ATOM 6683 C C . ALA B 1 202 ? -5.75 -32.688 -12.461 1 91.94 202 ALA B C 1
ATOM 6685 O O . ALA B 1 202 ? -5.371 -31.531 -12.484 1 91.94 202 ALA B O 1
ATOM 6686 N N . ASN B 1 203 ? -6.941 -33.062 -12.703 1 88.69 203 ASN B N 1
ATOM 6687 C CA . ASN B 1 203 ? -7.949 -32.062 -13.062 1 88.69 203 ASN B CA 1
ATOM 6688 C C . ASN B 1 203 ? -8.312 -31.156 -11.883 1 88.69 203 ASN B C 1
ATOM 6690 O O . ASN B 1 203 ? -8.586 -29.969 -12.062 1 88.69 203 ASN B O 1
ATOM 6694 N N . ASP B 1 204 ? -8.25 -31.703 -10.734 1 83.31 204 ASP B N 1
ATOM 6695 C CA . ASP B 1 204 ? -8.484 -30.906 -9.539 1 83.31 204 ASP B CA 1
ATOM 6696 C C . ASP B 1 204 ? -7.379 -29.875 -9.344 1 83.31 204 ASP B C 1
ATOM 6698 O O . ASP B 1 204 ? -7.641 -28.75 -8.898 1 83.31 204 ASP B O 1
ATOM 6702 N N . LEU B 1 205 ? -6.266 -30.25 -9.664 1 84 205 LEU B N 1
ATOM 6703 C CA . LEU B 1 205 ? -5.109 -29.375 -9.492 1 84 205 LEU B CA 1
ATOM 6704 C C . LEU B 1 205 ? -5.203 -28.172 -10.406 1 84 205 LEU B C 1
ATOM 6706 O O . LEU B 1 205 ? -4.758 -27.078 -10.047 1 84 205 LEU B O 1
ATOM 6710 N N . ILE B 1 206 ? -5.699 -28.344 -11.539 1 85.5 206 ILE B N 1
ATOM 6711 C CA . ILE B 1 206 ? -5.75 -27.234 -12.492 1 85.5 206 ILE B CA 1
ATOM 6712 C C . ILE B 1 206 ? -6.879 -26.281 -12.109 1 85.5 206 ILE B C 1
ATOM 6714 O O . ILE B 1 206 ? -6.82 -25.094 -12.43 1 85.5 206 ILE B O 1
ATOM 6718 N N . GLU B 1 207 ? -7.777 -26.781 -11.461 1 76.75 207 GLU B N 1
ATOM 6719 C CA . GLU B 1 207 ? -8.898 -25.953 -11.023 1 76.75 207 GLU B CA 1
ATOM 6720 C C . GLU B 1 207 ? -8.508 -25.094 -9.812 1 76.75 207 GLU B C 1
ATOM 6722 O O . GLU B 1 207 ? -9.047 -24 -9.625 1 76.75 207 GLU B O 1
ATOM 6727 N N . TYR B 1 208 ? -7.668 -25.656 -9.023 1 73.56 208 TYR B N 1
ATOM 6728 C CA . TYR B 1 208 ? -7.172 -24.953 -7.84 1 73.56 208 TYR B CA 1
ATOM 6729 C C . TYR B 1 208 ? -5.648 -24.969 -7.801 1 73.56 208 TYR B C 1
ATOM 6731 O O . TYR B 1 208 ? -5.051 -25.688 -6.992 1 73.56 208 TYR B O 1
ATOM 6739 N N . PRO B 1 209 ? -5.129 -24.141 -8.688 1 68.88 209 PRO B N 1
ATOM 6740 C CA . PRO B 1 209 ? -3.674 -24.234 -8.844 1 68.88 209 PRO B CA 1
ATOM 6741 C C . PRO B 1 209 ? -2.914 -23.672 -7.645 1 68.88 209 PRO B C 1
ATOM 6743 O O . PRO B 1 209 ? -3.43 -22.812 -6.934 1 68.88 209 PRO B O 1
ATOM 6746 N N . ASN B 1 210 ? -1.751 -24.219 -7.527 1 65.69 210 ASN B N 1
ATOM 6747 C CA . ASN B 1 210 ? -0.853 -23.703 -6.5 1 65.69 210 ASN B CA 1
ATOM 6748 C C . ASN B 1 210 ? -0.254 -22.359 -6.902 1 65.69 210 ASN B C 1
ATOM 6750 O O . ASN B 1 210 ? -0.021 -22.109 -8.086 1 65.69 210 ASN B O 1
ATOM 6754 N N . PRO B 1 211 ? -0.241 -21.5 -5.934 1 63.94 211 PRO B N 1
ATOM 6755 C CA . PRO B 1 211 ? 0.336 -20.203 -6.266 1 63.94 211 PRO B CA 1
ATOM 6756 C C . PRO B 1 211 ? 1.756 -20.312 -6.816 1 63.94 211 PRO B C 1
ATOM 6758 O O . PRO B 1 211 ? 2.479 -21.25 -6.496 1 63.94 211 PRO B O 1
ATOM 6761 N N . LYS B 1 212 ? 2.094 -19.375 -7.676 1 62.38 212 LYS B N 1
ATOM 6762 C CA . LYS B 1 212 ? 3.393 -19.312 -8.344 1 62.38 212 LYS B CA 1
ATOM 6763 C C . LYS B 1 212 ? 4.504 -18.969 -7.352 1 62.38 212 LYS B C 1
ATOM 6765 O O . LYS B 1 212 ? 4.309 -18.156 -6.457 1 62.38 212 LYS B O 1
ATOM 6770 N N . ILE B 1 213 ? 5.555 -19.75 -7.348 1 61.28 213 ILE B N 1
ATOM 6771 C CA . ILE B 1 213 ? 6.738 -19.422 -6.559 1 61.28 213 ILE B CA 1
ATOM 6772 C C . ILE B 1 213 ? 7.652 -18.5 -7.359 1 61.28 213 ILE B C 1
ATOM 6774 O O . ILE B 1 213 ? 7.996 -18.797 -8.508 1 61.28 213 ILE B O 1
ATOM 6778 N N . VAL B 1 214 ? 7.801 -17.266 -6.918 1 61.22 214 VAL B N 1
ATOM 6779 C CA . VAL B 1 214 ? 8.641 -16.297 -7.629 1 61.22 214 VAL B CA 1
ATOM 6780 C C . VAL B 1 214 ? 9.977 -16.141 -6.902 1 61.22 214 VAL B C 1
ATOM 6782 O O . VAL B 1 214 ? 10.039 -16.25 -5.676 1 61.22 214 VAL B O 1
ATOM 6785 N N . ARG B 1 215 ? 11.023 -16.156 -7.707 1 64.19 215 ARG B N 1
ATOM 6786 C CA . ARG B 1 215 ? 12.328 -15.836 -7.121 1 64.19 215 ARG B CA 1
ATOM 6787 C C . ARG B 1 215 ? 12.312 -14.461 -6.461 1 64.19 215 ARG B C 1
ATOM 6789 O O . ARG B 1 215 ? 11.758 -13.508 -7.012 1 64.19 215 ARG B O 1
ATOM 6796 N N . PRO B 1 216 ? 12.891 -14.477 -5.277 1 69.12 216 PRO B N 1
ATOM 6797 C CA . PRO B 1 216 ? 12.883 -13.18 -4.598 1 69.12 216 PRO B CA 1
ATOM 6798 C C . PRO B 1 216 ? 13.734 -12.133 -5.312 1 69.12 216 PRO B C 1
ATOM 6800 O O . PRO B 1 216 ? 14.828 -12.445 -5.801 1 69.12 216 PRO B O 1
ATOM 6803 N N . VAL B 1 217 ? 13.25 -11.094 -5.578 1 75.69 217 VAL B N 1
ATOM 6804 C CA . VAL B 1 217 ? 13.984 -9.953 -6.129 1 75.69 217 VAL B CA 1
ATOM 6805 C C . VAL B 1 217 ? 14.398 -9.008 -5.004 1 75.69 217 VAL B C 1
ATOM 6807 O O . VAL B 1 217 ? 13.578 -8.664 -4.145 1 75.69 217 VAL B O 1
ATOM 6810 N N . LYS B 1 218 ? 15.703 -8.75 -5.055 1 85.75 218 LYS B N 1
ATOM 6811 C CA . LYS B 1 218 ? 16.219 -7.828 -4.047 1 85.75 218 LYS B CA 1
ATOM 6812 C C . LYS B 1 218 ? 15.602 -6.441 -4.211 1 85.75 218 LYS B C 1
ATOM 6814 O O . LYS B 1 218 ? 15.656 -5.852 -5.293 1 85.75 218 LYS B O 1
ATOM 6819 N N . THR B 1 219 ? 15.016 -5.949 -3.217 1 88.5 219 THR B N 1
ATOM 6820 C CA . THR B 1 219 ? 14.375 -4.637 -3.281 1 88.5 219 THR B CA 1
ATOM 6821 C C . THR B 1 219 ? 15.164 -3.611 -2.475 1 88.5 219 THR B C 1
ATOM 6823 O O . THR B 1 219 ? 14.914 -2.408 -2.58 1 88.5 219 THR B O 1
ATOM 6826 N N . PHE B 1 220 ? 16.078 -4.078 -1.632 1 93.38 220 PHE B N 1
ATOM 6827 C CA . PHE B 1 220 ? 16.859 -3.186 -0.781 1 93.38 220 PHE B CA 1
ATOM 6828 C C . PHE B 1 220 ? 18.25 -3.744 -0.55 1 93.38 220 PHE B C 1
ATOM 6830 O O . PHE B 1 220 ? 18.422 -4.949 -0.357 1 93.38 220 PHE B O 1
ATOM 6837 N N . SER B 1 221 ? 19.172 -2.92 -0.655 1 93.69 221 SER B N 1
ATOM 6838 C CA . SER B 1 221 ? 20.547 -3.164 -0.245 1 93.69 221 SER B CA 1
ATOM 6839 C C . SER B 1 221 ? 21.141 -1.952 0.468 1 93.69 221 SER B C 1
ATOM 6841 O O . SER B 1 221 ? 21.094 -0.838 -0.06 1 93.69 221 SER B O 1
ATOM 6843 N N . GLY B 1 222 ? 21.578 -2.15 1.694 1 93.38 222 GLY B N 1
ATOM 6844 C CA . GLY B 1 222 ? 22.109 -1.026 2.449 1 93.38 222 GLY B CA 1
ATOM 6845 C C . GLY B 1 222 ? 22.734 -1.437 3.775 1 93.38 222 GLY B C 1
ATOM 6846 O O . GLY B 1 222 ? 22.938 -2.625 4.027 1 93.38 222 GLY B O 1
ATOM 6847 N N . GLU B 1 223 ? 23.047 -0.427 4.512 1 91.88 223 GLU B N 1
ATOM 6848 C CA . GLU B 1 223 ? 23.703 -0.651 5.797 1 91.88 223 GLU B CA 1
ATOM 6849 C C . GLU B 1 223 ? 22.688 -0.701 6.934 1 91.88 223 GLU B C 1
ATOM 6851 O O . GLU B 1 223 ? 21.672 0.014 6.91 1 91.88 223 GLU B O 1
ATOM 6856 N N . PHE B 1 224 ? 23 -1.642 7.77 1 93.81 224 PHE B N 1
ATOM 6857 C CA . PHE B 1 224 ? 22.328 -1.72 9.062 1 93.81 224 PHE B CA 1
ATOM 6858 C C . PHE B 1 224 ? 23.188 -1.092 10.156 1 93.81 224 PHE B C 1
ATOM 6860 O O . PHE B 1 224 ? 24.281 -1.575 10.453 1 93.81 224 PHE B O 1
ATOM 6867 N N . ARG B 1 225 ? 22.672 -0.02 10.742 1 88.75 225 ARG B N 1
ATOM 6868 C CA . ARG B 1 225 ? 23.5 0.769 11.641 1 88.75 225 ARG B CA 1
ATOM 6869 C C . ARG B 1 225 ? 22.875 0.858 13.031 1 88.75 225 ARG B C 1
ATOM 6871 O O . ARG B 1 225 ? 21.688 1.153 13.164 1 88.75 225 ARG B O 1
ATOM 6878 N N . ILE B 1 226 ? 23.688 0.574 13.953 1 86.06 226 ILE B N 1
ATOM 6879 C CA . ILE B 1 226 ? 23.297 0.692 15.359 1 86.06 226 ILE B CA 1
ATOM 6880 C C . ILE B 1 226 ? 24.141 1.777 16.031 1 86.06 226 ILE B C 1
ATOM 6882 O O . ILE B 1 226 ? 25.359 1.686 16.078 1 86.06 226 ILE B O 1
ATOM 6886 N N . GLY B 1 227 ? 23.453 2.814 16.438 1 77 227 GLY B N 1
ATOM 6887 C CA . GLY B 1 227 ? 24.141 3.873 17.172 1 77 227 GLY B CA 1
ATOM 6888 C C . GLY B 1 227 ? 24.766 4.91 16.25 1 77 227 GLY B C 1
ATOM 6889 O O . GLY B 1 227 ? 25.641 5.664 16.672 1 77 227 GLY B O 1
ATOM 6890 N N . ALA B 1 228 ? 24.406 4.957 15.047 1 73.62 228 ALA B N 1
ATOM 6891 C CA . ALA B 1 228 ? 24.984 5.906 14.102 1 73.62 228 ALA B CA 1
ATOM 6892 C C . ALA B 1 228 ? 24.453 7.316 14.336 1 73.62 228 ALA B C 1
ATOM 6894 O O . ALA B 1 228 ? 23.266 7.496 14.625 1 73.62 228 ALA B O 1
ATOM 6895 N N . ASN B 1 229 ? 25.391 8.227 14.344 1 70.94 229 ASN B N 1
ATOM 6896 C CA . ASN B 1 229 ? 25.016 9.633 14.367 1 70.94 229 ASN B CA 1
ATOM 6897 C C . ASN B 1 229 ? 24.844 10.188 12.961 1 70.94 229 ASN B C 1
ATOM 6899 O O . ASN B 1 229 ? 25.812 10.594 12.328 1 70.94 229 ASN B O 1
ATOM 6903 N N . LEU B 1 230 ? 23.719 10.32 12.508 1 69.38 230 LEU B N 1
ATOM 6904 C CA . LEU B 1 230 ? 23.422 10.695 11.125 1 69.38 230 LEU B CA 1
ATOM 6905 C C . LEU B 1 230 ? 23.516 12.203 10.945 1 69.38 230 LEU B C 1
ATOM 6907 O O . LEU B 1 230 ? 23.531 12.695 9.812 1 69.38 230 LEU B O 1
ATOM 6911 N N . LEU B 1 231 ? 23.531 12.93 12.031 1 67.62 231 LEU B N 1
ATOM 6912 C CA . LEU B 1 231 ? 23.625 14.383 11.938 1 67.62 231 LEU B CA 1
ATOM 6913 C C . LEU B 1 231 ? 25.047 14.82 11.609 1 67.62 231 LEU B C 1
ATOM 6915 O O . LEU B 1 231 ? 25.266 15.938 11.125 1 67.62 231 LEU B O 1
ATOM 6919 N N . ASP B 1 232 ? 25.906 13.93 11.945 1 60.56 232 ASP B N 1
ATOM 6920 C CA . ASP B 1 232 ? 27.297 14.234 11.633 1 60.56 232 ASP B CA 1
ATOM 6921 C C . ASP B 1 232 ? 27.609 13.977 10.156 1 60.56 232 ASP B C 1
ATOM 6923 O O . ASP B 1 232 ? 27.625 12.828 9.711 1 60.56 232 ASP B O 1
ATOM 6927 N N . GLU B 1 233 ? 27.484 15.109 9.406 1 57.72 233 GLU B N 1
ATOM 6928 C CA . GLU B 1 233 ? 27.719 15.031 7.973 1 57.72 233 GLU B CA 1
ATOM 6929 C C . GLU B 1 233 ? 29.031 14.297 7.672 1 57.72 233 GLU B C 1
ATOM 6931 O O . GLU B 1 233 ? 29.188 13.734 6.59 1 57.72 233 GLU B O 1
ATOM 6936 N N . SER B 1 234 ? 29.906 14.422 8.633 1 54.16 234 SER B N 1
ATOM 6937 C CA . SER B 1 234 ? 31.219 13.805 8.453 1 54.16 234 SER B CA 1
ATOM 6938 C C . SER B 1 234 ? 31.203 12.352 8.906 1 54.16 234 SER B C 1
ATOM 6940 O O . SER B 1 234 ? 32.25 11.688 8.914 1 54.16 234 SER B O 1
ATOM 6942 N N . PHE B 1 235 ? 29.938 12 9.273 1 54.06 235 PHE B N 1
ATOM 6943 C CA . PHE B 1 235 ? 29.812 10.656 9.828 1 54.06 235 PHE B CA 1
ATOM 6944 C C . PHE B 1 235 ? 30.203 9.609 8.797 1 54.06 235 PHE B C 1
ATOM 6946 O O . PHE B 1 235 ? 29.672 9.594 7.688 1 54.06 235 PHE B O 1
ATOM 6953 N N . GLN B 1 236 ? 31.359 9.039 9 1 54.44 236 GLN B N 1
ATOM 6954 C CA . GLN B 1 236 ? 31.734 7.836 8.266 1 54.44 236 GLN B CA 1
ATOM 6955 C C . GLN B 1 236 ? 31.531 6.586 9.117 1 54.44 236 GLN B C 1
ATOM 6957 O O . GLN B 1 236 ? 32.156 6.43 10.156 1 54.44 236 GLN B O 1
ATOM 6962 N N . PRO B 1 237 ? 30.297 5.914 8.945 1 53.19 237 PRO B N 1
ATOM 6963 C CA . PRO B 1 237 ? 29.938 4.781 9.797 1 53.19 237 PRO B CA 1
ATOM 6964 C C . PRO B 1 237 ? 31.141 3.916 10.172 1 53.19 237 PRO B C 1
ATOM 6966 O O . PRO B 1 237 ? 31.219 3.432 11.305 1 53.19 237 PRO B O 1
ATOM 6969 N N . HIS B 1 238 ? 32.031 3.752 9.203 1 52.06 238 HIS B N 1
ATOM 6970 C CA . HIS B 1 238 ? 33.062 2.732 9.398 1 52.06 238 HIS B CA 1
ATOM 6971 C C . HIS B 1 238 ? 34.125 3.207 10.367 1 52.06 238 HIS B C 1
ATOM 6973 O O . HIS B 1 238 ? 34.875 2.398 10.906 1 52.06 238 HIS B O 1
ATOM 6979 N N . ASP B 1 239 ? 34.094 4.566 10.609 1 51.66 239 ASP B N 1
ATOM 6980 C CA . ASP B 1 239 ? 35.219 5.074 11.43 1 51.66 239 ASP B CA 1
ATOM 6981 C C . ASP B 1 239 ? 34.75 5.316 12.867 1 51.66 239 ASP B C 1
ATOM 6983 O O . ASP B 1 239 ? 35.562 5.672 13.727 1 51.66 239 ASP B O 1
ATOM 6987 N N . ASP B 1 240 ? 33.5 5.09 13.039 1 55 240 ASP B N 1
ATOM 6988 C CA . ASP B 1 240 ? 33 5.457 14.367 1 55 240 ASP B CA 1
ATOM 6989 C C . ASP B 1 240 ? 32.969 4.238 15.289 1 55 240 ASP B C 1
ATOM 6991 O O . ASP B 1 240 ? 32.219 3.277 15.016 1 55 240 ASP B O 1
ATOM 6995 N N . ILE B 1 241 ? 33.969 4.109 16.188 1 57.03 241 ILE B N 1
ATOM 6996 C CA . ILE B 1 241 ? 34.094 3.049 17.172 1 57.03 241 ILE B CA 1
ATOM 6997 C C . ILE B 1 241 ? 32.781 2.91 17.953 1 57.03 241 ILE B C 1
ATOM 6999 O O . ILE B 1 241 ? 32.5 1.851 18.516 1 57.03 241 ILE B O 1
ATOM 7003 N N . SER B 1 242 ? 31.922 3.896 17.75 1 63.06 242 SER B N 1
ATOM 7004 C CA . SER B 1 242 ? 30.734 3.889 18.594 1 63.06 242 SER B CA 1
ATOM 7005 C C . SER B 1 242 ? 29.5 3.43 17.812 1 63.06 242 SER B C 1
ATOM 7007 O O . SER B 1 242 ? 28.375 3.543 18.297 1 63.06 242 SER B O 1
ATOM 7009 N N . CYS B 1 243 ? 29.844 2.84 16.578 1 75.94 243 CYS B N 1
ATOM 7010 C CA . CYS B 1 243 ? 28.688 2.402 15.805 1 75.94 243 CYS B CA 1
ATOM 7011 C C . CYS B 1 243 ? 28.922 1.018 15.211 1 75.94 243 CYS B C 1
ATOM 7013 O O . CYS B 1 243 ? 30.062 0.664 14.883 1 75.94 243 CYS B O 1
ATOM 7015 N N . VAL B 1 244 ? 28.031 0.098 15.344 1 83.06 244 VAL B N 1
ATOM 7016 C CA . VAL B 1 244 ? 28.047 -1.195 14.664 1 83.06 244 VAL B CA 1
ATOM 7017 C C . VAL B 1 244 ? 27.328 -1.091 13.328 1 83.06 244 VAL B C 1
ATOM 7019 O O . VAL B 1 244 ? 26.172 -0.659 13.273 1 83.06 244 VAL B O 1
ATOM 7022 N N . CYS B 1 245 ? 28.125 -1.332 12.328 1 87.25 245 CYS B N 1
ATOM 7023 C CA . CYS B 1 245 ? 27.547 -1.225 10.992 1 87.25 245 CYS B CA 1
ATOM 7024 C C . CYS B 1 245 ? 27.812 -2.484 10.18 1 87.25 245 CYS B C 1
ATOM 7026 O O . CYS B 1 245 ? 28.938 -2.994 10.164 1 87.25 245 CYS B O 1
ATOM 7028 N N . PHE B 1 246 ? 26.797 -3.074 9.547 1 89.25 246 PHE B N 1
ATOM 7029 C CA . PHE B 1 246 ? 26.953 -4.211 8.648 1 89.25 246 PHE B CA 1
ATOM 7030 C C . PHE B 1 246 ? 25.953 -4.129 7.5 1 89.25 246 PHE B C 1
ATOM 7032 O O . PHE B 1 246 ? 25.031 -3.324 7.535 1 89.25 246 PHE B O 1
ATOM 7039 N N . ASP B 1 247 ? 26.188 -4.957 6.516 1 92.38 247 ASP B N 1
ATOM 7040 C CA . ASP B 1 247 ? 25.375 -4.875 5.309 1 92.38 247 ASP B CA 1
ATOM 7041 C C . ASP B 1 247 ? 24.203 -5.855 5.363 1 92.38 247 ASP B C 1
ATOM 7043 O O . ASP B 1 247 ? 24.344 -6.98 5.848 1 92.38 247 ASP B O 1
ATOM 7047 N N . VAL B 1 248 ? 23.094 -5.359 4.863 1 94.69 248 VAL B N 1
ATOM 7048 C CA . VAL B 1 248 ? 21.906 -6.195 4.82 1 94.69 248 VAL B CA 1
ATOM 7049 C C . VAL B 1 248 ? 21.234 -6.07 3.455 1 94.69 248 VAL B C 1
ATOM 7051 O O . VAL B 1 248 ? 21.547 -5.164 2.68 1 94.69 248 VAL B O 1
ATOM 7054 N N . GLU B 1 249 ? 20.375 -7.008 3.203 1 92.19 249 GLU B N 1
ATOM 7055 C CA . GLU B 1 249 ? 19.578 -7.051 1.98 1 92.19 249 GLU B CA 1
ATOM 7056 C C . GLU B 1 249 ? 18.094 -7.238 2.293 1 92.19 249 GLU B C 1
ATOM 7058 O O . GLU B 1 249 ? 17.734 -7.867 3.293 1 92.19 249 GLU B O 1
ATOM 7063 N N . GLY B 1 250 ? 17.266 -6.605 1.437 1 91.75 250 GLY B N 1
ATOM 7064 C CA . GLY B 1 250 ? 15.828 -6.707 1.604 1 91.75 250 GLY B CA 1
ATOM 7065 C C . GLY B 1 250 ? 15.141 -7.414 0.45 1 91.75 250 GLY B C 1
ATOM 7066 O O . GLY B 1 250 ? 15.469 -7.176 -0.714 1 91.75 250 GLY B O 1
ATOM 7067 N N . TYR B 1 251 ? 14.195 -8.344 0.806 1 87.25 251 TYR B N 1
ATOM 7068 C CA . TYR B 1 251 ? 13.367 -9.07 -0.153 1 87.25 251 TYR B CA 1
ATOM 7069 C C . TYR B 1 251 ? 11.891 -8.953 0.198 1 87.25 251 TYR B C 1
ATOM 7071 O O . TYR B 1 251 ? 11.531 -8.938 1.376 1 87.25 251 TYR B O 1
ATOM 7079 N N . PRO B 1 252 ? 11.078 -8.938 -0.778 1 85.62 252 PRO B N 1
ATOM 7080 C CA . PRO B 1 252 ? 9.648 -8.836 -0.461 1 85.62 252 PRO B CA 1
ATOM 7081 C C . PRO B 1 252 ? 9.133 -10.039 0.335 1 85.62 252 PRO B C 1
ATOM 7083 O O . PRO B 1 252 ? 9.422 -11.188 -0.018 1 85.62 252 PRO B O 1
ATOM 7086 N N . ALA B 1 253 ? 8.484 -9.797 1.376 1 84.06 253 ALA B N 1
ATOM 7087 C CA . ALA B 1 253 ? 7.789 -10.836 2.133 1 84.06 253 ALA B CA 1
ATOM 7088 C C . ALA B 1 253 ? 6.332 -10.945 1.707 1 84.06 253 ALA B C 1
ATOM 7090 O O . ALA B 1 253 ? 5.828 -12.055 1.477 1 84.06 253 ALA B O 1
ATOM 7091 N N . THR B 1 254 ? 5.684 -9.844 1.666 1 84.69 254 THR B N 1
ATOM 7092 C CA . THR B 1 254 ? 4.332 -9.766 1.123 1 84.69 254 THR B CA 1
ATOM 7093 C C . THR B 1 254 ? 4.25 -8.711 0.026 1 84.69 254 THR B C 1
ATOM 7095 O O . THR B 1 254 ? 4.824 -7.625 0.157 1 84.69 254 THR B O 1
ATOM 7098 N N . LYS B 1 255 ? 3.711 -9.062 -1.056 1 84.19 255 LYS B N 1
ATOM 7099 C CA . LYS B 1 255 ? 3.484 -8.172 -2.189 1 84.19 255 LYS B CA 1
ATOM 7100 C C . LYS B 1 255 ? 2.227 -8.562 -2.957 1 84.19 255 LYS B C 1
ATOM 7102 O O . LYS B 1 255 ? 2.062 -9.727 -3.338 1 84.19 255 LYS B O 1
ATOM 7107 N N . ILE B 1 256 ? 1.401 -7.648 -3.166 1 84 256 ILE B N 1
ATOM 7108 C CA . ILE B 1 256 ? 0.126 -7.91 -3.824 1 84 256 ILE B CA 1
ATOM 7109 C C . ILE B 1 256 ? 0.372 -8.352 -5.266 1 84 256 ILE B C 1
ATOM 7111 O O . ILE B 1 256 ? 1.124 -7.703 -6 1 84 256 ILE B O 1
ATOM 7115 N N . ASP B 1 257 ? -0.232 -9.43 -5.605 1 81.69 257 ASP B N 1
ATOM 7116 C CA . ASP B 1 257 ? -0.198 -9.93 -6.977 1 81.69 257 ASP B CA 1
ATOM 7117 C C . ASP B 1 257 ? -1.394 -9.414 -7.777 1 81.69 257 ASP B C 1
ATOM 7119 O O . ASP B 1 257 ? -2.508 -9.336 -7.258 1 81.69 257 ASP B O 1
ATOM 7123 N N . ARG B 1 258 ? -1.158 -9.07 -8.914 1 79.88 258 ARG B N 1
ATOM 7124 C CA . ARG B 1 258 ? -2.215 -8.57 -9.781 1 79.88 258 ARG B CA 1
ATOM 7125 C C . ARG B 1 258 ? -2.328 -9.406 -11.055 1 79.88 258 ARG B C 1
ATOM 7127 O O . ARG B 1 258 ? -1.355 -10.039 -11.477 1 79.88 258 ARG B O 1
ATOM 7134 N N . PRO B 1 259 ? -3.537 -9.445 -11.516 1 76.75 259 PRO B N 1
ATOM 7135 C CA . PRO B 1 259 ? -3.682 -10.148 -12.797 1 76.75 259 PRO B CA 1
ATOM 7136 C C . PRO B 1 259 ? -2.863 -9.516 -13.914 1 76.75 259 PRO B C 1
ATOM 7138 O O . PRO B 1 259 ? -2.523 -8.328 -13.844 1 76.75 259 PRO B O 1
ATOM 7141 N N . PRO B 1 260 ? -2.539 -10.281 -14.875 1 71.06 260 PRO B N 1
ATOM 7142 C CA . PRO B 1 260 ? -1.764 -9.727 -15.992 1 71.06 260 PRO B CA 1
ATOM 7143 C C . PRO B 1 260 ? -2.465 -8.562 -16.672 1 71.06 260 PRO B C 1
ATOM 7145 O O . PRO B 1 260 ? -3.689 -8.57 -16.828 1 71.06 260 PRO B O 1
ATOM 7148 N N . GLY B 1 261 ? -1.705 -7.582 -16.922 1 69.5 261 GLY B N 1
ATOM 7149 C CA . GLY B 1 261 ? -2.23 -6.391 -17.578 1 69.5 261 GLY B CA 1
ATOM 7150 C C . GLY B 1 261 ? -2.441 -6.562 -19.062 1 69.5 261 GLY B C 1
ATOM 7151 O O . GLY B 1 261 ? -1.951 -7.527 -19.656 1 69.5 261 GLY B O 1
ATOM 7152 N N . ARG B 1 262 ? -3.283 -5.746 -19.547 1 74.88 262 ARG B N 1
ATOM 7153 C CA . ARG B 1 262 ? -3.545 -5.695 -20.984 1 74.88 262 ARG B CA 1
ATOM 7154 C C . ARG B 1 262 ? -2.639 -4.68 -21.672 1 74.88 262 ARG B C 1
ATOM 7156 O O . ARG B 1 262 ? -2.193 -3.713 -21.047 1 74.88 262 ARG B O 1
ATOM 7163 N N . LYS B 1 263 ? -2.283 -5.07 -22.844 1 74.94 263 LYS B N 1
ATOM 7164 C CA . LYS B 1 263 ? -1.53 -4.117 -23.656 1 74.94 263 LYS B CA 1
ATOM 7165 C C . LYS B 1 263 ? -2.422 -3.469 -24.719 1 74.94 263 LYS B C 1
ATOM 7167 O O . LYS B 1 263 ? -3.395 -4.074 -25.172 1 74.94 263 LYS B O 1
ATOM 7172 N N . ILE B 1 264 ? -2.057 -2.26 -24.969 1 75.94 264 ILE B N 1
ATOM 7173 C CA . ILE B 1 264 ? -2.83 -1.518 -25.953 1 75.94 264 ILE B CA 1
ATOM 7174 C C . ILE B 1 264 ? -2.264 -1.773 -27.344 1 75.94 264 ILE B C 1
ATOM 7176 O O . ILE B 1 264 ? -1.05 -1.717 -27.547 1 75.94 264 ILE B O 1
ATOM 7180 N N . TYR B 1 265 ? -3.223 -2.176 -28.25 1 76.94 265 TYR B N 1
ATOM 7181 C CA . TYR B 1 265 ? -2.857 -2.422 -29.656 1 76.94 265 TYR B CA 1
ATOM 7182 C C . TYR B 1 265 ? -3.709 -1.58 -30.594 1 76.94 265 TYR B C 1
ATOM 7184 O O . TYR B 1 265 ? -4.824 -1.183 -30.25 1 76.94 265 TYR B O 1
ATOM 7192 N N . GLY B 1 266 ? -3.035 -1.136 -31.641 1 76.06 266 GLY B N 1
ATOM 7193 C CA . GLY B 1 266 ? -3.766 -0.5 -32.719 1 76.06 266 GLY B CA 1
ATOM 7194 C C . GLY B 1 266 ? -4.039 -1.433 -33.875 1 76.06 266 GLY B C 1
ATOM 7195 O O . GLY B 1 266 ? -3.273 -2.367 -34.125 1 76.06 266 GLY B O 1
ATOM 7196 N N . LEU B 1 267 ? -5.273 -1.317 -34.438 1 73.12 267 LEU B N 1
ATOM 7197 C CA . LEU B 1 267 ? -5.578 -2.113 -35.625 1 73.12 267 LEU B CA 1
ATOM 7198 C C . LEU B 1 267 ? -4.922 -1.521 -36.844 1 73.12 267 LEU B C 1
ATOM 7200 O O . LEU B 1 267 ? -5.102 -0.338 -37.156 1 73.12 267 LEU B O 1
ATOM 7204 N N . SER B 1 268 ? -4.004 -2.359 -37.375 1 69.94 268 SER B N 1
ATOM 7205 C CA . SER B 1 268 ? -3.383 -1.941 -38.656 1 69.94 268 SER B CA 1
ATOM 7206 C C . SER B 1 268 ? -4.402 -1.89 -39.781 1 69.94 268 SER B C 1
ATOM 7208 O O . SER B 1 268 ? -5.562 -2.27 -39.594 1 69.94 268 SER B O 1
ATOM 7210 N N . LYS B 1 269 ? -3.955 -1.375 -40.906 1 67.5 269 LYS B N 1
ATOM 7211 C CA . LYS B 1 269 ? -4.793 -1.331 -42.094 1 67.5 269 LYS B CA 1
ATOM 7212 C C . LYS B 1 269 ? -5.273 -2.729 -42.469 1 67.5 269 LYS B C 1
ATOM 7214 O O . LYS B 1 269 ? -6.324 -2.877 -43.094 1 67.5 269 LYS B O 1
ATOM 7219 N N . THR B 1 270 ? -4.535 -3.826 -42.062 1 68.06 270 THR B N 1
ATOM 7220 C CA . THR B 1 270 ? -4.918 -5.207 -42.344 1 68.06 270 THR B CA 1
ATOM 7221 C C . THR B 1 270 ? -5.719 -5.789 -41.188 1 68.06 270 THR B C 1
ATOM 7223 O O . THR B 1 270 ? -5.902 -7.004 -41.094 1 68.06 270 THR B O 1
ATOM 7226 N N . ASP B 1 271 ? -6.137 -5.008 -40.219 1 67.31 271 ASP B N 1
ATOM 7227 C CA . ASP B 1 271 ? -6.977 -5.367 -39.094 1 67.31 271 ASP B CA 1
ATOM 7228 C C . ASP B 1 271 ? -6.234 -6.289 -38.125 1 67.31 271 ASP B C 1
ATOM 7230 O O . ASP B 1 271 ? -6.82 -7.219 -37.562 1 67.31 271 ASP B O 1
ATOM 7234 N N . GLU B 1 272 ? -4.91 -6.23 -38.188 1 69.31 272 GLU B N 1
ATOM 7235 C CA . GLU B 1 272 ? -4.098 -6.988 -37.25 1 69.31 272 GLU B CA 1
ATOM 7236 C C . GLU B 1 272 ? -3.643 -6.113 -36.094 1 69.31 272 GLU B C 1
ATOM 7238 O O . GLU B 1 272 ? -3.314 -4.941 -36.281 1 69.31 272 GLU B O 1
ATOM 7243 N N . PRO B 1 273 ? -3.789 -6.684 -34.938 1 72.5 273 PRO B N 1
ATOM 7244 C CA . PRO B 1 273 ? -3.328 -5.891 -33.781 1 72.5 273 PRO B CA 1
ATOM 7245 C C . PRO B 1 273 ? -1.822 -5.641 -33.812 1 72.5 273 PRO B C 1
ATOM 7247 O O . PRO B 1 273 ? -1.038 -6.578 -33.969 1 72.5 273 PRO B O 1
ATOM 7250 N N . GLU B 1 274 ? -1.471 -4.375 -33.844 1 73.94 274 GLU B N 1
ATOM 7251 C CA . GLU B 1 274 ? -0.07 -3.965 -33.812 1 73.94 274 GLU B CA 1
ATOM 7252 C C . GLU B 1 274 ? 0.239 -3.111 -32.594 1 73.94 274 GLU B C 1
ATOM 7254 O O . GLU B 1 274 ? -0.6 -2.322 -32.156 1 73.94 274 GLU B O 1
ATOM 7259 N N . PRO B 1 275 ? 1.425 -3.346 -32.031 1 74.94 275 PRO B N 1
ATOM 7260 C CA . PRO B 1 275 ? 1.797 -2.492 -30.906 1 74.94 275 PRO B CA 1
ATOM 7261 C C . PRO B 1 275 ? 1.83 -1.01 -31.281 1 74.94 275 PRO B C 1
ATOM 7263 O O . PRO B 1 275 ? 2.219 -0.654 -32.406 1 74.94 275 PRO B O 1
ATOM 7266 N N . ILE B 1 276 ? 1.383 -0.219 -30.375 1 76.69 276 ILE B N 1
ATOM 7267 C CA . ILE B 1 276 ? 1.285 1.215 -30.625 1 76.69 276 ILE B CA 1
ATOM 7268 C C . ILE B 1 276 ? 2.365 1.952 -29.844 1 76.69 276 ILE B C 1
ATOM 7270 O O . ILE B 1 276 ? 2.826 1.469 -28.797 1 76.69 276 ILE B O 1
ATOM 7274 N N . SER B 1 277 ? 2.879 2.9 -30.453 1 78.25 277 SER B N 1
ATOM 7275 C CA . SER B 1 277 ? 3.717 3.865 -29.75 1 78.25 277 SER B CA 1
ATOM 7276 C C . SER B 1 277 ? 2.936 5.129 -29.406 1 78.25 277 SER B C 1
ATOM 7278 O O . SER B 1 277 ? 2.115 5.59 -30.203 1 78.25 277 SER B O 1
ATOM 7280 N N . THR B 1 278 ? 3.088 5.469 -28.141 1 77.81 278 THR B N 1
ATOM 7281 C CA . THR B 1 278 ? 2.377 6.66 -27.688 1 77.81 278 THR B CA 1
ATOM 7282 C C . THR B 1 278 ? 3.312 7.867 -27.656 1 77.81 278 THR B C 1
ATOM 7284 O O . THR B 1 278 ? 4.457 7.758 -27.203 1 77.81 278 THR B O 1
ATOM 7287 N N . SER B 1 279 ? 2.928 8.891 -28.375 1 76.38 279 SER B N 1
ATOM 7288 C CA . SER B 1 279 ? 3.631 10.172 -28.281 1 76.38 279 SER B CA 1
ATOM 7289 C C . SER B 1 279 ? 2.746 11.242 -27.641 1 76.38 279 SER B C 1
ATOM 7291 O O . SER B 1 279 ? 1.548 11.305 -27.938 1 76.38 279 SER B O 1
ATOM 7293 N N . ASN B 1 280 ? 3.238 11.852 -26.641 1 78.44 280 ASN B N 1
ATOM 7294 C CA . ASN B 1 280 ? 2.502 12.922 -25.984 1 78.44 280 ASN B CA 1
ATOM 7295 C C . ASN B 1 280 ? 2.773 14.273 -26.625 1 78.44 280 ASN B C 1
ATOM 7297 O O . ASN B 1 280 ? 3.928 14.625 -26.891 1 78.44 280 ASN B O 1
ATOM 7301 N N . ASP B 1 281 ? 1.658 14.875 -27.109 1 78.31 281 ASP B N 1
ATOM 7302 C CA . ASP B 1 281 ? 1.749 16.266 -27.562 1 78.31 281 ASP B CA 1
ATOM 7303 C C . ASP B 1 281 ? 1.242 17.219 -26.5 1 78.31 281 ASP B C 1
ATOM 7305 O O . ASP B 1 281 ? 0.268 16.938 -25.797 1 78.31 281 ASP B O 1
ATOM 7309 N N . TYR B 1 282 ? 1.984 18.312 -26.359 1 82.62 282 TYR B N 1
ATOM 7310 C CA . TYR B 1 282 ? 1.627 19.328 -25.375 1 82.62 282 TYR B CA 1
ATOM 7311 C C . TYR B 1 282 ? 1.19 20.625 -26.062 1 82.62 282 TYR B C 1
ATOM 7313 O O . TYR B 1 282 ? 1.811 21.062 -27.031 1 82.62 282 TYR B O 1
ATOM 7321 N N . GLU B 1 283 ? 0.042 21.141 -25.641 1 82.94 283 GLU B N 1
ATOM 7322 C CA . GLU B 1 283 ? -0.468 22.359 -26.25 1 82.94 283 GLU B CA 1
ATOM 7323 C C . GLU B 1 283 ? -0.953 23.344 -25.172 1 82.94 283 GLU B C 1
ATOM 7325 O O . GLU B 1 283 ? -1.431 22.938 -24.125 1 82.94 283 GLU B O 1
ATOM 7330 N N . ILE B 1 284 ? -0.71 24.609 -25.406 1 82.5 284 ILE B N 1
ATOM 7331 C CA . ILE B 1 284 ? -1.28 25.703 -24.609 1 82.5 284 ILE B CA 1
ATOM 7332 C C . ILE B 1 284 ? -2.506 26.266 -25.312 1 82.5 284 ILE B C 1
ATOM 7334 O O . ILE B 1 284 ? -2.453 26.578 -26.516 1 82.5 284 ILE B O 1
ATOM 7338 N N . ARG B 1 285 ? -3.594 26.281 -24.656 1 76 285 ARG B N 1
ATOM 7339 C CA . ARG B 1 285 ? -4.809 26.859 -25.219 1 76 285 ARG B CA 1
ATOM 7340 C C . ARG B 1 285 ? -4.895 28.344 -24.891 1 76 285 ARG B C 1
ATOM 7342 O O . ARG B 1 285 ? -4.977 28.734 -23.734 1 76 285 ARG B O 1
ATOM 7349 N N . LEU B 1 286 ? -4.688 29.125 -25.875 1 75.75 286 LEU B N 1
ATOM 7350 C CA . LEU B 1 286 ? -4.797 30.578 -25.734 1 75.75 286 LEU B CA 1
ATOM 7351 C C . LEU B 1 286 ? -6.211 31.047 -26.047 1 75.75 286 LEU B C 1
ATOM 7353 O O . LEU B 1 286 ? -6.594 31.125 -27.219 1 75.75 286 LEU B O 1
ATOM 7357 N N . TYR B 1 287 ? -6.938 31.156 -25 1 68.44 287 TYR B N 1
ATOM 7358 C CA . TYR B 1 287 ? -8.32 31.578 -25.203 1 68.44 287 TYR B CA 1
ATOM 7359 C C . TYR B 1 287 ? -8.383 33.031 -25.656 1 68.44 287 TYR B C 1
ATOM 7361 O O . TYR B 1 287 ? -7.617 33.875 -25.172 1 68.44 287 TYR B O 1
ATOM 7369 N N . THR B 1 288 ? -8.914 33.312 -26.828 1 59.5 288 THR B N 1
ATOM 7370 C CA . THR B 1 288 ? -9.07 34.656 -27.375 1 59.5 288 THR B CA 1
ATOM 7371 C C . THR B 1 288 ? -9.805 35.562 -26.391 1 59.5 288 THR B C 1
ATOM 7373 O O . THR B 1 288 ? -10.586 35.094 -25.562 1 59.5 288 THR B O 1
ATOM 7376 N N . ASN B 1 289 ? -9.43 36.875 -26.203 1 52.88 289 ASN B N 1
ATOM 7377 C CA . ASN B 1 289 ? -9.617 38.094 -25.406 1 52.88 289 ASN B CA 1
ATOM 7378 C C . ASN B 1 289 ? -11.047 38.219 -24.906 1 52.88 289 ASN B C 1
ATOM 7380 O O . ASN B 1 289 ? -11.469 39.281 -24.453 1 52.88 289 ASN B O 1
ATOM 7384 N N . ASP B 1 290 ? -11.984 37.438 -25.219 1 50.25 290 ASP B N 1
ATOM 7385 C CA . ASP B 1 290 ? -13.133 38.188 -24.719 1 50.25 290 ASP B CA 1
ATOM 7386 C C . ASP B 1 290 ? -13.188 38.125 -23.188 1 50.25 290 ASP B C 1
ATOM 7388 O O . ASP B 1 290 ? -14.242 38.406 -22.594 1 50.25 290 ASP B O 1
ATOM 7392 N N . PHE B 1 291 ? -12.25 37.406 -22.594 1 50.16 291 PHE B N 1
ATOM 7393 C CA . PHE B 1 291 ? -12.461 37.562 -21.156 1 50.16 291 PHE B CA 1
ATOM 7394 C C . PHE B 1 291 ? -11.969 38.938 -20.688 1 50.16 291 PHE B C 1
ATOM 7396 O O . PHE B 1 291 ? -10.891 39.375 -21.094 1 50.16 291 PHE B O 1
ATOM 7403 N N . ASP B 1 292 ? -12.758 39.938 -20.5 1 49.38 292 ASP B N 1
ATOM 7404 C CA . ASP B 1 292 ? -12.438 41.281 -20.094 1 49.38 292 ASP B CA 1
ATOM 7405 C C . ASP B 1 292 ? -11.328 41.312 -19.031 1 49.38 292 ASP B C 1
ATOM 7407 O O . ASP B 1 292 ? -10.555 42.25 -18.953 1 49.38 292 ASP B O 1
ATOM 7411 N N . ASN B 1 293 ? -11.391 40.406 -17.875 1 44 293 ASN B N 1
ATOM 7412 C CA . ASN B 1 293 ? -10.414 40.469 -16.797 1 44 293 ASN B CA 1
ATOM 7413 C C . ASN B 1 293 ? -9.75 39.125 -16.562 1 44 293 ASN B C 1
ATOM 7415 O O . ASN B 1 293 ? -10.383 38.062 -16.766 1 44 293 ASN B O 1
ATOM 7419 N N . GLU B 1 294 ? -8.383 39.031 -16.578 1 46.81 294 GLU B N 1
ATOM 7420 C CA . GLU B 1 294 ? -7.492 37.906 -16.266 1 46.81 294 GLU B CA 1
ATOM 7421 C C . GLU B 1 294 ? -8.094 37 -15.203 1 46.81 294 GLU B C 1
ATOM 7423 O O . GLU B 1 294 ? -7.91 35.781 -15.242 1 46.81 294 GLU B O 1
ATOM 7428 N N . ASN B 1 295 ? -8.805 37.562 -14.359 1 47.19 295 ASN B N 1
ATOM 7429 C CA . ASN B 1 295 ? -9.422 36.844 -13.25 1 47.19 295 ASN B CA 1
ATOM 7430 C C . ASN B 1 295 ? -10.539 35.938 -13.727 1 47.19 295 ASN B C 1
ATOM 7432 O O . ASN B 1 295 ? -10.836 34.938 -13.078 1 47.19 295 ASN B O 1
ATOM 7436 N N . GLU B 1 296 ? -11.062 36.312 -14.812 1 52.69 296 GLU B N 1
ATOM 7437 C CA . GLU B 1 296 ? -12.203 35.531 -15.281 1 52.69 296 GLU B CA 1
ATOM 7438 C C . GLU B 1 296 ? -11.766 34.188 -15.82 1 52.69 296 GLU B C 1
ATOM 7440 O O . GLU B 1 296 ? -12.484 33.188 -15.672 1 52.69 296 GLU B O 1
ATOM 7445 N N . MET B 1 297 ? -10.688 34.188 -16.453 1 54.22 297 MET B N 1
ATOM 7446 C CA . MET B 1 297 ? -10.172 32.938 -16.984 1 54.22 297 MET B CA 1
ATOM 7447 C C . MET B 1 297 ? -9.859 31.953 -15.859 1 54.22 297 MET B C 1
ATOM 7449 O O . MET B 1 297 ? -10.148 30.766 -15.969 1 54.22 297 MET B O 1
ATOM 7453 N N . GLU B 1 298 ? -9.234 32.531 -14.953 1 53.06 298 GLU B N 1
ATOM 7454 C CA . GLU B 1 298 ? -8.805 31.719 -13.828 1 53.06 298 GLU B CA 1
ATOM 7455 C C . GLU B 1 298 ? -10 31.078 -13.125 1 53.06 298 GLU B C 1
ATOM 7457 O O . GLU B 1 298 ? -9.891 29.984 -12.562 1 53.06 298 GLU B O 1
ATOM 7462 N N . ASN B 1 299 ? -11.102 31.875 -13.211 1 51.28 299 ASN B N 1
ATOM 7463 C CA . ASN B 1 299 ? -12.32 31.406 -12.547 1 51.28 299 ASN B CA 1
ATOM 7464 C C . ASN B 1 299 ? -13.234 30.656 -13.508 1 51.28 299 ASN B C 1
ATOM 7466 O O . ASN B 1 299 ? -14.359 30.297 -13.156 1 51.28 299 ASN B O 1
ATOM 7470 N N . ALA B 1 300 ? -12.891 30.625 -14.727 1 54.97 300 ALA B N 1
ATOM 7471 C CA . ALA B 1 300 ? -13.812 30.016 -15.672 1 54.97 300 ALA B CA 1
ATOM 7472 C C . ALA B 1 300 ? -13.898 28.5 -15.445 1 54.97 300 ALA B C 1
ATOM 7474 O O . ALA B 1 300 ? -12.875 27.844 -15.234 1 54.97 300 ALA B O 1
ATOM 7475 N N . ASP B 1 301 ? -15.086 28.047 -15.289 1 55.53 301 ASP B N 1
ATOM 7476 C CA . ASP B 1 301 ? -15.367 26.625 -15.102 1 55.53 301 ASP B CA 1
ATOM 7477 C C . ASP B 1 301 ? -14.984 25.828 -16.344 1 55.53 301 ASP B C 1
ATOM 7479 O O . ASP B 1 301 ? -14.953 26.359 -17.453 1 55.53 301 ASP B O 1
ATOM 7483 N N . GLU B 1 302 ? -14.492 24.641 -16.203 1 54.94 302 GLU B N 1
ATOM 7484 C CA . GLU B 1 302 ? -14.102 23.719 -17.266 1 54.94 302 GLU B CA 1
ATOM 7485 C C . GLU B 1 302 ? -15.102 23.734 -18.422 1 54.94 302 GLU B C 1
ATOM 7487 O O . GLU B 1 302 ? -14.703 23.688 -19.594 1 54.94 302 GLU B O 1
ATOM 7492 N N . ASP B 1 303 ? -16.297 23.969 -18.078 1 56.09 303 ASP B N 1
ATOM 7493 C CA . ASP B 1 303 ? -17.344 23.938 -19.094 1 56.09 303 ASP B CA 1
ATOM 7494 C C . ASP B 1 303 ? -17.297 25.172 -19.984 1 56.09 303 ASP B C 1
ATOM 7496 O O . ASP B 1 303 ? -17.516 25.078 -21.203 1 56.09 303 ASP B O 1
ATOM 7500 N N . GLU B 1 304 ? -17.031 26.297 -19.359 1 60 304 GLU B N 1
ATOM 7501 C CA . GLU B 1 304 ? -17 27.516 -20.156 1 60 304 GLU B CA 1
ATOM 7502 C C . GLU B 1 304 ? -15.789 27.531 -21.078 1 60 304 GLU B C 1
ATOM 7504 O O . GLU B 1 304 ? -15.867 28.062 -22.188 1 60 304 GLU B O 1
ATOM 7509 N N . LEU B 1 305 ? -14.797 26.953 -20.578 1 62.69 305 LEU B N 1
ATOM 7510 C CA . LEU B 1 305 ? -13.578 26.922 -21.375 1 62.69 305 LEU B CA 1
ATOM 7511 C C . LEU B 1 305 ? -13.734 25.969 -22.562 1 62.69 305 LEU B C 1
ATOM 7513 O O . LEU B 1 305 ? -13.117 26.172 -23.609 1 62.69 305 LEU B O 1
ATOM 7517 N N . GLU B 1 306 ? -14.578 24.953 -22.344 1 60.41 306 GLU B N 1
ATOM 7518 C CA . GLU B 1 306 ? -14.758 23.969 -23.422 1 60.41 306 GLU B CA 1
ATOM 7519 C C . GLU B 1 306 ? -15.477 24.594 -24.609 1 60.41 306 GLU B C 1
ATOM 7521 O O . GLU B 1 306 ? -15.266 24.156 -25.75 1 60.41 306 GLU B O 1
ATOM 7526 N N . THR B 1 307 ? -16.312 25.656 -24.391 1 62.31 307 THR B N 1
ATOM 7527 C CA . THR B 1 307 ? -17.109 26.203 -25.484 1 62.31 307 THR B CA 1
ATOM 7528 C C . THR B 1 307 ? -16.422 27.406 -26.125 1 62.31 307 THR B C 1
ATOM 7530 O O . THR B 1 307 ? -16.859 27.891 -27.156 1 62.31 307 THR B O 1
ATOM 7533 N N . ARG B 1 308 ? -15.414 27.812 -25.547 1 67.69 308 ARG B N 1
ATOM 7534 C CA . ARG B 1 308 ? -14.812 29.031 -26.078 1 67.69 308 ARG B CA 1
ATOM 7535 C C . ARG B 1 308 ? -13.727 28.703 -27.094 1 67.69 308 ARG B C 1
ATOM 7537 O O . ARG B 1 308 ? -13.07 27.656 -27 1 67.69 308 ARG B O 1
ATOM 7544 N N . GLN B 1 309 ? -13.688 29.578 -28.109 1 71.25 309 GLN B N 1
ATOM 7545 C CA . GLN B 1 309 ? -12.688 29.406 -29.156 1 71.25 309 GLN B CA 1
ATOM 7546 C C . GLN B 1 309 ? -11.289 29.672 -28.641 1 71.25 309 GLN B C 1
ATOM 7548 O O . GLN B 1 309 ? -11.086 30.578 -27.812 1 71.25 309 GLN B O 1
ATOM 7553 N N . TYR B 1 310 ? -10.453 28.781 -28.688 1 75.12 310 TYR B N 1
ATOM 7554 C CA . TYR B 1 310 ? -9.07 28.969 -28.266 1 75.12 310 TYR B CA 1
ATOM 7555 C C . TYR B 1 310 ? -8.109 28.672 -29.406 1 75.12 310 TYR B C 1
ATOM 7557 O O . TYR B 1 310 ? -8.453 27.953 -30.344 1 75.12 310 TYR B O 1
ATOM 7565 N N . ASP B 1 311 ? -6.996 29.547 -29.484 1 78.44 311 ASP B N 1
ATOM 7566 C CA . ASP B 1 311 ? -5.875 29.219 -30.359 1 78.44 311 ASP B CA 1
ATOM 7567 C C . ASP B 1 311 ? -4.922 28.234 -29.688 1 78.44 311 ASP B C 1
ATOM 7569 O O . ASP B 1 311 ? -4.754 28.25 -28.469 1 78.44 311 ASP B O 1
ATOM 7573 N N . ILE B 1 312 ? -4.457 27.281 -30.422 1 79.75 312 ILE B N 1
ATOM 7574 C CA . ILE B 1 312 ? -3.576 26.25 -29.906 1 79.75 312 ILE B CA 1
ATOM 7575 C C . ILE B 1 312 ? -2.121 26.625 -30.156 1 79.75 312 ILE B C 1
ATOM 7577 O O . ILE B 1 312 ? -1.75 26.984 -31.281 1 79.75 312 ILE B O 1
ATOM 7581 N N . GLN B 1 313 ? -1.354 26.766 -29.156 1 82.62 313 GLN B N 1
ATOM 7582 C CA . GLN B 1 313 ? 0.095 26.906 -29.234 1 82.62 313 GLN B CA 1
ATOM 7583 C C . GLN B 1 313 ? 0.793 25.609 -28.844 1 82.62 313 GLN B C 1
ATOM 7585 O O . GLN B 1 313 ? 0.834 25.266 -27.656 1 82.62 313 GLN B O 1
ATOM 7590 N N . PRO B 1 314 ? 1.355 24.906 -29.812 1 82.38 314 PRO B N 1
ATOM 7591 C CA . PRO B 1 314 ? 2.076 23.672 -29.453 1 82.38 314 PRO B CA 1
ATOM 7592 C C . PRO B 1 314 ? 3.322 23.953 -28.625 1 82.38 314 PRO B C 1
ATOM 7594 O O . PRO B 1 314 ? 4.008 24.953 -28.828 1 82.38 314 PRO B O 1
ATOM 7597 N N . VAL B 1 315 ? 3.525 23.188 -27.625 1 83.06 315 VAL B N 1
ATOM 7598 C CA . VAL B 1 315 ? 4.691 23.312 -26.75 1 83.06 315 VAL B CA 1
ATOM 7599 C C . VAL B 1 315 ? 5.547 22.062 -26.844 1 83.06 315 VAL B C 1
ATOM 7601 O O . VAL B 1 315 ? 5.023 20.938 -26.812 1 83.06 315 VAL B O 1
ATOM 7604 N N . ASN B 1 316 ? 6.828 22.234 -27.094 1 79.5 316 ASN B N 1
ATOM 7605 C CA . ASN B 1 316 ? 7.754 21.109 -27.109 1 79.5 316 ASN B CA 1
ATOM 7606 C C . ASN B 1 316 ? 8.055 20.609 -25.688 1 79.5 316 ASN B C 1
ATOM 7608 O O . ASN B 1 316 ? 7.965 21.375 -24.734 1 79.5 316 ASN B O 1
ATOM 7612 N N . LYS B 1 317 ? 8.359 19.344 -25.641 1 78.69 317 LYS B N 1
ATOM 7613 C CA . LYS B 1 317 ? 8.648 18.703 -24.359 1 78.69 317 LYS B CA 1
ATOM 7614 C C . LYS B 1 317 ? 9.734 19.453 -23.594 1 78.69 317 LYS B C 1
ATOM 7616 O O . LYS B 1 317 ? 9.688 19.547 -22.375 1 78.69 317 LYS B O 1
ATOM 7621 N N . GLU B 1 318 ? 10.617 20.031 -24.344 1 75.25 318 GLU B N 1
ATOM 7622 C CA . GLU B 1 318 ? 11.75 20.734 -23.734 1 75.25 318 GLU B CA 1
ATOM 7623 C C . GLU B 1 318 ? 11.305 22.031 -23.078 1 75.25 318 GLU B C 1
ATOM 7625 O O . GLU B 1 318 ? 12 22.562 -22.219 1 75.25 318 GLU B O 1
ATOM 7630 N N . GLU B 1 319 ? 10.125 22.484 -23.531 1 76.12 319 GLU B N 1
ATOM 7631 C CA . GLU B 1 319 ? 9.633 23.766 -23.016 1 76.12 319 GLU B CA 1
ATOM 7632 C C . GLU B 1 319 ? 8.688 23.547 -21.828 1 76.12 319 GLU B C 1
ATOM 7634 O O . GLU B 1 319 ? 8.062 24.5 -21.359 1 76.12 319 GLU B O 1
ATOM 7639 N N . LEU B 1 320 ? 8.656 22.344 -21.484 1 79.5 320 LEU B N 1
ATOM 7640 C CA . LEU B 1 320 ? 7.797 22.047 -20.344 1 79.5 320 LEU B CA 1
ATOM 7641 C C . LEU B 1 320 ? 8.555 22.234 -19.031 1 79.5 320 LEU B C 1
ATOM 7643 O O . LEU B 1 320 ? 9.75 21.953 -18.953 1 79.5 320 LEU B O 1
ATOM 7647 N N . SER B 1 321 ? 7.918 22.969 -18.094 1 74.75 321 SER B N 1
ATOM 7648 C CA . SER B 1 321 ? 8.484 23.125 -16.766 1 74.75 321 SER B CA 1
ATOM 7649 C C . SER B 1 321 ? 7.484 22.719 -15.68 1 74.75 321 SER B C 1
ATOM 7651 O O . SER B 1 321 ? 6.273 22.766 -15.898 1 74.75 321 SER B O 1
ATOM 7653 N N . LYS B 1 322 ? 8.016 22.203 -14.719 1 74.38 322 LYS B N 1
ATOM 7654 C CA . LYS B 1 322 ? 7.168 21.875 -13.57 1 74.38 322 LYS B CA 1
ATOM 7655 C C . LYS B 1 322 ? 7.16 23 -12.547 1 74.38 322 LYS B C 1
ATOM 7657 O O . LYS B 1 322 ? 8.195 23.625 -12.305 1 74.38 322 LYS B O 1
ATOM 7662 N N . GLY B 1 323 ? 5.984 23.438 -12.164 1 73.06 323 GLY B N 1
ATOM 7663 C CA . GLY B 1 323 ? 5.871 24.531 -11.211 1 73.06 323 GLY B CA 1
ATOM 7664 C C . GLY B 1 323 ? 4.863 24.25 -10.109 1 73.06 323 GLY B C 1
ATOM 7665 O O . GLY B 1 323 ? 4.129 23.266 -10.172 1 73.06 323 GLY B O 1
ATOM 7666 N N . TYR B 1 324 ? 5.039 24.938 -9.023 1 71.5 324 TYR B N 1
ATOM 7667 C CA . TYR B 1 324 ? 4.082 24.922 -7.926 1 71.5 324 TYR B CA 1
ATOM 7668 C C . TYR B 1 324 ? 3.084 26.078 -8.055 1 71.5 324 TYR B C 1
ATOM 7670 O O . TYR B 1 324 ? 3.449 27.172 -8.461 1 71.5 324 TYR B O 1
ATOM 7678 N N . LYS B 1 325 ? 1.829 25.719 -7.871 1 65.25 325 LYS B N 1
ATOM 7679 C CA . LYS B 1 325 ? 0.815 26.766 -7.91 1 65.25 325 LYS B CA 1
ATOM 7680 C C . LYS B 1 325 ? 0.703 27.469 -6.559 1 65.25 325 LYS B C 1
ATOM 7682 O O . LYS B 1 325 ? 0.531 26.828 -5.527 1 65.25 325 LYS B O 1
ATOM 7687 N N . TYR B 1 326 ? 1.132 28.656 -6.566 1 63.81 326 TYR B N 1
ATOM 7688 C CA . TYR B 1 326 ? 0.944 29.5 -5.398 1 63.81 326 TYR B CA 1
ATOM 7689 C C . TYR B 1 326 ? -0.17 30.516 -5.633 1 63.81 326 TYR B C 1
ATOM 7691 O O . TYR B 1 326 ? 0.09 31.656 -6.031 1 63.81 326 TYR B O 1
ATOM 7699 N N . GLY B 1 327 ? -1.442 30.047 -5.34 1 60.94 327 GLY B N 1
ATOM 7700 C CA . GLY B 1 327 ? -2.57 30.891 -5.699 1 60.94 327 GLY B CA 1
ATOM 7701 C C . GLY B 1 327 ? -2.744 31.047 -7.199 1 60.94 327 GLY B C 1
ATOM 7702 O O . GLY B 1 327 ? -2.938 30.062 -7.914 1 60.94 327 GLY B O 1
ATOM 7703 N N . LYS B 1 328 ? -2.627 32.344 -7.641 1 60.25 328 LYS B N 1
ATOM 7704 C CA . LYS B 1 328 ? -2.77 32.656 -9.062 1 60.25 328 LYS B CA 1
ATOM 7705 C C . LYS B 1 328 ? -1.423 32.562 -9.781 1 60.25 328 LYS B C 1
ATOM 7707 O O . LYS B 1 328 ? -1.369 32.562 -11.008 1 60.25 328 LYS B O 1
ATOM 7712 N N . SER B 1 329 ? -0.424 32.531 -8.898 1 62.72 329 SER B N 1
ATOM 7713 C CA . SER B 1 329 ? 0.918 32.562 -9.477 1 62.72 329 SER B CA 1
ATOM 7714 C C . SER B 1 329 ? 1.526 31.156 -9.516 1 62.72 329 SER B C 1
ATOM 7716 O O . SER B 1 329 ? 1.234 30.328 -8.656 1 62.72 329 SER B O 1
ATOM 7718 N N . THR B 1 330 ? 2.01 30.781 -10.68 1 64.38 330 THR B N 1
ATOM 7719 C CA . THR B 1 330 ? 2.77 29.547 -10.828 1 64.38 330 THR B CA 1
ATOM 7720 C C . THR B 1 330 ? 4.262 29.812 -10.648 1 64.38 330 THR B C 1
ATOM 7722 O O . THR B 1 330 ? 4.816 30.734 -11.242 1 64.38 330 THR B O 1
ATOM 7725 N N . VAL B 1 331 ? 4.758 29.188 -9.633 1 64.75 331 VAL B N 1
ATOM 7726 C CA . VAL B 1 331 ? 6.188 29.344 -9.391 1 64.75 331 VAL B CA 1
ATOM 7727 C C . VAL B 1 331 ? 6.945 28.141 -9.945 1 64.75 331 VAL B C 1
ATOM 7729 O O . VAL B 1 331 ? 6.668 27 -9.586 1 64.75 331 VAL B O 1
ATOM 7732 N N . VAL B 1 332 ? 7.656 28.422 -11.031 1 65.69 332 VAL B N 1
ATOM 7733 C CA . VAL B 1 332 ? 8.539 27.406 -11.594 1 65.69 332 VAL B CA 1
ATOM 7734 C C . VAL B 1 332 ? 9.906 27.469 -10.914 1 65.69 332 VAL B C 1
ATOM 7736 O O . VAL B 1 332 ? 10.594 28.484 -11 1 65.69 332 VAL B O 1
ATOM 7739 N N . LEU B 1 333 ? 10.078 26.516 -10.031 1 66.19 333 LEU B N 1
ATOM 7740 C CA . LEU B 1 333 ? 11.391 26.469 -9.383 1 66.19 333 LEU B CA 1
ATOM 7741 C C . LEU B 1 333 ? 12.469 26.031 -10.367 1 66.19 333 LEU B C 1
ATOM 7743 O O . LEU B 1 333 ? 12.234 25.172 -11.211 1 66.19 333 LEU B O 1
ATOM 7747 N N . PRO B 1 334 ? 13.531 26.766 -10.359 1 63.44 334 PRO B N 1
ATOM 7748 C CA . PRO B 1 334 ? 14.633 26.328 -11.211 1 63.44 334 PRO B CA 1
ATOM 7749 C C . PRO B 1 334 ? 15.07 24.891 -10.922 1 63.44 334 PRO B C 1
ATOM 7751 O O . PRO B 1 334 ? 14.914 24.422 -9.797 1 63.44 334 PRO B O 1
ATOM 7754 N N . PRO B 1 335 ? 15.367 24.234 -11.977 1 63 335 PRO B N 1
ATOM 7755 C CA . PRO B 1 335 ? 15.797 22.828 -11.836 1 63 335 PRO B CA 1
ATOM 7756 C C . PRO B 1 335 ? 16.797 22.641 -10.703 1 63 335 PRO B C 1
ATOM 7758 O O . PRO B 1 335 ? 16.812 21.594 -10.055 1 63 335 PRO B O 1
ATOM 7761 N N . VAL B 1 336 ? 17.672 23.688 -10.539 1 59.19 336 VAL B N 1
ATOM 7762 C CA . VAL B 1 336 ? 18.688 23.594 -9.492 1 59.19 336 VAL B CA 1
ATOM 7763 C C . VAL B 1 336 ? 18.016 23.406 -8.133 1 59.19 336 VAL B C 1
ATOM 7765 O O . VAL B 1 336 ? 18.516 22.688 -7.277 1 59.19 336 VAL B O 1
ATOM 7768 N N . LEU B 1 337 ? 16.922 24.016 -8.031 1 62.38 337 LEU B N 1
ATOM 7769 C CA . LEU B 1 337 ? 16.219 23.969 -6.75 1 62.38 337 LEU B CA 1
ATOM 7770 C C . LEU B 1 337 ? 15.516 22.625 -6.574 1 62.38 337 LEU B C 1
ATOM 7772 O O . LEU B 1 337 ? 15.273 22.188 -5.445 1 62.38 337 LEU B O 1
ATOM 7776 N N . GLU B 1 338 ? 15.359 22.031 -7.688 1 64.94 338 GLU B N 1
ATOM 7777 C CA . GLU B 1 338 ? 14.664 20.75 -7.609 1 64.94 338 GLU B CA 1
ATOM 7778 C C . GLU B 1 338 ? 15.5 19.719 -6.859 1 64.94 338 GLU B C 1
ATOM 7780 O O . GLU B 1 338 ? 14.969 18.953 -6.051 1 64.94 338 GLU B O 1
ATOM 7785 N N . ASP B 1 339 ? 16.719 19.797 -7.164 1 62.75 339 ASP B N 1
ATOM 7786 C CA . ASP B 1 339 ? 17.609 18.844 -6.508 1 62.75 339 ASP B CA 1
ATOM 7787 C C . ASP B 1 339 ? 17.828 19.203 -5.039 1 62.75 339 ASP B C 1
ATOM 7789 O O . ASP B 1 339 ? 17.938 18.3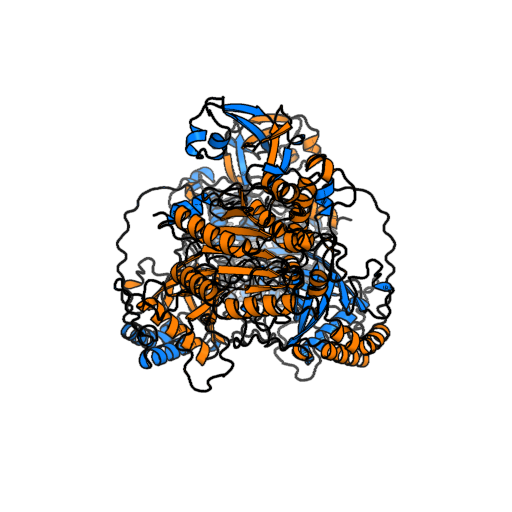28 -4.184 1 62.75 339 ASP B O 1
ATOM 7793 N N . LYS B 1 340 ? 17.828 20.516 -4.832 1 62.44 340 LYS B N 1
ATOM 7794 C CA . LYS B 1 340 ? 18.156 20.969 -3.488 1 62.44 340 LYS B CA 1
ATOM 7795 C C . LYS B 1 340 ? 16.969 20.844 -2.549 1 62.44 340 LYS B C 1
ATOM 7797 O O . LYS B 1 340 ? 17.125 20.797 -1.328 1 62.44 340 LYS B O 1
ATOM 7802 N N . LYS B 1 341 ? 15.844 20.719 -3.176 1 66.81 341 LYS B N 1
ATOM 7803 C CA . LYS B 1 341 ? 14.633 20.609 -2.373 1 66.81 341 LYS B CA 1
ATOM 7804 C C . LYS B 1 341 ? 14.516 19.219 -1.733 1 66.81 341 LYS B C 1
ATOM 7806 O O . LYS B 1 341 ? 13.812 19.047 -0.737 1 66.81 341 LYS B O 1
ATOM 7811 N N . LYS B 1 342 ? 15.32 18.375 -2.348 1 66.5 342 LYS B N 1
ATOM 7812 C CA . LYS B 1 342 ? 15.195 17 -1.857 1 66.5 342 LYS B CA 1
ATOM 7813 C C . LYS B 1 342 ? 16.062 16.781 -0.625 1 66.5 342 LYS B C 1
ATOM 7815 O O . LYS B 1 342 ? 17.172 17.312 -0.538 1 66.5 342 LYS B O 1
ATOM 7820 N N . TYR B 1 343 ? 15.477 16.219 0.435 1 71.75 343 TYR B N 1
ATOM 7821 C CA . TYR B 1 343 ? 16.266 15.727 1.555 1 71.75 343 TYR B CA 1
ATOM 7822 C C . TYR B 1 343 ? 17.188 14.594 1.114 1 71.75 343 TYR B C 1
ATOM 7824 O O . TYR B 1 343 ? 16.719 13.531 0.711 1 71.75 343 TYR B O 1
ATOM 7832 N N . LYS B 1 344 ? 18.453 14.938 1.009 1 74.75 344 LYS B N 1
ATOM 7833 C CA . LYS B 1 344 ? 19.406 13.93 0.558 1 74.75 344 LYS B CA 1
ATOM 7834 C C . LYS B 1 344 ? 19.578 12.828 1.602 1 74.75 344 LYS B C 1
ATOM 7836 O O . LYS B 1 344 ? 19.812 13.117 2.777 1 74.75 344 LYS B O 1
ATOM 7841 N N . THR B 1 345 ? 19.234 11.688 1.21 1 81.38 345 THR B N 1
ATOM 7842 C CA . THR B 1 345 ? 19.328 10.539 2.1 1 81.38 345 THR B CA 1
ATOM 7843 C C . THR B 1 345 ? 20.125 9.414 1.448 1 81.38 345 THR B C 1
ATOM 7845 O O . THR B 1 345 ? 20.281 9.383 0.226 1 81.38 345 THR B O 1
ATOM 7848 N N . SER B 1 346 ? 20.766 8.562 2.275 1 84 346 SER B N 1
ATOM 7849 C CA . SER B 1 346 ? 21.453 7.355 1.831 1 84 346 SER B CA 1
ATOM 7850 C C . SER B 1 346 ? 20.734 6.098 2.309 1 84 346 SER B C 1
ATOM 7852 O O . SER B 1 346 ? 20.172 6.082 3.404 1 84 346 SER B O 1
ATOM 7854 N N . PRO B 1 347 ? 20.766 5.109 1.443 1 91.38 347 PRO B N 1
ATOM 7855 C CA . PRO B 1 347 ? 20.062 3.887 1.843 1 91.38 347 PRO B CA 1
ATOM 7856 C C . PRO B 1 347 ? 20.609 3.295 3.143 1 91.38 347 PRO B C 1
ATOM 7858 O O . PRO B 1 347 ? 21.812 3.33 3.383 1 91.38 347 PRO B O 1
ATOM 7861 N N . GLY B 1 348 ? 19.688 2.818 3.951 1 94 348 GLY B N 1
ATOM 7862 C CA . GLY B 1 348 ? 20.125 2.186 5.188 1 94 348 GLY B CA 1
ATOM 7863 C C . GLY B 1 348 ? 19.016 2.059 6.211 1 94 348 GLY B C 1
ATOM 7864 O O . GLY B 1 348 ? 17.906 2.559 6 1 94 348 GLY B O 1
ATOM 7865 N N . ILE B 1 349 ? 19.312 1.276 7.223 1 95.56 349 ILE B N 1
ATOM 7866 C CA . ILE B 1 349 ? 18.453 1.079 8.383 1 95.56 349 ILE B CA 1
ATOM 7867 C C . ILE B 1 349 ? 19.172 1.555 9.648 1 95.56 349 ILE B C 1
ATOM 7869 O O . ILE B 1 349 ? 20.25 1.056 9.977 1 95.56 349 ILE B O 1
ATOM 7873 N N . ASP B 1 350 ? 18.578 2.484 10.289 1 91.19 350 ASP B N 1
ATOM 7874 C CA . ASP B 1 350 ? 19.172 3.039 11.508 1 91.19 350 ASP B CA 1
ATOM 7875 C C . ASP B 1 350 ? 18.266 2.775 12.711 1 91.19 350 ASP B C 1
ATOM 7877 O O . ASP B 1 350 ? 17.172 3.32 12.805 1 91.19 350 ASP B O 1
ATOM 7881 N N . ILE B 1 351 ? 18.781 2.033 13.664 1 91.31 351 ILE B N 1
ATOM 7882 C CA . ILE B 1 351 ? 17.969 1.641 14.812 1 91.31 351 ILE B CA 1
ATOM 7883 C C . ILE B 1 351 ? 17.734 2.85 15.719 1 91.31 351 ILE B C 1
ATOM 7885 O O . ILE B 1 351 ? 18.688 3.543 16.094 1 91.31 351 ILE B O 1
ATOM 7889 N N . ARG B 1 352 ? 16.562 3.053 16.078 1 87.75 352 ARG B N 1
ATOM 7890 C CA . ARG B 1 352 ? 16.188 4.156 16.953 1 87.75 352 ARG B CA 1
ATOM 7891 C C . ARG B 1 352 ? 15.945 3.666 18.375 1 87.75 352 ARG B C 1
ATOM 7893 O O . ARG B 1 352 ? 16.219 4.387 19.344 1 87.75 352 ARG B O 1
ATOM 7900 N N . GLY B 1 353 ? 15.336 2.564 18.438 1 88.38 353 GLY B N 1
ATOM 7901 C CA . GLY B 1 353 ? 15.008 1.976 19.734 1 88.38 353 GLY B CA 1
ATOM 7902 C C . GLY B 1 353 ? 14.188 0.705 19.609 1 88.38 353 GLY B C 1
ATOM 7903 O O . GLY B 1 353 ? 13.969 0.202 18.5 1 88.38 353 GLY B O 1
ATOM 7904 N N . VAL B 1 354 ? 13.938 0.125 20.781 1 90.19 354 VAL B N 1
ATOM 7905 C CA . VAL B 1 354 ? 13.164 -1.114 20.797 1 90.19 354 VAL B CA 1
ATOM 7906 C C . VAL B 1 354 ? 11.922 -0.936 21.656 1 90.19 354 VAL B C 1
ATOM 7908 O O . VAL B 1 354 ? 11.883 -0.068 22.531 1 90.19 354 VAL B O 1
ATOM 7911 N N . VAL B 1 355 ? 10.906 -1.653 21.344 1 86.69 355 VAL B N 1
ATOM 7912 C CA . VAL B 1 355 ? 9.648 -1.621 22.078 1 86.69 355 VAL B CA 1
ATOM 7913 C C . VAL B 1 355 ? 9.148 -3.045 22.312 1 86.69 355 VAL B C 1
ATOM 7915 O O . VAL B 1 355 ? 9.516 -3.965 21.578 1 86.69 355 VAL B O 1
ATOM 7918 N N . SER B 1 356 ? 8.305 -3.141 23.266 1 84.69 356 SER B N 1
ATOM 7919 C CA . SER B 1 356 ? 7.676 -4.434 23.5 1 84.69 356 SER B CA 1
ATOM 7920 C C . SER B 1 356 ? 6.789 -4.84 22.328 1 84.69 356 SER B C 1
ATOM 7922 O O . SER B 1 356 ? 6.152 -3.988 21.703 1 84.69 356 SER B O 1
ATOM 7924 N N . ASN B 1 357 ? 6.754 -6.09 22.062 1 80.69 357 ASN B N 1
ATOM 7925 C CA . ASN B 1 357 ? 5.938 -6.578 20.953 1 80.69 357 ASN B CA 1
ATOM 7926 C C . ASN B 1 357 ? 4.457 -6.293 21.172 1 80.69 357 ASN B C 1
ATOM 7928 O O . ASN B 1 357 ? 3.688 -6.191 20.219 1 80.69 357 ASN B O 1
ATOM 7932 N N . THR B 1 358 ? 4.031 -6.055 22.375 1 74.31 358 THR B N 1
ATOM 7933 C CA . THR B 1 358 ? 2.629 -5.816 22.703 1 74.31 358 THR B CA 1
ATOM 7934 C C . THR B 1 358 ? 2.305 -4.328 22.641 1 74.31 358 THR B C 1
ATOM 7936 O O . THR B 1 358 ? 1.134 -3.941 22.625 1 74.31 358 THR B O 1
ATOM 7939 N N . ALA B 1 359 ? 3.371 -3.562 22.578 1 74.12 359 ALA B N 1
ATOM 7940 C CA . ALA B 1 359 ? 3.17 -2.117 22.656 1 74.12 359 ALA B CA 1
ATOM 7941 C C . ALA B 1 359 ? 2.785 -1.542 21.297 1 74.12 359 ALA B C 1
ATOM 7943 O O . ALA B 1 359 ? 2.201 -0.458 21.219 1 74.12 359 ALA B O 1
ATOM 7944 N N . LEU B 1 360 ? 3.039 -2.184 20.25 1 78.75 360 LEU B N 1
ATOM 7945 C CA . LEU B 1 360 ? 2.77 -1.664 18.906 1 78.75 360 LEU B CA 1
ATOM 7946 C C . LEU B 1 360 ? 1.372 -2.061 18.453 1 78.75 360 LEU B C 1
ATOM 7948 O O . LEU B 1 360 ? 1.066 -3.25 18.328 1 78.75 360 LEU B O 1
ATOM 7952 N N . PRO B 1 361 ? 0.552 -1.084 18.172 1 77.38 361 PRO B N 1
ATOM 7953 C CA . PRO B 1 361 ? -0.78 -1.418 17.656 1 77.38 361 PRO B CA 1
ATOM 7954 C C . PRO B 1 361 ? -0.737 -2.086 16.297 1 77.38 361 PRO B C 1
ATOM 7956 O O . PRO B 1 361 ? 0.101 -1.736 15.453 1 77.38 361 PRO B O 1
ATOM 7959 N N . ARG B 1 362 ? -1.64 -2.93 16.047 1 76.75 362 ARG B N 1
ATOM 7960 C CA . ARG B 1 362 ? -1.689 -3.688 14.805 1 76.75 362 ARG B CA 1
ATOM 7961 C C . ARG B 1 362 ? -1.955 -2.77 13.617 1 76.75 362 ARG B C 1
ATOM 7963 O O . ARG B 1 362 ? -1.443 -3.002 12.516 1 76.75 362 ARG B O 1
ATOM 7970 N N . CYS B 1 363 ? -2.684 -1.729 13.852 1 75.12 363 CYS B N 1
ATOM 7971 C CA . CYS B 1 363 ? -3.096 -0.854 12.766 1 75.12 363 CYS B CA 1
ATOM 7972 C C . CYS B 1 363 ? -1.935 0.013 12.289 1 75.12 363 CYS B C 1
ATOM 7974 O O . CYS B 1 363 ? -2.039 0.699 11.273 1 75.12 363 CYS B O 1
ATOM 7976 N N . TYR B 1 364 ? -0.859 -0.033 12.945 1 78.5 364 TYR B N 1
ATOM 7977 C CA . TYR B 1 364 ? 0.275 0.804 12.57 1 78.5 364 TYR B CA 1
ATOM 7978 C C . TYR B 1 364 ? 1.098 0.142 11.469 1 78.5 364 TYR B C 1
ATOM 7980 O O . TYR B 1 364 ? 1.992 0.767 10.891 1 78.5 364 TYR B O 1
ATOM 7988 N N . SER B 1 365 ? 0.826 -1.104 11.18 1 82.12 365 SER B N 1
ATOM 7989 C CA . SER B 1 365 ? 1.433 -1.697 9.992 1 82.12 365 SER B CA 1
ATOM 7990 C C . SER B 1 365 ? 0.708 -1.26 8.727 1 82.12 365 SER B C 1
ATOM 7992 O O . SER B 1 365 ? -0.456 -1.609 8.516 1 82.12 365 SER B O 1
ATOM 7994 N N . THR B 1 366 ? 1.334 -0.503 7.906 1 79.31 366 THR B N 1
ATOM 7995 C CA . THR B 1 366 ? 0.605 0.185 6.848 1 79.31 366 THR B CA 1
ATOM 7996 C C . THR B 1 366 ? 1.125 -0.232 5.477 1 79.31 366 THR B C 1
ATOM 7998 O O . THR B 1 366 ? 0.806 0.399 4.465 1 79.31 366 THR B O 1
ATOM 8001 N N . SER B 1 367 ? 1.992 -1.16 5.422 1 85.94 367 SER B N 1
ATOM 8002 C CA . SER B 1 367 ? 2.59 -1.44 4.121 1 85.94 367 SER B CA 1
ATOM 8003 C C . SER B 1 367 ? 2.836 -2.934 3.934 1 85.94 367 SER B C 1
ATOM 8005 O O . SER B 1 367 ? 2.693 -3.713 4.879 1 85.94 367 SER B O 1
ATOM 8007 N N . GLU B 1 368 ? 3.156 -3.215 2.672 1 88.44 368 GLU B N 1
ATOM 8008 C CA . GLU B 1 368 ? 3.742 -4.523 2.395 1 88.44 368 GLU B CA 1
ATOM 8009 C C . GLU B 1 368 ? 5.012 -4.742 3.215 1 88.44 368 GLU B C 1
ATOM 8011 O O . GLU B 1 368 ? 5.664 -3.785 3.631 1 88.44 368 GLU B O 1
ATOM 8016 N N . SER B 1 369 ? 5.234 -5.934 3.5 1 89.5 369 SER B N 1
ATOM 8017 C CA . SER B 1 369 ? 6.367 -6.246 4.367 1 89.5 369 SER B CA 1
ATOM 8018 C C . SER B 1 369 ? 7.578 -6.695 3.557 1 89.5 369 SER B C 1
ATOM 8020 O O . SER B 1 369 ? 7.438 -7.137 2.414 1 89.5 369 SER B O 1
ATOM 8022 N N . VAL B 1 370 ? 8.781 -6.547 4.133 1 90.75 370 VAL B N 1
ATOM 8023 C CA . VAL B 1 370 ? 10.055 -6.879 3.51 1 90.75 370 VAL B CA 1
ATOM 8024 C C . VAL B 1 370 ? 10.891 -7.723 4.469 1 90.75 370 VAL B C 1
ATOM 8026 O O . VAL B 1 370 ? 10.984 -7.414 5.66 1 90.75 370 VAL B O 1
ATOM 8029 N N . PHE B 1 371 ? 11.492 -8.773 3.973 1 89 371 PHE B N 1
ATOM 8030 C CA . PHE B 1 371 ? 12.484 -9.523 4.734 1 89 371 PHE B CA 1
ATOM 8031 C C . PHE B 1 371 ? 13.844 -8.82 4.699 1 89 371 PHE B C 1
ATOM 8033 O O . PHE B 1 371 ? 14.312 -8.43 3.633 1 89 371 PHE B O 1
ATOM 8040 N N . ILE B 1 372 ? 14.352 -8.656 5.805 1 92.81 372 ILE B N 1
ATOM 8041 C CA . ILE B 1 372 ? 15.719 -8.148 5.902 1 92.81 372 ILE B CA 1
ATOM 8042 C C . ILE B 1 372 ? 16.656 -9.273 6.359 1 92.81 372 ILE B C 1
ATOM 8044 O O . ILE B 1 372 ? 16.453 -9.859 7.422 1 92.81 372 ILE B O 1
ATOM 8048 N N . VAL B 1 373 ? 17.641 -9.562 5.566 1 89.81 373 VAL B N 1
ATOM 8049 C CA . VAL B 1 373 ? 18.609 -10.602 5.879 1 89.81 373 VAL B CA 1
ATOM 8050 C C . VAL B 1 373 ? 20.031 -10.031 5.746 1 89.81 373 VAL B C 1
ATOM 8052 O O . VAL B 1 373 ? 20.219 -8.984 5.125 1 89.81 373 VAL B O 1
ATOM 8055 N N . GLY B 1 374 ? 20.938 -10.703 6.438 1 89.31 374 GLY B N 1
ATOM 8056 C CA . GLY B 1 374 ? 22.328 -10.32 6.207 1 89.31 374 GLY B CA 1
ATOM 8057 C C . GLY B 1 374 ? 22.766 -10.5 4.766 1 89.31 374 GLY B C 1
ATOM 8058 O O . GLY B 1 374 ? 22.203 -11.32 4.039 1 89.31 374 GLY B O 1
ATOM 8059 N N . LYS B 1 375 ? 23.688 -9.656 4.414 1 86.81 375 LYS B N 1
ATOM 8060 C CA . LYS B 1 375 ? 24.203 -9.812 3.061 1 86.81 375 LYS B CA 1
ATOM 8061 C C . LYS B 1 375 ? 24.656 -11.25 2.811 1 86.81 375 LYS B C 1
ATOM 8063 O O . LYS B 1 375 ? 25.5 -11.773 3.537 1 86.81 375 LYS B O 1
ATOM 8068 N N . LYS B 1 376 ? 24.141 -11.836 1.824 1 73.88 376 LYS B N 1
ATOM 8069 C CA . LYS B 1 376 ? 24.312 -13.258 1.53 1 73.88 376 LYS B CA 1
ATOM 8070 C C . LYS B 1 376 ? 25.781 -13.617 1.366 1 73.88 376 LYS B C 1
ATOM 8072 O O . LYS B 1 376 ? 26.203 -14.703 1.768 1 73.88 376 LYS B O 1
ATOM 8077 N N . SER B 1 377 ? 26.562 -12.773 0.89 1 74.25 377 SER B N 1
ATOM 8078 C CA . SER B 1 377 ? 27.953 -13.07 0.57 1 74.25 377 SER B CA 1
ATOM 8079 C C . SER B 1 377 ? 28.859 -12.812 1.77 1 74.25 377 SER B C 1
ATOM 8081 O O . SER B 1 377 ? 30.078 -13.023 1.693 1 74.25 377 SER B O 1
ATOM 8083 N N . SER B 1 378 ? 28.219 -12.422 2.873 1 80.69 378 SER B N 1
ATOM 8084 C CA . SER B 1 378 ? 29.031 -12.047 4.02 1 80.69 378 SER B CA 1
ATOM 8085 C C . SER B 1 378 ? 28.609 -12.805 5.273 1 80.69 378 SER B C 1
ATOM 8087 O O . SER B 1 378 ? 27.547 -12.531 5.84 1 80.69 378 SER B O 1
ATOM 8089 N N . GLU B 1 379 ? 29.484 -13.586 5.688 1 78.5 379 GLU B N 1
ATOM 8090 C CA . GLU B 1 379 ? 29.219 -14.352 6.902 1 78.5 379 GLU B CA 1
ATOM 8091 C C . GLU B 1 379 ? 29.156 -13.438 8.125 1 78.5 379 GLU B C 1
ATOM 8093 O O . GLU B 1 379 ? 28.328 -13.648 9.016 1 78.5 379 GLU B O 1
ATOM 8098 N N . LYS B 1 380 ? 30.031 -12.5 8.102 1 81.69 380 LYS B N 1
ATOM 8099 C CA . LYS B 1 380 ? 30.078 -11.578 9.234 1 81.69 380 LYS B CA 1
ATOM 8100 C C . LYS B 1 380 ? 28.781 -10.805 9.375 1 81.69 380 LYS B C 1
ATOM 8102 O O . LYS B 1 380 ? 28.266 -10.633 10.484 1 81.69 380 LYS B O 1
ATOM 8107 N N . ASP B 1 381 ? 28.312 -10.367 8.266 1 87.19 381 ASP B N 1
ATOM 8108 C CA . ASP B 1 381 ? 27.062 -9.602 8.273 1 87.19 381 ASP B CA 1
ATOM 8109 C C . ASP B 1 381 ? 25.891 -10.477 8.703 1 87.19 381 ASP B C 1
ATOM 8111 O O . ASP B 1 381 ? 25.031 -10.031 9.461 1 87.19 381 ASP B O 1
ATOM 8115 N N . THR B 1 382 ? 25.891 -11.672 8.312 1 85.25 382 THR B N 1
ATOM 8116 C CA . THR B 1 382 ? 24.828 -12.609 8.664 1 85.25 382 THR B CA 1
ATOM 8117 C C . THR B 1 382 ? 24.875 -12.93 10.156 1 85.25 382 THR B C 1
ATOM 8119 O O . THR B 1 382 ? 23.828 -13.008 10.812 1 85.25 382 THR B O 1
ATOM 8122 N N . ARG B 1 383 ? 26 -13.039 10.641 1 84.38 383 ARG B N 1
ATOM 8123 C CA . ARG B 1 383 ? 26.188 -13.328 12.062 1 84.38 383 ARG B CA 1
ATOM 8124 C C . ARG B 1 383 ? 25.719 -12.164 12.922 1 84.38 383 ARG B C 1
ATOM 8126 O O . ARG B 1 383 ? 25.062 -12.359 13.945 1 84.38 383 ARG B O 1
ATOM 8133 N N . ALA B 1 384 ? 26.125 -11.008 12.484 1 86.62 384 ALA B N 1
ATOM 8134 C CA . ALA B 1 384 ? 25.734 -9.82 13.234 1 86.62 384 ALA B CA 1
ATOM 8135 C C . ALA B 1 384 ? 24.219 -9.688 13.297 1 86.62 384 ALA B C 1
ATOM 8137 O O . ALA B 1 384 ? 23.656 -9.453 14.367 1 86.62 384 ALA B O 1
ATOM 8138 N N . LEU B 1 385 ? 23.609 -9.875 12.195 1 91.31 385 LEU B N 1
ATOM 8139 C CA . LEU B 1 385 ? 22.156 -9.781 12.164 1 91.31 385 LEU B CA 1
ATOM 8140 C C . LEU B 1 385 ? 21.516 -10.883 13 1 91.31 385 LEU B C 1
ATOM 8142 O O . LEU B 1 385 ? 20.516 -10.656 13.688 1 91.31 385 LEU B O 1
ATOM 8146 N N . ALA B 1 386 ? 22.094 -12.039 12.883 1 87.5 386 ALA B N 1
ATOM 8147 C CA . ALA B 1 386 ? 21.578 -13.164 13.656 1 87.5 386 ALA B CA 1
ATOM 8148 C C . ALA B 1 386 ? 21.578 -12.852 15.148 1 87.5 386 ALA B C 1
ATOM 8150 O O . ALA B 1 386 ? 20.609 -13.156 15.852 1 87.5 386 ALA B O 1
ATOM 8151 N N . GLY B 1 387 ? 22.656 -12.273 15.586 1 87.31 387 GLY B N 1
ATOM 8152 C CA . GLY B 1 387 ? 22.719 -11.867 16.984 1 87.31 387 GLY B CA 1
ATOM 8153 C C . GLY B 1 387 ? 21.609 -10.898 17.359 1 87.31 387 GLY B C 1
ATOM 8154 O O . GLY B 1 387 ? 21.031 -11.008 18.438 1 87.31 387 GLY B O 1
ATOM 8155 N N . PHE B 1 388 ? 21.391 -9.961 16.5 1 92.06 388 PHE B N 1
ATOM 8156 C CA . PHE B 1 388 ? 20.344 -8.969 16.734 1 92.06 388 PHE B CA 1
ATOM 8157 C C . PHE B 1 388 ? 18.969 -9.625 16.781 1 92.06 388 PHE B C 1
ATOM 8159 O O . PHE B 1 388 ? 18.172 -9.352 17.688 1 92.06 388 PHE B O 1
ATOM 8166 N N . VAL B 1 389 ? 18.703 -10.516 15.875 1 92.31 389 VAL B N 1
ATOM 8167 C CA . VAL B 1 389 ? 17.422 -11.203 15.766 1 92.31 389 VAL B CA 1
ATOM 8168 C C . VAL B 1 389 ? 17.203 -12.086 16.984 1 92.31 389 VAL B C 1
ATOM 8170 O O . VAL B 1 389 ? 16.125 -12.047 17.609 1 92.31 389 VAL B O 1
ATOM 8173 N N . ASP B 1 390 ? 18.156 -12.828 17.312 1 88.75 390 ASP B N 1
ATOM 8174 C CA . ASP B 1 390 ? 18.047 -13.719 18.469 1 88.75 390 ASP B CA 1
ATOM 8175 C C . ASP B 1 390 ? 17.766 -12.93 19.75 1 88.75 390 ASP B C 1
ATOM 8177 O O . ASP B 1 390 ? 16.953 -13.344 20.578 1 88.75 390 ASP B O 1
ATOM 8181 N N . SER B 1 391 ? 18.469 -11.836 19.859 1 90.62 391 SER B N 1
ATOM 8182 C CA . SER B 1 391 ? 18.297 -11.016 21.047 1 90.62 391 SER B CA 1
ATOM 8183 C C . SER B 1 391 ? 16.891 -10.438 21.125 1 90.62 391 SER B C 1
ATOM 8185 O O . SER B 1 391 ? 16.266 -10.453 22.188 1 90.62 391 SER B O 1
ATOM 8187 N N . LEU B 1 392 ? 16.391 -9.906 20.047 1 92.38 392 LEU B N 1
ATOM 8188 C CA . LEU B 1 392 ? 15.031 -9.375 20.031 1 92.38 392 LEU B CA 1
ATOM 8189 C C . LEU B 1 392 ? 14.023 -10.453 20.391 1 92.38 392 LEU B C 1
ATOM 8191 O O . LEU B 1 392 ? 13.078 -10.203 21.141 1 92.38 392 LEU B O 1
ATOM 8195 N N . THR B 1 393 ? 14.234 -11.625 19.812 1 88.81 393 THR B N 1
ATOM 8196 C CA . THR B 1 393 ? 13.312 -12.734 20.047 1 88.81 393 THR B CA 1
ATOM 8197 C C . THR B 1 393 ? 13.32 -13.156 21.516 1 88.81 393 THR B C 1
ATOM 8199 O O . THR B 1 393 ? 12.258 -13.336 22.109 1 88.81 393 THR B O 1
ATOM 8202 N N . GLU B 1 394 ? 14.453 -13.297 22.047 1 87.19 394 GLU B N 1
ATOM 8203 C CA . GLU B 1 394 ? 14.586 -13.719 23.438 1 87.19 394 GLU B CA 1
ATOM 8204 C C . GLU B 1 394 ? 13.945 -12.719 24.391 1 87.19 394 GLU B C 1
ATOM 8206 O O . GLU B 1 394 ? 13.367 -13.102 25.406 1 87.19 394 GLU B O 1
ATOM 8211 N N . LEU B 1 395 ? 14.039 -11.484 24.047 1 90.25 395 LEU B N 1
ATOM 8212 C CA . LEU B 1 395 ? 13.547 -10.43 24.922 1 90.25 395 LEU B CA 1
ATOM 8213 C C . LEU B 1 395 ? 12.117 -10.047 24.562 1 90.25 395 LEU B C 1
ATOM 8215 O O . LEU B 1 395 ? 11.516 -9.195 25.234 1 90.25 395 LEU B O 1
ATOM 8219 N N . ASP B 1 396 ? 11.516 -10.594 23.516 1 88.62 396 ASP B N 1
ATOM 8220 C CA . ASP B 1 396 ? 10.156 -10.312 23.047 1 88.62 396 ASP B CA 1
ATOM 8221 C C . ASP B 1 396 ? 9.992 -8.836 22.703 1 88.62 396 ASP B C 1
ATOM 8223 O O . ASP B 1 396 ? 9.047 -8.188 23.156 1 88.62 396 ASP B O 1
ATOM 8227 N N . LEU B 1 397 ? 10.977 -8.391 21.922 1 90.94 397 LEU B N 1
ATOM 8228 C CA . LEU B 1 397 ? 10.984 -6.977 21.547 1 90.94 397 LEU B CA 1
ATOM 8229 C C . LEU B 1 397 ? 10.953 -6.809 20.031 1 90.94 397 LEU B C 1
ATOM 8231 O O . LEU B 1 397 ? 11.344 -7.715 19.297 1 90.94 397 LEU B O 1
ATOM 8235 N N . PHE B 1 398 ? 10.398 -5.672 19.609 1 91.38 398 PHE B N 1
ATOM 8236 C CA . PHE B 1 398 ? 10.516 -5.172 18.234 1 91.38 398 PHE B CA 1
ATOM 8237 C C . PHE B 1 398 ? 11.461 -3.977 18.172 1 91.38 398 PHE B C 1
ATOM 8239 O O . PHE B 1 398 ? 11.625 -3.262 19.172 1 91.38 398 PHE B O 1
ATOM 8246 N N . ALA B 1 399 ? 12.062 -3.824 17.047 1 93.88 399 ALA B N 1
ATOM 8247 C CA . ALA B 1 399 ? 12.93 -2.66 16.875 1 93.88 399 ALA B CA 1
ATOM 8248 C C . ALA B 1 399 ? 12.266 -1.604 16 1 93.88 399 ALA B C 1
ATOM 8250 O O . ALA B 1 399 ? 11.594 -1.935 15.023 1 93.88 399 ALA B O 1
ATOM 8251 N N . ILE B 1 400 ? 12.383 -0.388 16.359 1 91.12 400 ILE B N 1
ATOM 8252 C CA . ILE B 1 400 ? 11.969 0.758 15.562 1 91.12 400 ILE B CA 1
ATOM 8253 C C . ILE B 1 400 ? 13.188 1.367 14.867 1 91.12 400 ILE B C 1
ATOM 8255 O O . ILE B 1 400 ? 14.25 1.521 15.477 1 91.12 400 ILE B O 1
ATOM 8259 N N . ALA B 1 401 ? 13.016 1.675 13.594 1 93.56 401 ALA B N 1
ATOM 8260 C CA . ALA B 1 401 ? 14.195 2.133 12.859 1 93.56 401 ALA B CA 1
ATOM 8261 C C . ALA B 1 401 ? 13.812 3.172 11.812 1 93.56 401 ALA B C 1
ATOM 8263 O O . ALA B 1 401 ? 12.648 3.262 11.406 1 93.56 401 ALA B O 1
ATOM 8264 N N . ARG B 1 402 ? 14.789 3.99 11.492 1 91.56 402 ARG B N 1
ATOM 8265 C CA . ARG B 1 402 ? 14.766 4.844 10.305 1 91.56 402 ARG B CA 1
ATOM 8266 C C . ARG B 1 402 ? 15.203 4.066 9.062 1 91.56 402 ARG B C 1
ATOM 8268 O O . ARG B 1 402 ? 16.234 3.393 9.078 1 91.56 402 ARG B O 1
ATOM 8275 N N . TYR B 1 403 ? 14.445 4.141 8.016 1 94.19 403 TYR B N 1
ATOM 8276 C CA . TYR B 1 403 ? 14.695 3.326 6.832 1 94.19 403 TYR B CA 1
ATOM 8277 C C . TYR B 1 403 ? 14.688 4.18 5.57 1 94.19 403 TYR B C 1
ATOM 8279 O O . TYR B 1 403 ? 13.758 4.957 5.344 1 94.19 403 TYR B O 1
ATOM 8287 N N . VAL B 1 404 ? 15.734 4.137 4.797 1 92.88 404 VAL B N 1
ATOM 8288 C CA . VAL B 1 404 ? 15.836 4.707 3.457 1 92.88 404 VAL B CA 1
ATOM 8289 C C . VAL B 1 404 ? 16.109 3.6 2.443 1 92.88 404 VAL B C 1
ATOM 8291 O O . VAL B 1 404 ? 17.172 2.969 2.475 1 92.88 404 VAL B O 1
ATOM 8294 N N . GLN B 1 405 ? 15.227 3.393 1.573 1 94.12 405 GLN B N 1
ATOM 8295 C CA . GLN B 1 405 ? 15.281 2.238 0.682 1 94.12 405 GLN B CA 1
ATOM 8296 C C . GLN B 1 405 ? 16.281 2.459 -0.442 1 94.12 405 GLN B C 1
ATOM 8298 O O . GLN B 1 405 ? 17.047 1.555 -0.78 1 94.12 405 GLN B O 1
ATOM 8303 N N . LYS B 1 406 ? 16.234 3.662 -1.104 1 91.69 406 LYS B N 1
ATOM 8304 C CA . LYS B 1 406 ? 17.078 4.043 -2.225 1 91.69 406 LYS B CA 1
ATOM 8305 C C . LYS B 1 406 ? 17.719 5.41 -1.989 1 91.69 406 LYS B C 1
ATOM 8307 O O . LYS B 1 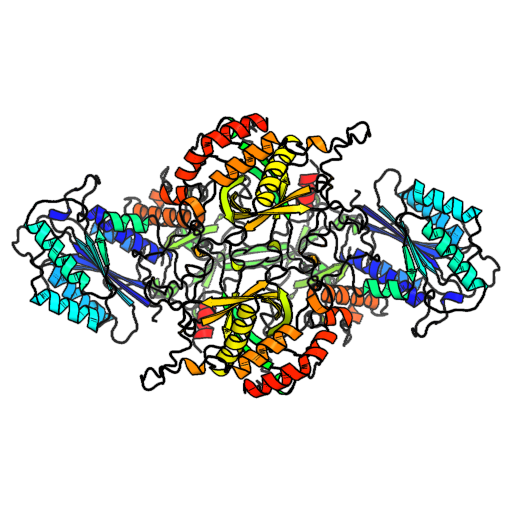406 ? 17.25 6.184 -1.152 1 91.69 406 LYS B O 1
ATOM 8312 N N . PRO B 1 407 ? 18.719 5.586 -2.691 1 87.19 407 PRO B N 1
ATOM 8313 C CA . PRO B 1 407 ? 19.328 6.91 -2.525 1 87.19 407 PRO B CA 1
ATOM 8314 C C . PRO B 1 407 ? 18.344 8.047 -2.816 1 87.19 407 PRO B C 1
ATOM 8316 O O . PRO B 1 407 ? 17.594 7.988 -3.799 1 87.19 407 PRO B O 1
ATOM 8319 N N . ASN B 1 408 ? 18.344 8.977 -1.905 1 82.19 408 ASN B N 1
ATOM 8320 C CA . ASN B 1 408 ? 17.547 10.195 -2.039 1 82.19 408 ASN B CA 1
ATOM 8321 C C . ASN B 1 408 ? 16.047 9.891 -2.064 1 82.19 408 ASN B C 1
ATOM 8323 O O . ASN B 1 408 ? 15.281 10.594 -2.723 1 82.19 408 ASN B O 1
ATOM 8327 N N . SER B 1 409 ? 15.773 8.828 -1.464 1 85.75 409 SER B N 1
ATOM 8328 C CA . SER B 1 409 ? 14.359 8.5 -1.338 1 85.75 409 SER B CA 1
ATOM 8329 C C . SER B 1 409 ? 13.812 8.906 0.03 1 85.75 409 SER B C 1
ATOM 8331 O O . SER B 1 409 ? 14.547 9.453 0.858 1 85.75 409 SER B O 1
ATOM 8333 N N . GLU B 1 410 ? 12.594 8.719 0.221 1 85.5 410 GLU B N 1
ATOM 8334 C CA . GLU B 1 410 ? 11.891 9.117 1.438 1 85.5 410 GLU B CA 1
ATOM 8335 C C . GLU B 1 410 ? 12.461 8.406 2.662 1 85.5 410 GLU B C 1
ATOM 8337 O O . GLU B 1 410 ? 12.789 7.223 2.598 1 85.5 410 GLU B O 1
ATOM 8342 N N . VAL B 1 411 ? 12.609 9.211 3.705 1 88.44 411 VAL B N 1
ATOM 8343 C CA . VAL B 1 411 ? 12.891 8.625 5.012 1 88.44 411 VAL B CA 1
ATOM 8344 C C . VAL B 1 411 ? 11.617 8.023 5.594 1 88.44 411 VAL B C 1
ATOM 8346 O O . VAL B 1 411 ? 10.586 8.695 5.68 1 88.44 411 VAL B O 1
ATOM 8349 N N . GLN B 1 412 ? 11.758 6.789 5.984 1 91.19 412 GLN B N 1
ATOM 8350 C CA . GLN B 1 412 ? 10.617 6.102 6.582 1 91.19 412 GLN B CA 1
ATOM 8351 C C . GLN B 1 412 ? 10.922 5.668 8.008 1 91.19 412 GLN B C 1
ATOM 8353 O O . GLN B 1 412 ? 12.086 5.453 8.359 1 91.19 412 GLN B O 1
ATOM 8358 N N . MET B 1 413 ? 9.836 5.629 8.758 1 90.44 413 MET B N 1
ATOM 8359 C CA . MET B 1 413 ? 9.914 4.906 10.023 1 90.44 413 MET B CA 1
ATOM 8360 C C . MET B 1 413 ? 9.328 3.502 9.891 1 90.44 413 MET B C 1
ATOM 8362 O O . MET B 1 413 ? 8.305 3.312 9.242 1 90.44 413 MET B O 1
ATOM 8366 N N . VAL B 1 414 ? 10.094 2.557 10.484 1 93.38 414 VAL B N 1
ATOM 8367 C CA . VAL B 1 414 ? 9.672 1.173 10.289 1 93.38 414 VAL B CA 1
ATOM 8368 C C . VAL B 1 414 ? 9.797 0.402 11.594 1 93.38 414 VAL B C 1
ATOM 8370 O O . VAL B 1 414 ? 10.477 0.85 12.523 1 93.38 414 VAL B O 1
ATOM 8373 N N . VAL B 1 415 ? 9.078 -0.671 11.656 1 92.75 415 VAL B N 1
ATOM 8374 C CA . VAL B 1 415 ? 9.266 -1.649 12.727 1 92.75 415 VAL B CA 1
ATOM 8375 C C . VAL B 1 415 ? 9.961 -2.891 12.172 1 92.75 415 VAL B C 1
ATOM 8377 O O . VAL B 1 415 ? 9.68 -3.32 11.055 1 92.75 415 VAL B O 1
ATOM 8380 N N . LEU B 1 416 ? 10.883 -3.395 12.922 1 95.56 416 LEU B N 1
ATOM 8381 C CA . LEU B 1 416 ? 11.602 -4.625 12.594 1 95.56 416 LEU B CA 1
ATOM 8382 C C . LEU B 1 416 ? 11.188 -5.758 13.531 1 95.56 416 LEU B C 1
ATOM 8384 O O . LEU B 1 416 ? 11.445 -5.691 14.742 1 95.56 416 LEU B O 1
ATOM 8388 N N . ILE B 1 417 ? 10.633 -6.754 12.961 1 92.19 417 ILE B N 1
ATOM 8389 C CA . ILE B 1 417 ? 10.109 -7.895 13.711 1 92.19 417 ILE B CA 1
ATOM 8390 C C . ILE B 1 417 ? 10.984 -9.117 13.453 1 92.19 417 ILE B C 1
ATOM 8392 O O . ILE B 1 417 ? 11.148 -9.539 12.305 1 92.19 417 ILE B O 1
ATOM 8396 N N . PRO B 1 418 ? 11.578 -9.68 14.508 1 91.56 418 PRO B N 1
ATOM 8397 C CA . PRO B 1 418 ? 12.422 -10.867 14.297 1 91.56 418 PRO B CA 1
ATOM 8398 C C . PRO B 1 418 ? 11.625 -12.094 13.883 1 91.56 418 PRO B C 1
ATOM 8400 O O . PRO B 1 418 ? 10.516 -12.312 14.375 1 91.56 418 PRO B O 1
ATOM 8403 N N . VAL B 1 419 ? 12.203 -12.828 12.953 1 85.44 419 VAL B N 1
ATOM 8404 C CA . VAL B 1 419 ? 11.547 -14.039 12.477 1 85.44 419 VAL B CA 1
ATOM 8405 C C . VAL B 1 419 ? 12.602 -15.086 12.117 1 85.44 419 VAL B C 1
ATOM 8407 O O . VAL B 1 419 ? 13.734 -14.742 11.766 1 85.44 419 VAL B O 1
ATOM 8410 N N . TYR B 1 420 ? 12.227 -16.344 12.266 1 79.94 420 TYR B N 1
ATOM 8411 C CA . TYR B 1 420 ? 13.047 -17.453 11.805 1 79.94 420 TYR B CA 1
ATOM 8412 C C . TYR B 1 420 ? 12.438 -18.094 10.562 1 79.94 420 TYR B C 1
ATOM 8414 O O . TYR B 1 420 ? 11.281 -18.516 10.57 1 79.94 420 TYR B O 1
ATOM 8422 N N . ILE B 1 421 ? 13.141 -18.062 9.523 1 75.31 421 ILE B N 1
ATOM 8423 C CA . ILE B 1 421 ? 12.688 -18.688 8.289 1 75.31 421 ILE B CA 1
ATOM 8424 C C . ILE B 1 421 ? 13.227 -20.125 8.203 1 75.31 421 ILE B C 1
ATOM 8426 O O . ILE B 1 421 ? 14.438 -20.344 8.273 1 75.31 421 ILE B O 1
ATOM 8430 N N . LYS B 1 422 ? 12.266 -21.078 8.242 1 62.12 422 LYS B N 1
ATOM 8431 C CA . LYS B 1 422 ? 12.648 -22.484 8.234 1 62.12 422 LYS B CA 1
ATOM 8432 C C . LYS B 1 422 ? 13.133 -22.906 6.852 1 62.12 422 LYS B C 1
ATOM 8434 O O . LYS B 1 422 ? 12.594 -22.469 5.836 1 62.12 422 LYS B O 1
ATOM 8439 N N . LYS B 1 423 ? 14.258 -23.578 6.883 1 54.59 423 LYS B N 1
ATOM 8440 C CA . LYS B 1 423 ? 14.719 -24.203 5.641 1 54.59 423 LYS B CA 1
ATOM 8441 C C . LYS B 1 423 ? 13.75 -25.297 5.184 1 54.59 423 LYS B C 1
ATOM 8443 O O . LYS B 1 423 ? 13.086 -25.922 6.004 1 54.59 423 LYS B O 1
ATOM 8448 N N . ASN B 1 424 ? 13.312 -25.516 4.059 1 47.16 424 ASN B N 1
ATOM 8449 C CA . ASN B 1 424 ? 12.508 -26.578 3.48 1 47.16 424 ASN B CA 1
ATOM 8450 C C . ASN B 1 424 ? 12.773 -27.922 4.172 1 47.16 424 ASN B C 1
ATOM 8452 O O . ASN B 1 424 ? 12.633 -28.969 3.557 1 47.16 424 ASN B O 1
ATOM 8456 N N . ASP B 1 425 ? 13.445 -28.25 5.344 1 40.47 425 ASP B N 1
ATOM 8457 C CA . ASP B 1 425 ? 13.469 -29.719 5.426 1 40.47 425 ASP B CA 1
ATOM 8458 C C . ASP B 1 425 ? 12.055 -30.281 5.48 1 40.47 425 ASP B C 1
ATOM 8460 O O . ASP B 1 425 ? 11.117 -29.594 5.871 1 40.47 425 ASP B O 1
ATOM 8464 N N . GLY B 1 426 ? 11.617 -31.625 4.941 1 33.84 426 GLY B N 1
ATOM 8465 C CA . GLY B 1 426 ? 10.602 -32.562 5.363 1 33.84 426 GLY B CA 1
ATOM 8466 C C . GLY B 1 426 ? 10.055 -32.281 6.75 1 33.84 426 GLY B C 1
ATOM 8467 O O . GLY B 1 426 ? 10.695 -31.609 7.547 1 33.84 426 GLY B O 1
ATOM 8468 N N . ALA B 1 427 ? 8.672 -32.406 6.832 1 28.56 427 ALA B N 1
ATOM 8469 C CA . ALA B 1 427 ? 7.84 -32.344 8.031 1 28.56 427 ALA B CA 1
ATOM 8470 C C . ALA B 1 427 ? 8.562 -32.969 9.227 1 28.56 427 ALA B C 1
ATOM 8472 O O . ALA B 1 427 ? 8.703 -34.188 9.32 1 28.56 427 ALA B O 1
ATOM 8473 N N . SER B 1 428 ? 9.797 -32.844 9.609 1 30.12 428 SER B N 1
ATOM 8474 C CA . SER B 1 428 ? 9.938 -33.562 10.867 1 30.12 428 SER B CA 1
ATOM 8475 C C . SER B 1 428 ? 9.008 -33 11.938 1 30.12 428 SER B C 1
ATOM 8477 O O . SER B 1 428 ? 8.914 -31.781 12.109 1 30.12 428 SER B O 1
ATOM 8479 N N . THR B 1 429 ? 7.805 -33.719 12.156 1 27.42 429 THR B N 1
ATOM 8480 C CA . THR B 1 429 ? 6.789 -33.625 13.195 1 27.42 429 THR B CA 1
ATOM 8481 C C . THR B 1 429 ? 7.406 -33.156 14.508 1 27.42 429 THR B C 1
ATOM 8483 O O . THR B 1 429 ? 6.691 -32.875 15.477 1 27.42 429 THR B O 1
ATOM 8486 N N . LYS B 1 430 ? 8.594 -33.781 14.906 1 28.31 430 LYS B N 1
ATOM 8487 C CA . LYS B 1 430 ? 8.914 -33.75 16.328 1 28.31 430 LYS B CA 1
ATOM 8488 C C . LYS B 1 430 ? 9.5 -32.375 16.703 1 28.31 430 LYS B C 1
ATOM 8490 O O . LYS B 1 430 ? 10.406 -31.875 16.047 1 28.31 430 LYS B O 1
ATOM 8495 N N . ARG B 1 431 ? 8.688 -31.594 17.328 1 32.31 431 ARG B N 1
ATOM 8496 C CA . ARG B 1 431 ? 9.188 -30.469 18.094 1 32.31 431 ARG B CA 1
ATOM 8497 C C . ARG B 1 431 ? 10.531 -30.797 18.734 1 32.31 431 ARG B C 1
ATOM 8499 O O . ARG B 1 431 ? 10.602 -31.609 19.656 1 32.31 431 ARG B O 1
ATOM 8506 N N . LYS B 1 432 ? 11.703 -31.031 18.062 1 32.97 432 LYS B N 1
ATOM 8507 C CA . LYS B 1 432 ? 12.68 -31.391 19.094 1 32.97 432 LYS B CA 1
ATOM 8508 C C . LYS B 1 432 ? 12.719 -30.328 20.203 1 32.97 432 LYS B C 1
ATOM 8510 O O . LYS B 1 432 ? 12.789 -29.125 19.906 1 32.97 432 LYS B O 1
ATOM 8515 N N . ALA B 1 433 ? 12.164 -30.547 21.234 1 32.12 433 ALA B N 1
ATOM 8516 C CA . ALA B 1 433 ? 12.211 -29.812 22.5 1 32.12 433 ALA B CA 1
ATOM 8517 C C . ALA B 1 433 ? 13.391 -28.844 22.531 1 32.12 433 ALA B C 1
ATOM 8519 O O . ALA B 1 433 ? 13.25 -27.688 22.938 1 32.12 433 ALA B O 1
ATOM 8520 N N . GLU B 1 434 ? 14.672 -29.281 22.828 1 34.19 434 GLU B N 1
ATOM 8521 C CA . GLU B 1 434 ? 15.984 -28.781 23.234 1 34.19 434 GLU B CA 1
ATOM 8522 C C . GLU B 1 434 ? 16.766 -28.25 22.016 1 34.19 434 GLU B C 1
ATOM 8524 O O . GLU B 1 434 ? 17.906 -27.844 22.156 1 34.19 434 GLU B O 1
ATOM 8529 N N . ASP B 1 435 ? 16.656 -28.797 20.719 1 38.75 435 ASP B N 1
ATOM 8530 C CA . ASP B 1 435 ? 17.609 -28.484 19.656 1 38.75 435 ASP B CA 1
ATOM 8531 C C . ASP B 1 435 ? 17.422 -27.047 19.156 1 38.75 435 ASP B C 1
ATOM 8533 O O . ASP B 1 435 ? 16.328 -26.672 18.75 1 38.75 435 ASP B O 1
ATOM 8537 N N . GLU B 1 436 ? 18.188 -26.094 19.484 1 46.06 436 GLU B N 1
ATOM 8538 C CA . GLU B 1 436 ? 18.594 -24.734 19.125 1 46.06 436 GLU B CA 1
ATOM 8539 C C . GLU B 1 436 ? 18.391 -24.469 17.641 1 46.06 436 GLU B C 1
ATOM 8541 O O . GLU B 1 436 ? 18.828 -25.25 16.797 1 46.06 436 GLU B O 1
ATOM 8546 N N . ASN B 1 437 ? 17.203 -23.891 17.109 1 53.94 437 ASN B N 1
ATOM 8547 C CA . ASN B 1 437 ? 16.844 -23.234 15.867 1 53.94 437 ASN B CA 1
ATOM 8548 C C . ASN B 1 437 ? 18.078 -22.75 15.102 1 53.94 437 ASN B C 1
ATOM 8550 O O . ASN B 1 437 ? 18.031 -21.734 14.414 1 53.94 437 ASN B O 1
ATOM 8554 N N . LEU B 1 438 ? 19.109 -23.406 15.234 1 57.16 438 LEU B N 1
ATOM 8555 C CA . LEU B 1 438 ? 20.391 -22.906 14.766 1 57.16 438 LEU B CA 1
ATOM 8556 C C . LEU B 1 438 ? 20.453 -22.922 13.242 1 57.16 438 LEU B C 1
ATOM 8558 O O . LEU B 1 438 ? 21.203 -22.156 12.633 1 57.16 438 LEU B O 1
ATOM 8562 N N . GLU B 1 439 ? 19.438 -23.75 12.57 1 62.81 439 GLU B N 1
ATOM 8563 C CA . GLU B 1 439 ? 19.562 -23.844 11.117 1 62.81 439 GLU B CA 1
ATOM 8564 C C . GLU B 1 439 ? 18.641 -22.844 10.422 1 62.81 439 GLU B C 1
ATOM 8566 O O . GLU B 1 439 ? 18.797 -22.578 9.234 1 62.81 439 GLU B O 1
ATOM 8571 N N . ASP B 1 440 ? 17.812 -22.297 11.156 1 73.12 440 ASP B N 1
ATOM 8572 C CA . ASP B 1 440 ? 16.844 -21.375 10.555 1 73.12 440 ASP B CA 1
ATOM 8573 C C . ASP B 1 440 ? 17.516 -20.047 10.188 1 73.12 440 ASP B C 1
ATOM 8575 O O . ASP B 1 440 ? 18.422 -19.594 10.875 1 73.12 440 ASP B O 1
ATOM 8579 N N . ILE B 1 441 ? 17.062 -19.594 9.133 1 78.75 441 ILE B N 1
ATOM 8580 C CA . ILE B 1 441 ? 17.562 -18.281 8.711 1 78.75 441 ILE B CA 1
ATOM 8581 C C . ILE B 1 441 ? 16.969 -17.188 9.594 1 78.75 441 ILE B C 1
ATOM 8583 O O . ILE B 1 441 ? 15.758 -17.172 9.852 1 78.75 441 ILE B O 1
ATOM 8587 N N . ARG B 1 442 ? 17.875 -16.438 10.164 1 85.38 442 ARG B N 1
ATOM 8588 C CA . ARG B 1 442 ? 17.438 -15.289 10.961 1 85.38 442 ARG B CA 1
ATOM 8589 C C . ARG B 1 442 ? 17.156 -14.078 10.078 1 85.38 442 ARG B C 1
ATOM 8591 O O . ARG B 1 442 ? 18.016 -13.68 9.281 1 85.38 442 ARG B O 1
ATOM 8598 N N . ALA B 1 443 ? 15.969 -13.578 10.172 1 88.75 443 ALA B N 1
ATOM 8599 C CA . ALA B 1 443 ? 15.586 -12.414 9.375 1 88.75 443 ALA B CA 1
ATOM 8600 C C . ALA B 1 443 ? 14.719 -11.461 10.18 1 88.75 443 ALA B C 1
ATOM 8602 O O . ALA B 1 443 ? 14.289 -11.789 11.289 1 88.75 443 ALA B O 1
ATOM 8603 N N . LEU B 1 444 ? 14.609 -10.281 9.688 1 93 444 LEU B N 1
ATOM 8604 C CA . LEU B 1 444 ? 13.68 -9.289 10.211 1 93 444 LEU B CA 1
ATOM 8605 C C . LEU B 1 444 ? 12.586 -8.977 9.195 1 93 444 LEU B C 1
ATOM 8607 O O . LEU B 1 444 ? 12.852 -8.922 7.988 1 93 444 LEU B O 1
ATOM 8611 N N . ILE B 1 445 ? 11.438 -8.844 9.672 1 91.25 445 ILE B N 1
ATOM 8612 C CA . ILE B 1 445 ? 10.352 -8.344 8.836 1 91.25 445 ILE B CA 1
ATOM 8613 C C . ILE B 1 445 ? 10.211 -6.836 9.031 1 91.25 445 ILE B C 1
ATOM 8615 O O . ILE B 1 445 ? 10.023 -6.363 10.156 1 91.25 445 ILE B O 1
ATOM 8619 N N . LEU B 1 446 ? 10.328 -6.168 7.984 1 94.69 446 LEU B N 1
ATOM 8620 C CA . LEU B 1 446 ? 10.25 -4.711 7.988 1 94.69 446 LEU B CA 1
ATOM 8621 C C . LEU B 1 446 ? 8.883 -4.246 7.488 1 94.69 446 LEU B C 1
ATOM 8623 O O . LEU B 1 446 ? 8.438 -4.652 6.41 1 94.69 446 LEU B O 1
ATOM 8627 N N . THR B 1 447 ? 8.188 -3.453 8.258 1 92.25 447 THR B N 1
ATOM 8628 C CA . THR B 1 447 ? 6.926 -2.824 7.871 1 92.25 447 THR B CA 1
ATOM 8629 C C . THR B 1 447 ? 6.934 -1.34 8.227 1 92.25 447 THR B C 1
ATOM 8631 O O . THR B 1 447 ? 7.438 -0.951 9.281 1 92.25 447 THR B O 1
ATOM 8634 N N . ARG B 1 448 ? 6.332 -0.57 7.391 1 92 448 ARG B N 1
ATOM 8635 C CA . ARG B 1 448 ? 6.305 0.876 7.582 1 92 448 ARG B CA 1
ATOM 8636 C C . ARG B 1 448 ? 5.355 1.263 8.711 1 92 448 ARG B C 1
ATOM 8638 O O . ARG B 1 448 ? 4.266 0.699 8.836 1 92 448 ARG B O 1
ATOM 8645 N N . LEU B 1 449 ? 5.816 2.182 9.5 1 89.06 449 LEU B N 1
ATOM 8646 C CA . LEU B 1 449 ? 4.984 2.803 10.523 1 89.06 449 LEU B CA 1
ATOM 8647 C C . LEU B 1 449 ? 4.453 4.152 10.055 1 89.06 449 LEU B C 1
ATOM 8649 O O . LEU B 1 449 ? 5.16 4.895 9.359 1 89.06 449 LEU B O 1
ATOM 8653 N N . PRO B 1 450 ? 3.268 4.5 10.391 1 84.81 450 PRO B N 1
ATOM 8654 C CA . PRO B 1 450 ? 2.723 5.793 9.969 1 84.81 450 PRO B CA 1
ATOM 8655 C C . PRO B 1 450 ? 3.365 6.969 10.703 1 84.81 450 PRO B C 1
ATOM 8657 O O . PRO B 1 450 ? 3.645 6.879 11.898 1 84.81 450 PRO B O 1
ATOM 8660 N N . PHE B 1 451 ? 3.654 7.977 9.914 1 83.81 451 PHE B N 1
ATOM 8661 C CA . PHE B 1 451 ? 3.955 9.266 10.531 1 83.81 451 PHE B CA 1
ATOM 8662 C C . PHE B 1 451 ? 2.689 9.898 11.094 1 83.81 451 PHE B C 1
ATOM 8664 O O . PHE B 1 451 ? 1.58 9.438 10.828 1 83.81 451 PHE B O 1
ATOM 8671 N N . PHE B 1 452 ? 2.875 10.883 11.797 1 79.31 452 PHE B N 1
ATOM 8672 C CA . PHE B 1 452 ? 1.731 11.578 12.375 1 79.31 452 PHE B CA 1
ATOM 8673 C C . PHE B 1 452 ? 0.767 12.039 11.289 1 79.31 452 PHE B C 1
ATOM 8675 O O . PHE B 1 452 ? -0.451 11.914 11.438 1 79.31 452 PHE B O 1
ATOM 8682 N N . GLU B 1 453 ? 1.273 12.492 10.211 1 79.62 453 GLU B N 1
ATOM 8683 C CA . GLU B 1 453 ? 0.459 13 9.109 1 79.62 453 GLU B CA 1
ATOM 8684 C C . GLU B 1 453 ? -0.351 11.875 8.469 1 79.62 453 GLU B C 1
ATOM 8686 O O . GLU B 1 453 ? -1.401 12.125 7.875 1 79.62 453 GLU B O 1
ATOM 8691 N N . ASP B 1 454 ? 0.149 10.695 8.586 1 80.81 454 ASP B N 1
ATOM 8692 C CA . ASP B 1 454 ? -0.491 9.547 7.953 1 80.81 454 ASP B CA 1
ATOM 8693 C C . ASP B 1 454 ? -1.723 9.094 8.742 1 80.81 454 ASP B C 1
ATOM 8695 O O . ASP B 1 454 ? -2.561 8.359 8.219 1 80.81 454 ASP B O 1
ATOM 8699 N N . GLU B 1 455 ? -1.736 9.461 9.977 1 78.69 455 GLU B N 1
ATOM 8700 C CA . GLU B 1 455 ? -2.865 9.078 10.82 1 78.69 455 GLU B CA 1
ATOM 8701 C C . GLU B 1 455 ? -4.078 9.961 10.555 1 78.69 455 GLU B C 1
ATOM 8703 O O . GLU B 1 455 ? -3.988 11.188 10.641 1 78.69 455 GLU B O 1
ATOM 8708 N N . LYS B 1 456 ? -5.137 9.359 10.008 1 69.81 456 LYS B N 1
ATOM 8709 C CA . LYS B 1 456 ? -6.34 10.133 9.727 1 69.81 456 LYS B CA 1
ATOM 8710 C C . LYS B 1 456 ? -7.371 9.969 10.836 1 69.81 456 LYS B C 1
ATOM 8712 O O . LYS B 1 456 ? -8.031 8.938 10.93 1 69.81 456 LYS B O 1
ATOM 8717 N N . ILE B 1 457 ? -7.105 10.57 11.914 1 58.69 457 ILE B N 1
ATOM 8718 C CA . ILE B 1 457 ? -7.992 10.477 13.07 1 58.69 457 ILE B CA 1
ATOM 8719 C C . ILE B 1 457 ? -9.25 11.305 12.828 1 58.69 457 ILE B C 1
ATOM 8721 O O . ILE B 1 457 ? -9.164 12.5 12.523 1 58.69 457 ILE B O 1
ATOM 8725 N N . SER B 1 458 ? -10.305 10.672 12.367 1 55.81 458 SER B N 1
ATOM 8726 C CA . SER B 1 458 ? -11.547 11.391 12.117 1 55.81 458 SER B CA 1
ATOM 8727 C C . SER B 1 458 ? -12.406 11.477 13.375 1 55.81 458 SER B C 1
ATOM 8729 O O . SER B 1 458 ? -12.312 10.625 14.258 1 55.81 458 SER B O 1
ATOM 8731 N N . THR B 1 459 ? -12.789 12.727 13.734 1 55.09 459 THR B N 1
ATOM 8732 C CA . THR B 1 459 ? -13.781 12.859 14.789 1 55.09 459 THR B CA 1
ATOM 8733 C C . THR B 1 459 ? -15.141 12.352 14.32 1 55.09 459 THR B C 1
ATOM 8735 O O . THR B 1 459 ? -15.609 12.719 13.242 1 55.09 459 THR B O 1
ATOM 8738 N N . PHE B 1 460 ? -15.508 11.172 14.883 1 57.34 460 PHE B N 1
ATOM 8739 C CA . PHE B 1 460 ? -16.844 10.664 14.555 1 57.34 460 PHE B CA 1
ATOM 8740 C C . PHE B 1 460 ? -17.875 11.211 15.523 1 57.34 460 PHE B C 1
ATOM 8742 O O . PHE B 1 460 ? -17.578 11.453 16.688 1 57.34 460 PHE B O 1
ATOM 8749 N N . PRO B 1 461 ? -18.906 11.891 14.961 1 49.28 461 PRO B N 1
ATOM 8750 C CA . PRO B 1 461 ? -19.938 12.398 15.867 1 49.28 461 PRO B CA 1
ATOM 8751 C C . PRO B 1 461 ? -20.281 11.414 16.984 1 49.28 461 PRO B C 1
ATOM 8753 O O . PRO B 1 461 ? -20.25 10.195 16.766 1 49.28 461 PRO B O 1
ATOM 8756 N N . PRO B 1 462 ? -20.25 12.023 18.203 1 46.41 462 PRO B N 1
ATOM 8757 C CA . PRO B 1 462 ? -20.625 11.133 19.312 1 46.41 462 PRO B CA 1
ATOM 8758 C C . PRO B 1 462 ? -21.922 10.375 19.047 1 46.41 462 PRO B C 1
ATOM 8760 O O . PRO B 1 462 ? -22.828 10.891 18.375 1 46.41 462 PRO B O 1
ATOM 8763 N N . LEU B 1 463 ? -21.812 9.102 18.938 1 45 463 LEU B N 1
ATOM 8764 C CA . LEU B 1 463 ? -22.984 8.258 18.734 1 45 463 LEU B CA 1
ATOM 8765 C C . LEU B 1 463 ? -24.141 8.711 19.609 1 45 463 LEU B C 1
ATOM 8767 O O . LEU B 1 463 ? -25.297 8.336 19.375 1 45 463 LEU B O 1
ATOM 8771 N N . THR B 1 464 ? -23.859 9.32 20.719 1 41.25 464 THR B N 1
ATOM 8772 C CA . THR B 1 464 ? -24.906 9.625 21.672 1 41.25 464 THR B CA 1
ATOM 8773 C C . THR B 1 464 ? -25.594 10.938 21.328 1 41.25 464 THR B C 1
ATOM 8775 O O . THR B 1 464 ? -26.594 11.312 21.953 1 41.25 464 THR B O 1
ATOM 8778 N N . GLU B 1 465 ? -24.969 11.766 20.562 1 41.97 465 GLU B N 1
ATOM 8779 C CA . GLU B 1 465 ? -25.672 13.047 20.438 1 41.97 465 GLU B CA 1
ATOM 8780 C C . GLU B 1 465 ? -26.562 13.078 19.203 1 41.97 465 GLU B C 1
ATOM 8782 O O . GLU B 1 465 ? -26.078 13.109 18.078 1 41.97 465 GLU B O 1
ATOM 8787 N N . ALA B 1 466 ? -27.516 12.203 19.031 1 40 466 ALA B N 1
ATOM 8788 C CA . ALA B 1 466 ? -28.578 12.531 18.078 1 40 466 ALA B CA 1
ATOM 8789 C C . ALA B 1 466 ? -29.172 13.898 18.375 1 40 466 ALA B C 1
ATOM 8791 O O . ALA B 1 466 ? -29.578 14.18 19.516 1 40 466 ALA B O 1
ATOM 8792 N N . HIS B 1 467 ? -28.656 14.938 17.797 1 36.78 467 HIS B N 1
ATOM 8793 C CA . HIS B 1 467 ? -29.359 16.203 17.938 1 36.78 467 HIS B CA 1
ATOM 8794 C C . HIS B 1 467 ? -30.75 16.125 17.328 1 36.78 467 HIS B C 1
ATOM 8796 O O . HIS B 1 467 ? -30.922 15.648 16.219 1 36.78 467 HIS B O 1
ATOM 8802 N N . THR B 1 468 ? -31.812 15.906 18.094 1 35.31 468 THR B N 1
ATOM 8803 C CA . THR B 1 468 ? -33.125 16.156 17.516 1 35.31 468 THR B CA 1
ATOM 8804 C C . THR B 1 468 ? -33.156 17.484 16.781 1 35.31 468 THR B C 1
ATOM 8806 O O . THR B 1 468 ? -32.344 18.375 17.062 1 35.31 468 THR B O 1
ATOM 8809 N N . THR B 1 469 ? -33.781 17.656 15.68 1 35.88 469 THR B N 1
ATOM 8810 C CA . THR B 1 469 ? -34.125 18.938 15.055 1 35.88 469 THR B CA 1
ATOM 8811 C C . THR B 1 469 ? -34.344 20 16.109 1 35.88 469 THR B C 1
ATOM 8813 O O . THR B 1 469 ? -34.25 21.203 15.828 1 35.88 469 THR B O 1
ATOM 8816 N N . SER B 1 470 ? -35.031 19.688 17.203 1 36 470 SER B N 1
ATOM 8817 C CA . SER B 1 470 ? -35.531 20.672 18.172 1 36 470 SER B CA 1
ATOM 8818 C C . SER B 1 470 ? -34.469 20.984 19.219 1 36 470 SER B C 1
ATOM 8820 O O . SER B 1 470 ? -34.75 21.688 20.188 1 36 470 SER B O 1
ATOM 8822 N N . GLY B 1 471 ? -33.125 20.828 19.047 1 37.69 471 GLY B N 1
ATOM 8823 C CA . GLY B 1 471 ? -32.062 21.328 19.906 1 37.69 471 GLY B CA 1
ATOM 8824 C C . GLY B 1 471 ? -31.844 20.469 21.141 1 37.69 471 GLY B C 1
ATOM 8825 O O . GLY B 1 471 ? -31 20.797 21.984 1 37.69 471 GLY B O 1
ATOM 8826 N N . LYS B 1 472 ? -32.844 19.719 21.719 1 39.19 472 LYS B N 1
ATOM 8827 C CA . LYS B 1 472 ? -32.719 19.047 23 1 39.19 472 LYS B CA 1
ATOM 8828 C C . LYS B 1 472 ? -31.719 17.906 22.922 1 39.19 472 LYS B C 1
ATOM 8830 O O . LYS B 1 472 ? -31.734 17.109 21.984 1 39.19 472 LYS B O 1
ATOM 8835 N N . VAL B 1 473 ? -30.594 17.938 23.703 1 40.38 473 VAL B N 1
ATOM 8836 C CA . VAL B 1 473 ? -29.578 16.906 23.906 1 40.38 473 VAL B CA 1
ATOM 8837 C C . VAL B 1 473 ? -30.234 15.641 24.469 1 40.38 473 VAL B C 1
ATOM 8839 O O . VAL B 1 473 ? -30.812 15.664 25.562 1 40.38 473 VAL B O 1
ATOM 8842 N N . LEU B 1 474 ? -31 14.812 23.844 1 42 474 LEU B N 1
ATOM 8843 C CA . LEU B 1 474 ? -31.438 13.578 24.484 1 42 474 LEU B CA 1
ATOM 8844 C C . LEU B 1 474 ? -30.25 12.719 24.891 1 42 474 LEU B C 1
ATOM 8846 O O . LEU B 1 474 ? -29.406 12.375 24.062 1 42 474 LEU B O 1
ATOM 8850 N N . LYS B 1 475 ? -29.703 12.758 26.062 1 43.16 475 LYS B N 1
ATOM 8851 C CA . LYS B 1 475 ? -28.703 11.93 26.734 1 43.16 475 LYS B CA 1
ATOM 8852 C C . LYS B 1 475 ? -28.953 10.445 26.453 1 43.16 475 LYS B C 1
ATOM 8854 O O . LYS B 1 475 ? -29.609 9.766 27.25 1 43.16 475 LYS B O 1
ATOM 8859 N N . LYS B 1 476 ? -29.469 9.875 25.391 1 44.31 476 LYS B N 1
ATOM 8860 C CA . LYS B 1 476 ? -29.891 8.492 25.188 1 44.31 476 LYS B CA 1
ATOM 8861 C C . LYS B 1 476 ? -28.703 7.598 24.891 1 44.31 476 LYS B C 1
ATOM 8863 O O . LYS B 1 476 ? -28.453 7.254 23.734 1 44.31 476 LYS B O 1
ATOM 8868 N N . HIS B 1 477 ? -27.578 7.551 25.656 1 49.88 477 HIS B N 1
ATOM 8869 C CA . HIS B 1 477 ? -26.438 6.652 25.594 1 49.88 477 HIS B CA 1
ATOM 8870 C C . HIS B 1 477 ? -26.875 5.215 25.359 1 49.88 477 HIS B C 1
ATOM 8872 O O . HIS B 1 477 ? -26.203 4.457 24.656 1 49.88 477 HIS B O 1
ATOM 8878 N N . GLU B 1 478 ? -28.094 4.785 25.969 1 55.81 478 GLU B N 1
ATOM 8879 C CA . GLU B 1 478 ? -28.547 3.4 26 1 55.81 478 GLU B CA 1
ATOM 8880 C C . GLU B 1 478 ? -29.016 2.941 24.625 1 55.81 478 GLU B C 1
ATOM 8882 O O . GLU B 1 478 ? -29.047 1.742 24.344 1 55.81 478 GLU B O 1
ATOM 8887 N N . LYS B 1 479 ? -29.125 3.979 23.75 1 59.38 479 LYS B N 1
ATOM 8888 C CA . LYS B 1 479 ? -29.797 3.561 22.531 1 59.38 479 LYS B CA 1
ATOM 8889 C C . LYS B 1 479 ? -28.812 3.029 21.5 1 59.38 479 LYS B C 1
ATOM 8891 O O . LYS B 1 479 ? -29.172 2.262 20.609 1 59.38 479 LYS B O 1
ATOM 8896 N N . PHE B 1 480 ? -27.547 3.336 21.734 1 69.25 480 PHE B N 1
ATOM 8897 C CA . PHE B 1 480 ? -26.578 2.9 20.719 1 69.25 480 PHE B CA 1
ATOM 8898 C C . PHE B 1 480 ? -25.828 1.664 21.188 1 69.25 480 PHE B C 1
ATOM 8900 O O . PHE B 1 480 ? -25 1.115 20.453 1 69.25 480 PHE B O 1
ATOM 8907 N N . LEU B 1 481 ? -26.219 1.221 22.375 1 76.5 481 LEU B N 1
ATOM 8908 C CA . LEU B 1 481 ? -25.531 0.048 22.906 1 76.5 481 LEU B CA 1
ATOM 8909 C C . LEU B 1 481 ? -26.422 -1.187 22.828 1 76.5 481 LEU B C 1
ATOM 8911 O O . LEU B 1 481 ? -27.641 -1.096 23.031 1 76.5 481 LEU B O 1
ATOM 8915 N N . PRO B 1 482 ? -25.891 -2.23 22.484 1 78.75 482 PRO B N 1
ATOM 8916 C CA . PRO B 1 482 ? -26.672 -3.467 22.484 1 78.75 482 PRO B CA 1
ATOM 8917 C C . PRO B 1 482 ? -27.141 -3.877 23.875 1 78.75 482 PRO B C 1
ATOM 8919 O O . PRO B 1 482 ? -26.5 -3.535 24.875 1 78.75 482 PRO B O 1
ATOM 8922 N N . SER B 1 483 ? -28.266 -4.441 23.891 1 81.75 483 SER B N 1
ATOM 8923 C CA . SER B 1 483 ? -28.75 -5.012 25.141 1 81.75 483 SER B CA 1
ATOM 8924 C C . SER B 1 483 ? -27.844 -6.141 25.609 1 81.75 483 SER B C 1
ATOM 8926 O O . SER B 1 483 ? -27.062 -6.695 24.828 1 81.75 483 SER B O 1
ATOM 8928 N N . ASP B 1 484 ? -27.922 -6.438 26.875 1 85.06 484 ASP B N 1
ATOM 8929 C CA . ASP B 1 484 ? -27.125 -7.516 27.438 1 85.06 484 ASP B CA 1
ATOM 8930 C C . ASP B 1 484 ? -27.438 -8.844 26.766 1 85.06 484 ASP B C 1
ATOM 8932 O O . ASP B 1 484 ? -26.531 -9.656 26.516 1 85.06 484 ASP B O 1
ATOM 8936 N N . GLU B 1 485 ? -28.703 -8.992 26.484 1 86.94 485 GLU B N 1
ATOM 8937 C CA . GLU B 1 485 ? -29.109 -10.219 25.797 1 86.94 485 GLU B CA 1
ATOM 8938 C C . GLU B 1 485 ? -28.516 -10.289 24.391 1 86.94 485 GLU B C 1
ATOM 8940 O O . GLU B 1 485 ? -28.062 -11.352 23.969 1 86.94 485 GLU B O 1
ATOM 8945 N N . ALA B 1 486 ? -28.594 -9.195 23.781 1 85.06 486 ALA B N 1
ATOM 8946 C CA . ALA B 1 486 ? -28.016 -9.133 22.438 1 85.06 486 ALA B CA 1
ATOM 8947 C C . ALA B 1 486 ? -26.516 -9.367 22.484 1 85.06 486 ALA B C 1
ATOM 8949 O O . ALA B 1 486 ? -25.953 -10.039 21.609 1 85.06 486 ALA B O 1
ATOM 8950 N N . LEU B 1 487 ? -25.859 -8.867 23.469 1 88.5 487 LEU B N 1
ATOM 8951 C CA . LEU B 1 487 ? -24.422 -9.039 23.625 1 88.5 487 LEU B CA 1
ATOM 8952 C C . LEU B 1 487 ? -24.078 -10.508 23.906 1 88.5 487 LEU B C 1
ATOM 8954 O O . LEU B 1 487 ? -23.109 -11.039 23.344 1 88.5 487 LEU B O 1
ATOM 8958 N N . ASP B 1 488 ? -24.875 -11.086 24.719 1 90.25 488 ASP B N 1
ATOM 8959 C CA . ASP B 1 488 ? -24.672 -12.5 25.016 1 90.25 488 ASP B CA 1
ATOM 8960 C C . ASP B 1 488 ? -24.859 -13.359 23.766 1 90.25 488 ASP B C 1
ATOM 8962 O O . ASP B 1 488 ? -24.094 -14.289 23.516 1 90.25 488 ASP B O 1
ATOM 8966 N N . ALA B 1 489 ? -25.891 -13.016 23.094 1 88.88 489 ALA B N 1
ATOM 8967 C CA . ALA B 1 489 ? -26.141 -13.75 21.844 1 88.88 489 ALA B CA 1
ATOM 8968 C C . ALA B 1 489 ? -25.016 -13.539 20.844 1 88.88 489 ALA B C 1
ATOM 8970 O O . ALA B 1 489 ? -24.594 -14.477 20.172 1 88.88 489 ALA B O 1
ATOM 8971 N N . MET B 1 490 ? -24.562 -12.414 20.781 1 90.25 490 MET B N 1
ATOM 8972 C CA . MET B 1 490 ? -23.469 -12.086 19.875 1 90.25 490 MET B CA 1
ATOM 8973 C C . MET B 1 490 ? -22.203 -12.828 20.281 1 90.25 490 MET B C 1
ATOM 8975 O O . MET B 1 490 ? -21.5 -13.367 19.422 1 90.25 490 MET B O 1
ATOM 8979 N N . GLU B 1 491 ? -21.891 -12.859 21.469 1 91.31 491 GLU B N 1
ATOM 8980 C CA . GLU B 1 491 ? -20.719 -13.57 21.953 1 91.31 491 GLU B CA 1
ATOM 8981 C C . GLU B 1 491 ? -20.797 -15.062 21.641 1 91.31 491 GLU B C 1
ATOM 8983 O O . GLU B 1 491 ? -19.812 -15.664 21.219 1 91.31 491 GLU B O 1
ATOM 8988 N N . SER B 1 492 ? -21.969 -15.523 21.859 1 90.19 492 SER B N 1
ATOM 8989 C CA . SER B 1 492 ? -22.172 -16.938 21.562 1 90.19 492 SER B CA 1
ATOM 8990 C C . SER B 1 492 ? -21.969 -17.219 20.078 1 90.19 492 SER B C 1
ATOM 8992 O O . SER B 1 492 ? -21.359 -18.219 19.703 1 90.19 492 SER B O 1
ATOM 8994 N N . TYR B 1 493 ? -22.484 -16.422 19.312 1 89.25 493 TYR B N 1
ATOM 8995 C CA . TYR B 1 493 ? -22.281 -16.578 17.875 1 89.25 493 TYR B CA 1
ATOM 8996 C C . TYR B 1 493 ? -20.812 -16.5 17.516 1 89.25 493 TYR B C 1
ATOM 8998 O O . TYR B 1 493 ? -20.297 -17.344 16.781 1 89.25 493 TYR B O 1
ATOM 9006 N N . ILE B 1 494 ? -20.172 -15.492 17.984 1 90.81 494 ILE B N 1
ATOM 9007 C CA . ILE B 1 494 ? -18.766 -15.273 17.688 1 90.81 494 ILE B CA 1
ATOM 9008 C C . ILE B 1 494 ? -17.953 -16.5 18.109 1 90.81 494 ILE B C 1
ATOM 9010 O O . ILE B 1 494 ? -17.078 -16.953 17.375 1 90.81 494 ILE B O 1
ATOM 9014 N N . LYS B 1 495 ? -18.234 -17.031 19.172 1 88.38 495 LYS B N 1
ATOM 9015 C CA . LYS B 1 495 ? -17.547 -18.234 19.641 1 88.38 495 LYS B CA 1
ATOM 9016 C C . LYS B 1 495 ? -17.766 -19.406 18.703 1 88.38 495 LYS B C 1
ATOM 9018 O O . LYS B 1 495 ? -16.875 -20.219 18.484 1 88.38 495 LYS B O 1
ATOM 9023 N N . SER B 1 496 ? -18.922 -19.391 18.172 1 87.19 496 SER B N 1
ATOM 9024 C CA . SER B 1 496 ? -19.266 -20.484 17.281 1 87.19 496 SER B CA 1
ATOM 9025 C C . SER B 1 496 ? -18.547 -20.344 15.938 1 87.19 496 SER B C 1
ATOM 9027 O O . SER B 1 496 ? -18.422 -21.328 15.188 1 87.19 496 SER B O 1
ATOM 9029 N N . MET B 1 497 ? -18.078 -19.203 15.648 1 87.25 497 MET B N 1
ATOM 9030 C CA . MET B 1 497 ? -17.422 -18.953 14.367 1 87.25 497 MET B CA 1
ATOM 9031 C C . MET B 1 497 ? -15.906 -18.984 14.508 1 87.25 497 MET B C 1
ATOM 9033 O O . MET B 1 497 ? -15.188 -18.453 13.664 1 87.25 497 MET B O 1
ATOM 9037 N N . ASP B 1 498 ? -15.422 -19.547 15.5 1 83.94 498 ASP B N 1
ATOM 9038 C CA . ASP B 1 498 ? -13.984 -19.656 15.742 1 83.94 498 ASP B CA 1
ATOM 9039 C C . ASP B 1 498 ? -13.32 -20.578 14.719 1 83.94 498 ASP B C 1
ATOM 9041 O O . ASP B 1 498 ? -13.609 -21.766 14.672 1 83.94 498 ASP B O 1
ATOM 9045 N N . LEU B 1 499 ? -12.508 -20.125 13.984 1 80.88 499 LEU B N 1
ATOM 9046 C CA . LEU B 1 499 ? -11.852 -20.844 12.906 1 80.88 499 LEU B CA 1
ATOM 9047 C C . LEU B 1 499 ? -10.938 -21.938 13.461 1 80.88 499 LEU B C 1
ATOM 9049 O O . LEU B 1 499 ? -10.609 -22.891 12.766 1 80.88 499 LEU B O 1
ATOM 9053 N N . ASP B 1 500 ? -10.445 -21.781 14.641 1 75.62 500 ASP B N 1
ATOM 9054 C CA . ASP B 1 500 ? -9.492 -22.719 15.227 1 75.62 500 ASP B CA 1
ATOM 9055 C C . ASP B 1 500 ? -10.18 -24 15.656 1 75.62 500 ASP B C 1
ATOM 9057 O O . ASP B 1 500 ? -9.516 -25 15.969 1 75.62 500 ASP B O 1
ATOM 9061 N N . GLN B 1 501 ? -11.461 -23.906 15.742 1 71.38 501 GLN B N 1
ATOM 9062 C CA . GLN B 1 501 ? -12.188 -25.094 16.188 1 71.38 501 GLN B CA 1
ATOM 9063 C C . GLN B 1 501 ? -12.031 -26.234 15.18 1 71.38 501 GLN B C 1
ATOM 9065 O O . GLN B 1 501 ? -11.984 -27.406 15.562 1 71.38 501 GLN B O 1
ATOM 9070 N N . GLU B 1 502 ? -11.977 -25.906 13.984 1 63.78 502 GLU B N 1
ATOM 9071 C CA . GLU B 1 502 ? -11.898 -26.953 12.961 1 63.78 502 GLU B CA 1
ATOM 9072 C C . GLU B 1 502 ? -10.453 -27.234 12.562 1 63.78 502 GLU B C 1
ATOM 9074 O O . GLU B 1 502 ? -10.023 -28.391 12.562 1 63.78 502 GLU B O 1
ATOM 9079 N N . LYS B 1 503 ? -9.797 -26.188 12.172 1 63.53 503 LYS B N 1
ATOM 9080 C CA . LYS B 1 503 ? -8.391 -26.281 11.797 1 63.53 503 LYS B CA 1
ATOM 9081 C C . LYS B 1 503 ? -7.562 -25.203 12.492 1 63.53 503 LYS B C 1
ATOM 9083 O O . LYS B 1 503 ? -7.902 -24.016 12.445 1 63.53 503 LYS B O 1
ATOM 9088 N N . GLU B 1 504 ? -6.645 -25.672 13.32 1 61 504 GLU B N 1
ATOM 9089 C CA . GLU B 1 504 ? -5.82 -24.734 14.078 1 61 504 GLU B CA 1
ATOM 9090 C C . GLU B 1 504 ? -5.105 -23.766 13.148 1 61 504 GLU B C 1
ATOM 9092 O O . GLU B 1 504 ? -4.578 -24.156 12.109 1 61 504 GLU B O 1
ATOM 9097 N N . THR B 1 505 ? -5.473 -22.453 13.273 1 59.53 505 THR B N 1
ATOM 9098 C CA . THR B 1 505 ? -4.719 -21.422 12.586 1 59.53 505 THR B CA 1
ATOM 9099 C C . THR B 1 505 ? -3.289 -21.344 13.109 1 59.53 505 THR B C 1
ATOM 9101 O O . THR B 1 505 ? -3.068 -21.281 14.32 1 59.53 505 THR B O 1
ATOM 9104 N N . ASP B 1 506 ? -2.225 -22.156 12.828 1 53.5 506 ASP B N 1
ATOM 9105 C CA . ASP B 1 506 ? -0.875 -22.203 13.383 1 53.5 506 ASP B CA 1
ATOM 9106 C C . ASP B 1 506 ? -0.025 -21.047 12.875 1 53.5 506 ASP B C 1
ATOM 9108 O O . ASP B 1 506 ? 0.535 -21.109 11.781 1 53.5 506 ASP B O 1
ATOM 9112 N N . PHE B 1 507 ? -0.281 -19.812 13.398 1 47.88 507 PHE B N 1
ATOM 9113 C CA . PHE B 1 507 ? 0.66 -18.797 12.969 1 47.88 507 PHE B CA 1
ATOM 9114 C C . PHE B 1 507 ? 1.955 -18.875 13.766 1 47.88 507 PHE B C 1
ATOM 9116 O O . PHE B 1 507 ? 2.908 -18.141 13.492 1 47.88 507 PHE B O 1
ATOM 9123 N N . GLU B 1 508 ? 1.962 -19.25 15.047 1 44.56 508 GLU B N 1
ATOM 9124 C CA . GLU B 1 508 ? 3.168 -19.188 15.867 1 44.56 508 GLU B CA 1
ATOM 9125 C C . GLU B 1 508 ? 4.363 -19.797 15.148 1 44.56 508 GLU B C 1
ATOM 9127 O O . GLU B 1 508 ? 5.441 -19.938 15.727 1 44.56 508 GLU B O 1
ATOM 9132 N N . GLY B 1 509 ? 4.406 -19.672 13.93 1 44.88 509 GLY B N 1
ATOM 9133 C CA . GLY B 1 509 ? 5.637 -20.062 13.258 1 44.88 509 GLY B CA 1
ATOM 9134 C C . GLY B 1 509 ? 5.867 -21.562 13.25 1 44.88 509 GLY B C 1
ATOM 9135 O O . GLY B 1 509 ? 6.898 -22.031 12.773 1 44.88 509 GLY B O 1
ATOM 9136 N N . LYS B 1 510 ? 5.426 -22.188 14.211 1 43.88 510 LYS B N 1
ATOM 9137 C CA . LYS B 1 510 ? 5.762 -23.594 14.07 1 43.88 510 LYS B CA 1
ATOM 9138 C C . LYS B 1 510 ? 5.379 -24.109 12.688 1 43.88 510 LYS B C 1
ATOM 9140 O O . LYS B 1 510 ? 6.02 -25.031 12.164 1 43.88 510 LYS B O 1
ATOM 9145 N N . LYS B 1 511 ? 4.371 -23.562 12.156 1 44.56 511 LYS B N 1
ATOM 9146 C CA . LYS B 1 511 ? 4.066 -24.062 10.82 1 44.56 511 LYS B CA 1
ATOM 9147 C C . LYS B 1 511 ? 4.359 -22.984 9.766 1 44.56 511 LYS B C 1
ATOM 9149 O O . LYS B 1 511 ? 5.383 -23.047 9.086 1 44.56 511 LYS B O 1
ATOM 9154 N N . ARG B 1 512 ? 3.275 -22.234 9.039 1 48.56 512 ARG B N 1
ATOM 9155 C CA . ARG B 1 512 ? 3.377 -21.656 7.703 1 48.56 512 ARG B CA 1
ATOM 9156 C C . ARG B 1 512 ? 3.896 -20.219 7.773 1 48.56 512 ARG B C 1
ATOM 9158 O O . ARG B 1 512 ? 3.832 -19.484 6.785 1 48.56 512 ARG B O 1
ATOM 9165 N N . ILE B 1 513 ? 4.664 -19.594 8.523 1 47.34 513 ILE B N 1
ATOM 9166 C CA . ILE B 1 513 ? 4.605 -18.188 8.133 1 47.34 513 ILE B CA 1
ATOM 9167 C C . ILE B 1 513 ? 4.766 -18.078 6.617 1 47.34 513 ILE B C 1
ATOM 9169 O O . ILE B 1 513 ? 3.984 -17.391 5.953 1 47.34 513 ILE B O 1
ATOM 9173 N N . PHE B 1 514 ? 5.867 -17.984 5.949 1 51.5 514 PHE B N 1
ATOM 9174 C CA . PHE B 1 514 ? 6.223 -17.875 4.539 1 51.5 514 PHE B CA 1
ATOM 9175 C C . PHE B 1 514 ? 6.797 -19.188 4.023 1 51.5 514 PHE B C 1
ATOM 9177 O O . PHE B 1 514 ? 7.902 -19.578 4.406 1 51.5 514 PHE B O 1
ATOM 9184 N N . ASN B 1 515 ? 5.957 -20.188 4 1 47.09 515 ASN B N 1
ATOM 9185 C CA . ASN B 1 515 ? 6.551 -21.438 3.539 1 47.09 515 ASN B CA 1
ATOM 9186 C C . ASN B 1 515 ? 7.48 -21.203 2.348 1 47.09 515 ASN B C 1
ATOM 9188 O O . ASN B 1 515 ? 7.086 -20.594 1.36 1 47.09 515 ASN B O 1
ATOM 9192 N N . PRO B 1 516 ? 8.711 -21.359 2.643 1 45.78 516 PRO B N 1
ATOM 9193 C CA . PRO B 1 516 ? 9.609 -21.344 1.487 1 45.78 516 PRO B CA 1
ATOM 9194 C C . PRO B 1 516 ? 9.102 -22.203 0.332 1 45.78 516 PRO B C 1
ATOM 9196 O O . PRO B 1 516 ? 8.898 -23.406 0.497 1 45.78 516 PRO B O 1
ATOM 9199 N N . LEU B 1 517 ? 8.156 -21.812 -0.347 1 45.97 517 LEU B N 1
ATOM 9200 C CA . LEU B 1 517 ? 7.859 -22.688 -1.481 1 45.97 517 LEU B CA 1
ATOM 9201 C C . LEU B 1 517 ? 9.07 -22.812 -2.4 1 45.97 517 LEU B C 1
ATOM 9203 O O . LEU B 1 517 ? 9.711 -21.812 -2.732 1 45.97 517 LEU B O 1
ATOM 9207 N N . THR B 1 518 ? 9.914 -23.766 -2.176 1 44.72 518 THR B N 1
ATOM 9208 C CA . THR B 1 518 ? 10.977 -24.078 -3.129 1 44.72 518 THR B CA 1
ATOM 9209 C C . THR B 1 518 ? 10.477 -23.906 -4.562 1 44.72 518 THR B C 1
ATOM 9211 O O . THR B 1 518 ? 9.32 -24.203 -4.867 1 44.72 518 THR B O 1
ATOM 9214 N N . ALA B 1 519 ? 11.227 -23.047 -5.25 1 48 519 ALA B N 1
ATOM 9215 C CA . ALA B 1 519 ? 11.039 -22.812 -6.68 1 48 519 ALA B CA 1
ATOM 9216 C C . ALA B 1 519 ? 10.781 -24.125 -7.414 1 48 519 ALA B C 1
ATOM 9218 O O . ALA B 1 519 ? 11.719 -24.891 -7.66 1 48 519 ALA B O 1
ATOM 9219 N N . GLY B 1 520 ? 9.82 -24.922 -7 1 53.34 520 GLY B N 1
ATOM 9220 C CA . GLY B 1 520 ? 9.594 -26.141 -7.758 1 53.34 520 GLY B CA 1
ATOM 9221 C C . GLY B 1 520 ? 9.148 -25.891 -9.188 1 53.34 520 GLY B C 1
ATOM 9222 O O . GLY B 1 520 ? 9.336 -24.781 -9.711 1 53.34 520 GLY B O 1
ATOM 9223 N N . SER B 1 521 ? 8.766 -26.922 -9.875 1 62.5 521 SER B N 1
ATOM 9224 C CA . SER B 1 521 ? 8.273 -26.969 -11.25 1 62.5 521 SER B CA 1
ATOM 9225 C C . SER B 1 521 ? 7.105 -26.016 -11.453 1 62.5 521 SER B C 1
ATOM 9227 O O . SER B 1 521 ? 6.34 -25.75 -10.523 1 62.5 521 SER B O 1
ATOM 9229 N N . LEU B 1 522 ? 7.129 -25.297 -12.578 1 71.88 522 LEU B N 1
ATOM 9230 C CA . LEU B 1 522 ? 6.035 -24.422 -13.008 1 71.88 522 LEU B CA 1
ATOM 9231 C C . LEU B 1 522 ? 4.781 -25.25 -13.305 1 71.88 522 LEU B C 1
ATOM 9233 O O . LEU B 1 522 ? 3.715 -24.672 -13.555 1 71.88 522 LEU B O 1
ATOM 9237 N N . LEU B 1 523 ? 4.945 -26.562 -13.203 1 83.19 523 LEU B N 1
ATOM 9238 C CA . LEU B 1 523 ? 3.799 -27.438 -13.453 1 83.19 523 LEU B CA 1
ATOM 9239 C C . LEU B 1 523 ? 2.916 -27.531 -12.211 1 83.19 523 LEU B C 1
ATOM 9241 O O . LEU B 1 523 ? 3.416 -27.5 -11.086 1 83.19 523 LEU B O 1
ATOM 9245 N N . PRO B 1 524 ? 1.637 -27.531 -12.461 1 83.69 524 PRO B N 1
ATOM 9246 C CA . PRO B 1 524 ? 0.758 -27.797 -11.32 1 83.69 524 PRO B CA 1
ATOM 9247 C C . PRO B 1 524 ? 0.947 -29.188 -10.734 1 83.69 524 PRO B C 1
ATOM 9249 O O . PRO B 1 524 ? 0.618 -30.188 -11.375 1 83.69 524 PRO B O 1
ATOM 9252 N N . LEU B 1 525 ? 1.6 -29.281 -9.672 1 82.19 525 LEU B N 1
ATOM 9253 C CA . LEU B 1 525 ? 1.853 -30.547 -9 1 82.19 525 LEU B CA 1
ATOM 9254 C C . LEU B 1 525 ? 1.248 -30.547 -7.598 1 82.19 525 LEU B C 1
ATOM 9256 O O . LEU B 1 525 ? 1.043 -29.484 -7.004 1 82.19 525 LEU B O 1
ATOM 9260 N N . PRO B 1 526 ? 0.833 -31.672 -7.215 1 76.19 526 PRO B N 1
ATOM 9261 C CA . PRO B 1 526 ? 0.304 -31.719 -5.848 1 76.19 526 PRO B CA 1
ATOM 9262 C C . PRO B 1 526 ? 1.34 -31.328 -4.797 1 76.19 526 PRO B C 1
ATOM 9264 O O . PRO B 1 526 ? 2.469 -31.828 -4.82 1 76.19 526 PRO B O 1
ATOM 9267 N N . THR B 1 527 ? 1.204 -30.203 -4.25 1 65.5 527 THR B N 1
ATOM 9268 C CA . THR B 1 527 ? 2.107 -29.766 -3.188 1 65.5 527 THR B CA 1
ATOM 9269 C C . THR B 1 527 ? 1.389 -29.75 -1.841 1 65.5 527 THR B C 1
ATOM 9271 O O . THR B 1 527 ? 0.21 -29.406 -1.765 1 65.5 527 THR B O 1
ATOM 9274 N N . SER B 1 528 ? 2.021 -30.484 -0.983 1 57.16 528 SER B N 1
ATOM 9275 C CA . SER B 1 528 ? 1.452 -30.422 0.358 1 57.16 528 SER B CA 1
ATOM 9276 C C . SER B 1 528 ? 1.564 -29 0.929 1 57.16 528 SER B C 1
ATOM 9278 O O . SER B 1 528 ? 2.662 -28.453 1.012 1 57.16 528 SER B O 1
ATOM 9280 N N . LEU B 1 529 ? 0.603 -28.234 0.586 1 54.28 529 LEU B N 1
ATOM 9281 C CA . LEU B 1 529 ? 0.669 -26.891 1.16 1 54.28 529 LEU B CA 1
ATOM 9282 C C . LEU B 1 529 ? 0.704 -26.953 2.684 1 54.28 529 LEU B C 1
ATOM 9284 O O . LEU B 1 529 ? 0.659 -25.922 3.352 1 54.28 529 LEU B O 1
ATOM 9288 N N . GLY B 1 530 ? 1.211 -28.094 3.084 1 49.22 530 GLY B N 1
ATOM 9289 C CA . GLY B 1 530 ? 1.188 -28.25 4.527 1 49.22 530 GLY B CA 1
ATOM 9290 C C . GLY B 1 530 ? -0.178 -28 5.137 1 49.22 530 GLY B C 1
ATOM 9291 O O . GLY B 1 530 ? -1.204 -28.219 4.492 1 49.22 530 GLY B O 1
ATOM 9292 N N . ASN B 1 531 ? -0.382 -27.594 6.309 1 47.47 531 ASN B N 1
ATOM 9293 C CA . ASN B 1 531 ? -1.635 -27.281 6.984 1 47.47 531 ASN B CA 1
ATOM 9294 C C . ASN B 1 531 ? -2.303 -26.047 6.375 1 47.47 531 ASN B C 1
ATOM 9296 O O . ASN B 1 531 ? -1.727 -24.953 6.379 1 47.47 531 ASN B O 1
ATOM 9300 N N . HIS B 1 532 ? -2.93 -26.375 5.215 1 52.5 532 HIS B N 1
ATOM 9301 C CA . HIS B 1 532 ? -3.762 -25.312 4.672 1 52.5 532 HIS B CA 1
ATOM 9302 C C . HIS B 1 532 ? -4.469 -24.547 5.781 1 52.5 532 HIS B C 1
ATOM 9304 O O . HIS B 1 532 ? -5.25 -25.125 6.543 1 52.5 532 HIS B O 1
ATOM 9310 N N . ASP B 1 533 ? -3.771 -23.5 6.285 1 61.62 533 ASP B N 1
ATOM 9311 C CA . ASP B 1 533 ? -4.254 -22.625 7.355 1 61.62 533 ASP B CA 1
ATOM 9312 C C . ASP B 1 533 ? -5.48 -21.828 6.906 1 61.62 533 ASP B C 1
ATOM 9314 O O . ASP B 1 533 ? -5.668 -21.594 5.711 1 61.62 533 ASP B O 1
ATOM 9318 N N . ASN B 1 534 ? -6.461 -21.906 7.672 1 67.19 534 ASN B N 1
ATOM 9319 C CA . ASN B 1 534 ? -7.727 -21.203 7.492 1 67.19 534 ASN B CA 1
ATOM 9320 C C . ASN B 1 534 ? -7.508 -19.766 7.027 1 67.19 534 ASN B C 1
ATOM 9322 O O . ASN B 1 534 ? -8.422 -19.125 6.512 1 67.19 534 ASN B O 1
ATOM 9326 N N . LEU B 1 535 ? -6.238 -19.422 7.137 1 70.25 535 LEU B N 1
ATOM 9327 C CA . LEU B 1 535 ? -6.008 -18.016 6.82 1 70.25 535 LEU B CA 1
ATOM 9328 C C . LEU B 1 535 ? -5.441 -17.859 5.414 1 70.25 535 LEU B C 1
ATOM 9330 O O . LEU B 1 535 ? -5.422 -16.766 4.863 1 70.25 535 LEU B O 1
ATOM 9334 N N . VAL B 1 536 ? -5.031 -19.016 4.844 1 70.62 536 VAL B N 1
ATOM 9335 C CA . VAL B 1 536 ? -4.414 -18.922 3.523 1 70.62 536 VAL B CA 1
ATOM 9336 C C . VAL B 1 536 ? -5.473 -19.125 2.443 1 70.62 536 VAL B C 1
ATOM 9338 O O . VAL B 1 536 ? -6.066 -20.203 2.34 1 70.62 536 VAL B O 1
ATOM 9341 N N . LYS B 1 537 ? -5.754 -18.094 1.729 1 79.12 537 LYS B N 1
ATOM 9342 C CA . LYS B 1 537 ? -6.766 -18.156 0.68 1 79.12 537 LYS B CA 1
ATOM 9343 C C . LYS B 1 537 ? -6.188 -17.734 -0.667 1 79.12 537 LYS B C 1
ATOM 9345 O O . LYS B 1 537 ? -5.238 -16.953 -0.723 1 79.12 537 LYS B O 1
ATOM 9350 N N . LEU B 1 538 ? -6.758 -18.359 -1.69 1 80.56 538 LEU B N 1
ATOM 9351 C CA . LEU B 1 538 ? -6.348 -17.984 -3.039 1 80.56 538 LEU B CA 1
ATOM 9352 C C . LEU B 1 538 ? -7.102 -16.734 -3.51 1 80.56 538 LEU B C 1
ATOM 9354 O O . LEU B 1 538 ? -8.258 -16.531 -3.145 1 80.56 538 LEU B O 1
ATOM 9358 N N . ALA B 1 539 ? -6.441 -15.961 -4.297 1 81.81 539 ALA B N 1
ATOM 9359 C CA . ALA B 1 539 ? -7.07 -14.75 -4.836 1 81.81 539 ALA B CA 1
ATOM 9360 C C . ALA B 1 539 ? -8.102 -15.102 -5.906 1 81.81 539 ALA B C 1
ATOM 9362 O O . ALA B 1 539 ? -7.738 -15.438 -7.035 1 81.81 539 ALA B O 1
ATOM 9363 N N . THR B 1 540 ? -9.289 -14.977 -5.605 1 79.56 540 THR B N 1
ATOM 9364 C CA . THR B 1 540 ? -10.383 -15.375 -6.484 1 79.56 540 THR B CA 1
ATOM 9365 C C . THR B 1 540 ? -10.328 -14.602 -7.801 1 79.56 540 THR B C 1
ATOM 9367 O O . THR B 1 540 ? -10.539 -15.172 -8.875 1 79.56 540 THR B O 1
ATOM 9370 N N . GLY B 1 541 ? -10.07 -13.32 -7.699 1 78.19 541 GLY B N 1
ATOM 9371 C CA . GLY B 1 541 ? -10.039 -12.508 -8.906 1 78.19 541 GLY B CA 1
ATOM 9372 C C . GLY B 1 541 ? -8.961 -12.93 -9.883 1 78.19 541 GLY B C 1
ATOM 9373 O O . GLY B 1 541 ? -9.203 -13.016 -11.086 1 78.19 541 GLY B O 1
ATOM 9374 N N . ILE B 1 542 ? -7.816 -13.242 -9.375 1 80.5 542 ILE B N 1
ATOM 9375 C CA . ILE B 1 542 ? -6.695 -13.648 -10.211 1 80.5 542 ILE B CA 1
ATOM 9376 C C . ILE B 1 542 ? -7.004 -15 -10.852 1 80.5 542 ILE B C 1
ATOM 9378 O O . ILE B 1 542 ? -6.789 -15.188 -12.055 1 80.5 542 ILE B O 1
ATOM 9382 N N . HIS B 1 543 ? -7.5 -15.875 -10.109 1 80.81 543 HIS B N 1
ATOM 9383 C CA . HIS B 1 543 ? -7.789 -17.203 -10.617 1 80.81 543 HIS B CA 1
ATOM 9384 C C . HIS B 1 543 ? -8.93 -17.172 -11.633 1 80.81 543 HIS B C 1
ATOM 9386 O O . HIS B 1 543 ? -8.914 -17.922 -12.617 1 80.81 543 HIS B O 1
ATOM 9392 N N . ARG B 1 544 ? -9.875 -16.359 -11.32 1 80.25 544 ARG B N 1
ATOM 9393 C CA . ARG B 1 544 ? -10.977 -16.203 -12.273 1 80.25 544 ARG B CA 1
ATOM 9394 C C . ARG B 1 544 ? -10.469 -15.695 -13.617 1 80.25 544 ARG B C 1
ATOM 9396 O O . ARG B 1 544 ? -10.82 -16.234 -14.664 1 80.25 544 ARG B O 1
ATOM 9403 N N . ASN B 1 545 ? -9.734 -14.695 -13.555 1 79.44 545 ASN B N 1
ATOM 9404 C CA . ASN B 1 545 ? -9.18 -14.141 -14.781 1 79.44 545 ASN B CA 1
ATOM 9405 C C . ASN B 1 545 ? -8.359 -15.18 -15.547 1 79.44 545 ASN B C 1
ATOM 9407 O O . ASN B 1 545 ? -8.516 -15.32 -16.766 1 79.44 545 ASN B O 1
ATOM 9411 N N . ASN B 1 546 ? -7.547 -15.883 -14.852 1 80.12 546 ASN B N 1
ATOM 9412 C CA . ASN B 1 546 ? -6.715 -16.906 -15.484 1 80.12 546 ASN B CA 1
ATOM 9413 C C . ASN B 1 546 ? -7.562 -18.016 -16.078 1 80.12 546 ASN B C 1
ATOM 9415 O O . ASN B 1 546 ? -7.281 -18.5 -17.188 1 80.12 546 ASN B O 1
ATOM 9419 N N . LEU B 1 547 ? -8.5 -18.438 -15.344 1 81.25 547 LEU B N 1
ATOM 9420 C CA . LEU B 1 547 ? -9.391 -19.5 -15.812 1 81.25 547 LEU B CA 1
ATOM 9421 C C . LEU B 1 547 ? -10.094 -19.078 -17.094 1 81.25 547 LEU B C 1
ATOM 9423 O O . LEU B 1 547 ? -10.172 -19.859 -18.047 1 81.25 547 LEU B O 1
ATOM 9427 N N . VAL B 1 548 ? -10.594 -17.906 -17.109 1 80.25 548 VAL B N 1
ATOM 9428 C CA . VAL B 1 548 ? -11.32 -17.406 -18.266 1 80.25 548 VAL B CA 1
ATOM 9429 C C . VAL B 1 548 ? -10.383 -17.344 -19.469 1 80.25 548 VAL B C 1
ATOM 9431 O O . VAL B 1 548 ? -10.727 -17.797 -20.562 1 80.25 548 VAL B O 1
ATOM 9434 N N . LEU B 1 549 ? -9.273 -16.828 -19.266 1 80.44 549 LEU B N 1
ATOM 9435 C CA . LEU B 1 549 ? -8.32 -16.688 -20.359 1 80.44 549 LEU B CA 1
ATOM 9436 C C . LEU B 1 549 ? -7.922 -18.062 -20.922 1 80.44 549 LEU B C 1
ATOM 9438 O O . LEU B 1 549 ? -7.867 -18.234 -22.141 1 80.44 549 LEU B O 1
ATOM 9442 N N . LYS B 1 550 ? -7.668 -18.969 -20.078 1 84.38 550 LYS B N 1
ATOM 9443 C CA . LYS B 1 550 ? -7.27 -20.297 -20.516 1 84.38 550 LYS B CA 1
ATOM 9444 C C . LYS B 1 550 ? -8.406 -21 -21.25 1 84.38 550 LYS B C 1
ATOM 9446 O O . LYS B 1 550 ? -8.188 -21.609 -22.297 1 84.38 550 LYS B O 1
ATOM 9451 N N . ASP B 1 551 ? -9.539 -20.875 -20.672 1 84.81 551 ASP B N 1
ATOM 9452 C CA . ASP B 1 551 ? -10.688 -21.531 -21.281 1 84.81 551 ASP B CA 1
ATOM 9453 C C . ASP B 1 551 ? -10.977 -20.969 -22.656 1 84.81 551 ASP B C 1
ATOM 9455 O O . ASP B 1 551 ? -11.258 -21.719 -23.594 1 84.81 551 ASP B O 1
ATOM 9459 N N . VAL B 1 552 ? -10.945 -19.734 -22.766 1 81.19 552 VAL B N 1
ATOM 9460 C CA . VAL B 1 552 ? -11.188 -19.078 -24.047 1 81.19 552 VAL B CA 1
ATOM 9461 C C . VAL B 1 552 ? -10.102 -19.469 -25.047 1 81.19 552 VAL B C 1
ATOM 9463 O O . VAL B 1 552 ? -10.391 -19.719 -26.219 1 81.19 552 VAL B O 1
ATOM 9466 N N . ALA B 1 553 ? -8.922 -19.531 -24.578 1 83 553 ALA B N 1
ATOM 9467 C CA . ALA B 1 553 ? -7.82 -19.922 -25.453 1 83 553 ALA B CA 1
ATOM 9468 C C . ALA B 1 553 ? -7.992 -21.359 -25.938 1 83 553 ALA B C 1
ATOM 9470 O O . ALA B 1 553 ? -7.859 -21.641 -27.141 1 83 553 ALA B O 1
ATOM 9471 N N . ILE B 1 554 ? -8.305 -22.203 -25.062 1 88.06 554 ILE B N 1
ATOM 9472 C CA . ILE B 1 554 ? -8.414 -23.609 -25.391 1 88.06 554 ILE B CA 1
ATOM 9473 C C . ILE B 1 554 ? -9.617 -23.844 -26.297 1 88.06 554 ILE B C 1
ATOM 9475 O O . ILE B 1 554 ? -9.492 -24.484 -27.344 1 88.06 554 ILE B O 1
ATOM 9479 N N . LYS B 1 555 ? -10.703 -23.328 -25.922 1 86.5 555 LYS B N 1
ATOM 9480 C CA . LYS B 1 555 ? -11.922 -23.531 -26.703 1 86.5 555 LYS B CA 1
ATOM 9481 C C . LYS B 1 555 ? -11.875 -22.75 -28.016 1 86.5 555 LYS B C 1
ATOM 9483 O O . LYS B 1 555 ? -12.414 -23.188 -29.031 1 86.5 555 LYS B O 1
ATOM 9488 N N . GLY B 1 556 ? -11.328 -21.625 -27.953 1 83.19 556 GLY B N 1
ATOM 9489 C CA . GLY B 1 556 ? -11.156 -20.844 -29.172 1 83.19 556 GLY B CA 1
ATOM 9490 C C . GLY B 1 556 ? -10.281 -21.531 -30.203 1 83.19 556 GLY B C 1
ATOM 9491 O O . GLY B 1 556 ? -10.508 -21.375 -31.406 1 83.19 556 GLY B O 1
ATOM 9492 N N . ALA B 1 557 ? -9.289 -22.203 -29.75 1 83.19 557 ALA B N 1
ATOM 9493 C CA . ALA B 1 557 ? -8.367 -22.891 -30.656 1 83.19 557 ALA B CA 1
ATOM 9494 C C . ALA B 1 557 ? -9.062 -24.047 -31.375 1 83.19 557 ALA B C 1
ATOM 9496 O O . ALA B 1 557 ? -8.703 -24.375 -32.5 1 83.19 557 ALA B O 1
ATOM 9497 N N . THR B 1 558 ? -10.031 -24.625 -30.734 1 83.19 558 THR B N 1
ATOM 9498 C CA . THR B 1 558 ? -10.688 -25.797 -31.297 1 83.19 558 THR B CA 1
ATOM 9499 C C . THR B 1 558 ? -11.961 -25.391 -32.031 1 83.19 558 THR B C 1
ATOM 9501 O O . THR B 1 558 ? -12.57 -26.219 -32.75 1 83.19 558 THR B O 1
ATOM 9504 N N . PHE B 1 559 ? -12.242 -24.203 -31.969 1 85.81 559 PHE B N 1
ATOM 9505 C CA . PHE B 1 559 ? -13.469 -23.734 -32.594 1 85.81 559 PHE B CA 1
ATOM 9506 C C . PHE B 1 559 ? -13.266 -23.562 -34.094 1 85.81 559 PHE B C 1
ATOM 9508 O O . PHE B 1 559 ? -12.219 -23.062 -34.531 1 85.81 559 PHE B O 1
ATOM 9515 N N . GLU B 1 560 ? -14.133 -23.938 -34.969 1 82.81 560 GLU B N 1
ATOM 9516 C CA . GLU B 1 560 ? -14.023 -23.922 -36.406 1 82.81 560 GLU B CA 1
ATOM 9517 C C . GLU B 1 560 ? -13.797 -22.5 -36.938 1 82.81 560 GLU B C 1
ATOM 9519 O O . GLU B 1 560 ? -13.016 -22.297 -37.875 1 82.81 560 GLU B O 1
ATOM 9524 N N . GLY B 1 561 ? -14.352 -21.469 -36.312 1 77.5 561 GLY B N 1
ATOM 9525 C CA . GLY B 1 561 ? -14.211 -20.094 -36.75 1 77.5 561 GLY B CA 1
ATOM 9526 C C . GLY B 1 561 ? -13.055 -19.375 -36.062 1 77.5 561 GLY B C 1
ATOM 9527 O O . GLY B 1 561 ? -12.789 -18.203 -36.375 1 77.5 561 GLY B O 1
ATOM 9528 N N . GLY B 1 562 ? -12.266 -20.156 -35.406 1 77.94 562 GLY B N 1
ATOM 9529 C CA . GLY B 1 562 ? -11.125 -19.562 -34.719 1 77.94 562 GLY B CA 1
ATOM 9530 C C . GLY B 1 562 ? -11.5 -18.781 -33.469 1 77.94 562 GLY B C 1
ATOM 9531 O O . GLY B 1 562 ? -12.656 -18.828 -33.031 1 77.94 562 GLY B O 1
ATOM 9532 N N . LEU B 1 563 ? -10.516 -18.203 -32.938 1 76.75 563 LEU B N 1
ATOM 9533 C CA . LEU B 1 563 ? -10.68 -17.484 -31.688 1 76.75 563 LEU B CA 1
ATOM 9534 C C . LEU B 1 563 ? -11.648 -16.312 -31.844 1 76.75 563 LEU B C 1
ATOM 9536 O O . LEU B 1 563 ? -12.5 -16.078 -30.984 1 76.75 563 LEU B O 1
ATOM 9540 N N . LYS B 1 564 ? -11.578 -15.562 -32.938 1 73.62 564 LYS B N 1
ATOM 9541 C CA . LYS B 1 564 ? -12.398 -14.383 -33.188 1 73.62 564 LYS B CA 1
ATOM 9542 C C . LYS B 1 564 ? -13.883 -14.742 -33.219 1 73.62 564 LYS B C 1
ATOM 9544 O O . LYS B 1 564 ? -14.711 -14.039 -32.625 1 73.62 564 LYS B O 1
ATOM 9549 N N . GLU B 1 565 ? -14.156 -15.805 -33.875 1 78.88 565 GLU B N 1
ATOM 9550 C CA . GLU B 1 565 ? -15.547 -16.234 -34 1 78.88 565 GLU B CA 1
ATOM 9551 C C . GLU B 1 565 ? -16.062 -16.812 -32.656 1 78.88 565 GLU B C 1
ATOM 9553 O O . GLU B 1 565 ? -17.234 -16.656 -32.344 1 78.88 565 GLU B O 1
ATOM 9558 N N . TYR B 1 566 ? -15.133 -17.453 -32.031 1 81.69 566 TYR B N 1
ATOM 9559 C CA . TYR B 1 566 ? -15.516 -18.016 -30.75 1 81.69 566 TYR B CA 1
ATOM 9560 C C . TYR B 1 566 ? -15.938 -16.922 -29.766 1 81.69 566 TYR B C 1
ATOM 9562 O O . TYR B 1 566 ? -16.906 -17.078 -29.031 1 81.69 566 TYR B O 1
ATOM 9570 N N . CYS B 1 567 ? -15.258 -15.875 -29.75 1 75.88 567 CYS B N 1
ATOM 9571 C CA . CYS B 1 567 ? -15.484 -14.789 -28.797 1 75.88 567 CYS B CA 1
ATOM 9572 C C . CYS B 1 567 ? -16.797 -14.078 -29.094 1 75.88 567 CYS B C 1
ATOM 9574 O O . CYS B 1 567 ? -17.312 -13.352 -28.234 1 75.88 567 CYS B O 1
ATOM 9576 N N . LYS B 1 568 ? -17.375 -14.281 -30.234 1 73.56 568 LYS B N 1
ATOM 9577 C CA . LYS B 1 568 ? -18.656 -13.664 -30.594 1 73.56 568 LYS B CA 1
ATOM 9578 C C . LYS B 1 568 ? -19.812 -14.453 -30 1 73.56 568 LYS B C 1
ATOM 9580 O O . LYS B 1 568 ? -20.938 -13.953 -29.953 1 73.56 568 LYS B O 1
ATOM 9585 N N . GLN B 1 569 ? -19.453 -15.617 -29.578 1 76.75 569 GLN B N 1
ATOM 9586 C CA . GLN B 1 569 ? -20.516 -16.453 -29.016 1 76.75 569 GLN B CA 1
ATOM 9587 C C . GLN B 1 569 ? -20.969 -15.898 -27.672 1 76.75 569 GLN B C 1
ATOM 9589 O O . GLN B 1 569 ? -20.25 -15.133 -27.016 1 76.75 569 GLN B O 1
ATOM 9594 N N . GLU B 1 570 ? -22.188 -16.344 -27.344 1 71.75 570 GLU B N 1
ATOM 9595 C CA . GLU B 1 570 ? -22.719 -15.953 -26.047 1 71.75 570 GLU B CA 1
ATOM 9596 C C . GLU B 1 570 ? -22.266 -16.906 -24.953 1 71.75 570 GLU B C 1
ATOM 9598 O O . GLU B 1 570 ? -22 -18.078 -25.219 1 71.75 570 GLU B O 1
ATOM 9603 N N . ASP B 1 571 ? -22.047 -16.547 -23.766 1 73.81 571 ASP B N 1
ATOM 9604 C CA . ASP B 1 571 ? -21.828 -17.359 -22.578 1 73.81 571 ASP B CA 1
ATOM 9605 C C . ASP B 1 571 ? -20.5 -18.109 -22.672 1 73.81 571 ASP B C 1
ATOM 9607 O O . ASP B 1 571 ? -20.453 -19.328 -22.469 1 73.81 571 ASP B O 1
ATOM 9611 N N . ILE B 1 572 ? -19.453 -17.453 -23.156 1 77.12 572 ILE B N 1
ATOM 9612 C CA . ILE B 1 572 ? -18.141 -18.062 -23.328 1 77.12 572 ILE B CA 1
ATOM 9613 C C . ILE B 1 572 ? -17.406 -18.094 -22 1 77.12 572 ILE B C 1
ATOM 9615 O O . ILE B 1 572 ? -16.375 -18.766 -21.859 1 77.12 572 ILE B O 1
ATOM 9619 N N . ILE B 1 573 ? -17.938 -17.469 -21 1 76.5 573 ILE B N 1
ATOM 9620 C CA . ILE B 1 573 ? -17.234 -17.391 -19.719 1 76.5 573 ILE B CA 1
ATOM 9621 C C . ILE B 1 573 ? -17.609 -18.609 -18.875 1 76.5 573 ILE B C 1
ATOM 9623 O O . ILE B 1 573 ? -18.781 -18.844 -18.594 1 76.5 573 ILE B O 1
ATOM 9627 N N . PRO B 1 574 ? -16.5 -19.359 -18.516 1 78.5 574 PRO B N 1
ATOM 9628 C CA . PRO B 1 574 ? -16.781 -20.531 -17.703 1 78.5 574 PRO B CA 1
ATOM 9629 C C . PRO B 1 574 ? -17.219 -20.172 -16.281 1 78.5 574 PRO B C 1
ATOM 9631 O O . PRO B 1 574 ? -16.828 -19.125 -15.758 1 78.5 574 PRO B O 1
ATOM 9634 N N . PRO B 1 575 ? -18.031 -20.953 -15.734 1 76 575 PRO B N 1
ATOM 9635 C CA . PRO B 1 575 ? -18.406 -20.719 -14.336 1 76 575 PRO B CA 1
ATOM 9636 C C . PRO B 1 575 ? -17.25 -20.938 -13.367 1 76 575 PRO B C 1
ATOM 9638 O O . PRO B 1 575 ? -16.312 -21.656 -13.688 1 76 575 PRO B O 1
ATOM 9641 N N . LEU B 1 576 ? -17.234 -20.156 -12.336 1 72.06 576 LEU B N 1
ATOM 9642 C CA . LEU B 1 576 ? -16.219 -20.344 -11.32 1 72.06 576 LEU B CA 1
ATOM 9643 C C . LEU B 1 576 ? -16.406 -21.656 -10.578 1 72.06 576 LEU B C 1
ATOM 9645 O O . LEU B 1 576 ? -17.531 -22.047 -10.273 1 72.06 576 LEU B O 1
ATOM 9649 N N . GLU B 1 577 ? -15.227 -22.312 -10.5 1 70.25 577 GLU B N 1
ATOM 9650 C CA . GLU B 1 577 ? -15.281 -23.578 -9.781 1 70.25 577 GLU B CA 1
ATOM 9651 C C . GLU B 1 577 ? -15.742 -23.375 -8.336 1 70.25 577 GLU B C 1
ATOM 9653 O O . GLU B 1 577 ? -15.398 -22.375 -7.707 1 70.25 577 GLU B O 1
ATOM 9658 N N . GLY B 1 578 ? -16.469 -24.375 -7.918 1 67.25 578 GLY B N 1
ATOM 9659 C CA . GLY B 1 578 ? -17.094 -24.312 -6.602 1 67.25 578 GLY B CA 1
ATOM 9660 C C . GLY B 1 578 ? -16.094 -24.141 -5.477 1 67.25 578 GLY B C 1
ATOM 9661 O O . GLY B 1 578 ? -16.312 -23.359 -4.555 1 67.25 578 GLY B O 1
ATOM 9662 N N . LYS B 1 579 ? -14.844 -24.703 -5.66 1 71.75 579 LYS B N 1
ATOM 9663 C CA . LYS B 1 579 ? -13.906 -24.641 -4.547 1 71.75 579 LYS B CA 1
ATOM 9664 C C . LYS B 1 579 ? -13.344 -23.234 -4.363 1 71.75 579 LYS B C 1
ATOM 9666 O O . LYS B 1 579 ? -13.148 -22.781 -3.234 1 71.75 579 LYS B O 1
ATOM 9671 N N . LEU B 1 580 ? -13.078 -22.578 -5.402 1 74.62 580 LEU B N 1
ATOM 9672 C CA . LEU B 1 580 ? -12.555 -21.219 -5.32 1 74.62 580 LEU B CA 1
ATOM 9673 C C . LEU B 1 580 ? -13.586 -20.266 -4.703 1 74.62 580 LEU B C 1
ATOM 9675 O O . LEU B 1 580 ? -13.227 -19.375 -3.934 1 74.62 580 LEU B O 1
ATOM 9679 N N . LEU B 1 581 ? -14.812 -20.547 -5.039 1 72.25 581 LEU B N 1
ATOM 9680 C CA . LEU B 1 581 ? -15.875 -19.719 -4.48 1 72.25 581 LEU B CA 1
ATOM 9681 C C . LEU B 1 581 ? -16.047 -19.969 -2.988 1 72.25 581 LEU B C 1
ATOM 9683 O O . LEU B 1 581 ? -16.281 -19.047 -2.215 1 72.25 581 LEU B O 1
ATOM 9687 N N . GLN B 1 582 ? -15.797 -21.172 -2.67 1 73.06 582 GLN B N 1
ATOM 9688 C CA . GLN B 1 582 ? -16 -21.578 -1.282 1 73.06 582 GLN B CA 1
ATOM 9689 C C . GLN B 1 582 ? -14.867 -21.078 -0.395 1 73.06 582 GLN B C 1
ATOM 9691 O O . GLN B 1 582 ? -15.039 -20.922 0.815 1 73.06 582 GLN B O 1
ATOM 9696 N N . ASP B 1 583 ? -13.773 -20.766 -1.022 1 74.38 583 ASP B N 1
ATOM 9697 C CA . ASP B 1 583 ? -12.594 -20.391 -0.246 1 74.38 583 ASP B CA 1
ATOM 9698 C C . ASP B 1 583 ? -12.805 -19.047 0.443 1 74.38 583 ASP B C 1
ATOM 9700 O O . ASP B 1 583 ? -12.297 -18.828 1.545 1 74.38 583 ASP B O 1
ATOM 9704 N N . THR B 1 584 ? -13.602 -18.203 -0.176 1 75.38 584 THR B N 1
ATOM 9705 C CA . THR B 1 584 ? -13.789 -16.875 0.401 1 75.38 584 THR B CA 1
ATOM 9706 C C . THR B 1 584 ? -15.055 -16.828 1.254 1 75.38 584 THR B C 1
ATOM 9708 O O . THR B 1 584 ? -15.359 -15.797 1.865 1 75.38 584 THR B O 1
ATOM 9711 N N . LEU B 1 585 ? -15.719 -17.984 1.311 1 77.5 585 LEU B N 1
ATOM 9712 C CA . LEU B 1 585 ? -16.938 -18.078 2.107 1 77.5 585 LEU B CA 1
ATOM 9713 C C . LEU B 1 585 ? -16.672 -18.828 3.41 1 77.5 585 LEU B C 1
ATOM 9715 O O . LEU B 1 585 ? -15.664 -19.516 3.545 1 77.5 585 LEU B O 1
ATOM 9719 N N . PRO B 1 586 ? -17.516 -18.578 4.348 1 80.81 586 PRO B N 1
ATOM 9720 C CA . PRO B 1 586 ? -17.312 -19.281 5.621 1 80.81 586 PRO B CA 1
ATOM 9721 C C . PRO B 1 586 ? -17.391 -20.797 5.48 1 80.81 586 PRO B C 1
ATOM 9723 O O . PRO B 1 586 ? -18.109 -21.297 4.617 1 80.81 586 PRO B O 1
ATOM 9726 N N . ASP B 1 587 ? -16.641 -21.453 6.254 1 78.19 587 ASP B N 1
ATOM 9727 C CA . ASP B 1 587 ? -16.734 -22.922 6.312 1 78.19 587 ASP B CA 1
ATOM 9728 C C . ASP B 1 587 ? -18.156 -23.375 6.598 1 78.19 587 ASP B C 1
ATOM 9730 O O . ASP B 1 587 ? -18.781 -22.922 7.555 1 78.19 587 ASP B O 1
ATOM 9734 N N . PRO B 1 588 ? -18.703 -24.219 5.781 1 78.44 588 PRO B N 1
ATOM 9735 C CA . PRO B 1 588 ? -20.078 -24.672 5.949 1 78.44 588 PRO B CA 1
ATOM 9736 C C . PRO B 1 588 ? -20.344 -25.266 7.328 1 78.44 588 PRO B C 1
ATOM 9738 O O . PRO B 1 588 ? -21.453 -25.141 7.863 1 78.44 588 PRO B O 1
ATOM 9741 N N . LYS B 1 589 ? -19.375 -25.891 7.902 1 81.69 589 LYS B N 1
ATOM 9742 C CA . LYS B 1 589 ? -19.547 -26.484 9.234 1 81.69 589 LYS B CA 1
ATOM 9743 C C . LYS B 1 589 ? -19.75 -25.391 10.281 1 81.69 589 LYS B C 1
ATOM 9745 O O . LYS B 1 589 ? -20.594 -25.531 11.18 1 81.69 589 LYS B O 1
ATOM 9750 N N . LEU B 1 590 ? -18.984 -24.375 10.18 1 83.31 590 LEU B N 1
ATOM 9751 C CA . LEU B 1 590 ? -19.125 -23.266 11.109 1 83.31 590 LEU B CA 1
ATOM 9752 C C . LEU B 1 590 ? -20.484 -22.594 10.953 1 83.31 590 LEU B C 1
ATOM 9754 O O . LEU B 1 590 ? -21.094 -22.188 11.945 1 83.31 590 LEU B O 1
ATOM 9758 N N . VAL B 1 591 ? -20.953 -22.562 9.727 1 82.5 591 VAL B N 1
ATOM 9759 C CA . VAL B 1 591 ? -22.234 -21.922 9.445 1 82.5 591 VAL B CA 1
ATOM 9760 C C . VAL B 1 591 ? -23.359 -22.75 10.07 1 82.5 591 VAL B C 1
ATOM 9762 O O . VAL B 1 591 ? -24.266 -22.203 10.695 1 82.5 591 VAL B O 1
ATOM 9765 N N . LYS B 1 592 ? -23.25 -23.969 9.914 1 83.25 592 LYS B N 1
ATOM 9766 C CA . LYS B 1 592 ? -24.266 -24.859 10.469 1 83.25 592 LYS B CA 1
ATOM 9767 C C . LYS B 1 592 ? -24.297 -24.781 11.992 1 83.25 592 LYS B C 1
ATOM 9769 O O . LYS B 1 592 ? -25.375 -24.703 12.594 1 83.25 592 LYS B O 1
ATOM 9774 N N . ASN B 1 593 ? -23.172 -24.703 12.578 1 83.12 593 ASN B N 1
ATOM 9775 C CA . ASN B 1 593 ? -23.062 -24.688 14.031 1 83.12 593 ASN B CA 1
ATOM 9776 C C . ASN B 1 593 ? -23.547 -23.359 14.617 1 83.12 593 ASN B C 1
ATOM 9778 O O . ASN B 1 593 ? -23.906 -23.297 15.797 1 83.12 593 ASN B O 1
ATOM 9782 N N . SER B 1 594 ? -23.562 -22.312 13.812 1 86.75 594 SER B N 1
ATOM 9783 C CA . SER B 1 594 ? -23.859 -20.984 14.336 1 86.75 594 SER B CA 1
ATOM 9784 C C . SER B 1 594 ? -25.281 -20.547 13.961 1 86.75 594 SER B C 1
ATOM 9786 O O . SER B 1 594 ? -25.703 -19.438 14.289 1 86.75 594 SER B O 1
ATOM 9788 N N . GLN B 1 595 ? -26.047 -21.375 13.336 1 85.88 595 GLN B N 1
ATOM 9789 C CA . GLN B 1 595 ? -27.344 -21 12.781 1 85.88 595 GLN B CA 1
ATOM 9790 C C . GLN B 1 595 ? -28.328 -20.641 13.883 1 85.88 595 GLN B C 1
ATOM 9792 O O . GLN B 1 595 ? -29.094 -19.688 13.75 1 85.88 595 GLN B O 1
ATOM 9797 N N . ASP B 1 596 ? -28.344 -21.391 14.953 1 85.69 596 ASP B N 1
ATOM 9798 C CA . ASP B 1 596 ? -29.281 -21.125 16.047 1 85.69 596 ASP B CA 1
ATOM 9799 C C . ASP B 1 596 ? -28.969 -19.797 16.734 1 85.69 596 ASP B C 1
ATOM 9801 O O . ASP B 1 596 ? -29.891 -19.031 17.031 1 85.69 596 ASP B O 1
ATOM 9805 N N . GLU B 1 597 ? -27.734 -19.656 17 1 87.12 597 GLU B N 1
ATOM 9806 C CA . GLU B 1 597 ? -27.328 -18.406 17.625 1 87.12 597 GLU B CA 1
ATOM 9807 C C . GLU B 1 597 ? -27.594 -17.203 16.719 1 87.12 597 GLU B C 1
ATOM 9809 O O . GLU B 1 597 ? -27.953 -16.125 17.188 1 87.12 597 GLU B O 1
ATOM 9814 N N . LEU B 1 598 ? -27.438 -17.453 15.461 1 86.88 598 LEU B N 1
ATOM 9815 C CA . LEU B 1 598 ? -27.672 -16.375 14.492 1 86.88 598 LEU B CA 1
ATOM 9816 C C . LEU B 1 598 ? -29.156 -16.016 14.43 1 86.88 598 LEU B C 1
ATOM 9818 O O . LEU B 1 598 ? -29.5 -14.836 14.352 1 86.88 598 LEU B O 1
ATOM 9822 N N . ALA B 1 599 ? -30.016 -16.922 14.438 1 83.88 599 ALA B N 1
ATOM 9823 C CA . ALA B 1 599 ? -31.469 -16.688 14.43 1 83.88 599 ALA B CA 1
ATOM 9824 C C . ALA B 1 599 ? -31.891 -15.891 15.656 1 83.88 599 ALA B C 1
ATOM 9826 O O . ALA B 1 599 ? -32.719 -14.969 15.562 1 83.88 599 ALA B O 1
ATOM 9827 N N . LYS B 1 600 ? -31.344 -16.234 16.75 1 85.38 600 LYS B N 1
ATOM 9828 C CA . LYS B 1 600 ? -31.625 -15.508 17.984 1 85.38 600 LYS B CA 1
ATOM 9829 C C . LYS B 1 600 ? -31.156 -14.062 17.875 1 85.38 600 LYS B C 1
ATOM 9831 O O . LYS B 1 600 ? -31.859 -13.141 18.297 1 85.38 600 LYS B O 1
ATOM 9836 N N . LEU B 1 601 ? -29.953 -13.906 17.406 1 86 601 LEU B N 1
ATOM 9837 C CA . LEU B 1 601 ? -29.375 -12.578 17.281 1 86 601 LEU B CA 1
ATOM 9838 C C . LEU B 1 601 ? -30.172 -11.711 16.312 1 86 601 LEU B C 1
ATOM 9840 O O . LEU B 1 601 ? -30.391 -10.523 16.578 1 86 601 LEU B O 1
ATOM 9844 N N . ALA B 1 602 ? -30.594 -12.242 15.18 1 81.88 602 ALA B N 1
ATOM 9845 C CA . ALA B 1 602 ? -31.391 -11.516 14.188 1 81.88 602 ALA B CA 1
ATOM 9846 C C . ALA B 1 602 ? -32.688 -10.984 14.812 1 81.88 602 ALA B C 1
ATOM 9848 O O . ALA B 1 602 ? -33.094 -9.859 14.523 1 81.88 602 ALA B O 1
ATOM 9849 N N . LYS B 1 603 ? -33.219 -11.695 15.656 1 80 603 LYS B N 1
ATOM 9850 C CA . LYS B 1 603 ? -34.438 -11.297 16.344 1 80 603 LYS B CA 1
ATOM 9851 C C . LYS B 1 603 ? -34.188 -10.18 17.344 1 80 603 LYS B C 1
ATOM 9853 O O . LYS B 1 603 ? -34.969 -9.234 17.438 1 80 603 LYS B O 1
ATOM 9858 N N . LEU B 1 604 ? -33.094 -10.281 18.047 1 81.56 604 LEU B N 1
ATOM 9859 C CA . LEU B 1 604 ? -32.781 -9.344 19.109 1 81.56 604 LEU B CA 1
ATOM 9860 C C . LEU B 1 604 ? -32.375 -7.992 18.547 1 81.56 604 LEU B C 1
ATOM 9862 O O . LEU B 1 604 ? -32.656 -6.945 19.125 1 81.56 604 LEU B O 1
ATOM 9866 N N . LEU B 1 605 ? -31.594 -7.91 17.516 1 76.38 605 LEU B N 1
ATOM 9867 C CA . LEU B 1 605 ? -31.078 -6.664 16.953 1 76.38 605 LEU B CA 1
ATOM 9868 C C . LEU B 1 605 ? -32.094 -6.027 16.016 1 76.38 605 LEU B C 1
ATOM 9870 O O . LEU B 1 605 ? -31.969 -4.852 15.672 1 76.38 605 LEU B O 1
ATOM 9874 N N . ASN B 1 606 ? -33.344 -6.398 16.016 1 64.69 606 ASN B N 1
ATOM 9875 C CA . ASN B 1 606 ? -34.406 -5.891 15.156 1 64.69 606 ASN B CA 1
ATOM 9876 C C . ASN B 1 606 ? -33.844 -5.375 13.828 1 64.69 606 ASN B C 1
ATOM 9878 O O . ASN B 1 606 ? -34.25 -4.309 13.359 1 64.69 606 ASN B O 1
ATOM 9882 N N . VAL B 1 607 ? -32.75 -5.406 13.484 1 56.53 607 VAL B N 1
ATOM 9883 C CA . VAL B 1 607 ? -32.156 -4.906 12.25 1 56.53 607 VAL B CA 1
ATOM 9884 C C . VAL B 1 607 ? -32.719 -5.676 11.055 1 56.53 607 VAL B C 1
ATOM 9886 O O . VAL B 1 607 ? -32.5 -6.887 10.938 1 56.53 607 VAL B O 1
ATOM 9889 N N . SER B 1 608 ? -34.156 -5.426 11.133 1 43.88 608 SER B N 1
ATOM 9890 C CA . SER B 1 608 ? -34.781 -6.086 9.992 1 43.88 608 SER B CA 1
ATOM 9891 C C . SER B 1 608 ? -34.188 -5.578 8.672 1 43.88 608 SER B C 1
ATOM 9893 O O . SER B 1 608 ? -33.531 -4.547 8.641 1 43.88 608 SER B O 1
ATOM 9895 N N . TYR B 1 609 ? -34.875 -5.961 7.598 1 42.34 609 TYR B N 1
ATOM 9896 C CA . TYR B 1 609 ? -34.75 -5.918 6.148 1 42.34 609 TYR B CA 1
ATOM 9897 C C . TYR B 1 609 ? -34.906 -4.492 5.625 1 42.34 609 TYR B C 1
ATOM 9899 O O . TYR B 1 609 ? -35.938 -3.875 5.797 1 42.34 609 TYR B O 1
ATOM 9907 N N . ILE B 1 610 ? -34.062 -3.592 5.715 1 37.56 610 ILE B N 1
ATOM 9908 C CA . ILE B 1 610 ? -34.438 -2.461 4.863 1 37.56 610 ILE B CA 1
ATOM 9909 C C . ILE B 1 610 ? -34.531 -2.924 3.414 1 37.56 610 ILE B C 1
ATOM 9911 O O . ILE B 1 610 ? -33.594 -3.486 2.857 1 37.56 610 ILE B O 1
ATOM 9915 N N . GLY B 1 611 ? -35.719 -3.094 2.932 1 33.62 611 GLY B N 1
ATOM 9916 C CA . GLY B 1 611 ? -36.062 -3.326 1.532 1 33.62 611 GLY B CA 1
ATOM 9917 C C . GLY B 1 611 ? -35.312 -2.393 0.59 1 33.62 611 GLY B C 1
ATOM 9918 O O . GLY B 1 611 ? -35.281 -1.178 0.803 1 33.62 611 GLY B O 1
ATOM 9919 N N . ARG B 1 612 ? -34.312 -2.941 -0.049 1 35.03 612 ARG B N 1
ATOM 9920 C CA . ARG B 1 612 ? -33.812 -2.184 -1.187 1 35.03 612 ARG B CA 1
ATOM 9921 C C . ARG B 1 612 ? -34.938 -1.704 -2.082 1 35.03 612 ARG B C 1
ATOM 9923 O O . ARG B 1 612 ? -35.75 -2.508 -2.553 1 35.03 612 ARG B O 1
ATOM 9930 N N . GLN B 1 613 ? -35.344 -0.56 -1.95 1 32.5 613 GLN B N 1
ATOM 9931 C CA . GLN B 1 613 ? -36.031 -0.14 -3.166 1 32.5 613 GLN B CA 1
ATOM 9932 C C . GLN B 1 613 ? -35.219 -0.478 -4.406 1 32.5 613 GLN B C 1
ATOM 9934 O O . GLN B 1 613 ? -34 -0.269 -4.434 1 32.5 613 GLN B O 1
ATOM 9939 N N . LYS B 1 614 ? -35.656 -1.307 -5.309 1 31.44 614 LYS B N 1
ATOM 9940 C CA . LYS B 1 614 ? -35.125 -1.501 -6.652 1 31.44 614 LYS B CA 1
ATOM 9941 C C . LYS B 1 614 ? -34.656 -0.179 -7.254 1 31.44 614 LYS B C 1
ATOM 9943 O O . LYS B 1 614 ? -35.469 0.692 -7.562 1 31.44 614 LYS B O 1
ATOM 9948 N N . LYS B 1 615 ? -33.625 0.432 -6.949 1 30.55 615 LYS B N 1
ATOM 9949 C CA . LYS B 1 615 ? -33.25 1.489 -7.891 1 30.55 615 LYS B CA 1
ATOM 9950 C C . LYS B 1 615 ? -33.312 0.987 -9.328 1 30.55 615 LYS B C 1
ATOM 9952 O O . LYS B 1 615 ? -32.812 -0.103 -9.633 1 30.55 615 LYS B O 1
ATOM 9957 N N . GLN B 1 616 ? -34.219 1.434 -10.172 1 25.95 616 GLN B N 1
ATOM 9958 C CA . GLN B 1 616 ? -34.25 1.334 -11.633 1 25.95 616 GLN B CA 1
ATOM 9959 C C . GLN B 1 616 ? -32.844 1.387 -12.227 1 25.95 616 GLN B C 1
ATOM 9961 O O . GLN B 1 616 ? -32 2.143 -11.75 1 25.95 616 GLN B O 1
ATOM 9966 N N . ASP B 1 617 ? -32.594 0.437 -13.055 1 26.94 617 ASP B N 1
ATOM 9967 C CA . ASP B 1 617 ? -31.453 0.31 -13.969 1 26.94 617 ASP B CA 1
ATOM 9968 C C . ASP B 1 617 ? -31.156 1.636 -14.672 1 26.94 617 ASP B C 1
ATOM 9970 O O . ASP B 1 617 ? -31.766 1.945 -15.703 1 26.94 617 ASP B O 1
ATOM 9974 N N . LYS B 1 618 ? -31.141 2.83 -14.125 1 28.19 618 LYS B N 1
ATOM 9975 C CA . LYS B 1 618 ? -30.594 3.752 -15.109 1 28.19 618 LYS B CA 1
ATOM 9976 C C . LYS B 1 618 ? -29.328 3.186 -15.75 1 28.19 618 LYS B C 1
ATOM 9978 O O . LYS B 1 618 ? -28.391 2.805 -15.047 1 28.19 618 LYS B O 1
ATOM 9983 N N . ASN B 1 619 ? -29.359 2.625 -17.016 1 23.47 619 ASN B N 1
ATOM 9984 C CA . ASN B 1 619 ? -28.438 2.201 -18.062 1 23.47 619 ASN B CA 1
ATOM 9985 C C . ASN B 1 619 ? -27.188 3.084 -18.109 1 23.47 619 ASN B C 1
ATOM 9987 O O . ASN B 1 619 ? -26.562 3.219 -19.156 1 23.47 619 ASN B O 1
ATOM 9991 N N . ASN B 1 620 ? -26.984 4.066 -17.312 1 24.38 620 ASN B N 1
ATOM 9992 C CA . ASN B 1 620 ? -25.781 4.777 -17.719 1 24.38 620 ASN B CA 1
ATOM 9993 C C . ASN B 1 620 ? -24.547 3.881 -17.641 1 24.38 620 ASN B C 1
ATOM 9995 O O . ASN B 1 620 ? -24.172 3.426 -16.547 1 24.38 620 ASN B O 1
ATOM 9999 N N . VAL B 1 621 ? -24.266 3.076 -18.688 1 23.61 621 VAL B N 1
ATOM 10000 C CA . VAL B 1 621 ? -23.047 2.445 -19.156 1 23.61 621 VAL B CA 1
ATOM 10001 C C . VAL B 1 621 ? -21.844 3.326 -18.797 1 23.61 621 VAL B C 1
ATOM 10003 O O . VAL B 1 621 ? -21.5 4.25 -19.547 1 23.61 621 VAL B O 1
ATOM 10006 N N . ASP B 1 622 ? -21.75 3.898 -17.688 1 24.33 622 ASP B N 1
ATOM 10007 C CA . ASP B 1 622 ? -20.5 4.625 -17.562 1 24.33 622 ASP B CA 1
ATOM 10008 C C . ASP B 1 622 ? -19.297 3.703 -17.781 1 24.33 622 ASP B C 1
ATOM 10010 O O . ASP B 1 622 ? -19.25 2.598 -17.25 1 24.33 622 ASP B O 1
ATOM 10014 N N . GLU B 1 623 ? -18.719 3.715 -18.953 1 22.52 623 GLU B N 1
ATOM 10015 C CA . GLU B 1 623 ? -17.469 3.186 -19.5 1 22.52 623 GLU B CA 1
ATOM 10016 C C . GLU B 1 623 ? -16.375 3.141 -18.438 1 22.52 623 GLU B C 1
ATOM 10018 O O . GLU B 1 623 ? -16.031 4.172 -17.859 1 22.52 623 GLU B O 1
ATOM 10023 N N . ILE B 1 624 ? -16.484 2.148 -17.719 1 24.09 624 ILE B N 1
ATOM 10024 C CA . ILE B 1 624 ? -15.414 1.828 -16.781 1 24.09 624 ILE B CA 1
ATOM 10025 C C . ILE B 1 624 ? -14.062 1.908 -17.484 1 24.09 624 ILE B C 1
ATOM 10027 O O . ILE B 1 624 ? -13.742 1.075 -18.344 1 24.09 624 ILE B O 1
ATOM 10031 N N . VAL B 1 625 ? -13.711 3.029 -18.016 1 23.88 625 VAL B N 1
ATOM 10032 C CA . VAL B 1 625 ? -12.336 3.203 -18.469 1 23.88 625 VAL B CA 1
ATOM 10033 C C . VAL B 1 625 ? -11.375 2.619 -17.422 1 23.88 625 VAL B C 1
ATOM 10035 O O . VAL B 1 625 ? -11.5 2.902 -16.234 1 23.88 625 VAL B O 1
ATOM 10038 N N . ALA B 1 626 ? -10.883 1.439 -17.641 1 24.2 626 ALA B N 1
ATOM 10039 C CA . ALA B 1 626 ? -9.719 0.815 -17.016 1 24.2 626 ALA B CA 1
ATOM 10040 C C . ALA B 1 626 ? -8.711 1.865 -16.562 1 24.2 626 ALA B C 1
ATOM 10042 O O . ALA B 1 626 ? -8.141 2.58 -17.391 1 24.2 626 ALA B O 1
ATOM 10043 N N . LYS B 1 627 ? -8.977 2.504 -15.406 1 27.06 627 LYS B N 1
ATOM 10044 C CA . LYS B 1 627 ? -7.988 3.479 -14.953 1 27.06 627 LYS B CA 1
ATOM 10045 C C . LYS B 1 627 ? -6.574 2.904 -15.031 1 27.06 627 LYS B C 1
ATOM 10047 O O . LYS B 1 627 ? -6.258 1.935 -14.336 1 27.06 627 LYS B O 1
ATOM 10052 N N . GLU B 1 628 ? -5.895 2.898 -16.016 1 26.09 628 GLU B N 1
ATOM 10053 C CA . GLU B 1 628 ? -4.438 3.01 -16 1 26.09 628 GLU B CA 1
ATOM 10054 C C . GLU B 1 628 ? -3.961 3.764 -14.758 1 26.09 628 GLU B C 1
ATOM 10056 O O . GLU B 1 628 ? -4.676 4.621 -14.234 1 26.09 628 GLU B O 1
ATOM 10061 N N . GLU B 1 629 ? -3.006 3.246 -13.977 1 29.12 629 GLU B N 1
ATOM 10062 C CA . GLU B 1 629 ? -2.301 3.988 -12.938 1 29.12 629 GLU B CA 1
ATOM 10063 C C . GLU B 1 629 ? -2.318 5.488 -13.219 1 29.12 629 GLU B C 1
ATOM 10065 O O . GLU B 1 629 ? -1.298 6.164 -13.07 1 29.12 629 GLU B O 1
ATOM 10070 N N . GLU B 1 630 ? -3.02 5.957 -14.195 1 27.12 630 GLU B N 1
ATOM 10071 C CA . GLU B 1 630 ? -2.99 7.414 -14.195 1 27.12 630 GLU B CA 1
ATOM 10072 C C . GLU B 1 630 ? -3.43 7.973 -12.844 1 27.12 630 GLU B C 1
ATOM 10074 O O . GLU B 1 630 ? -4.207 7.336 -12.125 1 27.12 630 GLU B O 1
ATOM 10079 N N . GLU B 1 631 ? -2.686 9.039 -12.406 1 28.55 631 GLU B N 1
ATOM 10080 C CA . GLU B 1 631 ? -2.922 9.961 -11.297 1 28.55 631 GLU B CA 1
ATOM 10081 C C . GLU B 1 631 ? -4.41 10.273 -11.148 1 28.55 631 GLU B C 1
ATOM 10083 O O . GLU B 1 631 ? -4.984 10.992 -11.977 1 28.55 631 GLU B O 1
ATOM 10088 N N . ASP B 1 632 ? -5.188 9.367 -11.047 1 29.66 632 ASP B N 1
ATOM 10089 C CA . ASP B 1 632 ? -6.551 9.758 -10.711 1 29.66 632 ASP B CA 1
ATOM 10090 C C . ASP B 1 632 ? -6.559 10.953 -9.766 1 29.66 632 ASP B C 1
ATOM 10092 O O . ASP B 1 632 ? -6.352 10.805 -8.555 1 29.66 632 ASP B O 1
ATOM 10096 N N . ASP B 1 633 ? -5.914 11.992 -10.203 1 27.88 633 ASP B N 1
ATOM 10097 C CA . ASP B 1 633 ? -6.305 13.297 -9.664 1 27.88 633 ASP B CA 1
ATOM 10098 C C . ASP B 1 633 ? -7.824 13.422 -9.578 1 27.88 633 ASP B C 1
ATOM 10100 O O . ASP B 1 633 ? -8.484 13.688 -10.578 1 27.88 633 ASP B O 1
ATOM 10104 N N . ILE B 1 634 ? -8.484 12.531 -8.992 1 31.22 634 ILE B N 1
ATOM 10105 C CA . ILE B 1 634 ? -9.805 12.977 -8.57 1 31.22 634 ILE B CA 1
ATOM 10106 C C . ILE B 1 634 ? -9.758 14.469 -8.234 1 31.22 634 ILE B C 1
ATOM 10108 O O . ILE B 1 634 ? -9.062 14.875 -7.301 1 31.22 634 ILE B O 1
ATOM 10112 N N . SER B 1 635 ? -9.859 15.25 -9.227 1 29.73 635 SER B N 1
ATOM 10113 C CA . SER B 1 635 ? -9.93 16.688 -9.016 1 29.73 635 SER B CA 1
ATOM 10114 C C . SER B 1 635 ? -10.844 17.031 -7.84 1 29.73 635 SER B C 1
ATOM 10116 O O . SER B 1 635 ? -11.742 16.25 -7.5 1 29.73 635 SER B O 1
ATOM 10118 N N . LEU B 1 636 ? -10.383 17.891 -7.016 1 28.97 636 LEU B N 1
ATOM 10119 C CA . LEU B 1 636 ? -11.156 18.484 -5.926 1 28.97 636 LEU B CA 1
ATOM 10120 C C . LEU B 1 636 ? -12.602 18.719 -6.348 1 28.97 636 LEU B C 1
ATOM 10122 O O . LEU B 1 636 ? -13.523 18.5 -5.555 1 28.97 636 LEU B O 1
ATOM 10126 N N . GLU B 1 637 ? -12.836 18.953 -7.637 1 29.52 637 GLU B N 1
ATOM 10127 C CA . GLU B 1 637 ? -14.164 19.344 -8.109 1 29.52 637 GLU B CA 1
ATOM 10128 C C . GLU B 1 637 ? -15.102 18.141 -8.156 1 29.52 637 GLU B C 1
ATOM 10130 O O . GLU B 1 637 ? -16.281 18.234 -7.793 1 29.52 637 GLU B O 1
ATOM 10135 N N . GLU B 1 638 ? -14.648 17.062 -8.641 1 32.09 638 GLU B N 1
ATOM 10136 C CA . GLU B 1 638 ? -15.594 15.945 -8.75 1 32.09 638 GLU B CA 1
ATOM 10137 C C . GLU B 1 638 ? -15.93 15.375 -7.379 1 32.09 638 GLU B C 1
ATOM 10139 O O . GLU B 1 638 ? -17.062 14.961 -7.133 1 32.09 638 GLU B O 1
ATOM 10144 N N . LEU B 1 639 ? -14.992 15.414 -6.48 1 29.02 639 LEU B N 1
ATOM 10145 C CA . LEU B 1 639 ? -15.336 15.094 -5.102 1 29.02 639 LEU B CA 1
ATOM 10146 C C . LEU B 1 639 ? -16.312 16.109 -4.531 1 29.02 639 LEU B C 1
ATOM 10148 O O . LEU B 1 639 ? -17.25 15.75 -3.816 1 29.02 639 LEU B O 1
ATOM 10152 N N . LEU B 1 640 ? -16.203 17.422 -4.82 1 28.83 640 LEU B N 1
ATOM 10153 C CA . LEU B 1 640 ? -17.109 18.469 -4.367 1 28.83 640 LEU B CA 1
ATOM 10154 C C . LEU B 1 640 ? -18.484 18.312 -5.031 1 28.83 640 LEU B C 1
ATOM 10156 O O . LEU B 1 640 ? -19.5 18.609 -4.426 1 28.83 640 LEU B O 1
ATOM 10160 N N . SER B 1 641 ? -18.562 17.906 -6.27 1 29.8 641 SER B N 1
ATOM 10161 C CA . SER B 1 641 ? -19.875 17.844 -6.902 1 29.8 641 SER B CA 1
ATOM 10162 C C . SER B 1 641 ? -20.703 16.703 -6.34 1 29.8 641 SER B C 1
ATOM 10164 O O . SER B 1 641 ? -21.938 16.797 -6.285 1 29.8 641 SER B O 1
ATOM 10166 N N . ARG B 1 642 ? -20.219 15.648 -6.082 1 30.55 642 ARG B N 1
ATOM 10167 C CA . ARG B 1 642 ? -21.062 14.586 -5.566 1 30.55 642 ARG B CA 1
ATOM 10168 C C . ARG B 1 642 ? -21.547 14.898 -4.152 1 30.55 642 ARG B C 1
ATOM 10170 O O . ARG B 1 642 ? -22.547 14.352 -3.691 1 30.55 642 ARG B O 1
ATOM 10177 N N . GLY B 1 643 ? -20.797 15.57 -3.361 1 25.44 643 GLY B N 1
ATOM 10178 C CA . GLY B 1 643 ? -21.312 16 -2.074 1 25.44 643 GLY B CA 1
ATOM 10179 C C . GLY B 1 643 ? -22.391 17.062 -2.191 1 25.44 643 GLY B C 1
ATOM 10180 O O . GLY B 1 643 ? -22.938 17.516 -1.184 1 25.44 643 GLY B O 1
ATOM 10181 N N . ALA B 1 644 ? -22.406 17.922 -3.197 1 27.16 644 ALA B N 1
ATOM 10182 C CA . ALA B 1 644 ? -23.484 18.906 -3.238 1 27.16 644 ALA B CA 1
ATOM 10183 C C . ALA B 1 644 ? -24.844 18.234 -3.418 1 27.16 644 ALA B C 1
ATOM 10185 O O . ALA B 1 644 ? -25.875 18.906 -3.348 1 27.16 644 ALA B O 1
ATOM 10186 N N . ARG B 1 645 ? -24.953 16.969 -3.879 1 26.48 645 ARG B N 1
ATOM 10187 C CA . ARG B 1 645 ? -26.375 16.625 -3.822 1 26.48 645 ARG B CA 1
ATOM 10188 C C . ARG B 1 645 ? -26.766 16.141 -2.426 1 26.48 645 ARG B C 1
ATOM 10190 O O . ARG B 1 645 ? -26.031 15.383 -1.796 1 26.48 645 ARG B O 1
#

InterPro domains:
  IPR005161 Ku70/Ku80, N-terminal alpha/beta [PF03731] (7-151)
  IPR006164 Ku70/Ku80, DNA-binding domain [PF02735] (242-469)
  IPR006164 Ku70/Ku80, DNA-binding domain [SM00559] (315-466)
  IPR016194 SPOC-like, C-terminal domain superfamily [G3DSA:2.40.290.10] (241-467)
  IPR016194 SPOC-like, C-terminal domain superfamily [SSF100939] (215-506)
  IPR024193 Ku80 [cd00873] (217-610)
  IPR036465 von Willebrand factor A-like domain superfamily [G3DSA:3.40.50.410] (1-203)
  IPR036465 von Willebrand factor A-like domain superfamily [SSF53300] (3-180)